Protein 5T8S (pdb70)

Secondary structure (DSSP, 8-state):
-EEEEEEEEE-TTSHHHHHHHHHHHHHHHHHHH-TT-EEEEEEEEETTEEEEEEEEE-S----HHHHHHHHHHHHT--SGGGS--GGG-EEEE-PBPPPHHHHHHHSTTSSSSSSPPBSS-EEEEEEEESSSTTS--HHHHHHHHHHHHHHHHHHTTSSTTEEEEEEEEEEEEEETTT--EEEEEEEEEEEEE-TTS-HHHHHHHIIIIIIHHHS-GGG--TT-EEEESTTS---S-HHHHS-EETTS-TTTTTTTTSS---S---TTB-TTSHHHHHHHHHHHHHHHHHHTTS-SEEEEEEEE-BT-SS-SEEEEE-TT--SS-HHHHHHHHHHH---SHHHHHHHHT-SSS--GGGGSS-SSS---TT-GGG--TTHHHHHHHTT-/-EEEEEEEEE-TTSHHHHHHHHHHHHHHHHHHH-TT-EEEEEEEEETTEEEEEEEEE-S----HHHHHHHHHHHHT---GGGT--TTTSEEEE--EEE---TTPPBSS-EEEEEEEESSSTTS--HHHHHHHHHHHHHHHHHHTTSSTTEEEEEEEEEEEEEETTT--EEEEEEEEEEEEE-TTS-HHHHHHHIIIIIIHHHS-GGG--TT-EEEESTTS---S-HHHHS-EETTS-TTTTTTTTSS---S---TTB-TT-HHHHHHHHHHHHHHHHHHTTS-SEEEEEEEE-BT-SS-SEEEEE-TT--SS-HHHHHHHHHHH---SHHHHHHHHT-SSS--GGGGSS-SSS---TT-GGG--TTHHHHHHHTT-

InterPro domains:
  IPR002133 S-adenosylmethionine synthetase [MF_00086] (2-387)
  IPR002133 S-adenosylmethionine synthetase [PIRSF000497] (2-386)
  IPR002133 S-adenosylmethionine synthetase [PTHR11964] (2-380)
  IPR002133 S-adenosylmethionine synthetase [TIGR01034] (5-386)
  IPR022628 S-adenosylmethionine synthetase, N-terminal [PF00438] (4-101)
  IPR022629 S-adenosylmethionine synthetase, central domain [PF02772] (117-235)
  IPR022630 S-adenosylmethionine synthetase, C-terminal [PF02773] (237-376)
  IPR022631 S-adenosylmethionine synthetase, conserved site [PS00376] (118-128)
  IPR022631 S-adenosylmethionine synthetase, conserved site [PS00377] (263-271)
  IPR022636 S-adenosylmethionine synthetase superfamily [SSF55973] (3-110)
  IPR022636 S-adenosylmethionine synthetase superfamily [SSF55973] (116-236)
  IPR022636 S-adenosylmethionine synthetase superfamily [SSF55973] (237-387)

Solvent-accessible surface area: 25267 Å² total; per-residue (Å²): 93,62,90,45,27,0,1,17,0,0,0,14,0,16,1,12,0,0,0,1,22,0,0,0,22,0,0,26,28,0,2,70,99,19,65,168,4,44,0,19,2,17,0,0,0,3,58,25,16,0,5,0,0,0,8,9,57,38,112,8,154,23,86,39,67,122,26,0,82,95,21,0,35,73,4,15,0,95,46,103,68,11,43,1,24,6,134,61,4,62,15,24,64,100,40,29,126,22,6,79,5,45,18,52,0,1,41,93,55,91,11,85,56,111,60,30,0,0,12,44,4,3,4,6,15,0,9,0,1,73,54,9,107,17,30,0,4,9,1,0,18,28,0,7,106,0,0,60,42,0,6,82,0,33,112,86,39,121,20,97,37,8,20,3,9,0,30,0,1,0,1,0,0,13,32,60,98,82,35,126,35,86,47,1,19,2,0,0,0,13,0,0,0,49,74,102,21,48,46,136,104,0,34,64,20,0,50,108,50,0,0,128,72,22,3,30,110,162,28,35,57,157,114,12,98,81,45,26,9,39,79,26,162,45,22,86,4,0,0,66,31,68,11,0,0,0,3,19,28,8,4,4,2,8,4,1,2,33,4,17,17,4,14,15,2,5,2,0,25,4,1,10,28,0,25,1,0,1,7,0,0,0,0,0,0,0,0,0,0,12,44,4,28,0,4,65,61,0,28,1,5,1,0,0,0,23,0,25,3,105,35,19,5,31,16,12,58,4,87,82,44,27,134,40,55,56,108,42,0,46,63,17,0,78,138,44,9,53,14,87,0,82,6,0,13,124,33,0,77,1,68,76,64,12,1,27,118,0,0,5,18,0,0,2,6,37,106,69,121,40,1,14,0,6,91,58,84,50,10,80,58,1,96,70,56,23,67,98,100,63,98,45,29,0,0,18,0,0,0,5,0,7,1,9,0,0,0,1,3,0,0,0,21,0,0,25,27,0,2,71,101,16,66,86,5,40,0,19,1,16,0,0,0,1,52,28,15,0,6,0,0,0,48,2,49,6,95,6,161,23,97,21,65,47,32,0,69,61,9,0,134,116,0,20,0,86,51,86,85,17,13,1,14,6,141,54,6,60,16,24,65,101,25,54,89,58,87,117,157,64,108,119,22,4,60,57,7,3,2,5,13,0,8,0,1,86,62,10,108,18,30,1,3,12,0,0,26,32,0,9,112,0,0,57,49,0,8,84,1,30,106,79,41,122,8,104,34,8,48,4,9,0,26,0,1,0,1,0,1,12,32,56,98,105,33,54,32,81,67,1,23,3,0,0,0,8,0,0,3,53,78,94,16,61,58,82,105,1,33,146,9,0,29,84,74,0,0,89,72,25,3,20,109,128,19,30,59,160,61,12,94,56,52,22,7,17,16,36,91,36,16,52,3,0,0,60,6,55,4,0,0,0,3,20,28,7,4,4,2,6,3,1,2,32,4,16,14,5,12,15,1,4,3,0,23,4,2,54,53,4,37,1,0,0,5,0,1,0,0,5,0,0,1,0,0,12,44,5,36,0,2,64,58,0,30,1,5,1,0,0,0,46,38,49,12,101,23,21,3,27,16,11,59,4,85,81,43,27,136,34,64,56,103,40,0,48,65,19,0,82,82,44,11,43,11,44,6,27,2,0,22,136,44,3,77,1,81,77,65,11,1,20,92,0,0,6,20,0,0,4,6,42,107,56,103,43,2,10,0,4,132,61,97,55,12,79,56,0,96,70,56,20,67,102

B-factor: mean 24.68, std 11.85, range [7.35, 71.04]

Nearest PDB structures (foldseek):
  5t8s-assembly1_A  TM=1.003E+00  e=1.506E-90  Neisseria gonorrhoeae FA 1090
  5t8t-assembly1_A  TM=9.957E-01  e=4.752E-85  Neisseria gonorrhoeae FA 1090
  5t8t-assembly1_B  TM=9.690E-01  e=1.568E-78  Neisseria gonorrhoeae FA 1090
  3iml-assembly1_A  TM=9.845E-01  e=1.356E-66  Burkholderia pseudomallei
  3iml-assembly1_B  TM=9.882E-01  e=4.663E-66  Burkholderia pseudomallei

Sequence (764 aa):
SEYLFTSESVSEGHPDKVADQVSDAILDAILAQDPKARVAAETLVNTGLCVLAGEITTTAQQVDYIKVARREETIKRIGYNSSELGFDANNGCCAVGVYYDQQSPDIAQGVNEGEGIDLNQGAGDQGLMFGYACDETPTLMPFAIYYSHRLMQRQSSELRKDGRLPWLRPDAKAQLTVVVYDSETGKVKRIDTVVLSTQHDPAISQEELSKAVIEQIIKPVLPPELLTDDETKYLINPTGRFVIGGPQQGGDDCCGLTGRKIIVDTYGGAAPHGGGAFSGKDPSKVDRSAAYACRYVAKNIVAAGLATQCQIQVSYAIGVAEPTSISIDTFGTGKISEEKLIALVCEHFDLRPKGIVQMMLDLLRPIYGKSAAYGHFGREEPEFTWERTDKAASSSLKAAAGLSEYLFTSESVSEGHPDKVADQVSDAILDAILAQDPKARVAAETLVNTGLCVLAGEITTTAQQVDYIKVARETIKRIGYNSSELGFDANGCAVGVYYDDQQSPDLNQGAGDQGLMFGYACDETPTLMPFAIYYSHRLMQRQSSELRKDGRLPWLRPDAKAQLTVVVYDSETGKVKRIDTVVLSTQHDDPAISQEELSSKAVIEQIIKPVLPPELLTDETKYLINPTGRRFVIGGPQQGDCGLLTGRKIIVDTYGGAAPHGGGAFSGKDPSKKVDRSAAYACRYVAKNIVAAGLATQCQIQVSYAIGVAEPTSIISIIDTFGTGKISEEKLIALVCEHFDLRPKGIVQMLDLLRPIYGKSAAYGHFGREEPPEFTWERTDKAASSSLKAAAGL

Radius of gyration: 24.37 Å; Cα contacts (8 Å, |Δi|>4): 2056; chains: 2; bounding box: 57×63×61 Å

Structure (mmCIF, N/CA/C/O backbone):
data_5T8S
#
_entry.id   5T8S
#
_cell.length_a   115.710
_cell.length_b   115.710
_cell.length_c   146.240
_cell.angle_alpha   90.000
_cell.angle_beta   90.000
_cell.angle_gamma   90.000
#
_symmetry.space_group_name_H-M   'P 41 2 2'
#
loop_
_entity.id
_entity.type
_entity.pdbx_description
1 polymer 'S-adenosylmethionine synthase'
2 non-polymer 'MAGNESIUM ION'
3 non-polymer 'ADENOSINE MONOPHOSPHATE'
4 non-polymer 'PYROPHOSPHATE 2-'
5 non-polymer 'PHOSPHATE ION'
6 non-polymer S-ADENOSYLMETHIONINE
7 non-polymer TRIPHOSPHATE
8 water water
#
loop_
_atom_site.group_PDB
_atom_site.id
_atom_site.type_symbol
_atom_site.label_atom_id
_atom_site.label_alt_id
_atom_site.label_comp_id
_atom_site.label_asym_id
_atom_site.label_entity_id
_atom_site.label_seq_id
_atom_site.pdbx_PDB_ins_code
_atom_site.Cartn_x
_atom_site.Cartn_y
_atom_site.Cartn_z
_atom_site.occupancy
_atom_site.B_iso_or_equiv
_atom_site.auth_seq_id
_atom_site.auth_comp_id
_atom_site.auth_asym_id
_atom_site.auth_atom_id
_atom_site.pdbx_PDB_model_num
ATOM 1 N N . SER A 1 10 ? 18.505 54.763 46.059 1.00 55.49 2 SER A N 1
ATOM 2 C CA . SER A 1 10 ? 17.152 55.284 45.905 1.00 52.11 2 SER A CA 1
ATOM 3 C C . SER A 1 10 ? 16.686 55.989 47.178 1.00 46.87 2 SER A C 1
ATOM 4 O O . SER A 1 10 ? 15.642 56.646 47.190 1.00 45.09 2 SER A O 1
ATOM 7 N N . GLU A 1 11 ? 17.463 55.859 48.251 1.00 42.22 3 GLU A N 1
ATOM 8 C CA . GLU A 1 11 ? 17.078 56.461 49.520 1.00 36.97 3 GLU A CA 1
ATOM 9 C C . GLU A 1 11 ? 18.324 56.789 50.327 1.00 34.82 3 GLU A C 1
ATOM 10 O O . GLU A 1 11 ? 19.392 56.204 50.129 1.00 34.81 3 GLU A O 1
ATOM 16 N N . TYR A 1 12 ? 18.175 57.738 51.249 1.00 29.07 4 TYR A N 1
ATOM 17 C CA . TYR A 1 12 ? 19.291 58.147 52.082 1.00 25.75 4 TYR A CA 1
ATOM 18 C C . TYR A 1 12 ? 18.786 58.434 53.487 1.00 23.92 4 TYR A C 1
ATOM 19 O O . TYR A 1 12 ? 17.586 58.596 53.722 1.00 27.13 4 TYR A O 1
ATOM 28 N N . LEU A 1 13 ? 19.725 58.478 54.422 1.00 20.49 5 LEU A N 1
ATOM 29 C CA . LEU A 1 13 ? 19.418 58.682 55.830 1.00 21.55 5 LEU A CA 1
ATOM 30 C C . LEU A 1 13 ? 19.714 60.114 56.238 1.00 21.25 5 LEU A C 1
ATOM 31 O O . LEU A 1 13 ? 20.592 60.769 55.671 1.00 21.97 5 LEU A O 1
ATOM 36 N N . PHE A 1 14 ? 18.981 60.593 57.242 1.00 18.02 6 PHE A N 1
ATOM 37 C CA . PHE A 1 14 ? 19.259 61.901 57.819 1.00 17.57 6 PHE A CA 1
ATOM 38 C C . PHE A 1 14 ? 18.826 61.917 59.277 1.00 17.62 6 PHE A C 1
ATOM 39 O O . PHE A 1 14 ? 17.750 61.422 59.615 1.00 17.21 6 PHE A O 1
ATOM 47 N N . THR A 1 15 ? 19.656 62.526 60.130 1.00 17.86 7 THR A N 1
ATOM 48 C CA . THR A 1 15 ? 19.472 62.475 61.574 1.00 17.25 7 THR A CA 1
ATOM 49 C C . THR A 1 15 ? 19.478 63.871 62.186 1.00 15.80 7 THR A C 1
ATOM 50 O O . THR A 1 15 ? 20.279 64.726 61.789 1.00 16.38 7 THR A O 1
ATOM 54 N N . SER A 1 16 ? 18.577 64.099 63.157 1.00 13.90 8 SER A N 1
ATOM 55 C CA . SER A 1 16 ? 18.596 65.293 64.007 1.00 13.82 8 SER A CA 1
ATOM 56 C C . SER A 1 16 ? 18.332 64.873 65.451 1.00 13.02 8 SER A C 1
ATOM 57 O O . SER A 1 16 ? 17.890 63.755 65.721 1.00 14.00 8 SER A O 1
ATOM 60 N N . GLU A 1 17 ? 18.596 65.785 66.387 1.00 12.06 9 GLU A N 1
ATOM 61 C CA . GLU A 1 17 ? 18.376 65.494 67.803 1.00 12.22 9 GLU A CA 1
ATOM 62 C C . GLU A 1 17 ? 17.725 66.688 68.492 1.00 13.05 9 GLU A C 1
ATOM 63 O O . GLU A 1 17 ? 17.733 67.812 67.984 1.00 12.50 9 GLU A O 1
ATOM 69 N N . SER A 1 18 ? 17.159 66.439 69.675 1.00 12.29 10 SER A N 1
ATOM 70 C CA . SER A 1 18 ? 16.768 67.522 70.567 1.00 11.62 10 SER A CA 1
ATOM 71 C C . SER A 1 18 ? 17.060 67.098 71.997 1.00 9.89 10 SER A C 1
ATOM 72 O O . SER A 1 18 ? 17.410 65.945 72.264 1.00 11.95 10 SER A O 1
ATOM 75 N N . VAL A 1 19 ? 16.929 68.055 72.920 1.00 10.62 11 VAL A N 1
ATOM 76 C CA . VAL A 1 19 ? 17.130 67.801 74.343 1.00 10.16 11 VAL A CA 1
ATOM 77 C C . VAL A 1 19 ? 16.009 68.475 75.125 1.00 10.04 11 VAL A C 1
ATOM 78 O O . VAL A 1 19 ? 15.341 69.393 74.644 1.00 12.45 11 VAL A O 1
ATOM 82 N N . SER A 1 20 ? 15.805 68.001 76.353 1.00 10.82 12 SER A N 1
ATOM 83 C CA . SER A 1 20 ? 14.750 68.564 77.181 1.00 10.01 12 SER A CA 1
ATOM 84 C C . SER A 1 20 ? 15.198 69.857 77.867 1.00 9.29 12 SER A C 1
ATOM 85 O O . SER A 1 20 ? 16.367 70.245 77.858 1.00 10.61 12 SER A O 1
ATOM 88 N N . GLU A 1 21 ? 14.233 70.494 78.530 1.00 11.25 13 GLU A N 1
ATOM 89 C CA . GLU A 1 21 ? 14.515 71.694 79.313 1.00 11.85 13 GLU A CA 1
ATOM 90 C C . GLU A 1 21 ? 15.435 71.427 80.498 1.00 12.09 13 GLU A C 1
ATOM 91 O O . GLU A 1 21 ? 15.998 72.382 81.057 1.00 12.37 13 GLU A O 1
ATOM 97 N N . GLY A 1 22 ? 15.610 70.161 80.891 1.00 11.49 14 GLY A N 1
ATOM 98 C CA . GLY A 1 22 ? 16.516 69.810 81.979 1.00 11.05 14 GLY A CA 1
ATOM 99 C C . GLY A 1 22 ? 17.937 69.488 81.570 1.00 9.76 14 GLY A C 1
ATOM 100 O O . GLY A 1 22 ? 18.788 69.258 82.430 1.00 11.13 14 GLY A O 1
ATOM 101 N N . HIS A 1 23 ? 18.220 69.456 80.276 1.00 9.82 15 HIS A N 1
ATOM 102 C CA . HIS A 1 23 ? 19.589 69.282 79.822 1.00 9.59 15 HIS A CA 1
ATOM 103 C C . HIS A 1 23 ? 20.428 70.480 80.271 1.00 9.47 15 HIS A C 1
ATOM 104 O O . HIS A 1 23 ? 19.970 71.622 80.178 1.00 12.07 15 HIS A O 1
ATOM 111 N N . PRO A 1 24 ? 21.654 70.261 80.753 1.00 9.46 16 PRO A N 1
ATOM 112 C CA . PRO A 1 24 ? 22.394 71.386 81.360 1.00 11.47 16 PRO A CA 1
ATOM 113 C C . PRO A 1 24 ? 22.641 72.560 80.425 1.00 9.96 16 PRO A C 1
ATOM 114 O O . PRO A 1 24 ? 22.593 73.709 80.879 1.00 10.21 16 PRO A O 1
ATOM 118 N N . ASP A 1 25 ? 22.940 72.316 79.143 1.00 10.93 17 ASP A N 1
ATOM 119 C CA . ASP A 1 25 ? 23.077 73.446 78.220 1.00 10.13 17 ASP A CA 1
ATOM 120 C C . ASP A 1 25 ? 21.762 74.208 78.103 1.00 9.68 17 ASP A C 1
ATOM 121 O O . ASP A 1 25 ? 21.742 75.448 78.069 1.00 9.33 17 ASP A O 1
ATOM 126 N N . LYS A 1 26 ? 20.638 73.484 78.050 1.00 10.41 18 LYS A N 1
ATOM 127 C CA . LYS A 1 26 ? 19.355 74.170 77.952 1.00 10.13 18 LYS A CA 1
ATOM 128 C C . LYS A 1 26 ? 18.997 74.893 79.248 1.00 9.41 18 LYS A C 1
ATOM 129 O O . LYS A 1 26 ? 18.314 75.926 79.202 1.00 11.35 18 LYS A O 1
ATOM 135 N N . VAL A 1 27 ? 19.425 74.374 80.409 1.00 9.95 19 VAL A N 1
ATOM 136 C CA . VAL A 1 27 ? 19.243 75.136 81.648 1.00 9.95 19 VAL A CA 1
ATOM 137 C C . VAL A 1 27 ? 19.902 76.502 81.511 1.00 10.23 19 VAL A C 1
ATOM 138 O O . VAL A 1 27 ? 19.302 77.534 81.830 1.00 10.56 19 VAL A O 1
ATOM 142 N N . ALA A 1 28 ? 21.131 76.526 80.984 1.00 9.77 20 ALA A N 1
ATOM 143 C CA . ALA A 1 28 ? 21.843 77.790 80.813 1.00 9.86 20 ALA A CA 1
ATOM 144 C C . ALA A 1 28 ? 21.129 78.709 79.831 1.00 10.27 20 ALA A C 1
ATOM 145 O O . ALA A 1 28 ? 20.992 79.911 80.085 1.00 9.81 20 ALA A O 1
ATOM 147 N N . ASP A 1 29 ? 20.664 78.168 78.700 1.00 8.64 21 ASP A N 1
ATOM 148 C CA . ASP A 1 29 ? 19.899 78.997 77.766 1.00 9.47 21 ASP A CA 1
ATOM 149 C C . ASP A 1 29 ? 18.668 79.591 78.438 1.00 10.04 21 ASP A C 1
ATOM 150 O O . ASP A 1 29 ? 18.340 80.765 78.231 1.00 9.64 21 ASP A O 1
ATOM 155 N N . GLN A 1 30 ? 17.955 78.784 79.230 1.00 9.53 22 GLN A N 1
ATOM 156 C CA . GLN A 1 30 ? 16.707 79.257 79.821 1.00 10.49 22 GLN A CA 1
ATOM 157 C C . GLN A 1 30 ? 16.960 80.300 80.900 1.00 11.25 22 GLN A C 1
ATOM 158 O O . GLN A 1 30 ? 16.179 81.252 81.031 1.00 11.07 22 GLN A O 1
ATOM 164 N N . VAL A 1 31 ? 18.032 80.134 81.682 1.00 10.99 23 VAL A N 1
ATOM 165 C CA . VAL A 1 31 ? 18.412 81.173 82.650 1.00 10.19 23 VAL A CA 1
ATOM 166 C C . VAL A 1 31 ? 18.729 82.479 81.926 1.00 11.02 23 VAL A C 1
ATOM 167 O O . VAL A 1 31 ? 18.230 83.548 82.299 1.00 12.07 23 VAL A O 1
ATOM 171 N N . SER A 1 32 ? 19.513 82.405 80.841 1.00 10.49 24 SER A N 1
ATOM 172 C CA . SER A 1 32 ? 19.845 83.606 80.066 1.00 10.57 24 SER A CA 1
ATOM 173 C C . SER A 1 32 ? 18.590 84.314 79.553 1.00 10.60 24 SER A C 1
ATOM 174 O O . SER A 1 32 ? 18.469 85.541 79.659 1.00 11.56 24 SER A O 1
ATOM 177 N N . ASP A 1 33 ? 17.630 83.558 79.000 1.00 11.52 25 ASP A N 1
ATOM 178 C CA . ASP A 1 33 ? 16.440 84.201 78.446 1.00 11.89 25 ASP A CA 1
ATOM 179 C C . ASP A 1 33 ? 15.430 84.606 79.522 1.00 12.75 25 ASP A C 1
ATOM 180 O O . ASP A 1 33 ? 14.653 85.541 79.302 1.00 13.67 25 ASP A O 1
ATOM 185 N N . ALA A 1 34 ? 15.422 83.935 80.682 1.00 12.70 26 ALA A N 1
ATOM 186 C CA . ALA A 1 34 ? 14.582 84.405 81.784 1.00 13.48 26 ALA A CA 1
ATOM 187 C C . ALA A 1 34 ? 15.064 85.756 82.280 1.00 12.67 26 ALA A C 1
ATOM 188 O O . ALA A 1 34 ? 14.258 86.643 82.584 1.00 14.72 26 ALA A O 1
ATOM 190 N N . ILE A 1 35 ? 16.379 85.929 82.346 1.00 12.51 27 ILE A N 1
ATOM 191 C CA . ILE A 1 35 ? 16.936 87.217 82.740 1.00 12.10 27 ILE A CA 1
ATOM 192 C C . ILE A 1 35 ? 16.632 88.269 81.683 1.00 12.77 27 ILE A C 1
ATOM 193 O O . ILE A 1 35 ? 16.215 89.388 82.008 1.00 13.05 27 ILE A O 1
ATOM 198 N N . LEU A 1 36 ? 16.794 87.920 80.401 1.00 12.70 28 LEU A N 1
ATOM 199 C CA . LEU A 1 36 ? 16.404 88.843 79.336 1.00 11.63 28 LEU A CA 1
ATOM 200 C C . LEU A 1 36 ? 14.941 89.278 79.474 1.00 12.53 28 LEU A C 1
ATOM 201 O O . LEU A 1 36 ? 14.631 90.476 79.423 1.00 14.03 28 LEU A O 1
ATOM 206 N N . ASP A 1 37 ? 14.022 88.315 79.631 1.00 14.52 29 ASP A N 1
ATOM 207 C CA . ASP A 1 37 ? 12.601 88.655 79.752 1.00 15.79 29 ASP A CA 1
ATOM 208 C C . ASP A 1 37 ? 12.347 89.564 80.949 1.00 14.39 29 ASP A C 1
ATOM 209 O O . ASP A 1 37 ? 11.577 90.529 80.851 1.00 15.91 29 ASP A O 1
ATOM 214 N N . ALA A 1 38 ? 12.961 89.254 82.099 1.00 12.94 30 ALA A N 1
ATOM 215 C CA . ALA A 1 38 ? 12.732 90.073 83.290 1.00 14.27 30 ALA A CA 1
ATOM 216 C C . ALA A 1 38 ? 13.164 91.513 83.051 1.00 14.73 30 ALA A C 1
ATOM 217 O O . ALA A 1 38 ? 12.494 92.459 83.489 1.00 16.02 30 ALA A O 1
ATOM 219 N N . ILE A 1 39 ? 14.281 91.694 82.344 1.00 12.70 31 ILE A N 1
ATOM 220 C CA . ILE A 1 39 ? 14.757 93.034 82.001 1.00 12.78 31 ILE A CA 1
ATOM 221 C C . ILE A 1 39 ? 13.802 93.722 81.023 1.00 14.84 31 ILE A C 1
ATOM 222 O O . ILE A 1 39 ? 13.412 94.878 81.225 1.00 16.31 31 ILE A O 1
ATOM 227 N N . LEU A 1 40 ? 13.435 93.038 79.933 1.00 15.80 32 LEU A N 1
ATOM 228 C CA . LEU A 1 40 ? 12.608 93.677 78.903 1.00 15.62 32 LEU A CA 1
ATOM 229 C C . LEU A 1 40 ? 11.219 94.040 79.417 1.00 17.01 32 LEU A C 1
ATOM 230 O O . LEU A 1 40 ? 10.585 94.969 78.895 1.00 18.89 32 LEU A O 1
ATOM 235 N N . ALA A 1 41 ? 10.716 93.312 80.414 1.00 17.95 33 ALA A N 1
ATOM 236 C CA . ALA A 1 41 ? 9.419 93.653 80.993 1.00 17.56 33 ALA A CA 1
ATOM 237 C C . ALA A 1 41 ? 9.442 95.041 81.623 1.00 20.12 33 ALA A C 1
ATOM 238 O O . ALA A 1 41 ? 8.408 95.724 81.673 1.00 24.22 33 ALA A O 1
ATOM 240 N N . GLN A 1 42 ? 10.608 95.480 82.097 1.00 18.63 34 GLN A N 1
ATOM 241 C CA . GLN A 1 42 ? 10.766 96.816 82.665 1.00 20.08 34 GLN A CA 1
ATOM 242 C C . GLN A 1 42 ? 11.357 97.828 81.696 1.00 21.62 34 GLN A C 1
ATOM 243 O O . GLN A 1 42 ? 11.017 99.014 81.776 1.00 22.46 34 GLN A O 1
ATOM 249 N N . ASP A 1 43 ? 12.251 97.395 80.807 1.00 18.66 35 ASP A N 1
ATOM 250 C CA . ASP A 1 43 ? 13.016 98.294 79.943 1.00 19.62 35 ASP A CA 1
ATOM 251 C C . ASP A 1 43 ? 13.063 97.677 78.552 1.00 19.33 35 ASP A C 1
ATOM 252 O O . ASP A 1 43 ? 13.986 96.921 78.224 1.00 17.60 35 ASP A O 1
ATOM 257 N N . PRO A 1 44 ? 12.088 97.995 77.695 1.00 21.38 36 PRO A N 1
ATOM 258 C CA . PRO A 1 44 ? 12.047 97.371 76.360 1.00 20.54 36 PRO A CA 1
ATOM 259 C C . PRO A 1 44 ? 13.287 97.628 75.520 1.00 21.20 36 PRO A C 1
ATOM 260 O O . PRO A 1 44 ? 13.585 96.824 74.630 1.00 22.62 36 PRO A O 1
ATOM 264 N N . LYS A 1 45 ? 14.027 98.704 75.777 1.00 20.94 37 LYS A N 1
ATOM 265 C CA . LYS A 1 45 ? 15.196 99.060 74.987 1.00 21.83 37 LYS A CA 1
ATOM 266 C C . LYS A 1 45 ? 16.503 98.579 75.595 1.00 18.21 37 LYS A C 1
ATOM 267 O O . LYS A 1 45 ? 17.573 98.999 75.145 1.00 17.94 37 LYS A O 1
ATOM 273 N N . ALA A 1 46 ? 16.449 97.705 76.597 1.00 17.30 38 ALA A N 1
ATOM 274 C CA . ALA A 1 46 ? 17.660 97.279 77.281 1.00 16.08 38 ALA A CA 1
ATOM 275 C C . ALA A 1 46 ? 18.650 96.609 76.337 1.00 17.49 38 ALA A C 1
ATOM 276 O O . ALA A 1 46 ? 18.275 95.921 75.383 1.00 18.10 38 ALA A O 1
ATOM 278 N N . ARG A 1 47 ? 19.932 96.798 76.636 1.00 14.69 39 ARG A N 1
ATOM 279 C CA . ARG A 1 47 ? 21.014 96.096 75.961 1.00 13.93 39 ARG A CA 1
ATOM 280 C C . ARG A 1 47 ? 21.421 94.932 76.849 1.00 14.38 39 ARG A C 1
ATOM 281 O O . ARG A 1 47 ? 21.864 95.139 77.984 1.00 14.53 39 ARG A O 1
ATOM 289 N N . VAL A 1 48 ? 21.242 93.713 76.350 1.00 12.57 40 VAL A N 1
ATOM 290 C CA . VAL A 1 48 ? 21.439 92.511 77.155 1.00 12.37 40 VAL A CA 1
ATOM 291 C C . VAL A 1 48 ? 22.269 91.519 76.357 1.00 12.70 40 VAL A C 1
ATOM 292 O O . VAL A 1 48 ? 21.942 91.209 75.205 1.00 12.93 40 VAL A O 1
ATOM 296 N N . ALA A 1 49 ? 23.347 91.009 76.983 1.00 10.05 41 ALA A N 1
ATOM 297 C CA . ALA A 1 49 ? 24.212 89.985 76.423 1.00 10.43 41 ALA A CA 1
ATOM 298 C C . ALA A 1 49 ? 24.563 89.041 77.574 1.00 12.03 41 ALA A C 1
ATOM 299 O O . ALA A 1 49 ? 25.694 89.023 78.060 1.00 12.26 41 ALA A O 1
ATOM 301 N N . ALA A 1 50 ? 23.579 88.242 78.003 1.00 11.03 42 ALA A N 1
ATOM 302 C CA . ALA A 1 50 ? 23.640 87.511 79.271 1.00 11.65 42 ALA A CA 1
ATOM 303 C C . ALA A 1 50 ? 24.048 86.060 79.024 1.00 11.83 42 ALA A C 1
ATOM 304 O O . ALA A 1 50 ? 23.252 85.266 78.503 1.00 12.58 42 ALA A O 1
ATOM 306 N N . GLU A 1 51 ? 25.286 85.721 79.396 1.00 10.12 43 GLU A N 1
ATOM 307 C CA . GLU A 1 51 ? 25.838 84.380 79.249 1.00 10.02 43 GLU A CA 1
ATOM 308 C C . GLU A 1 51 ? 25.777 83.663 80.588 1.00 11.12 43 GLU A C 1
ATOM 309 O O . GLU A 1 51 ? 25.996 84.275 81.636 1.00 10.88 43 GLU A O 1
ATOM 315 N N . THR A 1 52 ? 25.492 82.363 80.549 1.00 9.87 44 THR A N 1
ATOM 316 C CA . THR A 1 52 ? 25.314 81.571 81.766 1.00 9.41 44 THR A CA 1
ATOM 317 C C . THR A 1 52 ? 26.146 80.301 81.679 1.00 10.57 44 THR A C 1
ATOM 318 O O . THR A 1 52 ? 26.206 79.663 80.629 1.00 10.13 44 THR A O 1
ATOM 322 N N . LEU A 1 53 ? 26.776 79.926 82.793 1.00 9.45 45 LEU A N 1
ATOM 323 C CA . LEU A 1 53 ? 27.450 78.640 82.910 1.00 9.58 45 LEU A CA 1
ATOM 324 C C . LEU A 1 53 ? 26.888 77.954 84.140 1.00 10.78 45 LEU A C 1
ATOM 325 O O . LEU A 1 53 ? 26.822 78.575 85.207 1.00 10.15 45 LEU A O 1
ATOM 330 N N . VAL A 1 54 ? 26.484 76.683 83.997 1.00 9.89 46 VAL A N 1
ATOM 331 C CA . VAL A 1 54 ? 26.007 75.921 85.146 1.00 9.45 46 VAL A CA 1
ATOM 332 C C . VAL A 1 54 ? 26.867 74.677 85.317 1.00 10.52 46 VAL A C 1
ATOM 333 O O . VAL A 1 54 ? 27.350 74.077 84.352 1.00 10.56 46 VAL A O 1
ATOM 337 N N . ASN A 1 55 ? 27.057 74.291 86.573 1.00 9.94 47 ASN A N 1
ATOM 338 C CA . ASN A 1 55 ? 27.877 73.141 86.926 1.00 10.16 47 ASN A CA 1
ATOM 339 C C . ASN A 1 55 ? 27.412 72.714 88.318 1.00 10.77 47 ASN A C 1
ATOM 340 O O . ASN A 1 55 ? 26.428 73.250 88.838 1.00 11.15 47 ASN A O 1
ATOM 345 N N . THR A 1 56 ? 28.110 71.755 88.918 1.00 10.12 48 THR A N 1
ATOM 346 C CA . THR A 1 56 ? 27.785 71.318 90.278 1.00 9.64 48 THR A CA 1
ATOM 347 C C . THR A 1 56 ? 27.630 72.511 91.216 1.00 9.90 48 THR A C 1
ATOM 348 O O . THR A 1 56 ? 28.579 73.258 91.437 1.00 11.28 48 THR A O 1
ATOM 352 N N . GLY A 1 57 ? 26.411 72.703 91.735 1.00 10.43 49 GLY A N 1
ATOM 353 C CA . GLY A 1 57 ? 26.156 73.787 92.674 1.00 11.96 49 GLY A CA 1
ATOM 354 C C . GLY A 1 57 ? 26.412 75.190 92.163 1.00 10.43 49 GLY A C 1
ATOM 355 O O . GLY A 1 57 ? 26.534 76.109 92.975 1.00 10.90 49 GLY A O 1
ATOM 356 N N . LEU A 1 58 ? 26.468 75.396 90.843 1.00 9.78 50 LEU A N 1
ATOM 357 C CA . LEU A 1 58 ? 27.054 76.621 90.302 1.00 10.06 50 LEU A CA 1
ATOM 358 C C . LEU A 1 58 ? 26.205 77.203 89.180 1.00 10.06 50 LEU A C 1
ATOM 359 O O . LEU A 1 58 ? 25.791 76.483 88.267 1.00 10.56 50 LEU A O 1
ATOM 364 N N . CYS A 1 59 ? 25.956 78.516 89.250 1.00 10.39 51 CYS A N 1
ATOM 365 C CA . CYS A 1 59 ? 25.328 79.253 88.153 1.00 10.61 51 CYS A CA 1
ATOM 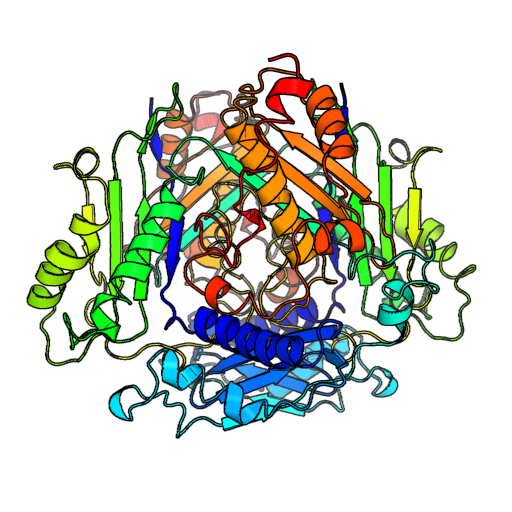366 C C . CYS A 1 59 ? 26.067 80.582 88.038 1.00 10.76 51 CYS A C 1
ATOM 367 O O . CYS A 1 59 ? 25.838 81.487 88.843 1.00 11.96 51 CYS A O 1
ATOM 370 N N . VAL A 1 60 ? 26.964 80.687 87.055 1.00 9.21 52 VAL A N 1
ATOM 371 C CA . VAL A 1 60 ? 27.717 81.914 86.810 1.00 9.37 52 VAL A CA 1
ATOM 372 C C . VAL A 1 60 ? 26.966 82.734 85.776 1.00 10.60 52 VAL A C 1
ATOM 373 O O . VAL A 1 60 ? 26.607 82.222 84.708 1.00 10.26 52 VAL A O 1
ATOM 377 N N . LEU A 1 61 ? 26.709 83.999 86.099 1.00 8.93 53 LEU A N 1
ATOM 378 C CA . LEU A 1 61 ? 26.037 84.937 85.208 1.00 10.06 53 LEU A CA 1
ATOM 379 C C . LEU A 1 61 ? 27.055 85.992 84.805 1.00 11.07 53 LEU A C 1
ATOM 380 O O . LEU A 1 61 ? 27.546 86.728 85.667 1.00 11.93 53 LEU A O 1
ATOM 385 N N . ALA A 1 62 ? 27.391 86.052 83.512 1.00 9.12 54 ALA A N 1
ATOM 386 C CA . ALA A 1 62 ? 28.412 86.985 83.028 1.00 10.26 54 ALA A CA 1
ATOM 387 C C . ALA A 1 62 ? 27.960 87.565 81.692 1.00 12.79 54 ALA A C 1
ATOM 388 O O . ALA A 1 62 ? 26.920 87.191 81.151 1.00 11.90 54 ALA A O 1
ATOM 390 N N . GLY A 1 63 ? 28.741 88.494 81.157 1.00 11.20 55 GLY A N 1
ATOM 391 C CA . GLY A 1 63 ? 28.325 89.201 79.957 1.00 11.18 55 GLY A CA 1
ATOM 392 C C . GLY A 1 63 ? 28.112 90.673 80.248 1.00 11.75 55 GLY A C 1
ATOM 393 O O . GLY A 1 63 ? 28.627 91.224 81.222 1.00 13.03 55 GLY A O 1
ATOM 394 N N . GLU A 1 64 ? 27.331 91.322 79.377 1.00 12.04 56 GLU A N 1
ATOM 395 C CA . GLU A 1 64 ? 27.215 92.778 79.384 1.00 13.30 56 GLU A CA 1
ATOM 396 C C . GLU A 1 64 ? 25.754 93.196 79.333 1.00 14.89 56 GLU A C 1
ATOM 397 O O . GLU A 1 64 ? 25.024 92.795 78.420 1.00 14.10 56 GLU A O 1
ATOM 403 N N . ILE A 1 65 ? 25.333 94.022 80.298 1.00 13.00 57 ILE A N 1
ATOM 404 C CA . ILE A 1 65 ? 23.949 94.492 80.390 1.00 12.34 57 ILE A CA 1
ATOM 405 C C . ILE A 1 65 ? 23.960 95.980 80.707 1.00 15.90 57 ILE A C 1
ATOM 406 O O . ILE A 1 65 ? 24.621 96.410 81.657 1.00 16.94 57 ILE A O 1
ATOM 411 N N . THR A 1 66 ? 23.238 96.766 79.910 1.00 14.91 58 THR A N 1
ATOM 412 C CA . THR A 1 66 ? 23.003 98.178 80.196 1.00 16.26 58 THR A CA 1
ATOM 413 C C . THR A 1 66 ? 21.498 98.402 80.140 1.00 15.59 58 THR A C 1
ATOM 414 O O . THR A 1 66 ? 20.886 98.251 79.078 1.00 17.09 58 THR A O 1
ATOM 418 N N . THR A 1 67 ? 20.898 98.739 81.284 1.00 16.68 59 THR A N 1
ATOM 419 C CA . THR A 1 67 ? 19.443 98.840 81.369 1.00 16.84 59 THR A CA 1
ATOM 420 C C . THR A 1 67 ? 19.061 99.731 82.539 1.00 18.49 59 THR A C 1
ATOM 421 O O . THR A 1 67 ? 19.824 99.894 83.491 1.00 19.48 59 THR A O 1
ATOM 425 N N . THR A 1 68 ? 17.858 100.296 82.457 1.00 16.95 60 THR A N 1
ATOM 426 C CA . THR A 1 68 ? 17.234 100.945 83.606 1.00 19.74 60 THR A CA 1
ATOM 427 C C . THR A 1 68 ? 16.447 99.965 84.472 1.00 19.67 60 THR A C 1
ATOM 428 O O . THR A 1 68 ? 15.969 100.351 85.546 1.00 20.13 60 THR A O 1
ATOM 432 N N . ALA A 1 69 ? 16.275 98.727 84.017 1.00 16.66 61 ALA A N 1
ATOM 433 C CA . ALA A 1 69 ? 15.513 97.749 84.777 1.00 16.92 61 ALA A CA 1
ATOM 434 C C . ALA A 1 69 ? 16.214 97.441 86.093 1.00 18.04 61 ALA A C 1
ATOM 435 O O . ALA A 1 69 ? 17.444 97.496 86.197 1.00 18.29 61 ALA A O 1
ATOM 437 N N . GLN A 1 70 ? 15.418 97.121 87.110 1.00 17.89 62 GLN A N 1
ATOM 438 C CA A GLN A 1 70 ? 15.936 96.703 88.411 0.54 19.67 62 GLN A CA 1
ATOM 439 C CA B GLN A 1 70 ? 15.925 96.707 88.414 0.46 19.71 62 GLN A CA 1
ATOM 440 C C . GLN A 1 70 ? 15.477 95.265 88.627 1.00 19.20 62 GLN A C 1
ATOM 441 O O . GLN A 1 70 ? 14.355 95.018 89.075 1.00 20.25 62 GLN A O 1
ATOM 452 N N . VAL A 1 71 ? 16.346 94.318 88.280 1.00 16.81 63 VAL A N 1
ATOM 453 C CA . VAL A 1 71 ? 16.023 92.895 88.303 1.00 14.69 63 VAL A CA 1
ATOM 454 C C . VAL A 1 71 ? 16.927 92.210 89.313 1.00 16.00 63 VAL A C 1
ATOM 455 O O . VAL A 1 71 ? 18.137 92.462 89.339 1.00 16.47 63 VAL A O 1
ATOM 459 N N . ASP A 1 72 ? 16.340 91.352 90.150 1.00 15.81 64 ASP A N 1
ATOM 460 C CA . ASP A 1 72 ? 17.120 90.518 91.067 1.00 14.79 64 ASP A CA 1
ATOM 461 C C . ASP A 1 72 ? 17.565 89.296 90.277 1.00 14.87 64 ASP A C 1
ATOM 462 O O . ASP A 1 72 ? 16.836 88.302 90.163 1.00 14.96 64 ASP A O 1
ATOM 467 N N . TYR A 1 73 ? 18.768 89.385 89.689 1.00 12.80 65 TYR A N 1
ATOM 468 C CA . TYR A 1 73 ? 19.237 88.332 88.790 1.00 12.10 65 TYR A CA 1
ATOM 469 C C . TYR A 1 73 ? 19.367 87.003 89.512 1.00 12.73 65 TYR A C 1
ATOM 470 O O . TYR A 1 73 ? 19.078 85.946 88.938 1.00 13.82 65 TYR A O 1
ATOM 479 N N . ILE A 1 74 ? 19.830 87.034 90.764 1.00 11.91 66 ILE A N 1
ATOM 480 C CA . ILE A 1 74 ? 20.002 85.791 91.518 1.00 11.92 66 ILE A CA 1
ATOM 481 C C . ILE A 1 74 ? 18.654 85.108 91.722 1.00 13.75 66 ILE A C 1
ATOM 482 O O . ILE A 1 74 ? 18.510 83.902 91.486 1.00 14.97 66 ILE A O 1
ATOM 487 N N . LYS A 1 75 ? 17.641 85.875 92.146 1.00 14.33 67 LYS A N 1
ATOM 488 C CA . LYS A 1 75 ? 16.313 85.296 92.343 1.00 14.27 67 LYS A CA 1
ATOM 489 C C . LYS A 1 75 ? 15.742 84.754 91.034 1.00 15.32 67 LYS A C 1
ATOM 490 O O . LYS A 1 75 ? 15.181 83.649 91.005 1.00 15.96 67 LYS A O 1
ATOM 496 N N . VAL A 1 76 ? 15.880 85.506 89.938 1.00 13.37 68 VAL A N 1
ATOM 497 C CA . VAL A 1 76 ? 15.358 85.042 88.650 1.00 10.63 68 VAL A CA 1
ATOM 498 C C . VAL A 1 76 ? 16.030 83.741 88.221 1.00 13.50 68 VAL A C 1
ATOM 499 O O . VAL A 1 76 ? 15.366 82.820 87.728 1.00 14.09 68 VAL A O 1
ATOM 503 N N . ALA A 1 77 ? 17.353 83.643 88.382 1.00 12.80 69 ALA A N 1
ATOM 504 C CA . ALA A 1 77 ? 18.044 82.403 88.032 1.00 12.17 69 ALA A CA 1
ATOM 505 C C . ALA A 1 77 ? 17.534 81.232 88.868 1.00 12.79 69 ALA A C 1
ATOM 506 O O . ALA A 1 77 ? 17.261 80.149 88.335 1.00 13.11 69 ALA A O 1
ATOM 508 N N . ARG A 1 78 ? 17.411 81.417 90.182 1.00 13.71 70 ARG A N 1
ATOM 509 C CA A ARG A 1 78 ? 16.968 80.298 91.009 0.61 12.43 70 ARG A CA 1
ATOM 510 C CA B ARG A 1 78 ? 16.950 80.321 91.034 0.39 12.66 70 ARG A CA 1
ATOM 511 C C . ARG A 1 78 ? 15.537 79.901 90.675 1.00 13.19 70 ARG A C 1
ATOM 512 O O . ARG A 1 78 ? 15.227 78.704 90.609 1.00 14.56 70 ARG A O 1
ATOM 527 N N . GLU A 1 79 ? 14.657 80.876 90.443 1.00 13.37 71 GLU A N 1
ATOM 528 C CA A GLU A 1 79 ? 13.273 80.552 90.108 0.48 17.00 71 GLU A CA 1
ATOM 529 C CA B GLU A 1 79 ? 13.282 80.513 90.130 0.52 17.04 71 GLU A CA 1
ATOM 530 C C . GLU A 1 79 ? 13.197 79.774 88.802 1.00 15.98 71 GLU A C 1
ATOM 531 O O . GLU A 1 79 ? 12.365 78.870 88.656 1.00 15.87 71 GLU A O 1
ATOM 542 N N . THR A 1 80 ? 14.065 80.118 87.844 1.00 12.87 72 THR A N 1
ATOM 543 C CA . THR A 1 80 ? 14.084 79.426 86.561 1.00 11.54 72 THR A CA 1
ATOM 544 C C . THR A 1 80 ? 14.538 77.983 86.732 1.00 12.81 72 THR A C 1
ATOM 545 O O . THR A 1 80 ? 13.925 77.063 86.182 1.00 13.95 72 THR A O 1
ATOM 549 N N . ILE A 1 81 ? 15.612 77.774 87.500 1.00 12.74 73 ILE A N 1
ATOM 550 C CA . ILE A 1 81 ? 16.099 76.425 87.789 1.00 11.61 73 ILE A CA 1
ATOM 551 C C . ILE A 1 81 ? 15.032 75.607 88.509 1.00 14.18 73 ILE A C 1
ATOM 552 O O . ILE A 1 81 ? 14.837 74.421 88.211 1.00 12.01 73 ILE A O 1
ATOM 557 N N . LYS A 1 82 ? 14.307 76.227 89.451 1.00 13.89 74 LYS A N 1
ATOM 558 C CA . LYS A 1 82 ? 13.235 75.503 90.140 1.00 13.87 74 LYS A CA 1
ATOM 559 C C . LYS A 1 82 ? 12.108 75.119 89.182 1.00 15.51 74 LYS A C 1
ATOM 560 O O . LYS A 1 82 ? 11.580 73.996 89.246 1.00 15.89 74 LYS A O 1
ATOM 562 N N . ARG A 1 83 ? 11.706 76.040 88.303 1.00 13.03 75 ARG A N 1
ATOM 563 C CA . ARG A 1 83 ? 10.591 75.759 87.402 1.00 15.37 75 ARG A CA 1
ATOM 564 C C . ARG A 1 83 ? 10.927 74.633 86.431 1.00 14.77 75 ARG A C 1
ATOM 565 O O . ARG A 1 83 ? 10.030 73.892 85.998 1.00 14.92 75 ARG A O 1
ATOM 567 N N . ILE A 1 84 ? 12.207 74.502 86.073 1.00 12.66 76 ILE A N 1
ATOM 568 C CA . ILE A 1 84 ? 12.657 73.420 85.203 1.00 12.23 76 ILE A CA 1
ATOM 569 C C . ILE A 1 84 ? 12.491 72.066 85.887 1.00 13.20 76 ILE A C 1
ATOM 570 O O . ILE A 1 84 ? 12.298 71.046 85.214 1.00 14.70 76 ILE A O 1
ATOM 575 N N . GLY A 1 85 ? 12.561 72.030 87.218 1.00 11.88 77 GLY A N 1
ATOM 576 C CA . GLY A 1 85 ? 12.389 70.791 87.961 1.00 11.87 77 GLY A CA 1
ATOM 577 C C . GLY A 1 85 ? 13.492 70.485 88.956 1.00 13.27 77 GLY A C 1
ATOM 578 O O . GLY A 1 85 ? 13.426 69.478 89.670 1.00 14.97 77 GLY A O 1
ATOM 579 N N . TYR A 1 86 ? 14.517 71.339 89.007 1.00 12.44 78 TYR A N 1
ATOM 580 C CA . TYR A 1 86 ? 15.663 71.123 89.892 1.00 11.99 78 TYR A CA 1
ATOM 581 C C . TYR A 1 86 ? 15.391 71.827 91.223 1.00 14.01 78 TYR A C 1
ATOM 582 O O . TYR A 1 86 ? 15.950 72.876 91.546 1.00 14.12 78 TYR A O 1
ATOM 591 N N . ASN A 1 87 ? 14.494 71.216 91.996 1.00 18.20 79 ASN A N 1
ATOM 592 C CA . ASN A 1 87 ? 14.034 71.820 93.242 1.00 20.93 79 ASN A CA 1
ATOM 593 C C . ASN A 1 87 ? 13.967 70.818 94.385 1.00 24.82 79 ASN A C 1
ATOM 594 O O . ASN A 1 87 ? 13.255 71.067 95.367 1.00 27.23 79 ASN A O 1
ATOM 599 N N . SER A 1 88 ? 14.665 69.690 94.288 1.00 23.92 80 SER A N 1
ATOM 600 C CA . SER A 1 88 ? 14.585 68.676 95.332 1.00 27.84 80 SER A CA 1
ATOM 601 C C . SER A 1 88 ? 15.964 68.091 95.584 1.00 25.45 80 SER A C 1
ATOM 602 O O . SER A 1 88 ? 16.790 67.974 94.678 1.00 23.63 80 SER A O 1
ATOM 605 N N . SER A 1 89 ? 16.209 67.730 96.842 1.00 27.99 81 SER A N 1
ATOM 606 C CA . SER A 1 89 ? 17.542 67.293 97.230 1.00 31.05 81 SER A CA 1
ATOM 607 C C . SER A 1 89 ? 17.971 66.011 96.523 1.00 33.00 81 SER A C 1
ATOM 608 O O . SER A 1 89 ? 19.177 65.777 96.365 1.00 32.91 81 SER A O 1
ATOM 611 N N . GLU A 1 90 ? 17.016 65.195 96.064 1.00 32.10 82 GLU A N 1
ATOM 612 C CA . GLU A 1 90 ? 17.348 63.909 95.461 1.00 31.61 82 GLU A CA 1
ATOM 613 C C . GLU A 1 90 ? 18.096 64.049 94.139 1.00 30.81 82 GLU A C 1
ATOM 614 O O . GLU A 1 90 ? 18.807 63.116 93.744 1.00 30.86 82 GLU A O 1
ATOM 616 N N . LEU A 1 91 ? 17.970 65.186 93.454 1.00 25.39 83 LEU A N 1
ATOM 617 C CA . LEU A 1 91 ? 18.575 65.367 92.137 1.00 23.83 83 LEU A CA 1
ATOM 618 C C . LEU A 1 91 ? 20.013 65.866 92.194 1.00 25.02 83 LEU A C 1
ATOM 619 O O . LEU A 1 91 ? 20.649 66.008 91.142 1.00 26.55 83 LEU A O 1
ATOM 624 N N . GLY A 1 92 ? 20.543 66.149 93.377 1.00 26.30 84 GLY A N 1
ATOM 625 C CA . GLY A 1 92 ? 21.892 66.679 93.447 1.00 26.22 84 GLY A CA 1
ATOM 626 C C . GLY A 1 92 ? 21.943 68.174 93.195 1.00 27.64 84 GLY A C 1
ATOM 627 O O . GLY A 1 92 ? 22.260 68.956 94.106 1.00 27.56 84 GLY A O 1
ATOM 628 N N . PHE A 1 93 ? 21.649 68.574 91.953 1.00 26.22 85 PHE A N 1
ATOM 629 C CA . PHE A 1 93 ? 21.566 69.980 91.565 1.00 24.53 85 PHE A CA 1
ATOM 630 C C . PHE A 1 93 ? 20.192 70.521 91.946 1.00 23.24 85 PHE A C 1
ATOM 631 O O . PHE A 1 93 ? 19.165 70.046 91.447 1.00 20.70 85 PHE A O 1
ATOM 639 N N . ASP A 1 94 ? 20.178 71.495 92.850 1.00 21.32 86 ASP A N 1
ATOM 640 C CA . ASP A 1 94 ? 18.971 71.996 93.493 1.00 21.66 86 ASP A CA 1
ATOM 641 C C . ASP A 1 94 ? 19.110 73.505 93.548 1.00 19.55 86 ASP A C 1
ATOM 642 O O . ASP A 1 94 ? 20.136 74.003 94.022 1.00 23.09 86 ASP A O 1
ATOM 647 N N . ALA A 1 95 ? 18.113 74.232 93.038 1.00 14.79 87 ALA A N 1
ATOM 648 C CA . ALA A 1 95 ? 18.182 75.689 93.071 1.00 19.00 87 ALA A CA 1
ATOM 649 C C . ALA A 1 95 ? 18.481 76.185 94.481 1.00 22.16 87 ALA A C 1
ATOM 650 O O . ALA A 1 95 ? 19.329 77.066 94.677 1.00 22.96 87 ALA A O 1
ATOM 652 N N . ASN A 1 96 ? 17.829 75.592 95.481 1.00 18.69 88 ASN A N 1
ATOM 653 C CA A ASN A 1 96 ? 18.034 76.019 96.865 0.57 20.91 88 ASN A CA 1
ATOM 654 C CA B ASN A 1 96 ? 18.033 76.020 96.861 0.43 21.06 88 ASN A CA 1
ATOM 655 C C . ASN A 1 96 ? 19.470 75.820 97.331 1.00 22.57 88 ASN A C 1
ATOM 656 O O . ASN A 1 96 ? 19.886 76.459 98.308 1.00 23.35 88 ASN A O 1
ATOM 665 N N . GLY A 1 97 ? 20.230 74.941 96.680 1.00 18.27 89 GLY A N 1
ATOM 666 C CA . GLY A 1 97 ? 21.589 74.670 97.120 1.00 18.20 89 GLY A CA 1
ATOM 667 C C . GLY A 1 97 ? 22.628 75.008 96.073 1.00 17.97 89 GLY A C 1
ATOM 668 O O . GLY A 1 97 ? 23.711 74.408 96.022 1.00 19.07 89 GLY A O 1
ATOM 669 N N . CYS A 1 98 ? 22.315 75.966 95.213 1.00 14.69 90 CYS A N 1
ATOM 670 C CA A CYS A 1 98 ? 23.172 76.380 94.110 0.60 13.14 90 CYS A CA 1
ATOM 671 C CA B CYS A 1 98 ? 23.273 76.342 94.192 0.40 13.25 90 CYS A CA 1
ATOM 672 C C . CYS A 1 98 ? 23.702 77.787 94.375 1.00 13.95 90 CYS A C 1
ATOM 673 O O . CYS A 1 98 ? 22.913 78.672 94.733 1.00 16.73 90 CYS A O 1
ATOM 678 N N . ALA A 1 99 ? 25.002 77.997 94.182 1.00 10.20 91 ALA A N 1
ATOM 679 C CA . ALA A 1 99 ? 25.583 79.333 94.246 1.00 10.50 91 ALA A CA 1
ATOM 680 C C . ALA A 1 99 ? 25.316 80.058 92.937 1.00 11.57 91 ALA A C 1
ATOM 681 O O . ALA A 1 99 ? 25.716 79.573 91.878 1.00 14.81 91 ALA A O 1
ATOM 683 N N . VAL A 1 100 ? 24.673 81.225 92.994 1.00 10.71 92 VAL A N 1
ATOM 684 C CA . VAL A 1 100 ? 24.499 82.075 91.811 1.00 9.14 92 VAL A CA 1
ATOM 685 C C . VAL A 1 100 ? 25.417 83.279 91.978 1.00 10.12 92 VAL A C 1
ATOM 686 O O . VAL A 1 100 ? 25.297 84.023 92.961 1.00 11.08 92 VAL A O 1
ATOM 690 N N . GLY A 1 101 ? 26.333 83.465 91.030 1.00 10.72 93 GLY A N 1
ATOM 691 C CA . GLY A 1 101 ? 27.242 84.599 91.101 1.00 11.57 93 GLY A CA 1
ATOM 692 C C . GLY A 1 101 ? 27.057 85.523 89.919 1.00 11.69 93 GLY A C 1
ATOM 693 O O . GLY A 1 101 ? 27.066 85.071 88.770 1.00 11.04 93 GLY A O 1
ATOM 694 N N . VAL A 1 102 ? 26.896 86.816 90.190 1.00 11.72 94 VAL A N 1
ATOM 695 C CA . VAL A 1 102 ? 26.633 87.830 89.166 1.00 9.96 94 VAL A CA 1
ATOM 696 C C . VAL A 1 102 ? 27.926 88.580 88.864 1.00 10.56 94 VAL A C 1
ATOM 697 O O . VAL A 1 102 ? 28.501 89.210 89.760 1.00 9.80 94 VAL A O 1
ATOM 701 N N . TYR A 1 103 ? 28.336 88.580 87.582 1.00 10.66 95 TYR A N 1
ATOM 702 C CA . TYR A 1 103 ? 29.589 89.192 87.151 1.00 11.56 95 TYR A CA 1
ATOM 703 C C . TYR A 1 103 ? 29.411 90.201 86.015 1.00 11.96 95 TYR A C 1
ATOM 704 O O . TYR A 1 103 ? 30.412 90.609 85.403 1.00 13.55 95 TYR A O 1
ATOM 713 N N . TYR A 1 104 ? 28.183 90.624 85.726 1.00 12.33 96 TYR A N 1
ATOM 714 C CA . TYR A 1 104 ? 27.922 91.406 84.517 1.00 11.26 96 TYR A CA 1
ATOM 715 C C . TYR A 1 104 ? 28.737 92.695 84.463 1.00 12.02 96 TYR A C 1
ATOM 716 O O . TYR A 1 104 ? 28.969 93.353 85.484 1.00 13.89 96 TYR A O 1
ATOM 725 N N . ASP A 1 105 ? 29.167 93.048 83.248 1.00 11.58 97 ASP A N 1
ATOM 726 C CA . ASP A 1 105 ? 29.667 94.372 82.899 1.00 12.18 97 ASP A CA 1
ATOM 727 C C . ASP A 1 105 ? 28.535 95.213 82.316 1.00 13.33 97 ASP A C 1
ATOM 728 O O . ASP A 1 105 ? 27.447 94.713 82.032 1.00 15.09 97 ASP A O 1
ATOM 733 N N . GLN A 1 106 ? 28.819 96.500 82.105 1.00 15.49 98 GLN A N 1
ATOM 734 C CA . GLN A 1 106 ? 28.004 97.303 81.201 1.00 14.15 98 GLN A CA 1
ATOM 735 C C . GLN A 1 106 ? 28.366 96.993 79.747 1.00 16.23 98 GLN A C 1
ATOM 736 O O . GLN A 1 106 ? 29.444 96.477 79.454 1.00 16.22 98 GLN A O 1
ATOM 742 N N . GLN A 1 107 ? 27.466 97.347 78.827 1.00 14.88 99 GLN A N 1
ATOM 743 C CA . GLN A 1 107 ? 27.818 97.249 77.412 1.00 14.89 99 GLN A CA 1
ATOM 744 C C . GLN A 1 107 ? 28.957 98.211 77.097 1.00 16.62 99 GLN A C 1
ATOM 745 O O . GLN A 1 107 ? 28.969 99.361 77.555 1.00 18.03 99 GLN A O 1
ATOM 751 N N . SER A 1 108 ? 29.915 97.737 76.306 1.00 16.62 100 SER A N 1
ATOM 752 C CA . SER A 1 108 ? 31.015 98.596 75.872 1.00 16.64 100 SER A CA 1
ATOM 753 C C . SER A 1 108 ? 30.490 99.826 75.135 1.00 19.00 100 SER A C 1
ATOM 754 O O . SER A 1 108 ? 29.674 99.688 74.214 1.00 18.20 100 SER A O 1
ATOM 757 N N . PRO A 1 109 ? 30.941 101.035 75.491 1.00 19.37 101 PRO A N 1
ATOM 758 C CA . PRO A 1 109 ? 30.521 102.224 74.735 1.00 20.28 101 PRO A CA 1
ATOM 759 C C . PRO A 1 109 ? 31.024 102.228 73.310 1.00 21.32 101 PRO A C 1
ATOM 760 O O . PRO A 1 109 ? 30.410 102.887 72.456 1.00 21.89 101 PRO A O 1
ATOM 764 N N . ASP A 1 110 ? 32.126 101.523 73.025 1.00 19.81 102 ASP A N 1
ATOM 765 C CA . ASP A 1 110 ? 32.632 101.474 71.657 1.00 19.78 102 ASP A CA 1
ATOM 766 C C . ASP A 1 110 ? 31.688 100.687 70.760 1.00 18.64 102 ASP A C 1
ATOM 767 O O . ASP A 1 110 ? 31.600 100.960 69.558 1.00 19.83 102 ASP A O 1
ATOM 772 N N . ILE A 1 111 ? 30.990 99.698 71.329 1.00 20.25 103 ILE A N 1
ATOM 773 C CA . ILE A 1 111 ? 29.943 98.985 70.602 1.00 20.11 103 ILE A CA 1
ATOM 774 C C . ILE A 1 111 ? 28.678 99.830 70.522 1.00 23.92 103 ILE A C 1
ATOM 775 O O . ILE A 1 111 ? 28.072 99.972 69.452 1.00 24.15 103 ILE A O 1
ATOM 780 N N . ALA A 1 112 ? 28.270 100.403 71.661 1.00 21.86 104 ALA A N 1
ATOM 781 C CA . ALA A 1 112 ? 27.012 101.141 71.734 1.00 23.00 104 ALA A CA 1
ATOM 782 C C . ALA A 1 112 ? 26.961 102.282 70.723 1.00 25.02 104 ALA A C 1
ATOM 783 O O . ALA A 1 112 ? 25.907 102.545 70.135 1.00 28.28 104 ALA A O 1
ATOM 785 N N . GLN A 1 113 ? 28.086 102.974 70.500 1.00 22.92 105 GLN A N 1
ATOM 786 C CA . GLN A 1 113 ? 28.063 104.098 69.571 1.00 25.18 105 GLN A CA 1
ATOM 787 C C . GLN A 1 113 ? 27.820 103.655 68.129 1.00 28.26 105 GLN A C 1
ATOM 788 O O . GLN A 1 113 ? 27.442 104.486 67.294 1.00 31.75 105 GLN A O 1
ATOM 794 N N . GLY A 1 114 ? 28.021 102.377 67.820 1.00 27.47 106 GLY A N 1
ATOM 795 C CA . GLY A 1 114 ? 27.684 101.857 66.508 1.00 28.64 106 GLY A CA 1
ATOM 796 C C . GLY A 1 114 ? 26.227 101.447 66.409 1.00 27.57 106 GLY A C 1
ATOM 797 O O . GLY A 1 114 ? 25.590 101.604 65.360 1.00 27.47 106 GLY A O 1
ATOM 798 N N . VAL A 1 115 ? 25.679 100.954 67.519 1.00 24.92 107 VAL A N 1
ATOM 799 C CA . VAL A 1 115 ? 24.304 100.462 67.535 1.00 24.40 107 VAL A CA 1
ATOM 800 C C . VAL A 1 115 ? 23.308 101.602 67.716 1.00 27.21 107 VAL A C 1
ATOM 801 O O . VAL A 1 115 ? 22.250 101.615 67.074 1.00 30.89 107 VAL A O 1
ATOM 805 N N . ASN A 1 116 ? 23.612 102.557 68.600 1.00 25.64 108 ASN A N 1
ATOM 806 C CA . ASN A 1 116 ? 22.693 103.654 68.885 1.00 28.70 108 ASN A CA 1
ATOM 807 C C . ASN A 1 116 ? 22.337 104.423 67.617 1.00 33.32 108 ASN A C 1
ATOM 808 O O . ASN A 1 116 ? 23.196 104.683 66.769 1.00 33.34 108 ASN A O 1
ATOM 813 N N . GLU A 1 117 ? 21.068 104.813 67.501 1.00 39.30 109 GLU A N 1
ATOM 814 C CA . GLU A 1 117 ? 20.686 105.766 66.463 1.00 44.97 109 GLU A CA 1
ATOM 815 C C . GLU A 1 117 ? 21.348 107.117 66.713 1.00 47.12 109 GLU A C 1
ATOM 816 O O . GLU A 1 117 ? 21.675 107.479 67.847 1.00 46.14 109 GLU A O 1
ATOM 822 N N . GLY A 1 118 ? 21.533 107.879 65.637 1.00 48.14 110 GLY A N 1
ATOM 823 C CA . GLY A 1 118 ? 22.167 109.175 65.744 1.00 49.73 110 GLY A CA 1
ATOM 824 C C . GLY A 1 118 ? 23.651 109.145 66.023 1.00 52.29 110 GLY A C 1
ATOM 825 O O . GLY A 1 118 ? 24.247 110.211 66.219 1.00 53.47 110 GLY A O 1
ATOM 826 N N . GLU A 1 119 ? 24.268 107.961 66.064 1.00 53.87 111 GLU A N 1
ATOM 827 C CA . GLU A 1 119 ? 25.703 107.836 66.269 1.00 55.79 111 GLU A CA 1
ATOM 828 C C . GLU A 1 119 ? 26.360 106.878 65.287 1.00 58.93 111 GLU A C 1
ATOM 829 O O . GLU A 1 119 ? 27.563 106.621 65.411 1.00 60.08 111 GLU A O 1
ATOM 835 N N . GLY A 1 120 ? 25.621 106.339 64.327 1.00 62.07 112 GLY A N 1
ATOM 836 C CA . GLY A 1 120 ? 26.192 105.355 63.435 1.00 63.94 112 GLY A CA 1
ATOM 837 C C . GLY A 1 120 ? 26.948 105.955 62.270 1.00 64.41 112 GLY A C 1
ATOM 838 O O . GLY A 1 120 ? 26.905 107.156 62.002 1.00 65.94 112 GLY A O 1
ATOM 839 N N . ILE A 1 121 ? 27.674 105.076 61.576 1.00 62.16 113 ILE A N 1
ATOM 840 C CA . ILE A 1 121 ? 28.235 105.435 60.281 1.00 61.50 113 ILE A CA 1
ATOM 841 C C . ILE A 1 121 ? 27.123 105.876 59.343 1.00 61.89 113 ILE A C 1
ATOM 842 O O . ILE A 1 121 ? 27.337 106.713 58.457 1.00 64.11 113 ILE A O 1
ATOM 844 N N . ASP A 1 122 ? 25.920 105.328 59.524 1.00 57.99 114 ASP A N 1
ATOM 845 C CA . ASP A 1 122 ? 24.731 105.760 58.803 1.00 54.52 114 ASP A CA 1
ATOM 846 C C . ASP A 1 122 ? 23.709 106.435 59.707 1.00 53.69 114 ASP A C 1
ATOM 847 O O . ASP A 1 122 ? 22.607 106.753 59.242 1.00 54.72 114 ASP A O 1
ATOM 852 N N . LEU A 1 123 ? 24.030 106.619 60.992 1.00 49.51 115 LEU A N 1
ATOM 853 C CA . LEU A 1 123 ? 23.152 107.262 61.966 1.00 47.73 115 LEU A CA 1
ATOM 854 C C . LEU A 1 123 ? 21.854 106.490 62.193 1.00 44.67 115 LEU A C 1
ATOM 855 O O . LEU A 1 123 ? 21.031 106.895 63.020 1.00 44.34 115 LEU A O 1
ATOM 860 N N . ASN A 1 124 ? 21.651 105.394 61.461 1.00 41.32 116 ASN A N 1
ATOM 861 C CA . ASN A 1 124 ? 20.591 104.449 61.773 1.00 38.19 116 ASN A CA 1
ATOM 862 C C . ASN A 1 124 ? 21.036 103.540 62.912 1.00 35.49 116 ASN A C 1
ATOM 863 O O . ASN A 1 124 ? 22.191 103.559 63.340 1.00 40.33 116 ASN A O 1
ATOM 868 N N . GLN A 1 125 ? 20.111 102.723 63.397 1.00 29.85 117 GLN A N 1
ATOM 869 C CA . GLN A 1 125 ? 20.507 101.660 64.307 1.00 26.91 117 GLN A CA 1
ATOM 870 C C . GLN A 1 125 ? 21.393 100.681 63.546 1.00 27.58 117 GLN A C 1
ATOM 871 O O . GLN A 1 125 ? 20.956 100.076 62.557 1.00 26.03 117 GLN A O 1
ATOM 877 N N . GLY A 1 126 ? 22.647 100.549 63.987 1.00 26.96 118 GLY A N 1
ATOM 878 C CA . GLY A 1 126 ? 23.564 99.616 63.374 1.00 24.20 118 GLY A CA 1
ATOM 879 C C . GLY A 1 126 ? 23.445 98.223 63.968 1.00 22.42 118 GLY A C 1
ATOM 880 O O . GLY A 1 126 ? 23.037 98.046 65.112 1.00 20.85 118 GLY A O 1
ATOM 881 N N . ALA A 1 127 ? 23.818 97.221 63.169 1.00 20.26 119 ALA A N 1
ATOM 882 C CA . ALA A 1 127 ? 23.823 95.846 63.660 1.00 18.88 119 ALA A CA 1
ATOM 883 C C . ALA A 1 127 ? 24.679 95.729 64.918 1.00 19.10 119 ALA A C 1
ATOM 884 O O . ALA A 1 127 ? 25.704 96.399 65.049 1.00 22.47 119 ALA A O 1
ATOM 886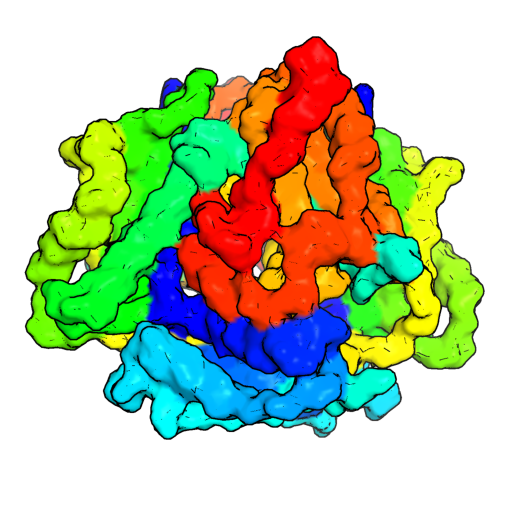 N N . GLY A 1 128 ? 24.259 94.863 65.848 1.00 17.37 120 GLY A N 1
ATOM 887 C CA . GLY A 1 128 ? 25.019 94.687 67.084 1.00 18.05 120 GLY A CA 1
ATOM 888 C C . GLY A 1 128 ? 26.374 94.011 66.923 1.00 18.65 120 GLY A C 1
ATOM 889 O O . GLY A 1 128 ? 27.173 94.025 67.868 1.00 17.93 120 GLY A O 1
ATOM 890 N N . ASP A 1 129 ? 26.655 93.439 65.757 1.00 20.01 121 ASP A N 1
ATOM 891 C CA . ASP A 1 129 ? 27.880 92.682 65.527 1.00 18.69 121 ASP A CA 1
ATOM 892 C C . ASP A 1 129 ? 27.940 92.413 64.031 1.00 18.77 121 ASP A C 1
ATOM 893 O O . ASP A 1 129 ? 26.950 92.614 63.320 1.00 19.68 121 ASP A O 1
ATOM 898 N N . GLN A 1 130 ? 29.116 92.015 63.548 1.00 15.79 122 GLN A N 1
ATOM 899 C CA . GLN A 1 130 ? 29.144 91.354 62.248 1.00 17.21 122 GLN A CA 1
ATOM 900 C C . GLN A 1 130 ? 28.622 89.929 62.405 1.00 18.27 122 GLN A C 1
ATOM 901 O O . GLN A 1 130 ? 28.437 89.436 63.514 1.00 18.04 122 GLN A O 1
ATOM 907 N N . GLY A 1 131 ? 28.417 89.246 61.292 1.00 16.23 123 GLY A N 1
ATOM 908 C CA . GLY A 1 131 ? 28.019 87.854 61.381 1.00 16.99 123 GLY A CA 1
ATOM 909 C C . GLY A 1 131 ? 27.115 87.470 60.232 1.00 16.23 123 GLY A C 1
ATOM 910 O O . GLY A 1 131 ? 26.634 88.308 59.476 1.00 17.99 123 GLY A O 1
ATOM 911 N N . LEU A 1 132 ? 26.899 86.161 60.111 1.00 16.30 124 LEU A N 1
ATOM 912 C CA . LEU A 1 132 ? 26.061 85.592 59.065 1.00 16.42 124 LEU A CA 1
ATOM 913 C C . LEU A 1 132 ? 24.961 84.766 59.716 1.00 15.24 124 LEU A C 1
ATOM 914 O O . LEU A 1 132 ? 25.143 84.221 60.809 1.00 15.32 124 LEU A O 1
ATOM 919 N N . MET A 1 133 ? 23.810 84.690 59.041 1.00 13.90 125 MET A N 1
ATOM 920 C CA . MET A 1 133 ? 22.632 84.014 59.577 1.00 14.76 125 MET A CA 1
ATOM 921 C C . MET A 1 133 ? 21.887 83.315 58.449 1.00 14.00 125 MET A C 1
ATOM 922 O O . MET A 1 133 ? 21.801 83.844 57.339 1.00 16.47 125 MET A O 1
ATOM 927 N N . PHE A 1 134 ? 21.336 82.133 58.737 1.00 14.57 126 PHE A N 1
ATOM 928 C CA . PHE A 1 134 ? 20.537 81.398 57.765 1.00 15.06 126 PHE A CA 1
ATOM 929 C C . PHE A 1 134 ? 19.112 81.236 58.263 1.00 16.22 126 PHE A C 1
ATOM 930 O O . PHE A 1 134 ? 18.877 81.037 59.457 1.00 16.75 126 PHE A O 1
ATOM 938 N N . GLY A 1 135 ? 18.179 81.261 57.311 1.00 16.29 127 GLY A N 1
ATOM 939 C CA . GLY A 1 135 ? 16.806 80.853 57.550 1.00 16.17 127 GLY A CA 1
ATOM 940 C C . GLY A 1 135 ? 16.384 79.751 56.607 1.00 15.37 127 GLY A C 1
ATOM 941 O O . GLY A 1 135 ? 16.958 79.607 55.524 1.00 16.52 127 GLY A O 1
ATOM 942 N N . TYR A 1 136 ? 15.375 78.966 56.993 1.00 14.18 128 TYR A N 1
ATOM 943 C CA . TYR A 1 136 ? 14.985 77.809 56.194 1.00 15.69 128 TYR A CA 1
ATOM 944 C C . TYR A 1 136 ? 13.515 77.492 56.438 1.00 15.71 128 TYR A C 1
ATOM 945 O O . TYR A 1 136 ? 13.003 77.689 57.544 1.00 14.56 128 TYR A O 1
ATOM 954 N N . ALA A 1 137 ? 12.850 76.985 55.398 1.00 16.09 129 ALA A N 1
ATOM 955 C CA . ALA A 1 137 ? 11.507 76.424 55.515 1.00 17.27 129 ALA A CA 1
ATOM 956 C C . ALA A 1 137 ? 11.321 75.400 54.410 1.00 17.13 129 ALA A C 1
ATOM 957 O O . ALA A 1 137 ? 11.940 75.501 53.352 1.00 17.23 129 ALA A O 1
ATOM 959 N N . CYS A 1 138 ? 10.450 74.421 54.656 1.00 17.36 130 CYS A N 1
ATOM 960 C CA . CYS A 1 138 ? 10.149 73.416 53.640 1.00 18.08 130 CYS A CA 1
ATOM 961 C C . CYS A 1 138 ? 8.761 72.861 53.915 1.00 18.19 130 CYS A C 1
ATOM 962 O O . CYS A 1 138 ? 8.144 73.175 54.927 1.00 19.12 130 CYS A O 1
ATOM 965 N N . ASP A 1 139 ? 8.281 71.994 53.022 1.00 19.15 131 ASP A N 1
ATOM 966 C CA . ASP A 1 139 ? 6.910 71.511 53.124 1.00 19.69 131 ASP A CA 1
ATOM 967 C C . ASP A 1 139 ? 6.782 70.159 53.830 1.00 19.85 131 ASP A C 1
ATOM 968 O O . ASP A 1 139 ? 5.766 69.475 53.651 1.00 22.44 131 ASP A O 1
ATOM 973 N N . GLU A 1 140 ? 7.762 69.773 54.652 1.00 18.13 132 GLU A N 1
ATOM 974 C CA . GLU A 1 140 ? 7.781 68.428 55.227 1.00 18.86 132 GLU A CA 1
ATOM 975 C C . GLU A 1 140 ? 6.837 68.253 56.415 1.00 19.71 132 GLU A C 1
ATOM 976 O O . GLU A 1 140 ? 6.461 67.111 56.714 1.00 21.53 132 GLU A O 1
ATOM 982 N N . THR A 1 141 ? 6.444 69.329 57.089 1.00 17.46 133 THR A N 1
ATOM 983 C CA . THR A 1 141 ? 5.662 69.258 58.317 1.00 16.09 133 THR A CA 1
ATOM 984 C C . THR A 1 141 ? 4.649 70.391 58.337 1.00 18.02 133 THR A C 1
ATOM 985 O O . THR A 1 141 ? 4.779 71.356 57.576 1.00 18.59 133 THR A O 1
ATOM 989 N N . PRO A 1 142 ? 3.630 70.311 59.208 1.00 18.72 134 PRO A N 1
ATOM 990 C CA . PRO A 1 142 ? 2.563 71.330 59.181 1.00 21.04 134 PRO A CA 1
ATOM 991 C C . PRO A 1 142 ? 3.046 72.749 59.428 1.00 20.26 134 PRO A C 1
ATOM 992 O O . PRO A 1 142 ? 2.445 73.697 58.901 1.00 21.13 134 PRO A O 1
ATOM 996 N N . THR A 1 143 ? 4.096 72.929 60.228 1.00 18.20 135 THR A N 1
ATOM 997 C CA . THR A 1 143 ? 4.642 74.252 60.496 1.00 17.25 135 THR A CA 1
ATOM 998 C C . THR A 1 143 ? 5.830 74.573 59.598 1.00 19.41 135 THR A C 1
ATOM 999 O O . THR A 1 143 ? 6.582 75.507 59.888 1.00 18.05 135 THR A O 1
ATOM 1003 N N . LEU A 1 144 ? 6.004 73.809 58.514 1.00 19.00 136 LEU A N 1
ATOM 1004 C CA . LEU A 1 144 ? 6.975 74.102 57.451 1.00 18.10 136 LEU A CA 1
ATOM 1005 C C . LEU A 1 144 ? 8.419 73.980 57.941 1.00 18.37 136 LEU A C 1
ATOM 1006 O O . LEU A 1 144 ? 9.296 74.772 57.562 1.00 15.68 136 LEU A O 1
ATOM 1011 N N . MET A 1 145 ? 8.660 72.978 58.785 1.00 15.71 137 MET A N 1
ATOM 1012 C CA . MET A 1 145 ? 9.964 72.619 59.317 1.00 15.94 137 MET A CA 1
ATOM 1013 C C . MET A 1 145 ? 10.477 71.324 58.709 1.00 15.65 137 MET A C 1
ATOM 1014 O O . MET A 1 145 ? 9.693 70.459 58.306 1.00 16.33 137 MET A O 1
ATOM 1019 N N . PRO A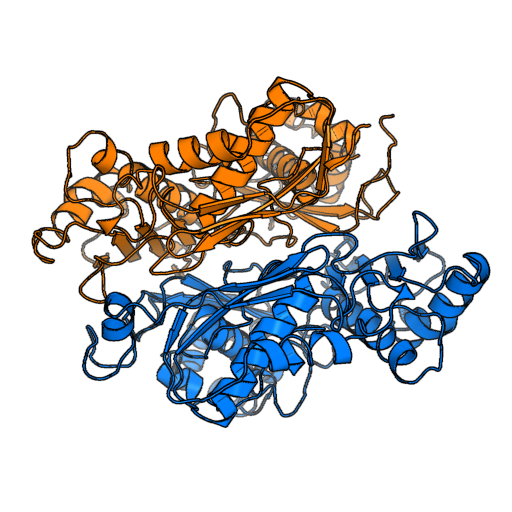 1 146 ? 11.794 71.131 58.694 1.00 15.29 138 PRO A N 1
ATOM 1020 C CA . PRO A 1 146 ? 12.345 69.801 58.401 1.00 17.55 138 PRO A CA 1
ATOM 1021 C C . PRO A 1 146 ? 11.834 68.766 59.396 1.00 16.18 138 PRO A C 1
ATOM 1022 O O . PRO A 1 146 ? 11.696 69.041 60.587 1.00 14.26 138 PRO A O 1
ATOM 1026 N N . PHE A 1 147 ? 11.604 67.552 58.888 1.00 17.96 139 PHE A N 1
ATOM 1027 C CA . PHE A 1 147 ? 10.929 66.500 59.647 1.00 16.41 139 PHE A CA 1
ATOM 1028 C C . PHE A 1 147 ? 11.674 66.137 60.930 1.00 15.17 139 PHE A C 1
ATOM 1029 O O . PHE A 1 147 ? 11.078 66.091 62.012 1.00 15.41 139 PHE A O 1
ATOM 1037 N N . ALA A 1 148 ? 12.971 65.831 60.830 1.00 15.91 140 ALA A N 1
ATOM 1038 C CA . ALA A 1 148 ? 13.632 65.186 61.964 1.00 15.75 140 ALA A CA 1
ATOM 1039 C C . ALA A 1 148 ? 13.733 66.118 63.173 1.00 15.14 140 ALA A C 1
ATOM 1040 O O . ALA A 1 148 ? 13.550 65.677 64.316 1.00 13.70 140 ALA A O 1
ATOM 1042 N N . ILE A 1 149 ? 14.001 67.409 62.959 1.00 12.77 141 ILE A N 1
ATOM 1043 C CA . ILE A 1 149 ? 14.096 68.303 64.116 1.00 13.22 141 ILE A CA 1
ATOM 1044 C C . ILE A 1 149 ? 12.709 68.578 64.691 1.00 14.70 141 ILE A C 1
ATOM 1045 O O . ILE A 1 149 ? 12.536 68.666 65.914 1.00 13.21 141 ILE A O 1
ATOM 1050 N N . TYR A 1 150 ? 11.703 68.715 63.824 1.00 12.38 142 TYR A N 1
ATOM 1051 C CA . TYR A 1 150 ? 10.341 68.975 64.287 1.00 12.48 142 TYR A CA 1
ATOM 1052 C C . TYR A 1 150 ? 9.873 67.884 65.243 1.00 13.42 142 TYR A C 1
ATOM 1053 O O . TYR A 1 150 ? 9.376 68.177 66.337 1.00 13.70 142 TYR A O 1
ATOM 1062 N N . TYR A 1 151 ? 10.050 66.614 64.865 1.00 12.63 143 TYR A N 1
ATOM 1063 C CA . TYR A 1 151 ? 9.562 65.550 65.740 1.00 11.82 143 TYR A CA 1
ATOM 1064 C C . TYR A 1 151 ? 10.523 65.255 66.893 1.00 11.08 143 TYR A C 1
ATOM 1065 O O . TYR A 1 151 ? 10.069 64.832 67.962 1.00 11.54 143 TYR A O 1
ATOM 1074 N N . SER A 1 152 ? 11.830 65.500 66.736 1.00 10.85 144 SER A N 1
ATOM 1075 C CA . SER A 1 152 ? 12.728 65.372 67.889 1.00 11.74 144 SER A CA 1
ATOM 1076 C C . SER A 1 152 ? 12.336 66.341 69.002 1.00 11.90 144 SER A C 1
ATOM 1077 O O . SER A 1 152 ? 12.295 65.963 70.184 1.00 11.41 144 SER A O 1
ATOM 1080 N N . HIS A 1 153 ? 12.060 67.605 68.651 1.00 11.04 145 HIS A N 1
ATOM 1081 C CA . HIS A 1 153 ? 11.582 68.556 69.656 1.00 12.27 145 HIS A CA 1
ATOM 1082 C C . HIS A 1 153 ? 10.317 68.047 70.327 1.00 12.01 145 HIS A C 1
ATOM 1083 O O . HIS A 1 153 ? 10.164 68.161 71.548 1.00 10.91 145 HIS A O 1
ATOM 1090 N N . ARG A 1 154 ? 9.378 67.519 69.537 1.00 10.99 146 ARG A N 1
ATOM 1091 C CA . ARG A 1 154 ? 8.098 67.121 70.115 1.00 11.62 146 ARG A CA 1
ATOM 1092 C C . ARG A 1 154 ? 8.250 65.918 71.044 1.00 12.09 146 ARG A C 1
ATOM 1093 O O . ARG A 1 154 ? 7.495 65.798 72.017 1.00 11.92 146 ARG A O 1
ATOM 1101 N N . LEU A 1 155 ? 9.225 65.036 70.785 1.00 10.51 147 LEU A N 1
ATOM 1102 C CA . LEU A 1 155 ? 9.490 63.946 71.730 1.00 9.93 147 LEU A CA 1
ATOM 1103 C C . LEU A 1 155 ? 9.928 64.498 73.078 1.00 9.80 147 LEU A C 1
ATOM 1104 O O . LEU A 1 155 ? 9.498 64.012 74.132 1.00 11.38 147 LEU A O 1
ATOM 1109 N N . MET A 1 156 ? 10.780 65.528 73.059 1.00 11.16 148 MET A N 1
ATOM 1110 C CA . MET A 1 156 ? 11.271 66.115 74.300 1.00 10.29 148 MET A CA 1
ATOM 1111 C C . MET A 1 156 ? 10.190 66.935 75.002 1.00 11.41 148 MET A C 1
ATOM 1112 O O . MET A 1 156 ? 10.089 66.898 76.233 1.00 10.52 148 MET A O 1
ATOM 1117 N N . GLN A 1 157 ? 9.356 67.661 74.239 1.00 10.46 149 GLN A N 1
ATOM 1118 C CA . GLN A 1 157 ? 8.231 68.358 74.856 1.00 10.42 149 GLN A CA 1
ATOM 1119 C C . GLN A 1 157 ? 7.280 67.383 75.528 1.00 11.25 149 GLN A C 1
ATOM 1120 O O . GLN A 1 157 ? 6.725 67.672 76.597 1.00 13.67 149 GLN A O 1
ATOM 1126 N N . ARG A 1 158 ? 7.058 66.230 74.895 1.00 9.62 150 ARG A N 1
ATOM 1127 C CA . ARG A 1 158 ? 6.157 65.230 75.453 1.00 10.01 150 ARG A CA 1
ATOM 1128 C C . ARG A 1 158 ? 6.720 64.644 76.747 1.00 10.85 150 ARG A C 1
ATOM 1129 O O . ARG A 1 158 ? 5.977 64.444 77.717 1.00 11.29 150 ARG A O 1
ATOM 1137 N N . GLN A 1 159 ? 8.032 64.378 76.779 1.00 10.48 151 GLN A N 1
ATOM 1138 C CA . GLN A 1 159 ? 8.668 63.911 78.006 1.00 9.77 151 GLN A CA 1
ATOM 1139 C C . GLN A 1 159 ? 8.432 64.905 79.133 1.00 11.04 151 GLN A C 1
ATOM 1140 O O . GLN A 1 159 ? 8.071 64.525 80.256 1.00 11.21 151 GLN A O 1
ATOM 1146 N N . SER A 1 160 ? 8.584 66.196 78.837 1.00 10.71 152 SER A N 1
ATOM 1147 C CA A SER A 1 160 ? 8.436 67.205 79.879 0.56 11.10 152 SER A CA 1
ATOM 1148 C CA B SER A 1 160 ? 8.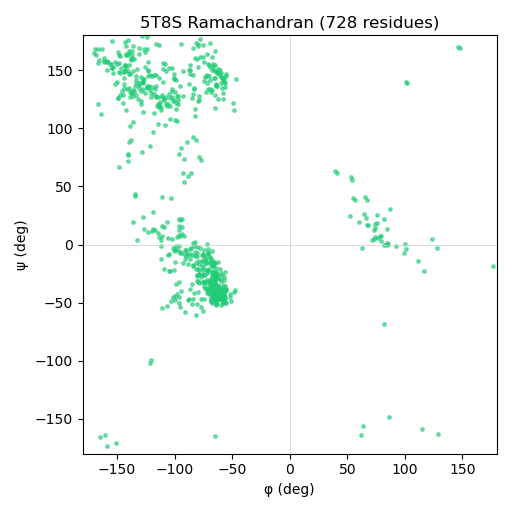439 67.199 79.887 0.44 11.13 152 SER A CA 1
ATOM 1149 C C . SER A 1 160 ? 6.980 67.356 80.304 1.00 11.81 152 SER A C 1
ATOM 1150 O O . SER A 1 160 ? 6.686 67.562 81.491 1.00 11.95 152 SER A O 1
ATOM 1155 N N . GLU A 1 161 ? 6.053 67.241 79.351 1.00 10.14 153 GLU A N 1
ATOM 1156 C CA . GLU A 1 161 ? 4.629 67.347 79.651 1.00 10.71 153 GLU A CA 1
ATOM 1157 C C . GLU A 1 161 ? 4.211 66.309 80.677 1.00 12.53 153 GLU A C 1
ATOM 1158 O O . GLU A 1 161 ? 3.544 66.623 81.673 1.00 11.91 153 GLU A O 1
ATOM 1164 N N . LEU A 1 162 ? 4.583 65.050 80.430 1.00 10.68 154 LEU A N 1
ATOM 1165 C CA . LEU A 1 162 ? 4.197 63.951 81.306 1.00 11.14 154 LEU A CA 1
ATOM 1166 C C . LEU A 1 162 ? 4.881 64.046 82.661 1.00 11.11 154 LEU A C 1
ATOM 1167 O O . LEU A 1 162 ? 4.319 63.603 83.673 1.00 11.93 154 LEU A O 1
ATOM 1172 N N . ARG A 1 163 ? 6.097 64.581 82.687 1.00 10.70 155 ARG A N 1
ATOM 1173 C CA . ARG A 1 163 ? 6.786 64.769 83.961 1.00 10.63 155 ARG A CA 1
ATOM 1174 C C . ARG A 1 163 ? 6.098 65.840 84.797 1.00 11.14 155 ARG A C 1
ATOM 1175 O O . ARG A 1 163 ? 5.803 65.631 85.981 1.00 13.11 155 ARG A O 1
ATOM 1183 N N . LYS A 1 164 ? 5.816 66.993 84.184 1.00 12.54 156 LYS A N 1
ATOM 1184 C CA . LYS A 1 164 ? 5.400 68.155 84.961 1.00 14.53 156 LYS A CA 1
ATOM 1185 C C . LYS A 1 164 ? 3.973 68.028 85.491 1.00 16.00 156 LYS A C 1
ATOM 1186 O O . LYS A 1 164 ? 3.662 68.615 86.532 1.00 17.48 156 LYS A O 1
ATOM 1192 N N . ASP A 1 165 ? 3.094 67.263 84.837 1.00 12.86 157 ASP A N 1
ATOM 1193 C CA . ASP A 1 165 ? 1.764 67.067 85.400 1.00 13.61 157 ASP A CA 1
ATOM 1194 C C . ASP A 1 165 ? 1.644 65.751 86.166 1.00 15.26 157 ASP A C 1
ATOM 1195 O O . ASP A 1 165 ? 0.555 65.415 86.652 1.00 16.74 157 ASP A O 1
ATOM 1200 N N . GLY A 1 166 ? 2.752 65.029 86.337 1.00 14.93 158 GLY A N 1
ATOM 1201 C CA . GLY A 1 166 ? 2.772 63.861 87.195 1.00 15.36 158 GLY A CA 1
ATOM 1202 C C . GLY A 1 166 ? 2.201 62.588 86.613 1.00 15.34 158 GLY A C 1
ATOM 1203 O O . GLY A 1 166 ? 2.076 61.597 87.346 1.00 17.03 158 GLY A O 1
ATOM 1204 N N . ARG A 1 167 ? 1.852 62.561 85.319 1.00 12.63 159 ARG A N 1
ATOM 1205 C CA . ARG A 1 167 ? 1.310 61.323 84.766 1.00 12.88 159 ARG A CA 1
ATOM 1206 C C . ARG A 1 167 ? 2.355 60.217 84.727 1.00 17.55 159 ARG A C 1
ATOM 1207 O O . ARG A 1 167 ? 2.008 59.038 84.857 1.00 18.64 159 ARG A O 1
ATOM 1215 N N . LEU A 1 168 ? 3.631 60.573 84.563 1.00 14.89 160 LEU A N 1
ATOM 1216 C CA . LEU A 1 168 ? 4.748 59.646 84.752 1.00 15.53 160 LEU A CA 1
ATOM 1217 C C . LEU A 1 168 ? 5.628 60.267 85.829 1.00 14.86 160 LEU A C 1
ATOM 1218 O O . LEU A 1 168 ? 6.598 60.976 85.518 1.00 14.10 160 LEU A O 1
ATOM 1223 N N . PRO A 1 169 ? 5.309 60.033 87.104 1.00 17.34 161 PRO A N 1
ATOM 1224 C CA . PRO A 1 169 ? 5.944 60.811 88.175 1.00 18.35 161 PRO A CA 1
ATOM 1225 C C . PRO A 1 169 ? 7.397 60.452 88.403 1.00 16.34 161 PRO A C 1
ATOM 1226 O O . PRO A 1 169 ? 8.106 61.224 89.062 1.00 18.69 161 PRO A O 1
ATOM 1230 N N . TRP A 1 170 ? 7.862 59.322 87.874 1.00 14.48 162 TRP A N 1
ATOM 1231 C CA . TRP A 1 170 ? 9.261 58.928 88.015 1.00 14.62 162 TRP A CA 1
ATOM 1232 C C . TRP A 1 170 ? 10.179 59.593 86.994 1.00 15.84 162 TRP A C 1
ATOM 1233 O O . TRP A 1 170 ? 11.400 59.422 87.082 1.00 15.74 162 TRP A O 1
ATOM 1244 N N . LEU A 1 171 ? 9.643 60.337 86.027 1.00 13.06 163 LEU A N 1
ATOM 1245 C CA . LEU A 1 171 ? 10.512 61.065 85.109 1.00 11.16 163 LEU A CA 1
ATOM 1246 C C . LEU A 1 171 ? 11.273 62.151 85.850 1.00 12.13 163 LEU A C 1
ATOM 1247 O O . LEU A 1 171 ? 10.742 62.792 86.762 1.00 13.81 163 LEU A O 1
ATOM 1252 N N . ARG A 1 172 ? 12.532 62.365 85.440 1.00 11.23 164 ARG A N 1
ATOM 1253 C CA . ARG A 1 172 ? 13.342 63.458 85.975 1.00 11.24 164 ARG A CA 1
ATOM 1254 C C . ARG A 1 172 ? 13.671 64.434 84.837 1.00 10.17 164 ARG A C 1
ATOM 1255 O O . ARG A 1 172 ? 13.361 64.145 83.669 1.00 10.86 164 ARG A O 1
ATOM 1263 N N . PRO A 1 173 ? 14.278 65.601 85.119 1.00 10.11 165 PRO A N 1
ATOM 1264 C CA . PRO A 1 173 ? 14.268 66.680 84.102 1.00 9.62 165 PRO A CA 1
ATOM 1265 C C . PRO A 1 173 ? 15.105 66.431 82.847 1.00 12.06 165 PRO A C 1
ATOM 1266 O O . PRO A 1 173 ? 14.704 66.890 81.769 1.00 11.55 165 PRO A O 1
ATOM 1270 N N . ASP A 1 174 ? 16.242 65.740 82.947 1.00 11.06 166 ASP A N 1
ATOM 1271 C CA . ASP A 1 174 ? 17.208 65.662 81.850 1.00 9.95 166 ASP A CA 1
ATOM 1272 C C . ASP A 1 174 ? 16.796 64.566 80.865 1.00 11.89 166 ASP A C 1
ATOM 1273 O O . ASP A 1 174 ? 16.426 63.472 81.284 1.00 12.26 166 ASP A O 1
ATOM 1278 N N . ALA A 1 175 ? 16.823 64.869 79.563 1.00 10.01 167 ALA A N 1
ATOM 1279 C CA . ALA A 1 175 ? 16.504 63.864 78.549 1.00 11.28 167 ALA A CA 1
ATOM 1280 C C . ALA A 1 175 ? 17.039 64.317 77.193 1.00 11.64 167 ALA A C 1
ATOM 1281 O O . ALA A 1 175 ? 17.315 65.503 76.979 1.00 11.19 167 ALA A O 1
ATOM 1283 N N . LYS A 1 176 ? 17.175 63.351 76.279 1.00 11.17 168 LYS A N 1
ATOM 1284 C CA . LYS A 1 176 ? 17.607 63.613 74.905 1.00 10.14 168 LYS A CA 1
ATOM 1285 C C . LYS A 1 176 ? 16.855 62.697 73.954 1.00 11.33 168 LYS A C 1
ATOM 1286 O O . LYS A 1 176 ? 16.410 61.612 74.333 1.00 13.18 168 LYS A O 1
ATOM 1292 N N . ALA A 1 177 ? 16.724 63.135 72.700 1.00 11.75 169 ALA A N 1
ATOM 1293 C CA . ALA A 1 177 ? 16.071 62.319 71.684 1.00 12.17 169 ALA A CA 1
ATOM 1294 C C . ALA A 1 177 ? 16.821 62.472 70.373 1.00 12.84 169 ALA A C 1
ATOM 1295 O O . ALA A 1 177 ? 17.405 63.521 70.098 1.00 13.78 169 ALA A O 1
ATOM 1297 N N . GLN A 1 178 ? 16.811 61.419 69.560 1.00 13.06 170 GLN A N 1
ATOM 1298 C CA . GLN A 1 178 ? 17.444 61.504 68.247 1.00 12.81 170 GLN A CA 1
ATOM 1299 C C . GLN A 1 178 ? 16.636 60.691 67.250 1.00 15.13 170 GLN A C 1
ATOM 1300 O O . GLN A 1 178 ? 16.219 59.573 67.560 1.00 18.49 170 GLN A O 1
ATOM 1306 N N . LEU A 1 179 ? 16.389 61.260 66.073 1.00 14.16 171 LEU A N 1
ATOM 1307 C CA . LEU A 1 179 ? 15.634 60.586 65.020 1.00 14.75 171 LEU A CA 1
ATOM 1308 C C . LEU A 1 179 ? 16.476 60.450 63.764 1.00 15.45 171 LEU A C 1
ATOM 1309 O O . LEU A 1 179 ? 16.985 61.447 63.249 1.00 16.98 171 LEU A O 1
ATOM 1314 N N . THR A 1 180 ? 16.591 59.225 63.252 1.00 16.25 172 THR A N 1
ATOM 1315 C CA . THR A 1 180 ? 17.160 58.963 61.938 1.00 17.58 172 THR A CA 1
ATOM 1316 C C . THR A 1 180 ? 16.006 58.614 61.012 1.00 20.07 172 THR A C 1
ATOM 1317 O O . THR A 1 180 ? 15.268 57.658 61.275 1.00 21.74 172 THR A O 1
ATOM 1321 N N . VAL A 1 181 ? 15.847 59.396 59.952 1.00 19.92 173 VAL A N 1
ATOM 1322 C CA A VAL A 1 181 ? 14.738 59.280 59.013 0.47 20.85 173 VAL A CA 1
ATOM 1323 C CA B VAL A 1 181 ? 14.736 59.203 59.031 0.53 20.86 173 VAL A CA 1
ATOM 1324 C C . VAL A 1 181 ? 15.276 58.837 57.657 1.00 21.80 173 VAL A C 1
ATOM 1325 O O . VAL A 1 181 ? 16.422 59.138 57.303 1.00 23.00 173 VAL A O 1
ATOM 1332 N N . VAL A 1 182 ? 14.436 58.138 56.888 1.00 22.72 174 VAL A N 1
ATOM 1333 C CA . VAL A 1 182 ? 14.763 57.696 55.534 1.00 25.25 174 VAL A CA 1
ATOM 1334 C C . VAL A 1 182 ? 14.043 58.596 54.539 1.00 27.24 174 VAL A C 1
ATOM 1335 O O . VAL A 1 182 ? 12.821 58.770 54.625 1.00 27.48 174 VAL A O 1
ATOM 1339 N N . TYR A 1 183 ? 14.795 59.172 53.602 1.00 28.74 175 TYR A N 1
ATOM 1340 C CA . TYR A 1 183 ? 14.254 60.013 52.543 1.00 32.46 175 TYR A CA 1
ATOM 1341 C C . TYR A 1 183 ? 14.354 59.309 51.196 1.00 35.48 175 TYR A C 1
ATOM 1342 O O . TYR A 1 183 ? 15.261 58.506 50.964 1.00 35.34 175 TYR A O 1
ATOM 1351 N N . ASP A 1 184 ? 13.425 59.639 50.300 1.00 35.81 176 ASP A N 1
ATOM 1352 C CA . ASP A 1 184 ? 13.492 59.169 48.920 1.00 40.07 176 ASP A CA 1
ATOM 1353 C C . ASP A 1 184 ? 14.495 60.024 48.153 1.00 45.34 176 ASP A C 1
ATOM 1354 O O . ASP A 1 184 ? 14.376 61.254 48.127 1.00 45.20 176 ASP A O 1
ATOM 1359 N N . SER A 1 185 ? 15.486 59.375 47.535 1.00 50.61 177 SER A N 1
ATOM 1360 C CA . SER A 1 185 ? 16.540 60.117 46.845 1.00 55.80 177 SER A CA 1
ATOM 1361 C C . SER A 1 185 ? 15.981 60.948 45.698 1.00 59.46 177 SER A C 1
ATOM 1362 O O . SER A 1 185 ? 16.464 62.055 45.431 1.00 60.92 177 SER A O 1
ATOM 1365 N N . GLU A 1 186 ? 14.962 60.433 45.008 1.00 59.96 178 GLU A N 1
ATOM 1366 C CA . GLU A 1 186 ? 14.406 61.147 43.864 1.00 62.68 178 GLU A CA 1
ATOM 1367 C C . GLU A 1 186 ? 13.444 62.247 44.303 1.00 63.05 178 GLU A C 1
ATOM 1368 O O . GLU A 1 186 ? 13.571 63.399 43.874 1.00 65.01 178 GLU A O 1
ATOM 1370 N N . THR A 1 187 ? 12.480 61.912 45.161 1.00 60.31 179 THR A N 1
ATOM 1371 C CA . THR A 1 187 ? 11.413 62.839 45.512 1.00 59.24 179 THR A CA 1
ATOM 1372 C C . THR A 1 187 ? 11.727 63.692 46.734 1.00 58.42 179 THR A C 1
ATOM 1373 O O . THR A 1 187 ? 11.006 64.663 46.990 1.00 58.63 179 THR A O 1
ATOM 1377 N N . GLY A 1 188 ? 12.774 63.362 47.488 1.00 56.51 180 GLY A N 1
ATOM 1378 C CA . GLY A 1 188 ? 13.081 64.104 48.695 1.00 52.99 180 GLY A CA 1
ATOM 1379 C C . GLY A 1 188 ? 12.057 63.963 49.796 1.00 50.35 180 GLY A C 1
ATOM 1380 O O . GLY A 1 188 ? 12.055 64.764 50.737 1.00 49.00 180 GLY A O 1
ATOM 1381 N N . LYS A 1 189 ? 11.189 62.961 49.714 1.00 47.59 181 LYS A N 1
ATOM 1382 C CA . LYS A 1 189 ? 10.097 62.804 50.659 1.00 43.44 181 LYS A CA 1
ATOM 1383 C C . LYS A 1 189 ? 10.431 61.759 51.717 1.00 36.75 181 LYS A C 1
ATOM 1384 O O . LYS A 1 189 ? 11.139 60.783 51.456 1.00 33.63 181 LYS A O 1
ATOM 1390 N N . VAL A 1 190 ? 9.922 61.994 52.929 1.00 33.92 182 VAL A N 1
ATOM 1391 C CA . VAL A 1 190 ? 10.137 61.071 54.038 1.00 33.26 182 VAL A CA 1
ATOM 1392 C C . VAL A 1 190 ? 9.459 59.741 53.738 1.00 35.16 182 VAL A C 1
ATOM 1393 O O . VAL A 1 190 ? 8.270 59.694 53.393 1.00 37.95 182 VAL A O 1
ATOM 1397 N N . LYS A 1 191 ? 10.212 58.650 53.871 1.00 29.75 183 LYS A N 1
ATOM 1398 C CA . LYS A 1 191 ? 9.672 57.318 53.627 1.00 29.73 183 LYS A CA 1
ATOM 1399 C C . LYS A 1 191 ? 9.285 56.587 54.908 1.00 26.82 183 LYS A C 1
ATOM 1400 O O . LYS A 1 191 ? 8.208 55.977 54.971 1.00 26.54 183 LYS A O 1
ATOM 1406 N N . ARG A 1 192 ? 10.135 56.639 55.929 1.00 23.85 184 ARG A N 1
ATOM 1407 C CA . ARG A 1 192 ? 9.912 55.931 57.181 1.00 23.31 184 ARG A CA 1
ATOM 1408 C C . ARG A 1 192 ? 10.933 56.440 58.187 1.00 22.77 184 ARG A C 1
ATOM 1409 O O . ARG A 1 192 ? 11.886 57.136 57.829 1.00 25.04 184 ARG A O 1
ATOM 1417 N N . ILE A 1 193 ? 10.719 56.087 59.451 1.00 18.80 185 ILE A N 1
ATOM 1418 C CA . ILE A 1 193 ? 11.644 56.402 60.534 1.00 17.95 185 ILE A CA 1
ATOM 1419 C C . ILE A 1 193 ? 12.521 55.178 60.772 1.00 20.97 185 ILE A C 1
ATOM 1420 O O . ILE A 1 193 ? 12.014 54.069 60.989 1.00 21.06 185 ILE A O 1
ATOM 1425 N N . ASP A 1 194 ? 13.838 55.368 60.702 1.00 19.94 186 ASP A N 1
ATOM 1426 C CA . ASP A 1 194 ? 14.752 54.239 60.800 1.00 21.04 186 ASP A CA 1
ATOM 1427 C C . ASP A 1 194 ? 15.114 53.915 62.245 1.00 21.60 186 ASP A C 1
ATOM 1428 O O . ASP A 1 194 ? 15.086 52.749 62.651 1.00 21.47 186 ASP A O 1
ATOM 1433 N N . THR A 1 195 ? 15.454 54.937 63.026 1.00 18.43 187 THR A N 1
ATOM 1434 C CA . THR A 1 195 ? 15.914 54.757 64.397 1.00 19.23 187 THR A CA 1
ATOM 1435 C C . THR A 1 195 ? 15.346 55.864 65.267 1.00 19.51 187 THR A C 1
ATOM 1436 O O . THR A 1 195 ? 15.383 57.035 64.877 1.00 18.17 187 THR A O 1
ATOM 1440 N N . VAL A 1 196 ? 14.820 55.489 66.435 1.00 15.27 188 VAL A N 1
ATOM 1441 C CA . VAL A 1 196 ? 14.433 56.431 67.485 1.00 14.43 188 VAL A CA 1
ATOM 1442 C C . VAL A 1 196 ? 15.334 56.174 68.689 1.00 16.57 188 VAL A C 1
ATOM 1443 O O . VAL A 1 196 ? 15.330 55.064 69.233 1.00 17.21 188 VAL A O 1
ATOM 1447 N N . VAL A 1 197 ? 16.105 57.187 69.099 1.00 14.32 189 VAL A N 1
ATOM 1448 C CA . VAL A 1 197 ? 16.854 57.157 70.355 1.00 14.63 189 VAL A CA 1
ATOM 1449 C C . VAL A 1 197 ? 16.125 58.048 71.345 1.00 15.34 189 VAL A C 1
ATOM 1450 O O . VAL A 1 197 ? 15.791 59.192 71.022 1.00 14.49 189 VAL A O 1
ATOM 1454 N N . LEU A 1 198 ? 15.867 57.531 72.544 1.00 16.11 190 LEU A N 1
ATOM 1455 C CA . LEU A 1 198 ? 15.242 58.336 73.594 1.00 13.55 190 LEU A CA 1
ATOM 1456 C C . LEU A 1 198 ? 15.884 57.958 74.916 1.00 15.01 190 LEU A C 1
ATOM 1457 O O . LEU A 1 198 ? 15.761 56.814 75.360 1.00 15.74 190 LEU A O 1
ATOM 1462 N N . SER A 1 199 ? 16.569 58.908 75.537 1.00 13.67 191 SER A N 1
ATOM 1463 C CA . SER A 1 199 ? 17.183 58.711 76.845 1.00 13.59 191 SER A CA 1
ATOM 1464 C C . SER A 1 199 ? 16.519 59.658 77.830 1.00 15.01 191 SER A C 1
ATOM 1465 O O . SER A 1 199 ? 16.426 60.857 77.557 1.00 15.11 191 SER A O 1
ATOM 1468 N N . THR A 1 200 ? 16.042 59.136 78.962 1.00 14.35 192 THR A N 1
ATOM 1469 C CA . THR A 1 200 ? 15.445 60.014 79.958 1.00 11.32 192 THR A CA 1
ATOM 1470 C C . THR A 1 200 ? 15.954 59.693 81.353 1.00 11.75 192 THR A C 1
ATOM 1471 O O . THR A 1 200 ? 16.111 58.524 81.723 1.00 12.40 192 THR A O 1
ATOM 1475 N N . GLN A 1 201 ? 16.215 60.757 82.111 1.00 10.88 193 GLN A N 1
ATOM 1476 C CA . GLN A 1 201 ? 16.517 60.650 83.531 1.00 11.37 193 GLN A CA 1
ATOM 1477 C C . GLN A 1 201 ? 15.284 60.146 84.280 1.00 13.21 193 GLN A C 1
ATOM 1478 O O . GLN A 1 201 ? 14.147 60.403 83.874 1.00 11.59 193 GLN A O 1
ATOM 1484 N N . HIS A 1 202 ? 15.508 59.422 85.383 1.00 12.60 194 HIS A N 1
ATOM 1485 C CA . HIS A 1 202 ? 14.392 58.773 86.068 1.00 13.18 194 HIS A CA 1
ATOM 1486 C C . HIS A 1 202 ? 14.749 58.464 87.516 1.00 14.34 194 HIS A C 1
ATOM 1487 O O . HIS A 1 202 ? 15.923 58.328 87.878 1.00 14.42 194 HIS A O 1
ATOM 1494 N N . ASP A 1 203 ? 13.703 58.336 88.336 1.00 14.75 195 ASP A N 1
ATOM 1495 C CA . ASP A 1 203 ? 13.868 57.869 89.709 1.00 15.73 195 ASP A CA 1
ATOM 1496 C C . ASP A 1 203 ? 14.498 56.477 89.706 1.00 16.99 195 ASP A C 1
ATOM 1497 O O . ASP A 1 203 ? 14.162 55.646 88.855 1.00 17.36 195 ASP A O 1
ATOM 1502 N N . PRO A 1 204 ? 15.378 56.170 90.661 1.00 17.50 196 PRO A N 1
ATOM 1503 C CA . PRO A 1 204 ? 16.047 54.859 90.648 1.00 19.73 196 PRO A CA 1
ATOM 1504 C C . PRO A 1 204 ? 15.120 53.674 90.885 1.00 22.58 196 PRO A C 1
ATOM 1505 O O . PRO A 1 204 ? 15.527 52.540 90.602 1.00 23.22 196 PRO A O 1
ATOM 1509 N N . ALA A 1 205 ? 13.899 53.885 91.384 1.00 21.47 197 ALA A N 1
ATOM 1510 C CA . ALA A 1 205 ? 13.038 52.758 91.730 1.00 24.66 197 ALA A CA 1
ATOM 1511 C C . ALA A 1 205 ? 12.406 52.079 90.519 1.00 25.60 197 ALA A C 1
ATOM 1512 O O . ALA A 1 205 ? 11.962 50.932 90.643 1.00 28.69 197 ALA A O 1
ATOM 1514 N N . ILE A 1 206 ? 12.358 52.730 89.353 1.00 22.46 198 ILE A N 1
ATOM 1515 C CA . ILE A 1 206 ? 11.718 52.108 88.194 1.00 21.61 198 ILE A CA 1
ATOM 1516 C C . ILE A 1 206 ? 12.743 51.255 87.455 1.00 22.11 198 ILE A C 1
ATOM 1517 O O . ILE A 1 206 ? 13.909 51.647 87.299 1.00 22.92 198 ILE A O 1
ATOM 1522 N N . SER A 1 207 ? 12.318 50.067 87.026 1.00 21.30 199 SER A N 1
ATOM 1523 C CA . SER A 1 207 ? 13.172 49.190 86.240 1.00 19.91 199 SER A CA 1
ATOM 1524 C C . SER A 1 207 ? 13.304 49.705 84.807 1.00 20.11 199 SER A C 1
ATOM 1525 O O . SER A 1 207 ? 12.459 50.451 84.302 1.00 17.64 199 SER A O 1
ATOM 1528 N N . GLN A 1 208 ? 14.388 49.295 84.140 1.00 20.75 200 GLN A N 1
ATOM 1529 C CA . GLN A 1 208 ? 14.560 49.697 82.744 1.00 21.46 200 GLN A CA 1
ATOM 1530 C C . GLN A 1 208 ? 13.473 49.103 81.852 1.00 19.86 200 GLN A C 1
ATOM 1531 O O . GLN A 1 208 ? 13.062 49.728 80.865 1.00 18.80 200 GLN A O 1
ATOM 1537 N N . GLU A 1 209 ? 12.973 47.914 82.192 1.00 21.39 201 GLU A N 1
ATOM 1538 C CA . GLU A 1 209 ? 11.912 47.312 81.391 1.00 21.67 201 GLU A CA 1
ATOM 1539 C C . GLU A 1 209 ? 10.616 48.106 81.519 1.00 20.08 201 GLU A C 1
ATOM 1540 O O . GLU A 1 209 ? 9.926 48.357 80.519 1.00 22.60 201 GLU A O 1
ATOM 1546 N N . GLU A 1 210 ? 10.255 48.489 82.748 1.00 20.07 202 GLU A N 1
ATOM 1547 C CA . GLU A 1 210 ? 9.091 49.352 82.961 1.00 20.30 202 GLU A CA 1
ATOM 1548 C C . GLU A 1 210 ? 9.261 50.681 82.249 1.00 19.89 202 GLU A C 1
ATOM 1549 O O . GLU A 1 210 ? 8.315 51.203 81.638 1.00 18.07 202 GLU A O 1
ATOM 1555 N N . LEU A 1 211 ? 10.459 51.265 82.350 1.00 15.93 203 LEU A N 1
ATOM 1556 C CA . LEU A 1 211 ? 10.725 52.545 81.707 1.00 15.15 203 LEU A CA 1
ATOM 1557 C C . LEU A 1 211 ? 10.539 52.438 80.200 1.00 15.12 203 LEU A C 1
ATOM 1558 O O . LEU A 1 211 ? 9.894 53.285 79.581 1.00 14.72 203 LEU A O 1
ATOM 1563 N N . SER A 1 212 ? 11.086 51.383 79.590 1.00 18.28 204 SER A N 1
ATOM 1564 C CA . SER A 1 212 ? 11.021 51.279 78.138 1.00 17.39 204 SER A CA 1
ATOM 1565 C C . SER A 1 212 ? 9.582 51.129 77.665 1.00 18.73 204 SER A C 1
ATOM 1566 O O . SER A 1 212 ? 9.176 51.757 76.677 1.00 19.26 204 SER A O 1
ATOM 1569 N N . LYS A 1 213 ? 8.794 50.314 78.370 1.00 16.69 205 LYS A N 1
ATOM 1570 C CA . LYS A 1 213 ? 7.383 50.138 78.021 1.00 16.60 205 LYS A CA 1
ATOM 1571 C C . LYS A 1 213 ? 6.628 51.460 78.075 1.00 16.94 205 LYS A C 1
ATOM 1572 O O . LYS A 1 213 ? 5.847 51.779 77.167 1.00 16.59 205 LYS A O 1
ATOM 1574 N N . ALA A 1 214 ? 6.863 52.253 79.126 1.00 15.83 206 ALA A N 1
ATOM 1575 C CA . ALA A 1 214 ? 6.151 53.517 79.270 1.00 15.05 206 ALA A CA 1
ATOM 1576 C C . ALA A 1 214 ? 6.628 54.542 78.252 1.00 14.73 206 ALA A C 1
ATOM 1577 O O . ALA A 1 214 ? 5.823 55.318 77.726 1.00 15.16 206 ALA A O 1
ATOM 1579 N N . VAL A 1 215 ? 7.936 54.577 77.977 1.00 13.68 207 VAL A N 1
ATOM 1580 C CA . VAL A 1 215 ? 8.458 55.523 76.991 1.00 13.32 207 VAL A CA 1
ATOM 1581 C C . VAL A 1 215 ? 7.853 55.242 75.619 1.00 13.04 207 VAL A C 1
ATOM 1582 O O . VAL A 1 215 ? 7.460 56.171 74.896 1.00 12.95 207 VAL A O 1
ATOM 1586 N N . ILE A 1 216 ? 7.747 53.959 75.249 1.00 14.36 208 ILE A N 1
ATOM 1587 C CA . ILE A 1 216 ? 7.136 53.598 73.964 1.00 13.87 208 ILE A CA 1
ATOM 1588 C C . ILE A 1 216 ? 5.663 53.992 73.936 1.00 15.69 208 ILE A C 1
ATOM 1589 O O . ILE A 1 216 ? 5.203 54.669 73.008 1.00 16.92 208 ILE A O 1
ATOM 1594 N N . GLU A 1 217 ? 4.900 53.571 74.955 1.00 14.23 209 GLU A N 1
ATOM 1595 C CA . GLU A 1 217 ? 3.456 53.812 74.981 1.00 15.29 209 GLU A CA 1
ATOM 1596 C C . GLU A 1 217 ? 3.118 55.295 75.101 1.00 14.70 209 GLU A C 1
ATOM 1597 O O . GLU A 1 217 ? 2.156 55.766 74.473 1.00 14.65 209 GLU A O 1
ATOM 1603 N N . GLN A 1 218 ? 3.850 56.038 75.948 1.00 11.96 210 GLN A N 1
ATOM 1604 C CA . GLN A 1 218 ? 3.420 57.378 76.314 1.00 11.70 210 GLN A CA 1
ATOM 1605 C C . GLN A 1 218 ? 4.213 58.490 75.649 1.00 12.24 210 GLN A C 1
ATOM 1606 O O . GLN A 1 218 ? 3.698 59.609 75.555 1.00 12.61 210 GLN A O 1
ATOM 1612 N N . ILE A 1 219 ? 5.444 58.242 75.195 1.00 12.34 211 ILE A N 1
ATOM 1613 C CA . ILE A 1 219 ? 6.266 59.288 74.588 1.00 11.17 211 ILE A CA 1
ATOM 1614 C C . ILE A 1 219 ? 6.460 59.068 73.088 1.00 13.86 211 ILE A C 1
ATOM 1615 O O . ILE A 1 219 ? 6.180 59.957 72.287 1.00 15.27 211 ILE A O 1
ATOM 1620 N N . ILE A 1 220 ? 6.947 57.894 72.688 1.00 12.12 212 ILE A N 1
ATOM 1621 C CA . ILE A 1 220 ? 7.313 57.682 71.284 1.00 12.49 212 ILE A CA 1
ATOM 1622 C C . ILE A 1 220 ? 6.076 57.498 70.410 1.00 12.74 212 ILE A C 1
ATOM 1623 O O . ILE A 1 220 ? 5.883 58.224 69.426 1.00 13.23 212 ILE A O 1
ATOM 1628 N N . LYS A 1 221 ? 5.235 56.508 70.719 1.00 12.98 213 LYS A N 1
ATOM 1629 C CA . LYS A 1 221 ? 4.064 56.271 69.870 1.00 12.58 213 LYS A CA 1
ATOM 1630 C C . LYS A 1 221 ? 3.121 57.467 69.770 1.00 12.90 213 LYS A C 1
ATOM 1631 O O . LYS A 1 221 ? 2.613 57.722 68.664 1.00 13.60 213 LYS A O 1
ATOM 1637 N N . PRO A 1 222 ? 2.832 58.224 70.830 1.00 12.45 214 PRO A N 1
ATOM 1638 C CA . PRO A 1 222 ? 1.890 59.343 70.660 1.00 12.20 214 PRO A CA 1
ATOM 1639 C C . PRO A 1 222 ? 2.461 60.523 69.890 1.00 12.45 214 PRO A C 1
ATOM 1640 O O . PRO A 1 222 ? 1.676 61.380 69.472 1.00 12.45 214 PRO A O 1
ATOM 1644 N N . VAL A 1 223 ? 3.777 60.611 69.701 1.00 11.68 215 VAL A N 1
ATOM 1645 C CA . VAL A 1 223 ? 4.382 61.767 69.037 1.00 11.93 215 VAL A CA 1
ATOM 1646 C C . VAL A 1 223 ? 4.649 61.498 67.562 1.00 12.98 215 VAL A C 1
ATOM 1647 O O . VAL A 1 223 ? 4.407 62.361 66.715 1.00 13.25 215 VAL A O 1
ATOM 1651 N N . LEU A 1 224 ? 5.167 60.280 67.227 1.00 12.07 216 LEU A N 1
ATOM 1652 C CA . LEU A 1 224 ? 5.589 60.064 65.845 1.00 12.76 216 LEU A CA 1
ATOM 1653 C C . LEU A 1 224 ? 4.439 59.568 64.968 1.00 13.74 216 LEU A C 1
ATOM 1654 O O . LEU A 1 224 ? 3.519 58.895 65.447 1.00 14.32 216 LEU A O 1
ATOM 1659 N N . PRO A 1 225 ? 4.445 59.890 63.681 1.00 14.18 217 PRO A N 1
ATOM 1660 C CA . PRO A 1 225 ? 3.364 59.424 62.797 1.00 15.01 217 PRO A CA 1
ATOM 1661 C C . PRO A 1 225 ? 3.333 57.907 62.715 1.00 18.42 217 PRO A C 1
ATOM 1662 O O . PRO A 1 225 ? 4.341 57.274 62.363 1.00 16.93 217 PRO A O 1
ATOM 1666 N N . PRO A 1 226 ? 2.183 57.287 63.010 1.00 17.23 218 PRO A N 1
ATOM 1667 C CA . PRO A 1 226 ? 2.113 55.815 62.977 1.00 16.23 218 PRO A CA 1
ATOM 1668 C C . PRO A 1 226 ? 2.515 55.212 61.642 1.00 18.13 218 PRO A C 1
ATOM 1669 O O . PRO A 1 226 ? 3.114 54.129 61.621 1.00 19.79 218 PRO A O 1
ATOM 1673 N N . GLU A 1 227 ? 2.195 55.865 60.520 1.00 17.89 219 GLU A N 1
ATOM 1674 C CA . GLU A 1 227 ? 2.501 55.261 59.229 1.00 23.40 219 GLU A CA 1
ATOM 1675 C C . GLU A 1 227 ? 3.997 55.185 58.957 1.00 21.74 219 GLU A C 1
ATOM 1676 O O . GLU A 1 227 ? 4.410 54.453 58.047 1.00 23.29 219 GLU A O 1
ATOM 1682 N N . LEU A 1 228 ? 4.815 55.915 59.712 1.00 18.51 220 LEU A N 1
ATOM 1683 C CA . LEU A 1 228 ? 6.258 55.928 59.505 1.00 20.68 220 LEU A CA 1
ATOM 1684 C C . LEU A 1 228 ? 7.011 55.016 60.467 1.00 23.07 220 LEU A C 1
ATOM 1685 O O . LEU A 1 228 ? 8.234 54.887 60.350 1.00 23.22 220 LEU A O 1
ATOM 1690 N N . LEU A 1 229 ? 6.322 54.390 61.415 1.00 20.91 221 LEU A N 1
ATOM 1691 C CA . LEU A 1 229 ? 6.921 53.391 62.290 1.00 20.20 221 LEU A CA 1
ATOM 1692 C C . LEU A 1 229 ? 6.601 52.024 61.715 1.00 23.05 221 LEU A C 1
ATOM 1693 O O . LEU A 1 229 ? 5.426 51.688 61.534 1.00 27.13 221 LEU A O 1
ATOM 1698 N N . THR A 1 230 ? 7.634 51.249 61.395 1.00 22.40 222 THR A N 1
ATOM 1699 C CA . THR A 1 230 ? 7.442 49.976 60.708 1.00 24.14 222 THR A CA 1
ATOM 1700 C C . THR A 1 230 ? 8.165 48.877 61.472 1.00 24.37 222 THR A C 1
ATOM 1701 O O . THR A 1 230 ? 8.784 49.115 62.510 1.00 24.94 222 THR A O 1
ATOM 1705 N N . ASP A 1 231 ? 8.066 47.647 60.958 1.00 28.78 223 ASP A N 1
ATOM 1706 C CA A ASP A 1 231 ? 8.793 46.541 61.569 0.54 31.03 223 ASP A CA 1
ATOM 1707 C CA B ASP A 1 231 ? 8.792 46.546 61.577 0.46 31.03 223 ASP A CA 1
ATOM 1708 C C . ASP A 1 231 ? 10.299 46.745 61.501 1.00 31.37 223 ASP A C 1
ATOM 1709 O O . ASP A 1 231 ? 11.034 46.125 62.277 1.00 33.69 223 ASP A O 1
ATOM 1718 N N . GLU A 1 232 ? 10.774 47.602 60.590 1.00 28.19 224 GLU A N 1
ATOM 1719 C CA . GLU A 1 232 ? 12.195 47.904 60.466 1.00 28.72 224 GLU A CA 1
ATOM 1720 C C . GLU A 1 232 ? 12.670 48.997 61.421 1.00 25.95 224 GLU A C 1
ATOM 1721 O O . GLU A 1 232 ? 13.883 49.228 61.497 1.00 26.32 224 GLU A O 1
ATOM 1727 N N . THR A 1 233 ? 11.769 49.685 62.130 1.00 23.44 225 THR A N 1
ATOM 1728 C CA . THR A 1 233 ? 12.195 50.784 62.996 1.00 20.98 225 THR A CA 1
ATOM 1729 C C . THR A 1 233 ? 12.904 50.253 64.237 1.00 23.58 225 THR A C 1
ATOM 1730 O O . THR A 1 233 ? 12.401 49.356 64.916 1.00 25.57 225 THR A O 1
ATOM 1734 N N . LYS A 1 234 ? 14.069 50.823 64.538 1.00 21.56 226 LYS A N 1
ATOM 1735 C CA . LYS A 1 234 ? 14.866 50.447 65.699 1.00 22.47 226 LYS A CA 1
ATOM 1736 C C . LYS A 1 234 ? 14.616 51.454 66.812 1.00 24.20 226 LYS A C 1
ATOM 1737 O O . LYS A 1 234 ? 14.645 52.664 66.567 1.00 23.41 226 LYS A O 1
ATOM 1743 N N . TYR A 1 235 ? 14.343 50.957 68.020 1.00 21.15 227 TYR A N 1
ATOM 1744 C CA . TYR A 1 235 ? 14.086 51.797 69.184 1.00 20.41 227 TYR A CA 1
ATOM 1745 C C . TYR A 1 235 ? 15.211 51.594 70.188 1.00 23.06 227 TYR A C 1
ATOM 1746 O O . TYR A 1 235 ? 15.458 50.468 70.633 1.00 25.97 227 TYR A O 1
ATOM 1755 N N . LEU A 1 236 ? 15.902 52.671 70.523 1.00 18.49 228 LEU A N 1
ATOM 1756 C CA . LEU A 1 236 ? 17.033 52.622 71.448 1.00 17.83 228 LEU A CA 1
ATOM 1757 C C . LEU A 1 236 ? 16.659 53.513 72.630 1.00 19.29 228 LEU A C 1
ATOM 1758 O O . LEU A 1 236 ? 16.821 54.736 72.572 1.00 20.72 228 LEU A O 1
ATOM 1763 N N . ILE A 1 237 ? 16.147 52.903 73.694 1.00 19.50 229 ILE A N 1
ATOM 1764 C CA . ILE A 1 237 ? 15.639 53.629 74.860 1.00 17.70 229 ILE A CA 1
ATOM 1765 C C . ILE A 1 237 ? 16.598 53.400 76.021 1.00 16.10 229 ILE A C 1
ATOM 1766 O O . ILE A 1 237 ? 16.879 52.249 76.384 1.00 16.60 229 ILE A O 1
ATOM 1771 N N . ASN A 1 238 ? 17.109 54.490 76.597 1.00 15.44 230 ASN A N 1
ATOM 1772 C CA . ASN A 1 238 ? 18.176 54.466 77.596 1.00 16.19 230 ASN A CA 1
ATOM 1773 C C . ASN A 1 238 ? 19.228 53.409 77.230 1.00 17.62 230 ASN A C 1
ATOM 1774 O O . ASN A 1 238 ? 19.425 52.442 77.969 1.00 17.79 230 ASN A O 1
ATOM 1779 N N . PRO A 1 239 ? 19.910 53.571 76.092 1.00 20.48 231 PRO A N 1
ATOM 1780 C CA . PRO A 1 239 ? 20.735 52.468 75.575 1.00 21.55 231 PRO A CA 1
ATOM 1781 C C . PRO A 1 239 ? 21.978 52.163 76.397 1.00 23.08 231 PRO A C 1
ATOM 1782 O O . PRO A 1 239 ? 22.592 51.116 76.163 1.00 25.22 231 PRO A O 1
ATOM 1786 N N . THR A 1 240 ? 22.366 53.000 77.359 1.00 20.94 232 THR A N 1
ATOM 1787 C CA . THR A 1 240 ? 23.420 52.603 78.288 1.00 24.01 232 THR A CA 1
ATOM 1788 C C . THR A 1 240 ? 22.878 52.272 79.671 1.00 24.66 232 THR A C 1
ATOM 1789 O O . THR A 1 240 ? 23.640 52.259 80.645 1.00 27.50 232 THR A O 1
ATOM 1793 N N . GLY A 1 241 ? 21.584 51.990 79.777 1.00 23.81 233 GLY A N 1
ATOM 1794 C CA . GLY A 1 241 ? 21.002 51.616 81.049 1.00 26.34 233 GLY A CA 1
ATOM 1795 C C . GLY A 1 241 ? 20.569 52.804 81.883 1.00 22.27 233 GLY A C 1
ATOM 1796 O O . GLY A 1 241 ? 20.179 53.843 81.346 1.00 18.42 233 GLY A O 1
ATOM 1797 N N . ARG A 1 242 ? 20.651 52.632 83.203 1.00 19.50 234 ARG A N 1
ATOM 1798 C CA . ARG A 1 242 ? 20.200 53.615 84.184 1.00 21.04 234 ARG A CA 1
ATOM 1799 C C . ARG A 1 242 ? 20.668 55.025 83.859 1.00 20.40 234 ARG A C 1
ATOM 1800 O O . ARG A 1 242 ? 21.805 55.243 83.431 1.00 20.40 234 ARG A O 1
ATOM 1808 N N . PHE A 1 243 ? 19.788 55.990 84.127 1.00 17.15 235 PHE A N 1
ATOM 1809 C CA . PHE A 1 243 ? 20.042 57.413 83.907 1.00 16.68 235 PHE A CA 1
ATOM 1810 C C . PHE A 1 243 ? 19.399 58.097 85.118 1.00 16.39 235 PHE A C 1
ATOM 1811 O O . PHE A 1 243 ? 18.282 58.617 85.039 1.00 15.44 235 PHE A O 1
ATOM 1819 N N . VAL A 1 244 ? 20.089 58.055 86.257 1.00 16.58 236 VAL A N 1
ATOM 1820 C CA . VAL A 1 244 ? 19.525 58.534 87.523 1.00 16.49 236 VAL A CA 1
ATOM 1821 C C . VAL A 1 244 ? 19.953 59.965 87.830 1.00 18.24 236 VAL A C 1
ATOM 1822 O O . VAL A 1 244 ? 19.132 60.791 88.234 1.00 18.99 236 VAL A O 1
ATOM 1826 N N . ILE A 1 245 ? 21.236 60.271 87.662 1.00 19.37 237 ILE A N 1
ATOM 1827 C CA . ILE A 1 245 ? 21.745 61.623 87.872 1.00 22.11 237 ILE A CA 1
ATOM 1828 C C . ILE A 1 245 ? 21.859 62.319 86.526 1.00 20.42 237 ILE A C 1
ATOM 1829 O O . ILE A 1 245 ? 22.204 61.693 85.517 1.00 21.37 237 ILE A O 1
ATOM 1834 N N . GLY A 1 246 ? 21.531 63.598 86.499 1.00 17.45 238 GLY A N 1
ATOM 1835 C CA . GLY A 1 246 ? 21.600 64.348 85.270 1.00 15.43 238 GLY A CA 1
ATOM 1836 C C . GLY A 1 246 ? 21.645 65.826 85.560 1.00 15.07 238 GLY A C 1
ATOM 1837 O O . GLY A 1 246 ? 21.902 66.246 86.689 1.00 15.88 238 GLY A O 1
ATOM 1838 N N . GLY A 1 247 ? 21.382 66.620 84.525 1.00 15.30 239 GLY A N 1
ATOM 1839 C CA . GLY A 1 247 ? 21.461 68.055 84.650 1.00 15.38 239 GLY A CA 1
ATOM 1840 C C . GLY A 1 247 ? 22.867 68.514 84.968 1.00 16.92 239 GLY A C 1
ATOM 1841 O O . GLY A 1 247 ? 23.854 67.834 84.669 1.00 16.19 239 GLY A O 1
ATOM 1842 N N . PRO A 1 248 ? 22.989 69.696 85.578 1.00 13.47 240 PRO A N 1
ATOM 1843 C CA . PRO A 1 248 ? 24.317 70.223 85.891 1.00 14.73 240 PRO A CA 1
ATOM 1844 C C . PRO A 1 248 ? 25.027 69.511 87.035 1.00 17.35 240 PRO A C 1
ATOM 1845 O O . PRO A 1 248 ? 26.163 69.872 87.333 1.00 21.29 240 PRO A O 1
ATOM 1849 N N A GLN A 1 249 ? 24.368 68.582 87.730 0.53 19.89 241 GLN A N 1
ATOM 1850 N N B GLN A 1 249 ? 24.446 68.487 87.658 0.47 19.83 241 GLN A N 1
ATOM 1851 C CA A GLN A 1 249 ? 25.116 67.685 88.602 0.53 21.31 241 GLN A CA 1
ATOM 1852 C CA B GLN A 1 249 ? 25.162 67.742 88.697 0.47 21.18 241 GLN A CA 1
ATOM 1853 C C A GLN A 1 249 ? 25.978 66.755 87.762 0.53 22.55 241 GLN A C 1
ATOM 1854 C C B GLN A 1 249 ? 26.294 66.940 88.055 0.47 22.32 241 GLN A C 1
ATOM 1855 O O A GLN A 1 249 ? 27.134 66.487 88.106 0.53 23.48 241 GLN A O 1
ATOM 1856 O O B GLN A 1 249 ? 26.050 65.938 87.372 0.47 21.68 241 GLN A O 1
ATOM 1867 N N A GLY A 1 250 ? 25.443 66.309 86.625 0.53 21.18 242 GLY A N 1
ATOM 1868 N N B GLY A 1 250 ? 27.534 67.386 88.252 0.47 20.60 242 GLY A N 1
ATOM 1869 C CA A GLY A 1 250 ? 26.102 65.383 85.725 0.53 22.55 242 GLY A CA 1
ATOM 1870 C CA B GLY A 1 250 ? 28.666 66.670 87.692 0.47 19.55 242 GLY A CA 1
ATOM 1871 C C A GLY A 1 250 ? 27.125 65.992 84.787 0.53 19.85 242 GLY A C 1
ATOM 1872 C C B GLY A 1 250 ? 28.811 66.807 86.199 0.47 18.49 242 GLY A C 1
ATOM 1873 O O A GLY A 1 250 ? 28.229 65.457 84.671 0.53 20.80 242 GLY A O 1
ATOM 1874 O O B GLY A 1 250 ? 29.522 66.016 85.574 0.47 19.01 242 GLY A O 1
ATOM 1875 N N A ASP A 1 251 ? 26.788 67.079 84.090 0.53 16.77 243 ASP A N 1
ATOM 1876 N N B ASP A 1 251 ? 28.148 67.797 85.610 0.47 16.39 243 ASP A N 1
ATOM 1877 C CA A ASP A 1 251 ? 27.801 67.762 83.296 0.53 18.65 243 ASP A CA 1
ATOM 1878 C CA B ASP A 1 251 ? 28.237 68.103 84.193 0.47 17.00 243 ASP A CA 1
ATOM 1879 C C A ASP A 1 251 ? 27.472 69.240 83.128 0.53 16.87 243 ASP A C 1
ATOM 1880 C C B ASP A 1 251 ? 28.189 69.615 84.036 0.47 15.86 243 ASP A C 1
ATOM 1881 O O A ASP A 1 251 ? 26.339 69.686 83.329 0.53 17.35 243 ASP A O 1
ATOM 1882 O O B ASP A 1 251 ? 27.795 70.336 84.952 0.47 16.84 243 ASP A O 1
ATOM 1891 N N A CYS A 1 252 ? 28.504 69.982 82.735 0.53 13.35 244 CYS A N 1
ATOM 1892 N N B CYS A 1 252 ? 28.582 70.095 82.864 0.47 13.36 244 CYS A N 1
ATOM 1893 C CA A CYS A 1 252 ? 28.475 71.436 82.689 0.53 12.33 244 CYS A CA 1
ATOM 1894 C CA B CYS A 1 252 ? 28.570 71.519 82.577 0.47 12.51 244 CYS A CA 1
ATOM 1895 C C A CYS A 1 252 ? 27.652 71.930 81.498 0.53 12.61 244 CYS A C 1
ATOM 1896 C C B CYS A 1 252 ? 27.517 71.846 81.532 0.47 12.42 244 CYS A C 1
ATOM 1897 O O A CYS A 1 252 ? 27.728 71.374 80.399 0.53 13.20 244 CYS A O 1
ATOM 1898 O O B CYS A 1 252 ? 27.320 71.094 80.572 0.47 13.42 244 CYS A O 1
ATOM 1903 N N . GLY A 1 253 ? 26.861 72.981 81.717 1.00 10.00 245 GLY A N 1
ATOM 1904 C CA . GLY A 1 253 ? 26.043 73.564 80.670 1.00 9.79 245 GLY A CA 1
ATOM 1905 C C . GLY A 1 253 ? 26.431 75.014 80.455 1.00 9.69 245 GLY A C 1
ATOM 1906 O O . GLY A 1 253 ? 26.806 75.712 81.394 1.00 11.03 245 GLY A O 1
ATOM 1907 N N . LEU A 1 254 ? 26.350 75.461 79.194 1.00 9.77 246 LEU A N 1
ATOM 1908 C CA . LEU A 1 254 ? 26.701 76.836 78.845 1.00 10.65 246 LEU A CA 1
ATOM 1909 C C . LEU A 1 254 ? 25.693 77.377 77.843 1.00 10.55 246 LEU A C 1
ATOM 1910 O O . LEU A 1 254 ? 25.172 76.631 77.014 1.00 12.86 246 LEU A O 1
ATOM 1915 N N . THR A 1 255 ? 25.416 78.678 77.927 1.00 10.48 247 THR A N 1
ATOM 1916 C CA . THR A 1 255 ? 24.561 79.316 76.926 1.00 10.20 247 THR A CA 1
ATOM 1917 C C . THR A 1 255 ? 25.117 79.097 75.518 1.00 10.07 247 THR A C 1
ATOM 1918 O O . THR A 1 255 ? 26.327 79.166 75.298 1.00 11.52 247 THR A O 1
ATOM 1922 N N . GLY A 1 256 ? 24.224 78.828 74.563 1.00 10.17 248 GLY A N 1
ATOM 1923 C CA . GLY A 1 256 ? 24.628 78.807 73.166 1.00 11.23 248 GLY A CA 1
ATOM 1924 C C . GLY A 1 256 ? 25.403 77.588 72.725 1.00 12.41 248 GLY A C 1
ATOM 1925 O O . GLY A 1 256 ? 26.188 77.671 71.773 1.00 12.00 248 GLY A O 1
ATOM 1926 N N . ARG A 1 257 ? 25.220 76.456 73.403 1.00 10.94 249 ARG A N 1
ATOM 1927 C CA . ARG A 1 257 ? 25.868 75.200 73.049 1.00 10.74 249 ARG A CA 1
ATOM 1928 C C . ARG A 1 257 ? 24.863 74.205 72.473 1.00 10.61 249 ARG A C 1
ATOM 1929 O O . ARG A 1 257 ? 25.153 73.010 72.365 1.00 10.95 249 ARG A O 1
ATOM 1937 N N . LYS A 1 258 ? 23.684 74.686 72.090 1.00 10.42 250 LYS A N 1
ATOM 1938 C CA . LYS A 1 258 ? 22.667 73.875 71.424 1.00 11.27 250 LYS A CA 1
ATOM 1939 C C . LYS A 1 258 ? 22.098 74.625 70.227 1.00 11.52 250 LYS A C 1
ATOM 1940 O O . LYS A 1 258 ? 20.886 74.616 69.979 1.00 10.73 250 LYS A O 1
ATOM 1946 N N . ILE A 1 259 ? 22.967 75.299 69.464 1.00 11.93 251 ILE A N 1
ATOM 1947 C CA . ILE A 1 259 ? 22.464 76.182 68.411 1.00 11.00 251 ILE A CA 1
ATOM 1948 C C . ILE A 1 259 ? 21.877 75.403 67.244 1.00 12.72 251 ILE A C 1
ATOM 1949 O O . ILE A 1 259 ? 21.034 75.940 66.520 1.00 13.48 251 ILE A O 1
ATOM 1954 N N . ILE A 1 260 ? 22.288 74.152 67.037 1.00 11.23 252 ILE A N 1
ATOM 1955 C CA . ILE A 1 260 ? 21.690 73.363 65.958 1.00 11.76 252 ILE A CA 1
ATOM 1956 C C . ILE A 1 260 ? 20.332 72.802 66.384 1.00 13.36 252 ILE A C 1
ATOM 1957 O O . ILE A 1 260 ? 19.372 72.807 65.605 1.00 13.81 252 ILE A O 1
ATOM 1962 N N . VAL A 1 261 ? 20.227 72.340 67.635 1.00 12.92 253 VAL A N 1
ATOM 1963 C CA . VAL A 1 261 ? 18.935 71.997 68.231 1.00 12.63 253 VAL A CA 1
ATOM 1964 C C . VAL A 1 261 ? 17.977 73.183 68.178 1.00 13.20 253 VAL A C 1
ATOM 1965 O O . VAL A 1 261 ? 16.774 73.027 67.921 1.00 13.01 253 VAL A O 1
ATOM 1969 N N . ASP A 1 262 ? 18.493 74.390 68.439 1.00 11.33 254 ASP A N 1
ATOM 1970 C CA . ASP A 1 262 ? 17.660 75.586 68.503 1.00 11.09 254 ASP A CA 1
ATOM 1971 C C . ASP A 1 262 ? 17.068 75.976 67.159 1.00 12.25 254 ASP A C 1
ATOM 1972 O O . ASP A 1 262 ? 16.116 76.763 67.130 1.00 12.86 254 ASP A O 1
ATOM 1977 N N . THR A 1 263 ? 17.623 75.466 66.051 1.00 12.02 255 THR A N 1
ATOM 1978 C CA . THR A 1 263 ? 17.272 75.952 64.723 1.00 11.35 255 THR A CA 1
ATOM 1979 C C . THR A 1 263 ? 16.701 74.813 63.899 1.00 11.58 255 THR A C 1
ATOM 1980 O O . THR A 1 263 ? 15.507 74.498 64.025 1.00 13.41 255 THR A O 1
ATOM 1984 N N . TYR A 1 264 ? 17.487 74.174 63.026 1.00 12.42 256 TYR A N 1
ATOM 1985 C CA . TYR A 1 264 ? 16.936 73.269 62.022 1.00 11.80 256 TYR A CA 1
ATOM 1986 C C . TYR A 1 264 ? 17.521 71.867 62.105 1.00 14.19 256 TYR A C 1
ATOM 1987 O O . TYR A 1 264 ? 17.288 71.053 61.198 1.00 14.62 256 TYR A O 1
ATOM 1996 N N . GLY A 1 265 ? 18.264 71.558 63.168 1.00 14.70 257 GLY A N 1
ATOM 1997 C CA . GLY A 1 265 ? 18.758 70.204 63.344 1.00 15.09 257 GLY A CA 1
ATOM 1998 C C . GLY A 1 265 ? 19.729 69.750 62.281 1.00 16.45 257 GLY A C 1
ATOM 1999 O O . GLY A 1 265 ? 19.831 68.544 62.023 1.00 18.22 257 GLY A O 1
ATOM 2000 N N . GLY A 1 266 ? 20.446 70.682 61.650 1.00 16.12 258 GLY A N 1
ATOM 2001 C CA . GLY A 1 266 ? 21.389 70.334 60.605 1.00 17.47 258 GLY A CA 1
ATOM 2002 C C . GLY A 1 266 ? 20.798 70.193 59.221 1.00 17.70 258 GLY A C 1
ATOM 2003 O O . GLY A 1 266 ? 21.528 69.866 58.281 1.00 18.31 258 GLY A O 1
ATOM 2004 N N . ALA A 1 267 ? 19.495 70.401 59.061 1.00 15.53 259 ALA A N 1
ATOM 2005 C CA . ALA A 1 267 ? 18.887 70.345 57.738 1.00 15.36 259 ALA A CA 1
ATOM 2006 C C . ALA A 1 267 ? 19.187 71.584 56.913 1.00 18.05 259 ALA A C 1
ATOM 2007 O O . ALA A 1 267 ? 18.862 71.616 55.715 1.00 19.22 259 ALA A O 1
ATOM 2009 N N . ALA A 1 268 ? 19.791 72.592 57.527 1.00 16.41 260 ALA A N 1
ATOM 2010 C CA . ALA A 1 268 ? 20.272 73.790 56.867 1.00 17.31 260 ALA A CA 1
ATOM 2011 C C . ALA A 1 268 ? 21.568 74.184 57.552 1.00 19.92 260 ALA A C 1
ATOM 2012 O O . ALA A 1 268 ? 21.775 73.848 58.726 1.00 19.39 260 ALA A O 1
ATOM 2014 N N . PRO A 1 269 ? 22.461 74.879 56.852 1.00 21.00 261 PRO A N 1
ATOM 2015 C CA . PRO A 1 269 ? 23.668 75.387 57.516 1.00 20.12 261 PRO A CA 1
ATOM 2016 C C . PRO A 1 269 ? 23.307 76.412 58.571 1.00 20.19 261 PRO A C 1
ATOM 2017 O O . PRO A 1 269 ? 22.184 76.917 58.637 1.00 19.66 261 PRO A O 1
ATOM 2021 N N . HIS A 1 270 ? 24.296 76.719 59.420 1.00 19.00 262 HIS A N 1
ATOM 2022 C CA . HIS A 1 270 ? 24.156 77.664 60.516 1.00 16.61 262 HIS A CA 1
ATOM 2023 C C . HIS A 1 270 ? 25.301 78.662 60.422 1.00 14.24 262 HIS A C 1
ATOM 2024 O O . HIS A 1 270 ? 26.403 78.303 60.005 1.00 16.69 262 HIS A O 1
ATOM 2031 N N . GLY A 1 271 ? 25.023 79.911 60.766 1.00 15.50 263 GLY A N 1
ATOM 2032 C CA . GLY A 1 271 ? 26.023 80.959 60.714 1.00 16.35 263 GLY A CA 1
ATOM 2033 C C . GLY A 1 271 ? 26.872 81.081 61.956 1.00 16.09 263 GLY A C 1
ATOM 2034 O O . GLY A 1 271 ? 27.888 81.784 61.933 1.00 16.31 263 GLY A O 1
ATOM 2035 N N . GLY A 1 272 ? 26.474 80.430 63.048 1.00 16.26 264 GLY A N 1
ATOM 2036 C CA . GLY A 1 272 ? 27.283 80.349 64.253 1.00 14.57 264 GLY A CA 1
ATOM 2037 C C . GLY A 1 272 ? 26.745 81.103 65.453 1.00 16.63 264 GLY A C 1
ATOM 2038 O O . GLY A 1 272 ? 27.228 80.879 66.570 1.00 17.33 264 GLY A O 1
ATOM 2039 N N . GLY A 1 273 ? 25.775 81.994 65.265 1.00 16.88 265 GLY A N 1
ATOM 2040 C CA . GLY A 1 273 ? 25.340 82.861 66.354 1.00 14.25 265 GLY A CA 1
ATOM 2041 C C . GLY A 1 273 ? 24.325 82.187 67.270 1.00 16.06 265 GLY A C 1
ATOM 2042 O O . GLY A 1 273 ? 23.360 81.571 66.805 1.00 19.88 265 GLY A O 1
ATOM 2043 N N . ALA A 1 274 ? 24.533 82.331 68.574 1.00 14.71 266 ALA A N 1
ATOM 2044 C CA . ALA A 1 274 ? 23.590 81.862 69.572 1.00 14.32 266 ALA A CA 1
ATOM 2045 C C . ALA A 1 274 ? 22.473 82.881 69.755 1.00 13.15 266 ALA A C 1
ATOM 2046 O O . ALA A 1 274 ? 22.618 84.064 69.436 1.00 14.22 266 ALA A O 1
ATOM 2048 N N . PHE A 1 275 ? 21.359 82.417 70.320 1.00 12.06 267 PHE A N 1
ATOM 2049 C CA . PHE A 1 275 ? 20.187 83.264 70.521 1.00 12.06 267 PHE A CA 1
ATOM 2050 C C . PHE A 1 275 ? 20.008 83.733 71.962 1.00 11.67 267 PHE A C 1
ATOM 2051 O O . PHE A 1 275 ? 19.730 84.914 72.200 1.00 12.35 267 PHE A O 1
ATOM 2059 N N . SER A 1 276 ? 20.096 82.823 72.931 1.00 10.43 268 SER A N 1
ATOM 2060 C CA . SER A 1 276 ? 19.564 83.129 74.255 1.00 10.36 268 SER A CA 1
ATOM 2061 C C . SER A 1 276 ? 20.447 84.128 74.998 1.00 11.05 268 SER A C 1
ATOM 2062 O O . SER A 1 276 ? 21.680 84.120 74.880 1.00 13.42 268 SER A O 1
ATOM 2065 N N . GLY A 1 277 ? 19.786 84.983 75.783 1.00 11.36 269 GLY A N 1
ATOM 2066 C CA . GLY A 1 277 ? 20.432 86.042 76.546 1.00 11.18 269 GLY A CA 1
ATOM 2067 C C . GLY A 1 277 ? 20.683 87.323 75.777 1.00 12.61 269 GLY A C 1
ATOM 2068 O O . GLY A 1 277 ? 21.242 88.269 76.352 1.00 11.55 269 GLY A O 1
ATOM 2069 N N . LYS A 1 278 ? 20.289 87.392 74.507 1.00 12.09 270 LYS A N 1
ATOM 2070 C CA . LYS A 1 278 ? 20.604 88.529 73.650 1.00 13.48 270 LYS A CA 1
ATOM 2071 C C . LYS A 1 278 ? 19.341 89.323 73.340 1.00 12.71 270 LYS A C 1
ATOM 2072 O O . LYS A 1 278 ? 18.338 88.756 72.893 1.00 12.46 270 LYS A O 1
ATOM 2078 N N . ASP A 1 279 ? 19.398 90.638 73.555 1.00 13.43 271 ASP A N 1
ATOM 2079 C CA . ASP A 1 279 ? 18.292 91.489 73.161 1.00 13.38 271 ASP A CA 1
ATOM 2080 C C . ASP A 1 279 ? 18.263 91.604 71.632 1.00 14.05 271 ASP A C 1
ATOM 2081 O O . ASP A 1 279 ? 19.246 91.284 70.961 1.00 14.06 271 ASP A O 1
ATOM 2086 N N . PRO A 1 280 ? 17.140 92.061 71.060 1.00 15.39 272 PRO A N 1
ATOM 2087 C CA . PRO A 1 280 ? 16.977 92.022 69.589 1.00 18.26 272 PRO A CA 1
ATOM 2088 C C . PRO A 1 280 ? 17.896 92.952 68.798 1.00 19.37 272 PRO A C 1
ATOM 2089 O O . PRO A 1 280 ? 17.864 92.895 67.559 1.00 20.51 272 PRO A O 1
ATOM 2093 N N . SER A 1 281 ? 18.697 93.813 69.437 1.00 18.03 273 SER A N 1
ATOM 2094 C CA . SER A 1 281 ? 19.677 94.553 68.648 1.00 18.08 273 SER A CA 1
ATOM 2095 C C . SER A 1 281 ? 20.850 93.674 68.233 1.00 17.96 273 SER A C 1
ATOM 2096 O O . SER A 1 281 ? 21.671 94.103 67.414 1.00 17.49 273 SER A O 1
ATOM 2099 N N . LYS A 1 282 ? 20.945 92.466 68.781 1.00 15.70 274 LYS A N 1
ATOM 2100 C CA . LYS A 1 282 ? 21.909 91.473 68.326 1.00 15.24 274 LYS A CA 1
ATOM 2101 C C . LYS A 1 282 ? 21.319 90.776 67.106 1.00 14.00 274 LYS A C 1
ATOM 2102 O O . LYS A 1 282 ? 20.328 90.045 67.222 1.00 14.45 274 LYS A O 1
ATOM 2108 N N . VAL A 1 283 ? 21.897 91.028 65.924 1.00 14.23 275 VAL A N 1
ATOM 2109 C CA . VAL A 1 283 ? 21.346 90.419 64.722 1.00 14.84 275 VAL A CA 1
ATOM 2110 C C . VAL A 1 283 ? 21.500 88.896 64.712 1.00 16.69 275 VAL A C 1
ATOM 2111 O O . VAL A 1 283 ? 20.781 88.219 63.963 1.00 16.00 275 VAL A O 1
ATOM 2115 N N . ASP A 1 284 ? 22.391 88.322 65.533 1.00 14.66 276 ASP A N 1
ATOM 2116 C CA . ASP A 1 284 ? 22.395 86.867 65.691 1.00 14.84 276 ASP A CA 1
ATOM 2117 C C . ASP A 1 284 ? 20.992 86.347 65.943 1.00 15.13 276 ASP A C 1
ATOM 2118 O O . ASP A 1 284 ? 20.593 85.313 65.396 1.00 16.83 276 ASP A O 1
ATOM 2123 N N . ARG A 1 285 ? 20.227 87.062 66.766 1.00 13.62 277 ARG A N 1
ATOM 2124 C CA . ARG A 1 285 ? 18.865 86.660 67.090 1.00 13.64 277 ARG A CA 1
ATOM 2125 C C . ARG A 1 285 ? 17.855 87.269 66.120 1.00 15.58 277 ARG A C 1
ATOM 2126 O O . ARG A 1 285 ? 17.113 86.544 65.452 1.00 14.94 277 ARG A O 1
ATOM 2134 N N . SER A 1 286 ? 17.823 88.600 66.018 1.00 14.68 278 SER A N 1
ATOM 2135 C CA . SER A 1 286 ? 16.767 89.229 65.232 1.00 16.09 278 SER A CA 1
ATOM 2136 C C . SER A 1 286 ? 16.835 88.821 63.761 1.00 16.06 278 SER A C 1
ATOM 2137 O O . SER A 1 286 ? 15.800 88.552 63.146 1.00 15.60 278 SER A O 1
ATOM 2140 N N . ALA A 1 287 ? 18.039 88.756 63.179 1.00 14.59 279 ALA A N 1
ATOM 2141 C CA . ALA A 1 287 ? 18.107 88.440 61.751 1.00 15.21 279 ALA A CA 1
ATOM 2142 C C . ALA A 1 287 ? 17.877 86.962 61.479 1.00 14.69 279 ALA A C 1
ATOM 2143 O O . ALA A 1 287 ? 17.304 86.614 60.443 1.00 17.26 279 ALA A O 1
ATOM 2145 N N . ALA A 1 288 ? 18.287 86.069 62.384 1.00 14.29 280 ALA A N 1
ATOM 2146 C CA . ALA A 1 288 ? 17.927 84.665 62.185 1.00 13.77 280 ALA A CA 1
ATOM 2147 C C . ALA A 1 288 ? 16.418 84.479 62.234 1.00 14.07 280 ALA A C 1
ATOM 2148 O O . ALA A 1 288 ? 15.854 83.708 61.449 1.00 16.22 280 ALA A O 1
ATOM 2150 N N . TYR A 1 289 ? 15.748 85.179 63.156 1.00 13.28 281 TYR A N 1
ATOM 2151 C CA . TYR A 1 289 ? 14.292 85.122 63.219 1.00 12.92 281 TYR A CA 1
ATOM 2152 C C . TYR A 1 289 ? 13.673 85.693 61.946 1.00 14.94 281 TYR A C 1
ATOM 2153 O O . TYR A 1 289 ? 12.712 85.133 61.407 1.00 16.63 281 TYR A O 1
ATOM 2162 N N . ALA A 1 290 ? 14.202 86.819 61.456 1.00 14.52 282 ALA A N 1
ATOM 2163 C CA . ALA A 1 290 ? 13.674 87.395 60.222 1.00 16.07 282 ALA A CA 1
ATOM 2164 C C . ALA A 1 290 ? 13.872 86.449 59.046 1.00 16.98 282 ALA A C 1
ATOM 2165 O O . ALA A 1 290 ? 12.986 86.314 58.190 1.00 16.98 282 ALA A O 1
ATOM 2167 N N . CYS A 1 291 ? 15.026 85.778 58.986 1.00 16.79 283 CYS A N 1
ATOM 2168 C CA . CYS A 1 291 ? 15.277 84.839 57.892 1.00 15.97 283 CYS A CA 1
ATOM 2169 C C . CYS A 1 291 ? 14.316 83.656 57.938 1.00 15.80 283 CYS A C 1
ATOM 2170 O O . CYS A 1 291 ? 13.876 83.169 56.889 1.00 15.94 283 CYS A O 1
ATOM 2173 N N . ARG A 1 292 ? 13.997 83.162 59.137 1.00 15.39 284 ARG A N 1
ATOM 2174 C CA . ARG A 1 292 ? 12.962 82.136 59.253 1.00 13.72 284 ARG A CA 1
ATOM 2175 C C . ARG A 1 292 ? 11.621 82.663 58.755 1.00 16.08 284 ARG A C 1
ATOM 2176 O O . ARG A 1 292 ? 10.906 81.981 58.011 1.00 16.99 284 ARG A O 1
ATOM 2184 N N . TYR A 1 293 ? 11.268 83.882 59.166 1.00 14.78 285 TYR A N 1
ATOM 2185 C CA . TYR A 1 293 ? 10.015 84.510 58.744 1.00 16.26 285 TYR A CA 1
ATOM 2186 C C . TYR A 1 293 ? 9.934 84.619 57.226 1.00 17.15 285 TYR A C 1
ATOM 2187 O O . TYR A 1 293 ? 8.907 84.291 56.624 1.00 18.37 285 TYR A O 1
ATOM 2196 N N . VAL A 1 294 ? 11.013 85.081 56.591 1.00 16.85 286 VAL A N 1
ATOM 2197 C CA . VAL A 1 294 ? 11.017 85.239 55.134 1.00 16.79 286 VAL A CA 1
ATOM 2198 C C . VAL A 1 294 ? 10.864 83.887 54.447 1.00 18.83 286 VAL A C 1
ATOM 2199 O O . VAL A 1 294 ? 10.007 83.705 53.574 1.00 19.06 286 VAL A O 1
ATOM 2203 N N . ALA A 1 295 ? 11.701 82.918 54.829 1.00 18.48 287 ALA A N 1
ATOM 2204 C CA . ALA A 1 295 ? 11.672 81.610 54.180 1.00 19.24 287 ALA A CA 1
ATOM 2205 C C . ALA A 1 295 ? 10.314 80.937 54.358 1.00 18.19 287 ALA A C 1
ATOM 2206 O O . ALA A 1 295 ? 9.767 80.364 53.407 1.00 17.82 287 ALA A O 1
ATOM 2208 N N . LYS A 1 296 ? 9.750 81.015 55.569 1.00 17.88 288 LYS A N 1
ATOM 2209 C CA . LYS A 1 296 ? 8.456 80.393 55.836 1.00 17.11 288 LYS A CA 1
ATOM 2210 C C . LYS A 1 296 ? 7.352 81.037 55.013 1.00 17.49 288 LYS A C 1
ATOM 2211 O O . LYS A 1 296 ? 6.450 80.347 54.526 1.00 17.80 288 LYS A O 1
ATOM 2217 N N . ASN A 1 297 ? 7.396 82.360 54.845 1.00 17.91 289 ASN A N 1
ATOM 2218 C CA . ASN A 1 297 ? 6.343 83.006 54.067 1.00 19.58 289 ASN A CA 1
ATOM 2219 C C . ASN A 1 297 ? 6.490 82.726 52.573 1.00 22.14 289 ASN A C 1
ATOM 2220 O O . ASN A 1 297 ? 5.483 82.642 51.858 1.00 23.33 289 ASN A O 1
ATOM 2225 N N . ILE A 1 298 ? 7.721 82.553 52.087 1.00 22.15 290 ILE A N 1
ATOM 2226 C CA . ILE A 1 298 ? 7.907 82.153 50.694 1.00 21.55 290 ILE A CA 1
ATOM 2227 C C . ILE A 1 298 ? 7.326 80.763 50.452 1.00 21.17 290 ILE A C 1
ATOM 2228 O O . ILE A 1 298 ? 6.646 80.527 49.447 1.00 23.00 290 ILE A O 1
ATOM 2233 N N . VAL A 1 299 ? 7.575 79.823 51.364 1.00 19.41 291 VAL A N 1
ATOM 2234 C CA . VAL A 1 299 ? 7.028 78.480 51.184 1.00 19.22 291 VAL A CA 1
ATOM 2235 C C . VAL A 1 299 ? 5.513 78.497 51.345 1.00 21.68 291 VAL A C 1
ATOM 2236 O O . VAL A 1 299 ? 4.787 77.865 50.565 1.00 25.59 291 VAL A O 1
ATOM 2240 N N . ALA A 1 300 ? 5.006 79.243 52.332 1.00 21.83 292 ALA A N 1
ATOM 2241 C CA . ALA A 1 300 ? 3.560 79.315 52.539 1.00 22.70 292 ALA A CA 1
ATOM 2242 C C . ALA A 1 300 ? 2.847 79.978 51.370 1.00 24.98 292 ALA A C 1
ATOM 2243 O O . ALA A 1 300 ? 1.672 79.684 51.119 1.00 25.15 292 ALA A O 1
ATOM 2245 N N . ALA A 1 301 ? 3.526 80.883 50.659 1.00 23.04 293 ALA A N 1
ATOM 2246 C CA . ALA A 1 301 ? 2.972 81.499 49.458 1.00 24.18 293 ALA A CA 1
ATOM 2247 C C . ALA A 1 301 ? 2.960 80.554 48.268 1.00 26.77 293 ALA A C 1
ATOM 2248 O O . ALA A 1 301 ? 2.428 80.917 47.210 1.00 29.03 293 ALA A O 1
ATOM 2250 N N . GLY A 1 302 ? 3.518 79.353 48.415 1.00 24.99 294 GLY A N 1
ATOM 2251 C CA . GLY A 1 302 ? 3.620 78.433 47.304 1.00 25.64 294 GLY A CA 1
ATOM 2252 C C . GLY A 1 302 ? 4.673 78.793 46.286 1.00 26.30 294 GLY A C 1
ATOM 2253 O O . GLY A 1 302 ? 4.663 78.237 45.187 1.00 30.80 294 GLY A O 1
ATOM 2254 N N . LEU A 1 303 ? 5.583 79.708 46.610 1.00 25.53 295 LEU A N 1
ATOM 2255 C CA . LEU A 1 303 ? 6.611 80.109 45.659 1.00 25.81 295 LEU A CA 1
ATOM 2256 C C . LEU A 1 303 ? 7.800 79.156 45.620 1.00 27.88 295 LEU A C 1
ATOM 2257 O O . LEU A 1 303 ? 8.642 79.283 44.726 1.00 29.48 295 LEU A O 1
ATOM 2262 N N . ALA A 1 304 ? 7.887 78.217 46.560 1.00 25.84 296 ALA A N 1
ATOM 2263 C CA . ALA A 1 304 ? 8.922 77.195 46.608 1.00 25.34 296 ALA A CA 1
ATOM 2264 C C . ALA A 1 304 ? 8.468 76.151 47.613 1.00 25.52 296 ALA A C 1
ATOM 2265 O O . ALA A 1 304 ? 7.661 76.445 48.498 1.00 25.99 296 ALA A O 1
ATOM 2267 N N . THR A 1 305 ? 8.977 74.925 47.467 1.00 23.38 297 THR A N 1
ATOM 2268 C CA . THR A 1 305 ? 8.722 73.915 48.486 1.00 22.13 297 THR A CA 1
ATOM 2269 C C . THR A 1 305 ? 9.882 73.748 49.459 1.00 21.52 297 THR A C 1
ATOM 2270 O O . THR A 1 305 ? 9.695 73.134 50.510 1.00 22.29 297 THR A O 1
ATOM 2274 N N . GLN A 1 306 ? 11.061 74.268 49.121 1.00 21.54 298 GLN A N 1
ATOM 2275 C CA . GLN A 1 306 ? 12.191 74.461 50.027 1.00 22.89 298 GLN A CA 1
ATOM 2276 C C . GLN A 1 306 ? 12.735 75.860 49.804 1.00 21.54 298 GLN A C 1
ATOM 2277 O O . GLN A 1 306 ? 12.846 76.301 48.656 1.00 22.49 298 GLN A O 1
ATOM 2283 N N . CYS A 1 307 ? 13.134 76.533 50.876 1.00 19.43 299 CYS A N 1
ATOM 2284 C CA . CYS A 1 307 ? 13.703 77.864 50.720 1.00 20.58 299 CYS A CA 1
ATOM 2285 C C . CYS A 1 307 ? 14.719 78.120 51.824 1.00 20.30 299 CYS A C 1
ATOM 2286 O O . CYS A 1 307 ? 14.409 77.977 53.009 1.00 19.17 299 CYS A O 1
ATOM 2289 N N . GLN A 1 308 ? 15.929 78.494 51.422 1.00 18.31 300 GLN A N 1
ATOM 2290 C CA . GLN A 1 308 ? 17.007 78.825 52.338 1.00 16.89 300 GLN A CA 1
ATOM 2291 C C . GLN A 1 308 ? 17.478 80.241 52.046 1.00 18.88 300 GLN A C 1
ATOM 2292 O O . GLN A 1 308 ? 17.631 80.622 50.881 1.00 21.85 300 GLN A O 1
ATOM 2298 N N . ILE A 1 309 ? 17.704 81.027 53.091 1.00 17.40 301 ILE A N 1
ATOM 2299 C CA . ILE A 1 309 ? 18.196 82.389 52.922 1.00 18.30 301 ILE A CA 1
ATOM 2300 C C . ILE A 1 309 ? 19.416 82.587 53.811 1.00 16.88 301 ILE A C 1
ATOM 2301 O O . ILE A 1 309 ? 19.455 82.091 54.939 1.00 17.06 301 ILE A O 1
ATOM 2306 N N . GLN A 1 310 ? 20.422 83.295 53.294 1.00 16.41 302 GLN A N 1
ATOM 2307 C CA . GLN A 1 310 ? 21.546 83.748 54.105 1.00 17.15 302 GLN A CA 1
ATOM 2308 C C . GLN A 1 310 ? 21.591 85.267 54.067 1.00 18.36 302 GLN A C 1
ATOM 2309 O O . GLN A 1 310 ? 21.443 85.864 53.006 1.00 18.39 302 GLN A O 1
ATOM 2315 N N . VAL A 1 311 ? 21.801 85.894 55.225 1.00 17.42 303 VAL A N 1
ATOM 2316 C CA . VAL A 1 311 ? 22.127 87.316 55.290 1.00 19.14 303 VAL A CA 1
ATOM 2317 C C . VAL A 1 311 ? 23.411 87.472 56.092 1.00 17.03 303 VAL A C 1
ATOM 2318 O O . VAL A 1 311 ? 23.858 86.548 56.772 1.00 15.11 303 VAL A O 1
ATOM 2322 N N . SER A 1 312 ? 24.010 88.660 56.004 1.00 16.15 304 SER A N 1
ATOM 2323 C CA . SER A 1 312 ? 25.128 88.990 56.881 1.00 17.89 304 SER A CA 1
ATOM 2324 C C . SER A 1 312 ? 25.108 90.483 57.176 1.00 19.02 304 SER A C 1
ATOM 2325 O O . SER A 1 312 ? 24.478 91.267 56.460 1.00 18.96 304 SER A O 1
ATOM 2328 N N . TYR A 1 313 ? 25.831 90.869 58.230 1.00 18.29 305 TYR A N 1
ATOM 2329 C CA . TYR A 1 313 ? 25.893 92.254 58.688 1.00 18.20 305 TYR A CA 1
ATOM 2330 C C . TYR A 1 313 ? 27.326 92.631 59.043 1.00 17.48 305 TYR A C 1
ATOM 2331 O O . TYR A 1 313 ? 28.174 91.769 59.279 1.00 18.49 305 TYR A O 1
ATOM 2340 N N . ALA A 1 314 ? 27.581 93.937 59.086 1.00 18.48 306 ALA A N 1
ATOM 2341 C CA . ALA A 1 314 ? 28.772 94.507 59.712 1.00 18.02 306 ALA A CA 1
ATOM 2342 C C . ALA A 1 314 ? 28.363 95.249 60.983 1.00 19.85 306 ALA A C 1
ATOM 2343 O O . ALA A 1 314 ? 27.330 95.930 61.004 1.00 20.36 306 ALA A O 1
ATOM 2345 N N . ILE A 1 315 ? 29.169 95.126 62.043 1.00 19.98 307 ILE A N 1
ATOM 2346 C CA . ILE A 1 315 ? 28.858 95.831 63.285 1.00 19.74 307 ILE A CA 1
ATOM 2347 C C . ILE A 1 315 ? 28.725 97.325 63.006 1.00 20.60 307 ILE A C 1
ATOM 2348 O O . ILE A 1 315 ? 29.519 97.914 62.266 1.00 21.38 307 ILE A O 1
ATOM 2353 N N . GLY A 1 316 ? 27.689 97.940 63.576 1.00 21.31 308 GLY A N 1
ATOM 2354 C CA . GLY A 1 316 ? 27.479 99.367 63.422 1.00 20.85 308 GLY A CA 1
ATOM 2355 C C . GLY A 1 316 ? 26.982 99.823 62.067 1.00 23.84 308 GLY A C 1
ATOM 2356 O O . GLY A 1 316 ? 27.001 101.026 61.796 1.00 27.34 308 GLY A O 1
ATOM 2357 N N . VAL A 1 317 ? 26.536 98.904 61.212 1.00 22.25 309 VAL A N 1
ATOM 2358 C CA . VAL A 1 317 ? 26.005 99.216 59.888 1.00 22.74 309 VAL A CA 1
ATOM 2359 C C . VAL A 1 317 ? 24.602 98.625 59.781 1.00 23.38 309 VAL A C 1
ATOM 2360 O O . VAL A 1 317 ? 24.368 97.487 60.198 1.00 22.21 309 VAL A O 1
ATOM 2364 N N . ALA A 1 318 ? 23.670 99.399 59.221 1.00 25.18 310 ALA A N 1
ATOM 2365 C CA . ALA A 1 318 ? 22.267 98.987 59.202 1.00 24.29 310 ALA A CA 1
ATOM 2366 C C . ALA A 1 318 ? 21.958 98.053 58.033 1.00 25.25 310 ALA A C 1
ATOM 2367 O O . ALA A 1 318 ? 21.312 97.016 58.216 1.00 24.39 310 ALA A O 1
ATOM 2369 N N . GLU A 1 319 ? 22.400 98.397 56.830 1.00 27.49 311 GLU A N 1
ATOM 2370 C CA . GLU A 1 319 ? 22.090 97.567 55.668 1.00 28.89 311 GLU A CA 1
ATOM 2371 C C . GLU A 1 319 ? 22.863 96.253 55.731 1.00 25.18 311 GLU A C 1
ATOM 2372 O O . GLU A 1 319 ? 24.068 96.263 56.013 1.00 25.17 311 GLU A O 1
ATOM 2378 N N . PRO A 1 320 ? 22.217 95.113 55.474 1.00 23.80 312 PRO A N 1
ATOM 2379 C CA . PRO A 1 320 ? 22.955 93.844 55.426 1.00 21.75 312 PRO A CA 1
ATOM 2380 C C . PRO A 1 320 ? 24.072 93.908 54.397 1.00 21.99 312 PRO A C 1
ATOM 2381 O O . PRO A 1 320 ? 23.921 94.501 53.327 1.00 23.84 312 PRO A O 1
ATOM 2385 N N . THR A 1 321 ? 25.207 93.287 54.734 1.00 20.90 313 THR A N 1
ATOM 2386 C CA . THR A 1 321 ? 26.310 93.207 53.784 1.00 21.79 313 THR A CA 1
ATOM 2387 C C . THR A 1 321 ? 26.051 92.183 52.683 1.00 20.80 313 THR A C 1
ATOM 2388 O O . THR A 1 321 ? 26.655 92.282 51.607 1.00 22.49 313 THR A O 1
ATOM 2392 N N . SER A 1 322 ? 25.162 91.216 52.908 1.00 21.87 314 SER A N 1
ATOM 2393 C CA . SER A 1 322 ? 24.806 90.296 51.836 1.00 21.25 314 SER A CA 1
ATOM 2394 C C . SER A 1 322 ? 23.423 89.718 52.092 1.00 19.86 314 SER A C 1
ATOM 2395 O O . SER A 1 322 ? 22.945 89.671 53.226 1.00 19.81 314 SER A O 1
ATOM 2398 N N . ILE A 1 323 ? 22.783 89.303 51.000 1.00 22.25 315 ILE A N 1
ATOM 2399 C CA . ILE A 1 323 ? 21.565 88.504 51.040 1.00 23.78 315 ILE A CA 1
ATOM 2400 C C . ILE A 1 323 ? 21.614 87.515 49.885 1.00 21.23 315 ILE A C 1
ATOM 2401 O O . ILE A 1 323 ? 22.024 87.861 48.772 1.00 22.44 315 ILE A O 1
ATOM 2406 N N . SER A 1 324 ? 21.202 86.277 50.150 1.00 21.95 316 SER A N 1
ATOM 2407 C CA . SER A 1 324 ? 21.170 85.257 49.113 1.00 22.94 316 SER A CA 1
ATOM 2408 C C . SER A 1 324 ? 20.016 84.313 49.408 1.00 21.91 316 SER A C 1
ATOM 2409 O O . SER A 1 324 ? 19.664 84.087 50.566 1.00 21.39 316 SER A O 1
ATOM 2412 N N . ILE A 1 325 ? 19.428 83.769 48.349 1.00 22.22 317 ILE A N 1
ATOM 2413 C CA . ILE A 1 325 ? 18.269 82.893 48.470 1.00 22.19 317 ILE A CA 1
ATOM 2414 C C . ILE A 1 325 ? 18.484 81.680 47.580 1.00 24.21 317 ILE A C 1
ATOM 2415 O O . ILE A 1 325 ? 18.932 81.811 46.432 1.00 23.96 317 ILE A O 1
ATOM 2420 N N . ASP A 1 326 ? 18.166 80.498 48.110 1.00 23.53 318 ASP A N 1
ATOM 2421 C CA . ASP A 1 326 ? 18.254 79.246 47.368 1.00 24.80 318 ASP A CA 1
ATOM 2422 C C . ASP A 1 326 ? 16.934 78.504 47.519 1.00 22.71 318 ASP A C 1
ATOM 2423 O O . ASP A 1 326 ? 16.499 78.240 48.646 1.00 22.49 318 ASP A O 1
ATOM 2428 N N . THR A 1 327 ? 16.297 78.171 46.396 1.00 23.11 319 THR A N 1
ATOM 2429 C CA . THR A 1 327 ? 15.089 77.351 46.412 1.00 24.56 319 THR A CA 1
ATOM 2430 C C . THR A 1 327 ? 15.343 75.928 45.936 1.00 24.92 319 THR A C 1
ATOM 2431 O O . THR A 1 327 ? 14.388 75.153 45.803 1.00 24.41 319 THR A O 1
ATOM 2435 N N . PHE A 1 328 ? 16.605 75.564 45.682 1.00 26.32 320 PHE A N 1
ATOM 2436 C CA . PHE A 1 328 ? 16.987 74.180 45.389 1.00 27.46 320 PHE A CA 1
ATOM 2437 C C . PHE A 1 328 ? 16.206 73.620 44.201 1.00 29.12 320 PHE A C 1
ATOM 2438 O O . PHE A 1 328 ? 15.808 72.453 44.183 1.00 30.67 320 PHE A O 1
ATOM 2446 N N . GLY A 1 329 ? 15.985 74.463 43.197 1.00 27.27 321 GLY A N 1
ATOM 2447 C CA . GLY A 1 329 ? 15.262 74.061 42.008 1.00 29.52 321 GLY A CA 1
ATOM 2448 C C . GLY A 1 329 ? 13.761 73.970 42.160 1.00 30.89 321 GLY A C 1
ATOM 2449 O O . GLY A 1 329 ? 13.086 73.534 41.215 1.00 32.71 321 GLY A O 1
ATOM 2450 N N . THR A 1 330 ? 13.209 74.357 43.308 1.00 29.59 322 THR A N 1
ATOM 2451 C CA . THR A 1 330 ? 11.774 74.262 43.538 1.00 28.26 322 THR A CA 1
ATOM 2452 C C . THR A 1 330 ? 11.060 75.595 43.385 1.00 29.24 322 THR A C 1
ATOM 2453 O O . THR A 1 330 ? 9.832 75.640 43.505 1.00 31.17 322 THR A O 1
ATOM 2457 N N . GLY A 1 331 ? 11.791 76.676 43.130 1.00 26.85 323 GLY A N 1
ATOM 2458 C CA . GLY A 1 331 ? 11.164 77.981 43.059 1.00 27.89 323 GLY A CA 1
ATOM 2459 C C . GLY A 1 331 ? 10.323 78.138 41.804 1.00 31.69 323 GLY A C 1
ATOM 2460 O O . GLY A 1 331 ? 10.704 77.711 40.713 1.00 33.72 323 GLY A O 1
ATOM 2461 N N . LYS A 1 332 ? 9.158 78.767 41.968 1.00 30.39 324 LYS A N 1
ATOM 2462 C CA . LYS A 1 332 ? 8.297 79.049 40.824 1.00 32.74 324 LYS A CA 1
ATOM 2463 C C . LYS A 1 332 ? 8.727 80.292 40.060 1.00 35.14 324 LYS A C 1
ATOM 2464 O O . LYS A 1 332 ? 8.276 80.493 38.925 1.00 37.66 324 LYS A O 1
ATOM 2470 N N . ILE A 1 333 ? 9.576 81.132 40.657 1.00 35.62 325 ILE A N 1
ATOM 2471 C CA . ILE A 1 333 ? 10.210 82.261 39.991 1.00 38.01 325 ILE A CA 1
ATOM 2472 C C . ILE A 1 333 ? 11.700 82.202 40.305 1.00 39.70 325 ILE A C 1
ATOM 2473 O O . ILE A 1 333 ? 12.144 81.437 41.160 1.00 38.37 325 ILE A O 1
ATOM 2478 N N . SER A 1 334 ? 12.472 83.025 39.599 1.00 42.71 326 SER A N 1
ATOM 2479 C CA . SER A 1 334 ? 13.919 83.024 39.770 1.00 42.35 326 SER A CA 1
ATOM 2480 C C . SER A 1 334 ? 14.302 83.515 41.160 1.00 41.35 326 SER A C 1
ATOM 2481 O O . SER A 1 334 ? 13.573 84.275 41.803 1.00 43.23 326 SER A O 1
ATOM 2484 N N . GLU A 1 335 ? 15.468 83.073 41.627 1.00 41.09 327 GLU A N 1
ATOM 2485 C CA . GLU A 1 335 ? 15.930 83.527 42.931 1.00 39.89 327 GLU A CA 1
ATOM 2486 C C . GLU A 1 335 ? 16.279 85.010 42.916 1.00 41.25 327 GLU A C 1
ATOM 2487 O O . GLU A 1 335 ? 16.176 85.678 43.953 1.00 40.10 327 GLU A O 1
ATOM 2493 N N . GLU A 1 336 ? 16.667 85.546 41.754 1.00 43.92 328 GLU A N 1
ATOM 2494 C CA . GLU A 1 336 ? 16.866 86.987 41.633 1.00 46.40 328 GLU A CA 1
ATOM 2495 C C . GLU A 1 336 ? 15.556 87.733 41.844 1.00 43.66 328 GLU A C 1
ATOM 2496 O O . GLU A 1 336 ? 15.505 88.724 42.582 1.00 44.02 328 GLU A O 1
ATOM 2502 N N . LYS A 1 337 ? 14.480 87.266 41.201 1.00 39.63 329 LYS A N 1
ATOM 2503 C CA . LYS A 1 337 ? 13.172 87.880 41.403 1.00 36.95 329 LYS A CA 1
ATOM 2504 C C . LYS A 1 337 ? 12.681 87.701 42.835 1.00 35.84 329 LYS A C 1
ATOM 2505 O O . LYS A 1 337 ? 11.981 88.575 43.361 1.00 35.67 329 LYS A O 1
ATOM 2507 N N . LEU A 1 338 ? 13.029 86.583 43.482 1.00 35.78 330 LEU A N 1
ATOM 2508 C CA . LEU A 1 338 ? 12.649 86.405 44.881 1.00 35.34 330 LEU A CA 1
ATOM 2509 C C . LEU A 1 338 ? 13.363 87.405 45.776 1.00 32.61 330 LEU A C 1
ATOM 2510 O O . LEU A 1 338 ? 12.756 87.966 46.694 1.00 32.23 330 LEU A O 1
ATOM 2515 N N . ILE A 1 339 ? 14.657 87.629 45.540 1.00 32.39 331 ILE A N 1
ATOM 2516 C CA . ILE A 1 339 ? 15.382 88.603 46.352 1.00 32.30 331 ILE A CA 1
ATOM 2517 C C . ILE A 1 339 ? 14.746 89.977 46.200 1.00 31.43 331 ILE A C 1
ATOM 2518 O O . ILE A 1 339 ? 14.577 90.711 47.179 1.00 30.73 331 ILE A O 1
ATOM 2523 N N . ALA A 1 340 ? 14.340 90.328 44.976 1.00 32.16 332 ALA A N 1
ATOM 2524 C CA . ALA A 1 340 ? 13.674 91.610 44.769 1.00 32.67 332 ALA A CA 1
ATOM 2525 C C . ALA A 1 340 ? 12.361 91.675 45.539 1.00 32.94 332 ALA A C 1
ATOM 2526 O O . ALA A 1 340 ? 12.054 92.696 46.166 1.00 34.81 332 ALA A O 1
ATOM 2528 N N . LEU A 1 341 ? 11.581 90.587 45.518 1.00 31.55 333 LEU A N 1
ATOM 2529 C CA . LEU A 1 341 ? 10.332 90.549 46.275 1.00 32.31 333 LEU A CA 1
ATOM 2530 C C . LEU A 1 341 ? 10.590 90.673 47.769 1.00 29.69 333 LEU A C 1
ATOM 2531 O O . LEU A 1 341 ? 9.862 91.381 48.477 1.00 29.93 333 LEU A O 1
ATOM 2536 N N . VAL A 1 342 ? 11.606 89.970 48.272 1.00 28.27 334 VAL A N 1
ATOM 2537 C CA . VAL A 1 342 ? 11.906 90.018 49.700 1.00 26.74 334 VAL A CA 1
ATOM 2538 C C . VAL A 1 342 ? 12.292 91.432 50.110 1.00 29.77 334 VAL A C 1
ATOM 2539 O O . VAL A 1 342 ? 11.824 91.953 51.130 1.00 30.32 334 VAL A O 1
ATOM 2543 N N . CYS A 1 343 ? 13.156 92.076 49.324 1.00 32.77 335 CYS A N 1
ATOM 2544 C CA . CYS A 1 343 ? 13.586 93.422 49.679 1.00 37.24 335 CYS A CA 1
ATOM 2545 C C . CYS A 1 343 ? 12.436 94.414 49.622 1.00 37.89 335 CYS A C 1
ATOM 2546 O O . CYS A 1 343 ? 12.463 95.427 50.327 1.00 39.00 335 CYS A O 1
ATOM 2549 N N . GLU A 1 344 ? 11.411 94.125 48.827 1.00 38.36 336 GLU A N 1
ATOM 2550 C CA . GLU A 1 344 ? 10.244 94.990 48.770 1.00 40.17 336 GLU A CA 1
ATOM 2551 C C . GLU A 1 344 ? 9.307 94.782 49.958 1.00 37.73 336 GLU A C 1
ATOM 2552 O O . GLU A 1 344 ? 8.671 95.739 50.412 1.00 40.45 336 GLU A O 1
ATOM 2558 N N . HIS A 1 345 ? 9.205 93.559 50.479 1.00 31.46 337 HIS A N 1
ATOM 2559 C CA . HIS A 1 345 ? 8.209 93.257 51.495 1.00 29.37 337 HIS A CA 1
ATOM 2560 C C . HIS A 1 345 ? 8.767 93.112 52.902 1.00 28.84 337 HIS A C 1
ATOM 2561 O O . HIS A 1 345 ? 7.976 93.021 53.848 1.00 28.63 337 HIS A O 1
ATOM 2568 N N . PHE A 1 346 ? 10.088 93.089 53.070 1.00 26.46 338 PHE A N 1
ATOM 2569 C CA . PHE A 1 346 ? 10.698 92.902 54.380 1.00 26.28 338 PHE A CA 1
ATOM 2570 C C . PHE A 1 346 ? 11.827 93.908 54.550 1.00 28.20 338 PHE A C 1
ATOM 2571 O O . PHE A 1 346 ? 12.675 94.038 53.663 1.00 30.13 338 PHE A O 1
ATOM 2579 N N . ASP A 1 347 ? 11.863 94.593 55.696 1.00 28.05 339 ASP A N 1
ATOM 2580 C CA . ASP A 1 347 ? 12.954 95.509 56.022 1.00 27.17 339 ASP A CA 1
ATOM 2581 C C . ASP A 1 347 ? 13.925 94.755 56.925 1.00 24.47 339 ASP A C 1
ATOM 2582 O O . ASP A 1 347 ? 13.629 94.511 58.099 1.00 24.46 339 ASP A O 1
ATOM 2587 N N . LEU A 1 348 ? 15.071 94.368 56.370 1.00 22.16 340 LEU A N 1
ATOM 2588 C CA . LEU A 1 348 ? 16.040 93.559 57.095 1.00 20.68 340 LEU A CA 1
ATOM 2589 C C . LEU A 1 348 ? 17.110 94.397 57.786 1.00 21.37 340 LEU A C 1
ATOM 2590 O O . LEU A 1 348 ? 18.095 93.839 58.280 1.00 21.26 340 LEU A O 1
ATOM 2595 N N . ARG A 1 349 ? 16.953 95.716 57.821 1.00 20.59 341 ARG A N 1
ATOM 2596 C CA . ARG A 1 349 ? 17.774 96.506 58.724 1.00 19.10 341 ARG A CA 1
ATOM 2597 C C . ARG A 1 349 ? 17.391 96.179 60.166 1.00 21.91 341 ARG A C 1
ATOM 2598 O O . ARG A 1 349 ? 16.248 95.808 60.434 1.00 21.89 341 ARG A O 1
ATOM 2606 N N . PRO A 1 350 ? 18.342 96.274 61.108 1.00 20.50 342 PRO A N 1
ATOM 2607 C CA . PRO A 1 350 ? 18.041 95.875 62.496 1.00 20.20 342 PRO A CA 1
ATOM 2608 C C . PRO A 1 350 ? 16.778 96.505 63.064 1.00 21.71 342 PRO A C 1
ATOM 2609 O O . PRO A 1 350 ? 15.941 95.794 63.637 1.00 23.14 342 PRO A O 1
ATOM 2613 N N . LYS A 1 351 ? 16.611 97.821 62.926 1.00 22.03 343 LYS A N 1
ATOM 2614 C CA . LYS A 1 351 ? 15.417 98.449 63.475 1.00 23.74 343 LYS A CA 1
ATOM 2615 C C . LYS A 1 351 ? 14.176 98.006 62.717 1.00 22.75 343 LYS A C 1
ATOM 2616 O O . LYS A 1 351 ? 13.103 97.847 63.311 1.00 23.97 343 LYS A O 1
ATOM 2622 N N . GLY A 1 352 ? 14.307 97.801 61.406 1.00 21.76 344 GLY A N 1
ATOM 2623 C CA . GLY A 1 352 ? 13.178 97.329 60.622 1.00 21.02 344 GLY A CA 1
ATOM 2624 C C . GLY A 1 352 ? 12.714 95.946 61.036 1.00 19.97 344 GLY A C 1
ATOM 2625 O O . GLY A 1 352 ? 11.514 95.664 61.040 1.00 22.47 344 GLY A O 1
ATOM 2626 N N . ILE A 1 353 ? 13.659 95.063 61.382 1.00 18.26 345 ILE A N 1
ATOM 2627 C CA . ILE A 1 353 ? 13.300 93.725 61.858 1.00 18.27 345 ILE A CA 1
ATOM 2628 C C . ILE A 1 353 ? 12.559 93.813 63.186 1.00 18.73 345 ILE A C 1
ATOM 2629 O O . ILE A 1 353 ? 11.534 93.156 63.391 1.00 18.95 345 ILE A O 1
ATOM 2634 N N . VAL A 1 354 ? 13.086 94.610 64.116 1.00 19.90 346 VAL A N 1
ATOM 2635 C CA . VAL A 1 354 ? 12.450 94.771 65.421 1.00 19.94 346 VAL A CA 1
ATOM 2636 C C . VAL A 1 354 ? 11.012 95.258 65.265 1.00 20.43 346 VAL A C 1
ATOM 2637 O O . VAL A 1 354 ? 10.098 94.775 65.944 1.00 21.59 346 VAL A O 1
ATOM 2641 N N . GLN A 1 355 ? 10.782 96.204 64.352 1.00 22.51 347 GLN A N 1
ATOM 2642 C CA . GLN A 1 355 ? 9.423 96.679 64.113 1.00 24.60 347 GLN A CA 1
ATOM 2643 C C . GLN A 1 355 ? 8.586 95.621 63.406 1.00 25.05 347 GLN A C 1
ATOM 2644 O O . GLN A 1 355 ? 7.400 95.449 63.712 1.00 26.97 347 GLN A O 1
ATOM 2650 N N . MET A 1 356 ? 9.200 94.898 62.465 1.00 24.01 348 MET A N 1
ATOM 2651 C CA A MET A 1 356 ? 8.469 93.898 61.696 0.57 24.21 348 MET A CA 1
ATOM 2652 C CA B MET A 1 356 ? 8.493 93.879 61.690 0.43 24.20 348 MET A CA 1
ATOM 2653 C C . MET A 1 356 ? 7.947 92.776 62.586 1.00 22.83 348 MET A C 1
ATOM 2654 O O . MET A 1 356 ? 6.841 92.263 62.363 1.00 24.55 348 MET A O 1
ATOM 2663 N N . LEU A 1 357 ? 8.710 92.396 63.604 1.00 20.36 349 LEU A N 1
ATOM 2664 C CA . LEU A 1 357 ? 8.385 91.247 64.432 1.00 18.42 349 LEU A CA 1
ATOM 2665 C C . LEU A 1 357 ? 8.029 91.616 65.872 1.00 19.33 349 LEU A C 1
ATOM 2666 O O . LEU A 1 357 ? 7.835 90.715 66.692 1.00 19.38 349 LEU A O 1
ATOM 2671 N N . ASP A 1 358 ? 7.924 92.906 66.196 1.00 20.22 350 ASP A N 1
ATOM 2672 C CA . ASP A 1 358 ? 7.507 93.356 67.527 1.00 20.87 350 ASP A CA 1
ATOM 2673 C C . ASP A 1 358 ? 8.367 92.706 68.614 1.00 20.44 350 ASP A C 1
ATOM 2674 O O . ASP A 1 358 ? 7.875 92.013 69.508 1.00 22.16 350 ASP A O 1
ATOM 2679 N N . LEU A 1 359 ? 9.679 92.930 68.516 1.00 18.78 351 LEU A N 1
ATOM 2680 C CA . LEU A 1 359 ? 10.639 92.177 69.311 1.00 19.13 351 LEU A CA 1
ATOM 2681 C C . LEU A 1 359 ? 10.986 92.802 70.662 1.00 18.70 351 LEU A C 1
ATOM 2682 O O . LEU A 1 359 ? 11.648 92.138 71.464 1.00 19.52 351 LEU A O 1
ATOM 2687 N N . LEU A 1 360 ? 10.556 94.033 70.955 1.00 21.69 352 LEU A N 1
ATOM 2688 C CA . LEU A 1 360 ? 10.928 94.675 72.225 1.00 21.31 352 LEU A CA 1
ATOM 2689 C C . LEU A 1 360 ? 9.921 94.330 73.328 1.00 22.55 352 LEU A C 1
ATOM 2690 O O . LEU A 1 360 ? 9.274 95.194 73.927 1.00 25.20 352 LEU A O 1
ATOM 2695 N N . ARG A 1 361 ? 9.799 93.027 73.579 1.00 20.35 353 ARG A N 1
ATOM 2696 C CA . ARG A 1 361 ? 8.811 92.465 74.489 1.00 20.65 353 ARG A CA 1
ATOM 2697 C C . ARG A 1 361 ? 9.411 91.248 75.169 1.00 17.89 353 ARG A C 1
ATOM 2698 O O . ARG A 1 361 ? 10.277 90.581 74.589 1.00 18.23 353 ARG A O 1
ATOM 2706 N N . PRO A 1 362 ? 8.969 90.924 76.396 1.00 19.46 354 PRO A N 1
ATOM 2707 C CA . PRO A 1 362 ? 9.467 89.712 77.087 1.00 18.97 354 PRO A CA 1
ATOM 2708 C C . PRO A 1 362 ? 8.826 88.438 76.549 1.00 21.12 354 PRO A C 1
ATOM 2709 O O . PRO A 1 362 ? 7.981 87.797 77.198 1.00 23.74 354 PRO A O 1
ATOM 2713 N N . ILE A 1 363 ? 9.240 88.052 75.341 1.00 18.69 355 ILE A N 1
ATOM 2714 C CA . ILE A 1 363 ? 8.644 86.944 74.599 1.00 21.38 355 ILE A CA 1
ATOM 2715 C C . ILE A 1 363 ? 9.620 85.788 74.419 1.00 21.95 355 ILE A C 1
ATOM 2716 O O . ILE A 1 363 ? 9.327 84.856 73.660 1.00 22.71 355 ILE A O 1
ATOM 2721 N N . TYR A 1 364 ? 10.779 85.815 75.092 1.00 16.11 356 TYR A N 1
ATOM 2722 C CA . TYR A 1 364 ? 11.874 84.913 74.729 1.00 13.90 356 TYR A CA 1
ATOM 2723 C C . TYR A 1 364 ? 12.031 83.681 75.613 1.00 16.07 356 TYR A C 1
ATOM 2724 O O . TYR A 1 364 ? 12.631 82.697 75.162 1.00 17.32 356 TYR A O 1
ATOM 2733 N N . GLY A 1 365 ? 11.527 83.691 76.847 1.00 17.94 357 GLY A N 1
ATOM 2734 C CA . GLY A 1 365 ? 11.753 82.550 77.721 1.00 17.87 357 GLY A CA 1
ATOM 2735 C C . GLY A 1 365 ? 11.275 81.235 77.128 1.00 16.64 357 GLY A C 1
ATOM 2736 O O . GLY A 1 365 ? 11.926 80.195 77.285 1.00 17.39 357 GLY A O 1
ATOM 2737 N N . LYS A 1 366 ? 10.129 81.255 76.443 1.00 17.01 358 LYS A N 1
ATOM 2738 C CA . LYS A 1 366 ? 9.605 80.008 75.893 1.00 16.68 358 LYS A CA 1
ATOM 2739 C C . LYS A 1 366 ? 10.436 79.492 74.730 1.00 15.70 358 LYS A C 1
ATOM 2740 O O . LYS A 1 366 ? 10.370 78.297 74.423 1.00 17.80 358 LYS A O 1
ATOM 2746 N N . SER A 1 367 ? 11.222 80.350 74.081 1.00 14.02 359 SER A N 1
ATOM 2747 C CA . SER A 1 367 ? 12.030 79.893 72.956 1.00 13.01 359 SER A CA 1
ATOM 2748 C C . SER A 1 367 ? 13.260 79.107 73.389 1.00 13.19 359 SER A C 1
ATOM 2749 O O . SER A 1 367 ? 13.863 78.433 72.546 1.00 13.80 359 SER A O 1
ATOM 2752 N N . ALA A 1 368 ? 13.630 79.158 74.673 1.00 12.17 360 ALA A N 1
ATOM 2753 C CA . ALA A 1 368 ? 14.945 78.683 75.094 1.00 10.68 360 ALA A CA 1
ATOM 2754 C C . ALA A 1 368 ? 15.003 77.176 75.311 1.00 13.32 360 ALA A C 1
ATOM 2755 O O . ALA A 1 368 ? 16.075 76.647 75.648 1.00 13.18 360 ALA A O 1
ATOM 2757 N N . ALA A 1 369 ? 13.889 76.475 75.137 1.00 11.27 361 ALA A N 1
ATOM 2758 C CA . ALA A 1 369 ? 13.891 75.025 75.040 1.00 11.46 361 ALA A CA 1
ATOM 2759 C C . ALA A 1 369 ? 12.843 74.613 74.016 1.00 12.31 361 ALA A C 1
ATOM 2760 O O . ALA A 1 369 ? 11.831 75.299 73.844 1.00 13.70 361 ALA A O 1
ATOM 2762 N N . TYR A 1 370 ? 13.101 73.487 73.334 1.00 11.00 362 TYR A N 1
ATOM 2763 C CA . TYR A 1 370 ? 12.202 72.831 72.372 1.00 10.95 362 TYR A CA 1
ATOM 2764 C C . TYR A 1 370 ? 12.152 73.557 71.033 1.00 11.74 362 TYR A C 1
ATOM 2765 O O . TYR A 1 370 ? 11.232 73.323 70.232 1.00 14.19 362 TYR A O 1
ATOM 2774 N N . GLY A 1 371 ? 13.152 74.395 70.759 1.00 11.59 363 GLY A N 1
ATOM 2775 C CA . GLY A 1 371 ? 13.328 74.966 69.428 1.00 11.97 363 GLY A CA 1
ATOM 2776 C C . GLY A 1 371 ? 12.829 76.384 69.277 1.00 14.25 363 GLY A C 1
ATOM 2777 O O . GLY A 1 371 ? 11.774 76.739 69.819 1.00 15.40 363 GLY A O 1
ATOM 2778 N N . HIS A 1 372 ? 13.583 77.216 68.550 1.00 11.57 364 HIS A N 1
ATOM 2779 C CA . HIS A 1 372 ? 13.114 78.573 68.291 1.00 10.70 364 HIS A CA 1
ATOM 2780 C C . HIS A 1 372 ? 12.174 78.631 67.103 1.00 13.03 364 HIS A C 1
ATOM 2781 O O . HIS A 1 372 ? 11.404 79.594 66.976 1.00 12.76 364 HIS A O 1
ATOM 2788 N N . PHE A 1 373 ? 12.199 77.606 66.256 1.00 12.68 365 PHE A N 1
ATOM 2789 C CA . PHE A 1 373 ? 11.461 77.593 65.006 1.00 12.22 365 PHE A CA 1
ATOM 2790 C C . PHE A 1 373 ? 10.530 76.392 64.947 1.00 15.53 365 PHE A C 1
ATOM 2791 O O . PHE A 1 373 ? 10.864 75.307 65.437 1.00 14.85 365 PHE A O 1
ATOM 2799 N N . GLY A 1 374 ? 9.367 76.590 64.322 1.00 14.62 366 GLY A N 1
ATOM 2800 C CA . GLY A 1 374 ? 8.425 75.517 64.083 1.00 15.18 366 GLY A CA 1
ATOM 2801 C C . GLY A 1 374 ? 7.259 75.437 65.036 1.00 15.18 366 GLY A C 1
ATOM 2802 O O . GLY A 1 374 ? 6.434 74.525 64.899 1.00 17.67 366 GLY A O 1
ATOM 2803 N N . ARG A 1 375 ? 7.165 76.345 66.003 1.00 15.66 367 ARG A N 1
ATOM 2804 C CA . ARG A 1 375 ? 6.077 76.357 66.973 1.00 17.28 367 ARG A CA 1
ATOM 2805 C C . ARG A 1 375 ? 5.257 77.615 66.733 1.00 18.33 367 ARG A C 1
ATOM 2806 O O . ARG A 1 375 ? 5.785 78.729 66.824 1.00 17.93 367 ARG A O 1
ATOM 2814 N N . GLU A 1 376 ? 3.981 77.438 66.400 1.00 20.24 368 GLU A N 1
ATOM 2815 C CA . GLU A 1 376 ? 3.133 78.570 66.043 1.00 21.42 368 GLU A CA 1
ATOM 2816 C C . GLU A 1 376 ? 2.398 79.087 67.284 1.00 23.95 368 GLU A C 1
ATOM 2817 O O . GLU A 1 376 ? 1.174 79.084 67.390 1.00 27.95 368 GLU A O 1
ATOM 2823 N N . GLU A 1 377 ? 3.204 79.529 68.254 1.00 24.75 369 GLU A N 1
ATOM 2824 C CA . GLU A 1 377 ? 2.815 80.188 69.493 1.00 27.16 369 GLU A CA 1
ATOM 2825 C C . GLU A 1 377 ? 2.683 81.685 69.252 1.00 22.93 369 GLU A C 1
ATOM 2826 O O . GLU A 1 377 ? 3.426 82.251 68.446 1.00 20.94 369 GLU A O 1
ATOM 2832 N N . PRO A 1 378 ? 1.757 82.359 69.937 1.00 22.96 370 PRO A N 1
ATOM 2833 C CA . PRO A 1 378 ? 1.574 83.799 69.679 1.00 25.83 370 PRO A CA 1
ATOM 2834 C C . PRO A 1 378 ? 2.813 84.635 69.950 1.00 25.73 370 PRO A C 1
ATOM 2835 O O . PRO A 1 378 ? 3.015 85.652 69.275 1.00 28.91 370 PRO A O 1
ATOM 2839 N N . GLU A 1 379 ? 3.666 84.227 70.893 1.00 25.52 371 GLU A N 1
ATOM 2840 C CA . GLU A 1 379 ? 4.907 84.956 71.136 1.00 25.28 371 GLU A CA 1
ATOM 2841 C C . GLU A 1 379 ? 5.824 84.945 69.920 1.00 25.12 371 GLU A C 1
ATOM 2842 O O . GLU A 1 379 ? 6.647 85.855 69.760 1.00 24.05 371 GLU A O 1
ATOM 2848 N N . PHE A 1 380 ? 5.728 83.916 69.075 1.00 21.80 372 PHE A N 1
ATOM 2849 C CA . PHE A 1 380 ? 6.747 83.664 68.054 1.00 18.89 372 PHE A CA 1
ATOM 2850 C C . PHE A 1 380 ? 6.280 84.295 66.746 1.00 19.72 372 PHE A C 1
ATOM 2851 O O . PHE A 1 380 ? 5.801 83.625 65.828 1.00 19.48 372 PHE A O 1
ATOM 2859 N N . THR A 1 381 ? 6.435 85.620 66.669 1.00 20.02 373 THR A N 1
ATOM 2860 C CA . THR A 1 381 ? 5.902 86.365 65.532 1.00 21.15 373 THR A CA 1
ATOM 2861 C C . THR A 1 381 ? 6.568 85.956 64.221 1.00 20.23 373 THR A C 1
ATOM 2862 O O . THR A 1 381 ? 5.966 86.099 63.147 1.00 21.36 373 THR A O 1
ATOM 2866 N N . TRP A 1 382 ? 7.803 85.446 64.288 1.00 18.50 374 TRP A N 1
ATOM 2867 C CA . TRP A 1 382 ? 8.514 84.995 63.096 1.00 17.29 374 TRP A CA 1
ATOM 2868 C C . TRP A 1 382 ? 7.941 83.707 62.514 1.00 17.17 374 TRP A C 1
ATOM 2869 O O . TRP A 1 382 ? 8.406 83.274 61.455 1.00 17.34 374 TRP A O 1
ATOM 2880 N N . GLU A 1 383 ? 6.951 83.093 63.165 1.00 17.27 375 GLU A N 1
ATOM 2881 C CA . GLU A 1 383 ? 6.261 81.928 62.629 1.00 16.05 375 GLU A CA 1
ATOM 2882 C C . GLU A 1 383 ? 4.934 82.276 61.969 1.00 18.96 375 GLU A C 1
ATOM 2883 O O . GLU A 1 383 ? 4.254 81.381 61.448 1.00 20.00 375 GLU A O 1
ATOM 2889 N N . ARG A 1 384 ? 4.546 83.547 61.972 1.00 19.91 376 ARG A N 1
ATOM 2890 C CA . ARG A 1 384 ? 3.333 83.935 61.265 1.00 20.57 376 ARG A CA 1
ATOM 2891 C C . ARG A 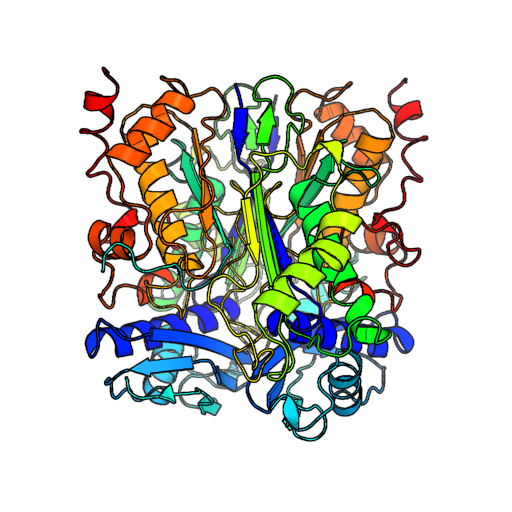1 384 ? 3.564 83.881 59.763 1.00 20.19 376 ARG A C 1
ATOM 2892 O O . ARG A 1 384 ? 4.659 84.170 59.273 1.00 21.13 376 ARG A O 1
ATOM 2900 N N . THR A 1 385 ? 2.513 83.517 59.031 1.00 21.30 377 THR A N 1
ATOM 2901 C CA . THR A 1 385 ? 2.538 83.493 57.574 1.00 22.48 377 THR A CA 1
ATOM 2902 C C . THR A 1 385 ? 1.642 84.594 57.018 1.00 25.55 377 THR A C 1
ATOM 2903 O O . THR A 1 385 ? 0.912 84.402 56.040 1.00 27.40 377 THR A O 1
ATOM 2907 N N . ASP A 1 386 ? 1.701 85.768 57.648 1.00 26.92 378 ASP A N 1
ATOM 2908 C CA . ASP A 1 386 ? 0.804 86.857 57.284 1.00 29.46 378 ASP A CA 1
ATOM 2909 C C . ASP A 1 386 ? 1.263 87.622 56.052 1.00 31.14 378 ASP A C 1
ATOM 2910 O O . ASP A 1 386 ? 0.504 88.458 55.548 1.00 33.16 378 ASP A O 1
ATOM 2915 N N . LYS A 1 387 ? 2.459 87.352 55.535 1.00 27.77 379 LYS A N 1
ATOM 2916 C CA . LYS A 1 387 ? 2.891 87.977 54.291 1.00 29.66 379 LYS A CA 1
ATOM 2917 C C . LYS A 1 387 ? 2.755 87.062 53.079 1.00 28.82 379 LYS A C 1
ATOM 2918 O O . LYS A 1 387 ? 2.973 87.518 51.951 1.00 29.67 379 LYS A O 1
ATOM 2924 N N . ALA A 1 388 ? 2.365 85.799 53.280 1.00 25.95 380 ALA A N 1
ATOM 2925 C CA . ALA A 1 388 ? 2.348 84.837 52.180 1.00 25.79 380 ALA A CA 1
ATOM 2926 C C . ALA A 1 388 ? 1.401 85.272 51.067 1.00 26.21 380 ALA A C 1
ATOM 2927 O O . ALA A 1 388 ? 1.728 85.148 49.881 1.00 28.48 380 ALA A O 1
ATOM 2929 N N . ALA A 1 389 ? 0.220 85.779 51.426 1.00 28.40 381 ALA A N 1
ATOM 2930 C CA . ALA A 1 389 ? -0.745 86.157 50.395 1.00 30.97 381 ALA A CA 1
ATOM 2931 C C . ALA A 1 389 ? -0.221 87.305 49.544 1.00 33.98 381 ALA A C 1
ATOM 2932 O O . ALA A 1 389 ? -0.391 87.306 48.317 1.00 36.05 381 ALA A O 1
ATOM 2934 N N . SER A 1 390 ? 0.417 88.293 50.175 1.00 34.77 382 SER A N 1
ATOM 2935 C CA A SER A 1 390 ? 0.955 89.423 49.424 0.33 35.65 382 SER A CA 1
ATOM 2936 C CA B SER A 1 390 ? 0.954 89.423 49.424 0.20 35.63 382 SER A CA 1
ATOM 2937 C CA C SER A 1 390 ? 0.944 89.419 49.412 0.47 35.68 382 SER A CA 1
ATOM 2938 C C . SER A 1 390 ? 2.099 88.987 48.518 1.00 34.76 382 SER A C 1
ATOM 2939 O O . SER A 1 390 ? 2.227 89.475 47.391 1.00 36.11 382 SER A O 1
ATOM 2946 N N . LEU A 1 391 ? 2.947 88.071 48.998 1.00 30.18 383 LEU A N 1
ATOM 2947 C CA . LEU A 1 391 ? 4.039 87.579 48.164 1.00 29.25 383 LEU A CA 1
ATOM 2948 C C . LEU A 1 391 ? 3.506 86.830 46.954 1.00 30.74 383 LEU A C 1
ATOM 2949 O O . LEU A 1 391 ? 3.994 87.016 45.833 1.00 33.87 383 LEU A O 1
ATOM 2954 N N . LYS A 1 392 ? 2.514 85.964 47.166 1.00 29.87 384 LYS A N 1
ATOM 2955 C CA . LYS A 1 392 ? 1.944 85.202 46.063 1.00 31.48 384 LYS A CA 1
ATOM 2956 C C . LYS A 1 392 ? 1.340 86.136 45.024 1.00 33.18 384 LYS A C 1
ATOM 2957 O O . LYS A 1 392 ? 1.560 85.973 43.818 1.00 36.12 384 LYS A O 1
ATOM 2963 N N . ALA A 1 393 ? 0.592 87.140 45.484 1.00 34.21 385 ALA A N 1
ATOM 2964 C CA . ALA A 1 393 ? -0.037 88.080 44.564 1.00 35.95 385 ALA A CA 1
ATOM 2965 C C . ALA A 1 393 ? 1.011 88.868 43.790 1.00 38.51 385 ALA A C 1
ATOM 2966 O O . ALA A 1 393 ? 0.934 88.989 42.560 1.00 41.79 385 ALA A O 1
ATOM 2968 N N . ALA A 1 394 ? 2.003 89.409 44.499 1.00 36.88 386 ALA A N 1
ATOM 2969 C CA . ALA A 1 394 ? 3.019 90.243 43.869 1.00 39.08 386 ALA A CA 1
ATOM 2970 C C . ALA A 1 394 ? 3.919 89.455 42.927 1.00 40.33 386 ALA A C 1
ATOM 2971 O O . ALA A 1 394 ? 4.505 90.044 42.012 1.00 42.59 386 ALA A O 1
ATOM 2973 N N . ALA A 1 395 ? 4.037 88.142 43.117 1.00 38.35 387 ALA A N 1
ATOM 2974 C CA . ALA A 1 395 ? 4.774 87.311 42.176 1.00 38.76 387 ALA A CA 1
ATOM 2975 C C . ALA A 1 395 ? 4.005 87.062 40.887 1.00 42.88 387 ALA A C 1
ATOM 2976 O O . ALA A 1 395 ? 4.583 86.527 39.934 1.00 43.22 387 ALA A O 1
ATOM 2978 N N . GLY A 1 396 ? 2.731 87.439 40.830 1.00 45.13 388 GLY A N 1
ATOM 2979 C CA . GLY A 1 396 ? 1.915 87.143 39.672 1.00 51.80 388 GLY A CA 1
ATOM 2980 C C . GLY A 1 396 ? 1.253 85.789 39.721 1.00 56.50 388 GLY A C 1
ATOM 2981 O O . GLY A 1 396 ? 1.037 85.175 38.669 1.00 57.58 388 GLY A O 1
ATOM 2982 N N . LEU A 1 397 ? 0.934 85.296 40.914 1.00 59.34 389 LEU A N 1
ATOM 2983 C CA . LEU A 1 397 ? 0.318 83.985 41.079 1.00 62.09 389 LEU A CA 1
ATOM 2984 C C . LEU A 1 397 ? -0.986 84.091 41.867 1.00 61.88 389 LEU A C 1
ATOM 2985 O O . LEU A 1 397 ? -1.429 85.185 42.226 1.00 61.67 389 LEU A O 1
ATOM 2991 N N . SER B 1 10 ? 22.728 85.089 37.419 1.00 55.62 2 SER B N 1
ATOM 2992 C CA . SER B 1 10 ? 24.053 84.690 36.953 1.00 53.59 2 SER B CA 1
ATOM 2993 C C . SER B 1 10 ? 25.095 84.769 38.073 1.00 46.35 2 SER B C 1
ATOM 2994 O O . SER B 1 10 ? 26.189 84.223 37.946 1.00 44.88 2 SER B O 1
ATOM 2997 N N . GLU B 1 11 ? 24.753 85.450 39.167 1.00 41.46 3 GLU B N 1
ATOM 2998 C CA . GLU B 1 11 ? 25.662 85.610 40.298 1.00 36.23 3 GLU B CA 1
ATOM 2999 C C . GLU B 1 11 ? 24.897 85.464 41.601 1.00 34.38 3 GLU B C 1
ATOM 3000 O O . GLU B 1 11 ? 23.699 85.743 41.664 1.00 36.14 3 GLU B O 1
ATOM 3006 N N . TYR B 1 12 ? 25.614 85.066 42.653 1.00 30.11 4 TYR B N 1
ATOM 3007 C CA . TYR B 1 12 ? 25.048 85.084 43.995 1.00 29.69 4 TYR B CA 1
ATOM 3008 C C . TYR B 1 12 ? 26.150 85.359 45.007 1.00 27.26 4 TYR B C 1
ATOM 3009 O O . TYR B 1 12 ? 27.344 85.245 44.712 1.00 28.85 4 TYR B O 1
ATOM 3018 N N . LEU B 1 13 ? 25.730 85.745 46.204 1.00 26.26 5 LEU B N 1
ATOM 3019 C CA . LEU B 1 13 ? 26.640 86.124 47.270 1.00 25.34 5 LEU B CA 1
ATOM 3020 C C . LEU B 1 13 ? 26.717 85.016 48.308 1.00 24.29 5 LEU B C 1
ATOM 3021 O O . LEU B 1 13 ? 25.767 84.253 48.501 1.00 25.17 5 LEU B O 1
ATOM 3026 N N . PHE B 1 14 ? 27.863 84.934 48.973 1.00 22.78 6 PHE B N 1
ATOM 3027 C CA . PHE B 1 14 ? 28.016 84.037 50.109 1.00 21.15 6 PHE B CA 1
ATOM 3028 C C . PHE B 1 14 ? 29.022 84.651 51.067 1.00 20.62 6 PHE B C 1
ATOM 3029 O O . PHE B 1 14 ? 30.025 85.218 50.633 1.00 22.13 6 PHE B O 1
ATOM 3037 N N . THR B 1 15 ? 28.748 84.539 52.366 1.00 19.59 7 THR B N 1
ATOM 3038 C CA . THR B 1 15 ? 29.552 85.198 53.389 1.00 18.90 7 THR B CA 1
ATOM 3039 C C . THR B 1 15 ? 30.010 84.204 54.451 1.00 19.11 7 THR B C 1
ATOM 3040 O O . THR B 1 15 ? 29.239 83.333 54.869 1.00 16.74 7 THR B O 1
ATOM 3044 N N . SER B 1 16 ? 31.266 84.346 54.896 1.00 17.26 8 SER B N 1
ATOM 3045 C CA . SER B 1 16 ? 31.783 83.648 56.075 1.00 16.53 8 SER B CA 1
ATOM 3046 C C . SER B 1 16 ? 32.598 84.631 56.906 1.00 17.53 8 SER B C 1
ATOM 3047 O O . SER B 1 16 ? 32.899 85.743 56.461 1.00 17.34 8 SER B O 1
ATOM 3050 N N . GLU B 1 17 ? 32.982 84.201 58.115 1.00 16.74 9 GLU B N 1
ATOM 3051 C CA . GLU B 1 17 ? 33.762 85.033 59.029 1.00 16.25 9 GLU B CA 1
ATOM 3052 C C . GLU B 1 17 ? 34.813 84.194 59.749 1.00 16.71 9 GLU B C 1
ATOM 3053 O O . GLU B 1 17 ? 34.725 82.968 59.812 1.00 16.35 9 GLU B O 1
ATOM 3059 N N . SER B 1 18 ? 35.805 84.874 60.327 1.00 16.86 10 SER B N 1
ATOM 3060 C CA . SER B 1 18 ? 36.696 84.251 61.305 1.00 15.09 10 SER B CA 1
ATOM 3061 C C . SER B 1 18 ? 37.020 85.285 62.376 1.00 14.44 10 SER B C 1
ATOM 3062 O O . SER B 1 18 ? 36.621 86.450 62.278 1.00 14.93 10 SER B O 1
ATOM 3065 N N . VAL B 1 19 ? 37.731 84.847 63.423 1.00 13.64 11 VAL B N 1
ATOM 3066 C CA . VAL B 1 19 ? 38.095 85.723 64.533 1.00 14.27 11 VAL B CA 1
ATOM 3067 C C . VAL B 1 19 ? 39.537 85.416 64.914 1.00 16.15 11 VAL B C 1
ATOM 3068 O O . VAL B 1 19 ? 40.065 84.345 64.614 1.00 16.54 11 VAL B O 1
ATOM 3072 N N . SER B 1 20 ? 40.179 86.376 65.585 1.00 15.66 12 SER B N 1
ATOM 3073 C CA . SER B 1 20 ? 41.573 86.220 65.964 1.00 14.13 12 SER B CA 1
ATOM 3074 C C . SER B 1 20 ? 41.705 85.351 67.220 1.00 13.85 12 SER B C 1
ATOM 3075 O O . SER B 1 20 ? 40.727 85.043 67.906 1.00 14.98 12 SER B O 1
ATOM 3078 N N . GLU B 1 21 ? 42.948 84.979 67.541 1.00 13.82 13 GLU B N 1
ATOM 3079 C CA . GLU B 1 21 ? 43.204 84.239 68.777 1.00 12.80 13 GLU B CA 1
ATOM 3080 C C . GLU B 1 21 ? 42.912 85.057 70.026 1.00 16.18 13 GLU B C 1
ATOM 3081 O O . GLU B 1 21 ? 42.844 84.480 71.121 1.00 16.02 13 GLU B O 1
ATOM 3087 N N . GLY B 1 22 ? 42.764 86.373 69.897 1.00 14.10 14 GLY B N 1
ATOM 3088 C CA . GLY B 1 22 ? 42.370 87.209 71.014 1.00 14.60 14 GLY B CA 1
ATOM 3089 C C . GLY B 1 22 ? 40.882 87.403 71.179 1.00 14.44 14 GLY B C 1
ATOM 3090 O O . GLY B 1 22 ? 40.457 88.039 72.146 1.00 14.95 14 GLY B O 1
ATOM 3091 N N . HIS B 1 23 ? 40.063 86.887 70.263 1.00 12.27 15 HIS B N 1
ATOM 3092 C CA . HIS B 1 23 ? 38.623 86.970 70.453 1.00 11.38 15 HIS B CA 1
ATOM 3093 C C . HIS B 1 23 ? 38.244 86.187 71.707 1.00 11.97 15 HIS B C 1
ATOM 3094 O O . HIS B 1 23 ? 38.738 85.072 71.908 1.00 13.27 15 HIS B O 1
ATOM 3101 N N . PRO B 1 24 ? 37.365 86.729 72.558 1.00 12.05 16 PRO B N 1
ATOM 3102 C CA . PRO B 1 24 ? 37.124 86.094 73.869 1.00 12.60 16 PRO B CA 1
ATOM 3103 C C . PRO B 1 24 ? 36.614 84.662 73.794 1.00 12.02 16 PRO B C 1
ATOM 3104 O O . PRO B 1 24 ? 36.998 83.846 74.643 1.00 11.40 16 PRO B O 1
ATOM 3108 N N . ASP B 1 25 ? 35.747 84.327 72.825 1.00 11.63 17 ASP B N 1
ATOM 3109 C CA . ASP B 1 25 ? 35.349 82.930 72.675 1.00 10.78 17 ASP B CA 1
ATOM 3110 C C . ASP B 1 25 ? 36.548 82.070 72.306 1.00 10.79 17 ASP B C 1
ATOM 3111 O O . ASP B 1 25 ? 36.681 80.932 72.775 1.00 11.83 17 ASP B O 1
ATOM 3116 N N . LYS B 1 26 ? 37.423 82.589 71.445 1.00 11.57 18 LYS B N 1
ATOM 3117 C CA . LYS B 1 26 ? 38.594 81.813 71.065 1.00 11.00 18 LYS B CA 1
ATOM 3118 C C . LYS B 1 26 ? 39.593 81.722 72.210 1.00 10.93 18 LYS B C 1
ATOM 3119 O O . LYS B 1 26 ? 40.306 80.718 72.315 1.00 11.90 18 LYS B O 1
ATOM 3125 N N . VAL B 1 27 ? 39.666 82.745 73.074 1.00 11.23 19 VAL B N 1
ATOM 3126 C CA . VAL B 1 27 ? 40.478 82.613 74.289 1.00 10.04 19 VAL B CA 1
ATOM 3127 C C . VAL B 1 27 ? 40.013 81.405 75.091 1.00 11.77 19 VAL B C 1
ATOM 3128 O O . VAL B 1 27 ? 40.821 80.583 75.541 1.00 12.60 19 VAL B O 1
ATOM 3132 N N . ALA B 1 28 ? 38.696 81.278 75.267 1.00 9.94 20 ALA B N 1
ATOM 3133 C CA . ALA B 1 28 ? 38.149 80.158 76.024 1.00 11.23 20 ALA B CA 1
ATOM 3134 C C . ALA B 1 28 ? 38.465 78.828 75.344 1.00 12.11 20 ALA B C 1
ATOM 3135 O O . ALA B 1 28 ? 38.886 77.873 76.005 1.00 11.62 20 ALA B O 1
ATOM 3137 N N . ASP B 1 29 ? 38.273 78.743 74.022 1.00 11.56 21 ASP B N 1
ATOM 3138 C CA . ASP B 1 29 ? 38.627 77.517 73.306 1.00 11.29 21 ASP B CA 1
ATOM 3139 C C . ASP B 1 29 ? 40.095 77.169 73.507 1.00 12.90 21 ASP B C 1
ATOM 3140 O O . ASP B 1 29 ? 40.446 76.006 73.734 1.00 12.44 21 ASP B O 1
ATOM 3145 N N . GLN B 1 30 ? 40.972 78.166 73.404 1.00 11.84 22 GLN B N 1
ATOM 3146 C CA . GLN B 1 30 ? 42.403 77.884 73.489 1.00 13.22 22 GLN B CA 1
ATOM 3147 C C . GLN B 1 30 ? 42.818 77.465 74.896 1.00 11.95 22 GLN B C 1
ATOM 3148 O O . GLN B 1 30 ? 43.720 76.632 75.051 1.00 13.88 22 GLN B O 1
ATOM 3154 N N . VAL B 1 31 ? 42.211 78.057 75.926 1.00 11.74 23 VAL B N 1
ATOM 3155 C CA . VAL B 1 31 ? 42.498 77.615 77.291 1.00 11.80 23 VAL B CA 1
ATOM 3156 C C . VAL B 1 31 ? 42.032 76.173 77.472 1.00 13.78 23 VAL B C 1
ATOM 3157 O O . VAL B 1 31 ? 42.755 75.335 78.023 1.00 13.47 23 VAL B O 1
ATOM 3161 N N . SER B 1 32 ? 40.827 75.859 76.985 1.00 11.54 24 SER B N 1
ATOM 3162 C CA . SER B 1 32 ? 40.316 74.493 77.088 1.00 12.38 24 SER B CA 1
ATOM 3163 C C . SER B 1 32 ? 41.254 73.494 76.414 1.00 13.69 24 SER B C 1
ATOM 3164 O O . SER B 1 32 ? 41.553 72.432 76.976 1.00 12.03 24 SER B O 1
ATOM 3167 N N . ASP B 1 33 ? 41.719 73.802 75.196 1.00 12.93 25 ASP B N 1
ATOM 3168 C CA . ASP B 1 33 ? 42.580 72.843 74.508 1.00 12.45 25 ASP B CA 1
ATOM 3169 C C . ASP B 1 33 ? 44.022 72.860 75.008 1.00 13.90 25 ASP B C 1
ATOM 3170 O O . ASP B 1 33 ? 44.724 71.847 74.873 1.00 13.87 25 ASP B O 1
ATOM 3175 N N . ALA B 1 34 ? 44.494 73.972 75.575 1.00 13.69 26 ALA B N 1
ATOM 3176 C CA . ALA B 1 34 ? 45.811 73.947 76.198 1.00 14.04 26 ALA B CA 1
ATOM 3177 C C . ALA B 1 34 ? 45.812 73.036 77.416 1.00 14.45 26 ALA B C 1
ATOM 3178 O O . ALA B 1 34 ? 46.786 72.308 77.663 1.00 15.52 26 ALA B O 1
ATOM 3180 N N . ILE B 1 35 ? 44.722 73.070 78.186 1.00 14.12 27 ILE B N 1
ATOM 3181 C CA . ILE B 1 35 ? 44.584 72.177 79.329 1.00 14.44 27 ILE B CA 1
ATOM 3182 C C . ILE B 1 35 ? 44.451 70.735 78.858 1.00 14.26 27 ILE B C 1
ATOM 3183 O O . ILE B 1 35 ? 45.075 69.828 79.418 1.00 15.63 27 ILE B O 1
ATOM 3188 N N . LEU B 1 36 ? 43.677 70.505 77.789 1.00 12.96 28 LEU B N 1
ATOM 3189 C CA . LEU B 1 36 ? 43.589 69.165 77.218 1.00 13.95 28 LEU B CA 1
ATOM 3190 C C . LEU B 1 36 ? 44.970 68.637 76.836 1.00 14.94 28 LEU B C 1
ATOM 3191 O O . LEU B 1 36 ? 45.337 67.513 77.189 1.00 16.84 28 LEU B O 1
ATOM 3196 N N . ASP B 1 37 ? 45.755 69.441 76.112 1.00 15.78 29 ASP B N 1
ATOM 3197 C CA . ASP B 1 37 ? 47.088 68.995 75.701 1.00 17.76 29 ASP B CA 1
ATOM 3198 C C . ASP B 1 37 ? 47.975 68.689 76.905 1.00 18.72 29 ASP B C 1
ATOM 3199 O O . ASP B 1 37 ? 48.708 67.690 76.911 1.00 20.71 29 ASP B O 1
ATOM 3204 N N . ALA B 1 38 ? 47.960 69.564 77.915 1.00 16.85 30 ALA B N 1
ATOM 3205 C CA . ALA B 1 38 ? 48.793 69.340 79.095 1.00 17.86 30 ALA B CA 1
ATOM 3206 C C . ALA B 1 38 ? 48.448 68.014 79.761 1.00 19.10 30 ALA B C 1
ATOM 3207 O O . ALA B 1 38 ? 49.337 67.289 80.226 1.00 20.50 30 ALA B O 1
ATOM 3209 N N . ILE B 1 39 ? 47.160 67.675 79.803 1.00 17.67 31 ILE B N 1
ATOM 3210 C CA . ILE B 1 39 ? 46.736 66.394 80.357 1.00 18.66 31 ILE B CA 1
ATOM 3211 C C . ILE B 1 39 ? 47.198 65.245 79.464 1.00 21.12 31 ILE B C 1
ATOM 3212 O O . ILE B 1 39 ? 47.759 64.253 79.944 1.00 23.95 31 ILE B O 1
ATOM 3217 N N . LEU B 1 40 ? 46.958 65.354 78.152 1.00 20.17 32 LEU B N 1
ATOM 3218 C CA . LEU B 1 40 ? 47.275 64.242 77.253 1.00 21.60 32 LEU B CA 1
ATOM 3219 C C . LEU B 1 40 ? 48.772 63.972 77.194 1.00 23.70 32 LEU B C 1
ATOM 3220 O O . LEU B 1 40 ? 49.184 62.837 76.930 1.00 24.67 32 LEU B O 1
ATOM 3225 N N . ALA B 1 41 ? 49.595 64.996 77.431 1.00 24.36 33 ALA B N 1
ATOM 3226 C CA . ALA B 1 41 ? 51.039 64.801 77.394 1.00 25.28 33 ALA B CA 1
ATOM 3227 C C . ALA B 1 41 ? 51.496 63.852 78.491 1.00 28.49 33 ALA B C 1
ATOM 3228 O O . ALA B 1 41 ? 52.498 63.145 78.321 1.00 32.21 33 ALA B O 1
ATOM 3230 N N . GLN B 1 42 ? 50.780 63.821 79.615 1.00 26.43 34 GLN B N 1
ATOM 3231 C CA . GLN B 1 42 ? 51.077 62.909 80.716 1.00 27.80 34 GLN B CA 1
ATOM 3232 C C . GLN B 1 42 ? 50.237 61.641 80.694 1.00 28.95 34 GLN B C 1
ATOM 3233 O O . GLN B 1 42 ? 50.720 60.579 81.105 1.00 29.16 34 GLN B O 1
ATOM 3239 N N . ASP B 1 43 ? 48.996 61.729 80.220 1.00 27.33 35 ASP B N 1
ATOM 3240 C CA . ASP B 1 43 ? 48.032 60.635 80.313 1.00 27.14 35 ASP B CA 1
ATOM 3241 C C . ASP B 1 43 ? 47.255 60.575 79.005 1.00 27.71 35 ASP B C 1
ATOM 3242 O O . ASP B 1 43 ? 46.185 61.181 78.876 1.00 26.71 35 ASP B O 1
ATOM 3247 N N . PRO B 1 44 ? 47.763 59.839 78.011 1.00 30.15 36 PRO B N 1
ATOM 3248 C CA . PRO B 1 44 ? 47.103 59.823 76.693 1.00 28.85 36 PRO B CA 1
ATOM 3249 C C . PRO B 1 44 ? 45.681 59.303 76.726 1.00 27.98 36 PRO B C 1
ATOM 3250 O O . PRO B 1 44 ? 44.912 59.602 75.804 1.00 27.65 36 PRO B O 1
ATOM 3254 N N . LYS B 1 45 ? 45.301 58.541 77.749 1.00 27.50 37 LYS B N 1
ATOM 3255 C CA . LYS B 1 45 ? 43.980 57.925 77.813 1.00 30.31 37 LYS B CA 1
ATOM 3256 C C . LYS B 1 45 ? 42.986 58.738 78.636 1.00 29.22 37 LYS B C 1
ATOM 3257 O O . LYS B 1 45 ? 41.876 58.263 78.895 1.00 29.22 37 LYS B O 1
ATOM 3259 N N . ALA B 1 46 ? 43.352 59.949 79.048 1.00 26.28 38 ALA B N 1
ATOM 3260 C CA . ALA B 1 46 ? 42.491 60.731 79.921 1.00 23.81 38 ALA B CA 1
ATOM 3261 C C . ALA B 1 46 ? 41.148 61.034 79.264 1.00 23.22 38 ALA B C 1
ATOM 3262 O O . ALA B 1 46 ? 41.049 61.203 78.046 1.00 24.38 38 ALA B O 1
ATOM 3264 N N . ARG B 1 47 ? 40.109 61.120 80.092 1.00 21.63 39 ARG B N 1
ATOM 3265 C CA . ARG B 1 47 ? 38.824 61.668 79.679 1.00 22.13 39 ARG B CA 1
ATOM 3266 C C . ARG B 1 47 ? 38.764 63.124 80.125 1.00 20.24 39 ARG B C 1
ATOM 3267 O O . ARG B 1 47 ? 39.026 63.432 81.291 1.00 20.46 39 ARG B O 1
ATOM 3269 N N . VAL B 1 48 ? 38.442 64.019 79.196 1.00 17.20 40 VAL B N 1
ATOM 3270 C CA . VAL B 1 48 ? 38.507 65.452 79.465 1.00 16.16 40 VAL B CA 1
ATOM 3271 C C . VAL B 1 48 ? 37.289 66.112 78.844 1.00 14.67 40 VAL B C 1
ATOM 3272 O O . VAL B 1 48 ? 36.991 65.887 77.669 1.00 15.19 40 VAL B O 1
ATOM 3276 N N . ALA B 1 49 ? 36.599 66.949 79.630 1.00 14.33 41 ALA B N 1
ATOM 3277 C CA . ALA B 1 49 ? 35.471 67.751 79.157 1.00 12.67 41 ALA B CA 1
ATOM 3278 C C . ALA B 1 49 ? 35.634 69.105 79.838 1.00 12.94 41 ALA B C 1
ATOM 3279 O O . ALA B 1 49 ? 34.947 69.416 80.818 1.00 14.92 41 ALA B O 1
ATOM 3281 N N . ALA B 1 50 ? 36.564 69.909 79.316 1.00 12.28 42 ALA B N 1
ATOM 3282 C CA . ALA B 1 50 ? 37.043 71.111 80.005 1.00 11.98 42 ALA B CA 1
ATOM 3283 C C . ALA B 1 50 ? 36.425 72.347 79.357 1.00 10.99 42 ALA B C 1
ATOM 3284 O O . ALA B 1 50 ? 36.793 72.719 78.235 1.00 10.83 42 ALA B O 1
ATOM 3286 N N . GLU B 1 51 ? 35.490 72.975 80.070 1.00 11.23 43 GLU B N 1
ATOM 3287 C CA . GLU B 1 51 ? 34.785 74.170 79.623 1.00 9.52 43 GLU B CA 1
ATOM 3288 C C . GLU B 1 51 ? 35.389 75.399 80.282 1.00 11.44 43 GLU B C 1
ATOM 3289 O O . GLU B 1 51 ? 35.760 75.357 81.456 1.00 11.92 43 GLU B O 1
ATOM 3295 N N . THR B 1 52 ? 35.455 76.499 79.536 1.00 9.75 44 THR B N 1
ATOM 3296 C CA . THR B 1 52 ? 36.074 77.734 80.017 1.00 9.75 44 THR B CA 1
ATOM 3297 C C . THR B 1 52 ? 35.133 78.902 79.767 1.00 12.14 44 THR B C 1
ATOM 3298 O O . THR B 1 52 ? 34.509 78.988 78.701 1.00 10.63 44 THR B O 1
ATOM 3302 N N . LEU B 1 53 ? 35.024 79.791 80.754 1.00 11.11 45 LEU B N 1
ATOM 3303 C CA . LEU B 1 53 ? 34.314 81.058 80.601 1.00 10.26 45 LEU B CA 1
ATOM 3304 C C . LEU B 1 53 ? 35.273 82.178 80.963 1.00 10.79 45 LEU B C 1
ATOM 3305 O O . LEU B 1 53 ? 35.944 82.104 82.000 1.00 11.73 45 LEU B O 1
ATOM 3310 N N . VAL B 1 54 ? 35.313 83.235 80.151 1.00 9.21 46 VAL B N 1
ATOM 3311 C CA . VAL B 1 54 ? 36.155 84.392 80.473 1.00 8.67 46 VAL B CA 1
ATOM 3312 C C . VAL B 1 54 ? 35.316 85.666 80.458 1.00 11.64 46 VAL B C 1
ATOM 3313 O O . VAL B 1 54 ? 34.418 85.824 79.628 1.00 11.31 46 VAL B O 1
ATOM 3317 N N . ASN B 1 55 ? 35.613 86.575 81.387 1.00 9.73 47 ASN B N 1
ATOM 3318 C CA . ASN B 1 55 ? 34.957 87.878 81.476 1.00 9.36 47 ASN B CA 1
ATOM 3319 C C . ASN B 1 55 ? 35.981 88.832 82.085 1.00 9.81 47 ASN B C 1
ATOM 3320 O O . ASN B 1 55 ? 37.152 88.475 82.233 1.00 10.98 47 ASN B O 1
ATOM 3325 N N . THR B 1 56 ? 35.556 90.044 82.438 1.00 10.22 48 THR B N 1
ATOM 3326 C CA . THR B 1 56 ? 36.465 91.002 83.065 1.00 10.62 48 THR B CA 1
ATOM 3327 C C . THR B 1 56 ? 37.213 90.353 84.219 1.00 13.10 48 THR B C 1
ATOM 3328 O O . THR B 1 56 ? 36.593 89.848 85.155 1.00 11.40 48 THR B O 1
ATOM 3332 N N . GLY B 1 57 ? 38.546 90.358 84.140 1.00 10.69 49 GLY B N 1
ATOM 3333 C CA . GLY B 1 57 ? 39.374 89.750 85.174 1.00 11.35 49 GLY B CA 1
ATOM 3334 C C . GLY B 1 57 ? 39.065 88.314 85.564 1.00 11.44 49 GLY B C 1
ATOM 3335 O O . GLY B 1 57 ? 39.406 87.915 86.682 1.00 11.87 49 GLY B O 1
ATOM 3336 N N . LEU B 1 58 ? 38.453 87.515 84.682 1.00 11.04 50 LEU B N 1
ATOM 3337 C CA . LEU B 1 58 ? 37.855 86.256 85.122 1.00 11.01 50 LEU B CA 1
ATOM 3338 C C . LEU B 1 58 ? 38.128 85.125 84.144 1.00 10.10 50 LEU B C 1
ATOM 3339 O O . LEU B 1 58 ? 37.901 85.271 82.939 1.00 10.80 50 LEU B O 1
ATOM 3344 N N . CYS B 1 59 ? 38.597 83.991 84.674 1.00 10.66 51 CYS B N 1
ATOM 3345 C CA . CYS B 1 59 ? 38.719 82.767 83.881 1.00 10.09 51 CYS B CA 1
ATOM 3346 C C . CYS B 1 59 ? 38.202 81.618 84.733 1.00 11.07 51 CYS B C 1
ATOM 3347 O O . CYS B 1 59 ? 38.867 81.213 85.693 1.00 12.68 51 CYS B O 1
ATOM 3350 N N . VAL B 1 60 ? 37.004 81.120 84.412 1.00 9.87 52 VAL B N 1
ATOM 3351 C CA . VAL B 1 60 ? 36.383 80.011 85.133 1.00 9.88 52 VAL B CA 1
ATOM 3352 C C . VAL B 1 60 ? 36.661 78.731 84.360 1.00 11.06 52 VAL B C 1
ATOM 3353 O O . VAL B 1 60 ? 36.371 78.652 83.160 1.00 11.95 52 VAL B O 1
ATOM 3357 N N . LEU B 1 61 ? 37.191 77.721 85.054 1.00 11.61 53 LEU B N 1
ATOM 3358 C CA . LEU B 1 61 ? 37.449 76.404 84.479 1.00 11.72 53 LEU B CA 1
ATOM 3359 C C . LEU B 1 61 ? 36.490 75.403 85.122 1.00 13.88 53 LEU B C 1
ATOM 3360 O O . LEU B 1 61 ? 36.525 75.204 86.339 1.00 15.95 53 LEU B O 1
ATOM 3365 N N . ALA B 1 62 ? 35.631 74.773 84.320 1.00 12.66 54 ALA B N 1
ATOM 3366 C CA . ALA B 1 62 ? 34.664 73.824 84.866 1.00 12.53 54 ALA B CA 1
ATOM 3367 C C . ALA B 1 62 ? 34.557 72.618 83.941 1.00 15.30 54 ALA B C 1
ATOM 3368 O O . ALA B 1 62 ? 35.050 72.632 82.821 1.00 13.60 54 ALA B O 1
ATOM 3370 N N . GLY B 1 63 ? 33.928 71.552 84.428 1.00 18.27 55 GLY B N 1
ATOM 3371 C CA . GLY B 1 63 ? 33.813 70.358 83.616 1.00 18.80 55 GLY B CA 1
ATOM 3372 C C . GLY B 1 63 ? 34.278 69.144 84.379 1.00 20.69 55 GLY B C 1
ATOM 3373 O O . GLY B 1 63 ? 34.398 69.165 85.611 1.00 22.13 55 GLY B O 1
ATOM 3374 N N . GLU B 1 64 ? 34.546 68.071 83.631 1.00 18.74 56 GLU B N 1
ATOM 3375 C CA . GLU B 1 64 ? 34.810 66.755 84.190 1.00 21.28 56 GLU B CA 1
ATOM 3376 C C . GLU B 1 64 ? 36.098 66.210 83.602 1.00 19.44 56 GLU B C 1
ATOM 3377 O O . GLU B 1 64 ? 36.281 66.228 82.380 1.00 19.08 56 GLU B O 1
ATOM 3383 N N . ILE B 1 65 ? 36.971 65.696 84.462 1.00 19.18 57 ILE B N 1
ATOM 3384 C CA . ILE B 1 65 ? 38.263 65.167 84.044 1.00 19.66 57 ILE B CA 1
ATOM 3385 C C . ILE B 1 65 ? 38.521 63.855 84.775 1.00 23.75 57 ILE B C 1
ATOM 3386 O O . ILE B 1 65 ? 38.376 63.783 86.000 1.00 27.44 57 ILE B O 1
ATOM 3391 N N . THR B 1 66 ? 38.894 62.817 84.029 1.00 23.79 58 THR B N 1
ATOM 3392 C CA . THR B 1 66 ? 39.383 61.568 84.611 1.00 26.13 58 THR B CA 1
ATOM 3393 C C . THR B 1 66 ? 40.812 61.373 84.130 1.00 26.44 58 THR B C 1
ATOM 3394 O O . THR B 1 66 ? 41.037 61.151 82.935 1.00 26.40 58 THR B O 1
ATOM 3398 N N . THR B 1 67 ? 41.782 61.445 85.046 1.00 25.52 59 THR B N 1
ATOM 3399 C CA . THR B 1 67 ? 43.166 61.361 84.604 1.00 26.28 59 THR B CA 1
ATOM 3400 C C . THR B 1 67 ? 44.087 61.008 85.761 1.00 28.84 59 THR B C 1
ATOM 3401 O O . THR B 1 67 ? 43.774 61.242 86.931 1.00 30.30 59 THR B O 1
ATOM 3405 N N . THR B 1 68 ? 45.239 60.447 85.401 1.00 29.52 60 THR B N 1
ATOM 3406 C CA . THR B 1 68 ? 46.371 60.338 86.311 1.00 29.71 60 THR B CA 1
ATOM 3407 C C . THR B 1 68 ? 47.335 61.506 86.176 1.00 28.86 60 THR B C 1
ATOM 3408 O O . THR B 1 68 ? 48.273 61.616 86.973 1.00 30.38 60 THR B O 1
ATOM 3412 N N . ALA B 1 69 ? 47.128 62.374 85.187 1.00 28.51 61 ALA B N 1
ATOM 3413 C CA . ALA B 1 69 ? 47.987 63.534 85.006 1.00 25.60 61 ALA B CA 1
ATOM 3414 C C . ALA B 1 69 ? 47.895 64.463 86.206 1.00 26.69 61 ALA B C 1
ATOM 3415 O O . ALA B 1 69 ? 46.852 64.578 86.855 1.00 27.27 61 ALA B O 1
ATOM 3417 N N . GLN B 1 70 ? 49.001 65.140 86.485 1.00 27.06 62 GLN B N 1
ATOM 3418 C CA A GLN B 1 70 ? 49.055 66.184 87.502 0.50 28.37 62 GLN B CA 1
ATOM 3419 C CA B GLN B 1 70 ? 49.075 66.182 87.509 0.50 28.38 62 GLN B CA 1
ATOM 3420 C C . GLN B 1 70 ? 49.444 67.476 86.790 1.00 25.61 62 GLN B C 1
ATOM 3421 O O . GLN B 1 70 ? 50.613 67.690 86.452 1.00 25.97 62 GLN B O 1
ATOM 3432 N N . VAL B 1 71 ? 48.446 68.323 86.545 1.00 22.33 63 VAL B N 1
ATOM 3433 C CA . VAL B 1 71 ? 48.595 69.539 85.752 1.00 20.04 63 VAL B CA 1
ATOM 3434 C C . VAL B 1 71 ? 48.206 70.737 86.608 1.00 19.87 63 VAL B C 1
ATOM 3435 O O . VAL B 1 71 ? 47.159 70.724 87.270 1.00 20.32 63 VAL B O 1
ATOM 3439 N N . ASP B 1 72 ? 49.039 71.776 86.581 1.00 19.45 64 ASP B N 1
ATOM 3440 C CA . ASP B 1 72 ? 48.733 73.045 87.242 1.00 19.48 64 ASP B CA 1
ATOM 3441 C C . ASP B 1 72 ? 47.822 73.821 86.300 1.00 18.35 64 ASP B C 1
ATOM 3442 O O . ASP B 1 72 ? 48.284 74.569 85.443 1.00 17.53 64 ASP B O 1
ATOM 3447 N N . TYR B 1 73 ? 46.506 73.621 86.451 1.00 17.49 65 TYR B N 1
ATOM 3448 C CA . TYR B 1 73 ? 45.556 74.183 85.487 1.00 16.24 65 TYR B CA 1
ATOM 3449 C C . TYR B 1 73 ? 45.620 75.702 85.459 1.00 15.44 65 TYR B C 1
ATOM 3450 O O . TYR B 1 73 ? 45.474 76.318 84.399 1.00 14.80 65 TYR B O 1
ATOM 3459 N N . ILE B 1 74 ? 45.799 76.329 86.620 1.00 15.75 66 ILE B N 1
ATOM 3460 C CA . ILE B 1 74 ? 45.852 77.787 86.650 1.00 12.43 66 ILE B CA 1
ATOM 3461 C C . ILE B 1 74 ? 47.050 78.288 85.862 1.00 14.26 66 ILE B C 1
ATOM 3462 O O . ILE B 1 74 ? 46.941 79.245 85.089 1.00 15.11 66 ILE B O 1
ATOM 3467 N N . LYS B 1 75 ? 48.217 77.655 86.046 1.00 14.33 67 LYS B N 1
ATOM 3468 C CA . LYS B 1 75 ? 49.407 78.097 85.326 1.00 13.81 67 LYS B CA 1
ATOM 3469 C C . LYS B 1 75 ? 49.234 77.921 83.821 1.00 15.98 67 LYS B C 1
ATOM 3470 O O . LYS B 1 75 ? 49.626 78.795 83.035 1.00 16.57 67 LYS B O 1
ATOM 3472 N N . VAL B 1 76 ? 48.644 76.799 83.397 1.00 15.27 68 VAL B N 1
ATOM 3473 C CA . VAL B 1 76 ? 48.408 76.580 81.968 1.00 14.53 68 VAL B CA 1
ATOM 3474 C C . VAL B 1 76 ? 47.480 77.653 81.410 1.00 15.53 68 VAL B C 1
ATOM 3475 O O . VAL B 1 76 ? 47.707 78.188 80.316 1.00 15.50 68 VAL B O 1
ATOM 3479 N N . ALA B 1 77 ? 46.427 77.998 82.154 1.00 13.10 69 ALA B N 1
ATOM 3480 C CA . ALA B 1 77 ? 45.512 79.033 81.679 1.00 14.65 69 ALA B CA 1
ATOM 3481 C C . ALA B 1 77 ? 46.223 80.373 81.557 1.00 13.79 69 ALA B C 1
ATOM 3482 O O . ALA B 1 77 ? 46.119 81.049 80.524 1.00 13.91 69 ALA B O 1
ATOM 3484 N N . ARG B 1 78 ? 46.971 80.764 82.596 1.00 12.41 70 ARG B N 1
ATOM 3485 C CA . ARG B 1 78 ? 47.667 82.048 82.558 1.00 12.24 70 ARG B CA 1
ATOM 3486 C C . ARG B 1 78 ? 48.673 82.093 81.412 1.00 14.61 70 ARG B C 1
ATOM 3487 O O . ARG B 1 78 ? 48.796 83.118 80.726 1.00 14.99 70 ARG B O 1
ATOM 3495 N N . GLU B 1 79 ? 49.391 80.986 81.178 1.00 13.01 71 GLU B N 1
ATOM 3496 C CA . GLU B 1 79 ? 50.385 80.968 80.101 1.00 15.88 71 GLU B CA 1
ATOM 3497 C C . GLU B 1 79 ? 49.716 81.123 78.743 1.00 14.91 71 GLU B C 1
ATOM 3498 O O . GLU B 1 79 ? 50.261 81.770 77.835 1.00 16.46 71 GLU B O 1
ATOM 3500 N N . THR B 1 80 ? 48.529 80.536 78.588 1.00 13.92 72 THR B N 1
ATOM 3501 C CA . THR B 1 80 ? 47.797 80.630 77.328 1.00 13.82 72 THR B CA 1
ATOM 3502 C C . THR B 1 80 ? 47.340 82.061 77.080 1.00 14.72 72 THR B C 1
ATOM 3503 O O . THR B 1 80 ? 47.492 82.594 75.975 1.00 15.31 72 THR B O 1
ATOM 3507 N N . ILE B 1 81 ? 46.784 82.695 78.112 1.00 13.92 73 ILE B N 1
ATOM 3508 C CA . ILE B 1 81 ? 46.351 84.089 78.020 1.00 13.41 73 ILE B CA 1
ATOM 3509 C C . ILE B 1 81 ? 47.532 85.007 77.707 1.00 15.21 73 ILE B C 1
ATOM 3510 O O . ILE B 1 81 ? 47.410 85.955 76.914 1.00 15.27 73 ILE B O 1
ATOM 3515 N N . LYS B 1 82 ? 48.686 84.753 78.337 1.00 15.78 74 LYS B N 1
ATOM 3516 C CA . LYS B 1 82 ? 49.886 85.551 78.080 1.00 15.91 74 LYS B CA 1
ATOM 3517 C C . LYS B 1 82 ? 50.315 85.447 76.616 1.00 16.94 74 LYS B C 1
ATOM 3518 O O . LYS B 1 82 ? 50.644 86.455 75.973 1.00 16.31 74 LYS B O 1
ATOM 3524 N N . ARG B 1 83 ? 50.323 84.225 76.075 1.00 15.80 75 ARG B N 1
ATOM 3525 C CA . ARG B 1 83 ? 50.783 84.014 74.707 1.00 16.18 75 ARG B CA 1
ATOM 3526 C C . ARG B 1 83 ? 49.870 84.720 73.715 1.00 16.61 75 ARG B C 1
ATOM 3527 O O . ARG B 1 83 ? 50.337 85.226 72.684 1.00 17.94 75 ARG B O 1
ATOM 3535 N N . ILE B 1 84 ? 48.572 84.769 74.024 1.00 15.89 76 ILE B N 1
ATOM 3536 C CA . ILE B 1 84 ? 47.592 85.418 73.160 1.00 14.66 76 ILE B CA 1
ATOM 3537 C C . ILE B 1 84 ? 47.812 86.928 73.116 1.00 15.73 76 ILE B C 1
ATOM 3538 O O . ILE B 1 84 ? 47.515 87.579 72.107 1.00 17.55 76 ILE B O 1
ATOM 3543 N N . GLY B 1 85 ? 48.335 87.514 74.192 1.00 15.99 77 GLY B N 1
ATOM 3544 C CA . GLY B 1 85 ? 48.691 88.923 74.178 1.00 15.62 77 GLY B CA 1
ATOM 3545 C C . GLY B 1 85 ? 48.034 89.765 75.257 1.00 16.20 77 GLY B C 1
ATOM 3546 O O . GLY B 1 85 ? 48.219 90.990 75.252 1.00 16.49 77 GLY B O 1
ATOM 3547 N N . TYR B 1 86 ? 47.274 89.172 76.180 1.00 15.31 78 TYR B N 1
ATOM 3548 C CA . TYR B 1 86 ? 46.584 89.922 77.233 1.00 13.00 78 TYR B CA 1
ATOM 3549 C C . TYR B 1 86 ? 47.533 90.025 78.412 1.00 15.23 78 TYR B C 1
ATOM 3550 O O . TYR B 1 86 ? 47.531 89.189 79.308 1.00 15.13 78 TYR B O 1
ATOM 3559 N N . ASN B 1 87 ? 48.367 91.067 78.397 1.00 16.38 79 ASN B N 1
ATOM 3560 C CA . ASN B 1 87 ? 49.414 91.211 79.394 1.00 18.45 79 ASN B CA 1
ATOM 3561 C C . ASN B 1 87 ? 49.368 92.575 80.059 1.00 20.37 79 ASN B C 1
ATOM 3562 O O . ASN B 1 87 ? 50.383 93.030 80.604 1.00 21.55 79 ASN B O 1
ATOM 3567 N N . SER B 1 88 ? 48.207 93.227 80.046 1.00 19.11 80 SER B N 1
ATOM 3568 C CA . SER B 1 88 ? 48.054 94.476 80.778 1.00 22.30 80 SER B CA 1
ATOM 3569 C C . SER B 1 88 ? 46.642 94.568 81.317 1.00 20.45 80 SER B C 1
ATOM 3570 O O . SER B 1 88 ? 45.675 94.354 80.579 1.00 18.79 80 SER B O 1
ATOM 3573 N N . SER B 1 89 ? 46.529 94.915 82.600 1.00 21.98 81 SER B N 1
ATOM 3574 C CA . SER B 1 89 ? 45.198 95.061 83.161 1.00 22.82 81 SER B CA 1
ATOM 3575 C C . SER B 1 89 ? 44.456 96.249 82.574 1.00 24.37 81 SER B C 1
ATOM 3576 O O . SER B 1 89 ? 43.238 96.345 82.767 1.00 25.44 81 SER B O 1
ATOM 3579 N N . GLU B 1 90 ? 45.155 97.149 81.863 1.00 22.44 82 GLU B N 1
ATOM 3580 C CA . GLU B 1 90 ? 44.468 98.200 81.120 1.00 23.94 82 GLU B CA 1
ATOM 3581 C C . GLU B 1 90 ? 43.458 97.621 80.143 1.00 24.12 82 GLU B C 1
ATOM 3582 O O . GLU B 1 90 ? 42.492 98.305 79.783 1.00 26.60 82 GLU B O 1
ATOM 3584 N N . LEU B 1 91 ? 43.643 96.367 79.729 1.00 24.34 83 LEU B N 1
ATOM 3585 C CA . LEU B 1 91 ? 42.747 95.717 78.782 1.00 23.91 83 LEU B CA 1
ATOM 3586 C C . LEU B 1 91 ? 41.538 95.080 79.448 1.00 20.74 83 LEU B C 1
ATOM 3587 O O . LEU B 1 91 ? 40.688 94.533 78.732 1.00 19.78 83 LEU B O 1
ATOM 3592 N N . GLY B 1 92 ? 41.454 95.126 80.791 1.00 18.99 84 GLY B N 1
ATOM 3593 C CA . GLY B 1 92 ? 40.367 94.494 81.544 1.00 17.61 84 GLY B CA 1
ATOM 3594 C C . GLY B 1 92 ? 40.509 92.998 81.742 1.00 19.10 84 GLY B C 1
ATOM 3595 O O . GLY B 1 92 ? 39.617 92.367 82.338 1.00 15.63 84 GLY B O 1
ATOM 3596 N N . PHE B 1 93 ? 41.610 92.415 81.279 1.00 16.77 85 PHE B N 1
ATOM 3597 C CA . PHE B 1 93 ? 41.822 90.977 81.281 1.00 16.07 85 PHE B CA 1
ATOM 3598 C C . PHE B 1 93 ? 43.302 90.772 81.000 1.00 16.74 85 PHE B C 1
ATOM 3599 O O . PHE B 1 93 ? 43.817 91.266 79.990 1.00 16.32 85 PHE B O 1
ATOM 3607 N N . ASP B 1 94 ? 44.017 90.123 81.914 1.00 15.71 86 ASP B N 1
ATOM 3608 C CA . ASP B 1 94 ? 45.442 89.956 81.696 1.00 16.30 86 ASP B CA 1
ATOM 3609 C C . ASP B 1 94 ? 45.939 88.724 82.436 1.00 15.42 86 ASP B C 1
ATOM 3610 O O . ASP B 1 94 ? 45.380 88.319 83.462 1.00 14.76 86 ASP B O 1
ATOM 3615 N N . ALA B 1 95 ? 46.997 88.131 81.884 1.00 15.13 87 ALA B N 1
ATOM 3616 C CA . ALA B 1 95 ? 47.436 86.814 82.335 1.00 15.47 87 ALA B CA 1
ATOM 3617 C C . ALA B 1 95 ? 47.894 86.833 83.785 1.00 16.19 87 ALA B C 1
ATOM 3618 O O . ALA B 1 95 ? 47.612 85.895 84.538 1.00 18.34 87 ALA B O 1
ATOM 3620 N N . ASN B 1 96 ? 48.630 87.873 84.186 1.00 15.11 88 ASN B N 1
ATOM 3621 C CA . ASN B 1 96 ? 49.217 87.927 85.522 1.00 17.90 88 ASN B CA 1
ATOM 3622 C C . ASN B 1 96 ? 48.187 88.281 86.590 1.00 17.15 88 ASN B C 1
ATOM 3623 O O . ASN B 1 96 ? 48.337 87.884 87.755 1.00 17.89 88 ASN B O 1
ATOM 3628 N N . GLY B 1 97 ? 47.145 89.012 86.214 1.00 14.95 89 GLY B N 1
ATOM 3629 C CA . GLY B 1 97 ? 46.287 89.638 87.194 1.00 13.60 89 GLY B CA 1
ATOM 3630 C C . GLY B 1 97 ? 44.877 89.096 87.288 1.00 14.65 89 GLY B C 1
ATOM 3631 O O . GLY B 1 97 ? 44.192 89.413 88.262 1.00 15.12 89 GLY B O 1
ATOM 3632 N N . CYS B 1 98 ? 44.425 88.289 86.331 1.00 12.63 90 CYS B N 1
ATOM 3633 C CA . CYS B 1 98 ? 43.037 87.831 86.391 1.00 11.60 90 CYS B CA 1
ATOM 3634 C C . CYS B 1 98 ? 42.851 86.751 87.454 1.00 13.15 90 CYS B C 1
ATOM 3635 O O . CYS B 1 98 ? 43.805 86.115 87.926 1.00 12.98 90 CYS B O 1
ATOM 3638 N N . ALA B 1 99 ? 41.591 86.556 87.841 1.00 9.68 91 ALA B N 1
ATOM 3639 C CA . ALA B 1 99 ? 41.226 85.462 88.726 1.00 10.37 91 ALA B CA 1
ATOM 3640 C C . ALA B 1 99 ?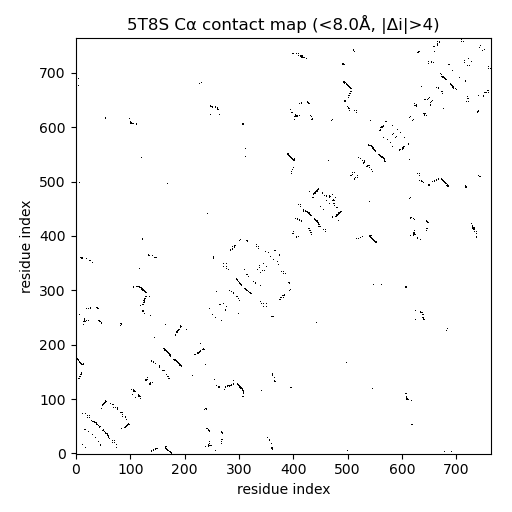 41.003 84.218 87.880 1.00 13.86 91 ALA B C 1
ATOM 3641 O O . ALA B 1 99 ? 40.219 84.252 86.928 1.00 15.97 91 ALA B O 1
ATOM 3643 N N . VAL B 1 100 ? 41.693 83.136 88.214 1.00 9.92 92 VAL B N 1
ATOM 3644 C CA . VAL B 1 100 ? 41.437 81.831 87.603 1.00 11.03 92 VAL B CA 1
ATOM 3645 C C . VAL B 1 100 ? 40.864 80.927 88.685 1.00 12.36 92 VAL B C 1
ATOM 3646 O O . VAL B 1 100 ? 41.499 80.714 89.723 1.00 12.18 92 VAL B O 1
ATOM 3650 N N . GLY B 1 101 ? 39.671 80.386 88.443 1.00 10.35 93 GLY B N 1
ATOM 3651 C CA . GLY B 1 101 ? 39.058 79.511 89.431 1.00 10.71 93 GLY B CA 1
ATOM 3652 C C . GLY B 1 101 ? 38.802 78.134 88.861 1.00 12.84 93 GLY B C 1
ATOM 3653 O O . GLY B 1 101 ? 38.243 78.028 87.769 1.00 12.44 93 GLY B O 1
ATOM 3654 N N . VAL B 1 102 ? 39.218 77.085 89.561 1.00 12.25 94 VAL B N 1
ATOM 3655 C CA . VAL B 1 102 ? 39.126 75.716 89.058 1.00 13.04 94 VAL B CA 1
ATOM 3656 C C . VAL B 1 102 ? 37.968 75.028 89.754 1.00 13.32 94 VAL B C 1
ATOM 3657 O O . VAL B 1 102 ? 37.979 74.874 90.977 1.00 13.63 94 VAL B O 1
ATOM 3661 N N . TYR B 1 103 ? 36.980 74.589 88.963 1.00 12.90 95 TYR B N 1
ATOM 3662 C CA . TYR B 1 103 ? 35.778 73.942 89.468 1.00 13.82 95 TYR B CA 1
ATOM 3663 C C . TYR B 1 103 ? 35.614 72.518 88.947 1.00 18.91 95 TYR B C 1
ATOM 3664 O O . TYR B 1 103 ? 34.523 71.951 89.078 1.00 22.54 95 TYR B O 1
ATOM 3673 N N . TYR B 1 104 ? 36.654 71.937 88.352 1.00 17.49 96 TYR B N 1
ATOM 3674 C CA . TYR B 1 104 ? 36.507 70.639 87.698 1.00 18.13 96 TYR B CA 1
ATOM 3675 C C . TYR B 1 104 ? 36.019 69.581 88.677 1.00 25.67 96 TYR B C 1
ATOM 3676 O O . TYR B 1 104 ? 36.490 69.508 89.818 1.00 25.98 96 TYR B O 1
ATOM 3685 N N A ASP B 1 105 ? 35.104 68.735 88.208 0.64 24.86 97 ASP B N 1
ATOM 3686 N N B ASP B 1 105 ? 35.043 68.775 88.254 0.36 25.32 97 ASP B N 1
ATOM 3687 C CA A ASP B 1 105 ? 34.808 67.470 88.876 0.64 26.84 97 ASP B CA 1
ATOM 3688 C CA B ASP B 1 105 ? 34.886 67.481 88.906 0.36 26.80 97 ASP B CA 1
ATOM 3689 C C A ASP B 1 105 ? 35.862 66.474 88.381 0.64 28.69 97 ASP B C 1
ATOM 3690 C C B ASP B 1 105 ? 35.964 66.590 88.330 0.36 28.55 97 ASP B C 1
ATOM 3691 O O A ASP B 1 105 ? 35.734 65.922 87.286 0.64 29.12 97 ASP B O 1
ATOM 3692 O O B ASP B 1 105 ? 35.912 66.205 87.157 0.36 28.39 97 ASP B O 1
ATOM 3701 N N . GLN B 1 106 ? 36.942 66.272 89.151 1.00 29.13 98 GLN B N 1
ATOM 3702 C CA . GLN B 1 106 ? 38.071 65.458 88.729 1.00 31.37 98 GLN B CA 1
ATOM 3703 C C . GLN B 1 106 ? 38.138 64.181 89.550 1.00 35.81 98 GLN B C 1
ATOM 3704 O O . GLN B 1 106 ? 38.028 64.216 90.781 1.00 36.85 98 GLN B O 1
ATOM 3710 N N . GLN B 1 107 ? 38.312 63.059 88.859 1.00 35.92 99 GLN B N 1
ATOM 3711 C CA . GLN B 1 107 ? 38.415 61.751 89.483 1.00 39.30 99 GLN B CA 1
ATOM 3712 C C . GLN B 1 107 ? 39.606 61.008 88.896 1.00 41.66 99 GLN B C 1
ATOM 3713 O O . GLN B 1 107 ? 39.995 61.234 87.747 1.00 39.20 99 GLN B O 1
ATOM 3715 N N . SER B 1 108 ? 40.198 60.128 89.705 1.00 45.68 100 SER B N 1
ATOM 3716 C CA . SER B 1 108 ? 41.183 59.203 89.174 1.00 49.15 100 SER B CA 1
ATOM 3717 C C . SER B 1 108 ? 40.473 58.045 88.474 1.00 52.55 100 SER B C 1
ATOM 3718 O O . SER B 1 108 ? 39.331 57.718 88.808 1.00 53.04 100 SER B O 1
ATOM 3720 N N . PRO B 1 109 ? 41.120 57.420 87.479 1.00 55.04 101 PRO B N 1
ATOM 3721 C CA . PRO B 1 109 ? 40.526 56.256 86.806 1.00 58.04 101 PRO B CA 1
ATOM 3722 C C . PRO B 1 109 ? 40.365 55.060 87.743 1.00 62.08 101 PRO B C 1
ATOM 3723 O O . PRO B 1 109 ? 39.651 54.120 87.392 1.00 64.95 101 PRO B O 1
ATOM 3727 N N . ASP B 1 122 ? 38.012 46.125 72.008 1.00 66.21 114 ASP B N 1
ATOM 3728 C CA . ASP B 1 122 ? 37.858 47.488 72.501 1.00 62.38 114 ASP B CA 1
ATOM 3729 C C . ASP B 1 122 ? 37.458 48.418 71.363 1.00 56.04 114 ASP B C 1
ATOM 3730 O O . ASP B 1 122 ? 36.955 49.514 71.600 1.00 55.04 114 ASP B O 1
ATOM 3735 N N . LEU B 1 123 ? 37.683 47.969 70.123 1.00 51.00 115 LEU B N 1
ATOM 3736 C CA . LEU B 1 123 ? 37.224 48.725 68.962 1.00 45.95 115 LEU B CA 1
ATOM 3737 C C . LEU B 1 123 ? 35.704 48.827 68.903 1.00 42.32 115 LEU B C 1
ATOM 3738 O O . LEU B 1 123 ? 35.179 49.714 68.221 1.00 40.93 115 LEU B O 1
ATOM 3743 N N . ASN B 1 124 ? 34.986 47.942 69.592 1.00 40.45 116 ASN B N 1
ATOM 3744 C CA . ASN B 1 124 ? 33.533 47.977 69.635 1.00 40.45 116 ASN B CA 1
ATOM 3745 C C . ASN B 1 124 ? 33.003 48.716 70.854 1.00 38.49 116 ASN B C 1
ATOM 3746 O O . ASN B 1 124 ? 31.854 48.495 71.250 1.00 39.78 116 ASN B O 1
ATOM 3751 N N . GLN B 1 125 ? 33.814 49.573 71.469 1.00 36.94 117 GLN B N 1
ATOM 3752 C CA . GLN B 1 125 ? 33.312 50.382 72.569 1.00 38.21 117 GLN B CA 1
ATOM 3753 C C . GLN B 1 125 ? 32.230 51.327 72.061 1.00 36.61 117 GLN B C 1
ATOM 3754 O O . GLN B 1 125 ? 32.362 51.932 70.991 1.00 34.42 117 GLN B O 1
ATOM 3760 N N . GLY B 1 126 ? 31.145 51.432 72.824 1.00 34.44 118 GLY B N 1
ATOM 3761 C CA . GLY B 1 126 ? 30.053 52.299 72.428 1.00 30.33 118 GLY B CA 1
ATOM 3762 C C . GLY B 1 126 ? 30.416 53.767 72.537 1.00 27.81 118 GLY B C 1
ATOM 3763 O O . GLY B 1 126 ? 31.281 54.170 73.315 1.00 27.07 118 GLY B O 1
ATOM 3764 N N . ALA B 1 127 ? 29.730 54.583 71.737 1.00 24.63 119 ALA B N 1
ATOM 3765 C CA . ALA B 1 127 ? 29.894 56.026 71.812 1.00 21.98 119 ALA B CA 1
ATOM 3766 C C . ALA B 1 127 ? 29.514 56.535 73.200 1.00 21.65 119 ALA B C 1
ATOM 3767 O O . ALA B 1 127 ? 28.674 55.953 73.892 1.00 24.51 119 ALA B O 1
ATOM 3769 N N . GLY B 1 128 ? 30.151 57.626 73.610 1.00 20.64 120 GLY B N 1
ATOM 3770 C CA . GLY B 1 128 ? 29.880 58.220 74.907 1.00 21.35 120 GLY B CA 1
ATOM 3771 C C . GLY B 1 128 ? 28.647 59.095 74.971 1.00 22.21 120 GLY B C 1
ATOM 3772 O O . GLY B 1 128 ? 28.298 59.591 76.050 1.00 22.16 120 GLY B O 1
ATOM 3773 N N . ASP B 1 129 ? 27.965 59.274 73.840 1.00 20.87 121 ASP B N 1
ATOM 3774 C CA . ASP B 1 129 ? 26.812 60.160 73.728 1.00 18.96 121 ASP B CA 1
ATOM 3775 C C . ASP B 1 129 ? 26.141 59.884 72.389 1.00 20.93 121 ASP B C 1
ATOM 3776 O O . ASP B 1 129 ? 26.727 59.258 71.505 1.00 21.16 121 ASP B O 1
ATOM 3781 N N . GLN B 1 130 ? 24.895 60.338 72.258 1.00 19.77 122 GLN B N 1
ATOM 3782 C CA . GLN B 1 130 ? 24.287 60.448 70.942 1.00 20.20 122 GLN B CA 1
ATOM 3783 C C . GLN B 1 130 ? 24.820 61.702 70.247 1.00 18.50 122 GLN B C 1
ATOM 3784 O O . GLN B 1 130 ? 25.582 62.487 70.819 1.00 17.88 122 GLN B O 1
ATOM 3790 N N . GLY B 1 131 ? 24.410 61.915 69.008 1.00 18.61 123 GLY B N 1
ATOM 3791 C CA . GLY B 1 131 ? 24.704 63.170 68.341 1.00 17.99 123 GLY B CA 1
ATOM 3792 C C . GLY B 1 131 ? 24.925 62.952 66.862 1.00 18.39 123 GLY B C 1
ATOM 3793 O O . GLY B 1 131 ? 25.038 61.823 66.386 1.00 19.41 123 GLY B O 1
ATOM 3794 N N . LEU B 1 132 ? 24.988 64.073 66.134 1.00 17.97 124 LEU B N 1
ATOM 3795 C CA . LEU B 1 132 ? 25.198 64.060 64.693 1.00 19.60 124 LEU B CA 1
ATOM 3796 C C . LEU B 1 132 ? 26.395 64.935 64.343 1.00 17.95 124 LEU B C 1
ATOM 3797 O O . LEU B 1 132 ? 26.732 65.870 65.074 1.00 17.76 124 LEU B O 1
ATOM 3802 N N . MET B 1 133 ? 27.052 64.613 63.221 1.00 18.90 125 MET B N 1
ATOM 3803 C CA . MET B 1 133 ? 28.273 65.308 62.821 1.00 18.61 125 MET B CA 1
ATOM 3804 C C . MET B 1 133 ? 28.353 65.376 61.300 1.00 18.84 125 MET B C 1
ATOM 3805 O O . MET B 1 133 ? 27.935 64.448 60.604 1.00 19.56 125 MET B O 1
ATOM 3810 N N . PHE B 1 134 ? 28.950 66.464 60.794 1.00 21.09 126 PHE B N 1
ATOM 3811 C CA . PHE B 1 134 ? 29.127 66.675 59.359 1.00 20.23 126 PHE B CA 1
ATOM 3812 C C . PHE B 1 134 ? 30.593 66.887 58.999 1.00 21.70 126 PHE B C 1
ATOM 3813 O O . PHE B 1 134 ? 31.356 67.482 59.768 1.00 23.66 126 PHE B O 1
ATOM 3821 N N . GLY B 1 135 ? 30.956 66.458 57.784 1.00 21.63 127 GLY B N 1
ATOM 3822 C CA . GLY B 1 135 ? 32.229 66.820 57.195 1.00 24.04 127 GLY B CA 1
ATOM 3823 C C . GLY B 1 135 ? 32.033 67.315 55.775 1.00 21.59 127 GLY B C 1
ATOM 3824 O O . GLY B 1 135 ? 30.988 67.097 55.162 1.00 23.85 127 GLY B O 1
ATOM 3825 N N . TYR B 1 136 ? 33.061 67.986 55.248 1.00 21.66 128 TYR B N 1
ATOM 3826 C CA . TYR B 1 136 ? 32.914 68.658 53.958 1.00 22.03 128 TYR B CA 1
ATOM 3827 C C . TYR B 1 136 ? 34.272 68.903 53.313 1.00 22.69 128 TYR B C 1
ATOM 3828 O O . TYR B 1 136 ? 35.281 69.089 54.003 1.00 24.57 128 TYR B O 1
ATOM 3837 N N . ALA B 1 137 ? 34.278 68.916 51.978 1.00 23.64 129 ALA B N 1
ATOM 3838 C CA . ALA B 1 137 ? 35.445 69.311 51.195 1.00 25.04 129 ALA B CA 1
ATOM 3839 C C . ALA B 1 137 ? 34.989 69.724 49.803 1.00 28.36 129 ALA B C 1
ATOM 3840 O O . ALA B 1 137 ? 33.922 69.319 49.333 1.00 30.36 129 ALA B O 1
ATOM 3842 N N . CYS B 1 138 ? 35.826 70.522 49.141 1.00 26.67 130 CYS B N 1
ATOM 3843 C CA . CYS B 1 138 ? 35.528 71.026 47.804 1.00 28.89 130 CYS B CA 1
ATOM 3844 C C . CYS B 1 138 ? 36.831 71.521 47.193 1.00 29.36 130 CYS B C 1
ATOM 3845 O O . CYS B 1 138 ? 37.837 71.667 47.883 1.00 29.84 130 CYS B O 1
ATOM 3848 N N . ASP B 1 139 ? 36.806 71.796 45.887 1.00 31.84 131 ASP B N 1
ATOM 3849 C CA . ASP B 1 139 ? 38.035 72.101 45.162 1.00 29.77 131 ASP B CA 1
ATOM 3850 C C . ASP B 1 139 ? 38.347 73.599 45.064 1.00 31.86 131 ASP B C 1
ATOM 3851 O O . ASP B 1 139 ? 39.129 73.994 44.191 1.00 34.52 131 ASP B O 1
ATOM 3856 N N . GLU B 1 140 ? 37.806 74.434 45.958 1.00 31.25 132 GLU B N 1
ATOM 3857 C CA . GLU B 1 140 ? 37.927 75.882 45.786 1.00 32.00 132 GLU B CA 1
ATOM 3858 C C . GLU B 1 140 ? 39.271 76.452 46.227 1.00 32.89 132 GLU B C 1
ATOM 3859 O O . GLU B 1 140 ? 39.616 77.566 45.815 1.00 32.45 132 GLU B O 1
ATOM 3865 N N . THR B 1 141 ? 40.016 75.753 47.074 1.00 32.44 133 THR B N 1
ATOM 3866 C CA . THR B 1 141 ? 41.256 76.266 47.639 1.00 31.66 133 THR B CA 1
ATOM 3867 C C . THR B 1 141 ? 42.278 75.142 47.669 1.00 33.38 133 THR B C 1
ATOM 3868 O O . THR B 1 141 ? 41.917 73.967 47.534 1.00 33.08 133 THR B O 1
ATOM 3872 N N . PRO B 1 142 ? 43.566 75.469 47.858 1.00 34.67 134 PRO B N 1
ATOM 3873 C CA . PRO B 1 142 ? 44.599 74.415 47.823 1.00 39.49 134 PRO B CA 1
ATOM 3874 C C . PRO B 1 142 ? 44.394 73.296 48.830 1.00 38.14 134 PRO B C 1
ATOM 3875 O O . PRO B 1 142 ? 44.720 72.140 48.529 1.00 37.51 134 PRO B O 1
ATOM 3879 N N . THR B 1 143 ? 43.872 73.599 50.019 1.00 35.54 135 THR B N 1
ATOM 3880 C CA . THR B 1 143 ? 43.669 72.589 51.045 1.00 32.04 135 THR B CA 1
ATOM 3881 C C . THR B 1 143 ? 42.264 72.005 51.011 1.00 31.58 135 THR B C 1
ATOM 3882 O O . THR B 1 143 ? 41.848 71.352 51.978 1.00 28.98 135 THR B O 1
ATOM 3886 N N . LEU B 1 144 ? 41.538 72.229 49.910 1.00 29.95 136 LEU B N 1
ATOM 3887 C CA . LEU B 1 144 ? 40.212 71.659 49.666 1.00 31.48 136 LEU B CA 1
ATOM 3888 C C . LEU B 1 144 ? 39.176 72.185 50.661 1.00 26.87 136 LEU B C 1
ATOM 3889 O O . LEU B 1 144 ? 38.301 71.447 51.126 1.00 26.60 136 LEU B O 1
ATOM 3894 N N . MET B 1 145 ? 39.245 73.489 50.954 1.00 25.18 137 MET B N 1
ATOM 3895 C CA . MET B 1 145 ? 38.297 74.208 51.799 1.00 23.74 137 MET B CA 1
ATOM 3896 C C . MET B 1 145 ? 37.447 75.167 50.980 1.00 23.91 137 MET B C 1
ATOM 3897 O O . MET B 1 145 ? 37.872 75.633 49.919 1.00 24.71 137 MET B O 1
ATOM 3902 N N . PRO B 1 146 ? 36.258 75.520 51.468 1.00 22.95 138 PRO B N 1
ATOM 3903 C CA . PRO B 1 146 ? 35.514 76.631 50.862 1.00 23.30 138 PRO B CA 1
ATOM 3904 C C . PRO B 1 146 ? 36.305 77.932 50.936 1.00 23.10 138 PRO B C 1
ATOM 3905 O O . PRO B 1 146 ? 36.993 78.212 51.922 1.00 22.46 138 PRO B O 1
ATOM 3909 N N . PHE B 1 147 ? 36.157 78.747 49.889 1.00 23.89 139 PHE B N 1
ATOM 3910 C CA . PHE B 1 147 ? 36.966 79.952 49.732 1.00 27.02 139 PHE B CA 1
ATOM 3911 C C . PHE B 1 147 ? 36.823 80.897 50.920 1.00 24.25 139 PHE B C 1
ATOM 3912 O O . PHE B 1 147 ? 37.824 81.362 51.480 1.00 23.25 139 PHE B O 1
ATOM 3920 N N . ALA B 1 148 ? 35.584 81.215 51.307 1.00 22.47 140 ALA B N 1
ATOM 3921 C CA . ALA B 1 148 ? 35.371 82.344 52.207 1.00 22.46 140 ALA B CA 1
ATOM 3922 C C . ALA B 1 148 ? 35.941 82.082 53.598 1.00 23.78 140 ALA B C 1
ATOM 3923 O O . ALA B 1 148 ? 36.569 82.973 54.188 1.00 21.32 140 ALA B O 1
ATOM 3925 N N . ILE B 1 149 ? 35.746 80.873 54.144 1.00 20.25 141 ILE B N 1
ATOM 3926 C CA . ILE B 1 149 ? 36.295 80.575 55.470 1.00 19.40 141 ILE B CA 1
ATOM 3927 C C . ILE B 1 149 ? 37.817 80.491 55.407 1.00 19.83 141 ILE B C 1
ATOM 3928 O O . ILE B 1 149 ? 38.516 80.977 56.304 1.00 19.40 141 ILE B O 1
ATOM 3933 N N . TYR B 1 150 ? 38.352 79.924 54.320 1.00 20.83 142 TYR B N 1
ATOM 3934 C CA . TYR B 1 150 ? 39.794 79.760 54.184 1.00 21.41 142 TYR B CA 1
ATOM 3935 C C . TYR B 1 150 ? 40.501 81.104 54.277 1.00 23.57 142 TYR B C 1
ATOM 3936 O O . TYR B 1 150 ? 41.451 81.266 55.051 1.00 21.58 142 TYR B O 1
ATOM 3945 N N . TYR B 1 151 ? 40.023 82.095 53.519 1.00 21.92 143 TYR B N 1
ATOM 3946 C CA . TYR B 1 151 ? 40.685 83.395 53.525 1.00 22.16 143 TYR B CA 1
ATOM 3947 C C . TYR B 1 151 ? 40.295 84.244 54.728 1.00 24.68 143 TYR B C 1
ATOM 3948 O O . TYR B 1 151 ? 41.089 85.095 55.145 1.00 21.06 143 TYR B O 1
ATOM 3957 N N . SER B 1 152 ? 39.108 84.030 55.314 1.00 20.24 144 SER B N 1
ATOM 3958 C CA . SER B 1 152 ? 38.787 84.733 56.555 1.00 19.25 144 SER B CA 1
ATOM 3959 C C . SER B 1 152 ? 39.769 84.354 57.654 1.00 20.51 144 SER B C 1
ATOM 3960 O O . SER B 1 152 ? 40.236 85.222 58.407 1.00 19.51 144 SER B O 1
ATOM 3963 N N . HIS B 1 153 ? 40.104 83.064 57.758 1.00 18.72 145 HIS B N 1
ATOM 3964 C CA . HIS B 1 153 ? 41.100 82.636 58.742 1.00 18.36 145 HIS B CA 1
ATOM 3965 C C . HIS B 1 153 ? 42.426 83.337 58.501 1.00 18.98 145 HIS B C 1
ATOM 3966 O O . HIS B 1 153 ? 43.071 83.814 59.439 1.00 18.81 145 HIS B O 1
ATOM 3973 N N . ARG B 1 154 ? 42.864 83.374 57.236 1.00 20.06 146 ARG B N 1
ATOM 3974 C CA . ARG B 1 154 ? 44.174 83.927 56.915 1.00 20.84 146 ARG B CA 1
ATOM 3975 C C . ARG B 1 154 ? 44.237 85.421 57.207 1.00 23.46 146 ARG B C 1
ATOM 3976 O O . ARG B 1 154 ? 45.301 85.929 57.577 1.00 23.47 146 ARG B O 1
ATOM 3984 N N . LEU B 1 155 ? 43.115 86.136 57.061 1.00 20.38 147 LEU B N 1
ATOM 3985 C CA . LEU B 1 155 ? 43.084 87.544 57.451 1.00 20.19 147 LEU B CA 1
ATOM 3986 C C . LEU B 1 155 ? 43.359 87.696 58.939 1.00 19.20 147 LEU B C 1
ATOM 3987 O O . LEU B 1 155 ? 44.118 88.577 59.356 1.00 19.66 147 LEU B O 1
ATOM 3992 N N . MET B 1 156 ? 42.764 86.830 59.754 1.00 18.33 148 MET B N 1
ATOM 3993 C CA . MET B 1 156 ? 42.974 86.940 61.193 1.00 17.44 148 MET B CA 1
ATOM 3994 C C . MET B 1 156 ? 44.354 86.453 61.599 1.00 20.19 148 MET B C 1
ATOM 3995 O O . MET B 1 156 ? 44.946 87.000 62.535 1.00 19.55 148 MET B O 1
ATOM 4000 N N . GLN B 1 157 ? 44.908 85.458 60.903 1.00 18.30 149 GLN B N 1
ATOM 4001 C CA . GLN B 1 157 ? 46.282 85.070 61.208 1.00 18.68 149 GLN B CA 1
ATOM 4002 C C . GLN B 1 157 ? 47.242 86.205 60.881 1.00 19.37 149 GLN B C 1
ATOM 4003 O O . GLN B 1 157 ? 48.236 86.416 61.588 1.00 21.64 149 GLN B O 1
ATOM 4009 N N . ARG B 1 158 ? 46.961 86.943 59.805 1.00 20.03 150 ARG B N 1
ATOM 4010 C CA . ARG B 1 158 ? 47.822 88.064 59.429 1.00 20.80 150 ARG B CA 1
ATOM 4011 C C . ARG B 1 158 ? 47.732 89.194 60.449 1.00 20.12 150 ARG B C 1
ATOM 4012 O O . ARG B 1 158 ? 48.747 89.812 60.790 1.00 20.44 150 ARG B O 1
ATOM 4020 N N . GLN B 1 159 ? 46.525 89.478 60.952 1.00 19.24 151 GLN B N 1
ATOM 4021 C CA . GLN B 1 159 ? 46.382 90.481 62.005 1.00 19.35 151 GLN B CA 1
ATOM 4022 C C . GLN B 1 159 ? 47.237 90.117 63.212 1.00 19.45 151 GLN B C 1
ATOM 4023 O O . GLN B 1 159 ? 47.947 90.965 63.773 1.00 19.79 151 GLN B O 1
ATOM 4029 N N . SER B 1 160 ? 47.189 88.850 63.626 1.00 18.00 152 SER B N 1
ATOM 4030 C CA A SER B 1 160 ? 47.945 88.459 64.811 0.59 18.89 152 SER B CA 1
ATOM 4031 C CA B SER B 1 160 ? 47.945 88.431 64.804 0.41 18.95 152 SER B CA 1
ATOM 4032 C C . SER B 1 160 ? 49.444 88.459 64.538 1.00 20.31 152 SER B C 1
ATOM 4033 O O . SER B 1 160 ? 50.237 88.790 65.431 1.00 20.38 152 SER B O 1
ATOM 4038 N N . GLU B 1 161 ? 49.851 88.117 63.313 1.00 19.57 153 GLU B N 1
ATOM 4039 C CA . GLU B 1 161 ? 51.266 88.065 62.968 1.00 22.09 153 GLU B CA 1
ATOM 4040 C C . GLU B 1 161 ? 51.902 89.448 63.050 1.00 22.48 153 GLU B C 1
ATOM 4041 O O . GLU B 1 161 ? 52.997 89.611 63.608 1.00 22.38 153 GLU B O 1
ATOM 4047 N N . LEU B 1 162 ? 51.235 90.462 62.489 1.00 20.62 154 LEU B N 1
ATOM 4048 C CA . LEU B 1 162 ? 51.814 91.806 62.481 1.00 21.86 154 LEU B CA 1
ATOM 4049 C C . LEU B 1 162 ? 51.728 92.465 63.851 1.00 21.50 154 LEU B C 1
ATOM 4050 O O . LEU B 1 162 ? 52.541 93.345 64.167 1.00 21.12 154 LEU B O 1
ATOM 4055 N N . ARG B 1 163 ? 50.759 92.061 64.672 1.00 19.10 155 ARG B N 1
ATOM 4056 C CA . ARG B 1 163 ? 50.742 92.511 66.060 1.00 18.28 155 ARG B CA 1
ATOM 4057 C C . ARG B 1 163 ? 51.927 91.934 66.831 1.00 21.24 155 ARG B C 1
ATOM 4058 O O . ARG B 1 163 ? 52.666 92.663 67.507 1.00 21.13 155 ARG B O 1
ATOM 4066 N N . LYS B 1 164 ? 52.149 90.625 66.706 1.00 21.06 156 LYS B N 1
ATOM 4067 C CA . LYS B 1 164 ? 53.142 89.963 67.547 1.00 21.92 156 LYS B CA 1
ATOM 4068 C C . LYS B 1 164 ? 54.575 90.315 67.167 1.00 23.52 156 LYS B C 1
ATOM 4069 O O . LYS B 1 164 ? 55.443 90.344 68.047 1.00 23.91 156 LYS B O 1
ATOM 4075 N N . ASP B 1 165 ? 54.866 90.545 65.886 1.00 21.95 157 ASP B N 1
ATOM 4076 C CA . ASP B 1 165 ? 56.232 90.881 65.504 1.00 24.69 157 ASP B CA 1
ATOM 4077 C C . ASP B 1 165 ? 56.480 92.384 65.494 1.00 26.68 157 ASP B C 1
ATOM 4078 O O . ASP B 1 165 ? 57.564 92.825 65.086 1.00 28.40 157 ASP B O 1
ATOM 4083 N N . GLY B 1 166 ? 55.517 93.177 65.965 1.00 23.73 158 GLY B N 1
ATOM 4084 C CA . GLY B 1 166 ? 55.731 94.600 66.132 1.00 24.80 158 GLY B CA 1
ATOM 4085 C C . GLY B 1 166 ? 55.660 95.434 64.872 1.00 25.48 158 GLY B C 1
ATOM 4086 O O . GLY B 1 166 ? 55.966 96.631 64.930 1.00 26.29 158 GLY B O 1
ATOM 4087 N N . ARG B 1 167 ? 55.263 94.856 63.733 1.00 22.25 159 ARG B N 1
ATOM 4088 C CA . ARG B 1 167 ? 55.113 95.677 62.535 1.00 22.97 159 ARG B CA 1
ATOM 4089 C C . ARG B 1 167 ? 53.971 96.676 62.679 1.00 24.27 159 ARG B C 1
ATOM 4090 O O . ARG B 1 167 ? 54.049 97.783 62.139 1.00 24.65 159 ARG B O 1
ATOM 4098 N N . LEU B 1 168 ? 52.910 96.312 63.404 1.00 22.78 160 LEU B N 1
ATOM 4099 C CA . LEU B 1 168 ? 51.809 97.221 63.719 1.00 21.19 160 LEU B CA 1
ATOM 4100 C C . LEU B 1 168 ? 51.599 97.156 65.222 1.00 22.67 160 LEU B C 1
ATOM 4101 O O . LEU B 1 168 ? 50.679 96.478 65.702 1.00 22.08 160 LEU B O 1
ATOM 4106 N N . PRO B 1 169 ? 52.433 97.856 65.996 1.00 24.37 161 PRO B N 1
ATOM 4107 C CA . PRO B 1 169 ? 52.452 97.642 67.451 1.00 24.62 161 PRO B CA 1
ATOM 4108 C C . PRO B 1 169 ? 51.234 98.197 68.174 1.00 24.10 161 PRO B C 1
ATOM 4109 O O . PRO B 1 169 ? 51.050 97.892 69.362 1.00 24.26 161 PRO B O 1
ATOM 4113 N N . TRP B 1 170 ? 50.413 99.003 67.505 1.00 21.72 162 TRP B N 1
ATOM 4114 C CA . TRP B 1 170 ? 49.178 99.524 68.068 1.00 21.05 162 TRP B CA 1
ATOM 4115 C C . TRP B 1 170 ? 48.027 98.523 68.001 1.00 21.44 162 TRP B C 1
ATOM 4116 O O . TRP B 1 170 ? 46.974 98.779 68.595 1.00 21.99 162 TRP B O 1
ATOM 4127 N N . LEU B 1 171 ? 48.190 97.405 67.293 1.00 20.62 163 LEU B N 1
ATOM 4128 C CA . LEU B 1 171 ? 47.173 96.354 67.314 1.00 18.92 163 LEU B CA 1
ATOM 4129 C C . LEU B 1 171 ? 47.054 95.754 68.711 1.00 19.67 163 LEU B C 1
ATOM 4130 O O . LEU B 1 171 ? 48.050 95.588 69.422 1.00 18.25 163 LEU B O 1
ATOM 4135 N N . ARG B 1 172 ? 45.833 95.423 69.099 1.00 18.06 164 ARG B N 1
ATOM 4136 C CA . ARG B 1 172 ? 45.536 94.687 70.319 1.00 17.18 164 ARG B CA 1
ATOM 4137 C C . ARG B 1 172 ? 44.972 93.310 69.948 1.00 16.47 164 ARG B C 1
ATOM 4138 O O . ARG B 1 172 ? 44.747 93.025 68.768 1.00 17.47 164 ARG B O 1
ATOM 4146 N N . PRO B 1 173 ? 44.792 92.401 70.922 1.00 14.49 165 PRO B N 1
ATOM 4147 C CA . PRO B 1 173 ? 44.568 90.985 70.548 1.00 13.32 165 PRO B CA 1
ATOM 4148 C C . PRO B 1 173 ? 43.245 90.695 69.856 1.00 15.68 165 PRO B C 1
ATOM 4149 O O . PRO B 1 173 ? 43.197 89.793 69.011 1.00 14.94 165 PRO B O 1
ATOM 4153 N N . ASP B 1 174 ? 42.178 91.414 70.189 1.00 13.75 166 ASP B N 1
ATOM 4154 C CA . ASP B 1 174 ? 40.824 91.046 69.779 1.00 13.50 166 ASP B CA 1
ATOM 4155 C C . ASP B 1 174 ? 40.537 91.560 68.363 1.00 15.56 166 ASP B C 1
ATOM 4156 O O . ASP B 1 174 ? 40.755 92.740 68.081 1.00 16.32 166 ASP B O 1
ATOM 4161 N N . ALA B 1 175 ? 40.052 90.680 67.476 1.00 14.72 167 ALA B N 1
ATOM 4162 C CA . ALA B 1 175 ? 39.759 91.068 66.098 1.00 13.99 167 ALA B CA 1
ATOM 4163 C C . ALA B 1 175 ? 38.817 90.054 65.447 1.00 15.24 167 ALA B C 1
ATOM 4164 O O . ALA B 1 175 ? 38.732 88.893 65.864 1.00 14.83 167 ALA B O 1
ATOM 4166 N N . LYS B 1 176 ? 38.124 90.517 64.396 1.00 15.95 168 LYS B N 1
ATOM 4167 C CA . LYS B 1 176 ? 37.201 89.707 63.602 1.00 14.46 168 LYS B CA 1
ATOM 4168 C C . LYS B 1 176 ? 37.309 90.114 62.137 1.00 15.65 168 LYS B C 1
ATOM 4169 O O . LYS B 1 176 ? 37.686 91.246 61.819 1.00 16.05 168 LYS B O 1
ATOM 4175 N N . ALA B 1 177 ? 36.970 89.181 61.243 1.00 14.86 169 ALA B N 1
ATOM 4176 C CA . ALA B 1 177 ? 36.941 89.459 59.809 1.00 17.10 169 ALA B CA 1
ATOM 4177 C C . ALA B 1 177 ? 35.761 88.743 59.174 1.00 17.77 169 ALA B C 1
ATOM 4178 O O . ALA B 1 177 ? 35.323 87.691 59.648 1.00 18.45 169 ALA B O 1
ATOM 4180 N N . GLN B 1 178 ? 35.258 89.311 58.079 1.00 17.93 170 GLN B N 1
ATOM 4181 C CA . GLN B 1 178 ? 34.107 88.748 57.385 1.00 16.71 170 GLN B CA 1
ATOM 4182 C C . GLN B 1 178 ? 34.248 89.017 55.897 1.00 18.29 170 GLN B C 1
ATOM 4183 O O . GLN B 1 178 ? 34.477 90.161 55.495 1.00 20.37 170 GLN B O 1
ATOM 4189 N N . LEU B 1 179 ? 34.108 87.972 55.087 1.00 17.43 171 LEU B N 1
ATOM 4190 C CA . LEU B 1 179 ? 34.255 88.075 53.640 1.00 20.30 171 LEU B CA 1
ATOM 4191 C C . LEU B 1 179 ? 32.937 87.741 52.965 1.00 22.02 171 LEU B C 1
ATOM 4192 O O . LEU B 1 179 ? 32.378 86.667 53.197 1.00 20.29 171 LEU B O 1
ATOM 4197 N N . THR B 1 180 ? 32.466 88.642 52.103 1.00 21.28 172 THR B N 1
ATOM 4198 C CA . THR B 1 180 ? 31.347 88.370 51.207 1.00 20.23 172 THR B CA 1
ATOM 4199 C C . THR B 1 180 ? 31.903 88.198 49.803 1.00 23.93 172 THR B C 1
ATOM 4200 O O . THR B 1 180 ? 32.503 89.125 49.251 1.00 24.54 172 THR B O 1
ATOM 4204 N N . VAL B 1 181 ? 31.697 87.023 49.230 1.00 23.09 173 VAL B N 1
ATOM 4205 C CA A VAL B 1 181 ? 32.254 86.718 47.919 0.38 23.71 173 VAL B CA 1
ATOM 4206 C CA B VAL B 1 181 ? 32.252 86.653 47.935 0.62 23.66 173 VAL B CA 1
ATOM 4207 C C . VAL B 1 181 ? 31.116 86.532 46.928 1.00 23.72 173 VAL B C 1
ATOM 4208 O O . VAL B 1 181 ? 29.985 86.190 47.290 1.00 23.85 173 VAL B O 1
ATOM 4215 N N . VAL B 1 182 ? 31.424 86.798 45.655 1.00 24.88 174 VAL B N 1
ATOM 4216 C CA . VAL B 1 182 ? 30.478 86.635 44.559 1.00 27.66 174 VAL B CA 1
ATOM 4217 C C . VAL B 1 182 ? 30.819 85.347 43.827 1.00 30.73 174 VAL B C 1
ATOM 4218 O O . VAL B 1 182 ? 31.970 85.145 43.418 1.00 30.71 174 VAL B O 1
ATOM 4222 N N . TYR B 1 183 ? 29.828 84.475 43.670 1.00 30.24 175 TYR B N 1
ATOM 4223 C CA . TYR B 1 183 ? 29.971 83.236 42.920 1.00 32.96 175 TYR B CA 1
ATOM 4224 C C . TYR B 1 183 ? 29.234 83.332 41.592 1.00 34.14 175 TYR B C 1
ATOM 4225 O O . TYR B 1 183 ? 28.218 84.021 41.474 1.00 33.30 175 TYR B O 1
ATOM 4234 N N . ASP B 1 184 ? 29.752 82.623 40.594 1.00 37.05 176 ASP B N 1
ATOM 4235 C CA . ASP B 1 184 ? 29.042 82.475 39.330 1.00 40.25 176 ASP B CA 1
ATOM 4236 C C . ASP B 1 184 ? 27.955 81.420 39.487 1.00 44.49 176 ASP B C 1
ATOM 4237 O O . ASP B 1 184 ? 28.224 80.308 39.954 1.00 44.41 176 ASP B O 1
ATOM 4242 N N . SER B 1 185 ? 26.723 81.772 39.107 1.00 50.69 177 SER B N 1
ATOM 4243 C CA . SER B 1 185 ? 25.585 80.905 39.403 1.00 56.42 177 SER B CA 1
ATOM 4244 C C . SER B 1 185 ? 25.653 79.587 38.641 1.00 60.69 177 SER B C 1
ATOM 4245 O O . SER B 1 185 ? 25.164 78.565 39.136 1.00 63.10 177 SER B O 1
ATOM 4248 N N . GLU B 1 186 ? 26.252 79.582 37.451 1.00 61.82 178 GLU B N 1
ATOM 4249 C CA . GLU B 1 186 ? 26.317 78.374 36.636 1.00 64.88 178 GLU B CA 1
ATOM 4250 C C . GLU B 1 186 ? 27.495 77.480 37.017 1.00 64.83 178 GLU B C 1
ATOM 4251 O O . GLU B 1 186 ? 27.315 76.282 37.255 1.00 66.00 178 GLU B O 1
ATOM 4253 N N . THR B 1 187 ? 28.703 78.046 37.080 1.00 62.31 179 THR B N 1
ATOM 4254 C CA . THR B 1 187 ? 29.914 77.259 37.283 1.00 60.30 179 THR B CA 1
ATOM 4255 C C . THR B 1 187 ? 30.263 77.049 38.750 1.00 59.90 179 THR B C 1
ATOM 4256 O O . THR B 1 187 ? 31.067 76.161 39.059 1.00 60.38 179 THR B O 1
ATOM 4260 N N . GLY B 1 188 ? 29.691 77.840 39.654 1.00 57.21 180 GLY B N 1
ATOM 4261 C CA . GLY B 1 188 ? 30.016 77.723 41.060 1.00 52.71 180 GLY B CA 1
ATOM 4262 C C . GLY B 1 188 ? 31.366 78.273 41.454 1.00 49.07 180 GLY B C 1
ATOM 4263 O O . GLY B 1 188 ? 31.770 78.109 42.610 1.00 46.85 180 GLY B O 1
ATOM 4264 N N . LYS B 1 189 ? 32.072 78.928 40.536 1.00 46.25 181 LYS B N 1
ATOM 4265 C CA . LYS B 1 189 ? 33.395 79.469 40.811 1.00 44.00 181 LYS B CA 1
ATOM 4266 C C . LYS B 1 189 ? 33.299 80.871 41.408 1.00 39.55 181 LYS B C 1
ATOM 4267 O O . LYS B 1 189 ? 32.362 81.625 41.134 1.00 38.04 181 LYS B O 1
ATOM 4269 N N . VAL B 1 190 ? 34.284 81.207 42.242 1.00 37.70 182 VAL B N 1
ATOM 4270 C CA . VAL B 1 190 ? 34.393 82.555 42.793 1.00 35.64 182 VAL B CA 1
ATOM 4271 C C . VAL B 1 190 ? 34.724 83.535 41.674 1.00 36.95 182 VAL B C 1
ATOM 4272 O O . VAL B 1 190 ? 35.628 83.291 40.865 1.00 40.45 182 VAL B O 1
ATOM 4276 N N . LYS B 1 191 ? 34.000 84.656 41.623 1.00 33.30 183 LYS B N 1
ATOM 4277 C CA . LYS B 1 191 ? 34.238 85.696 40.624 1.00 33.91 183 LYS B CA 1
ATOM 4278 C C . LYS B 1 191 ? 35.013 86.886 41.176 1.00 31.94 183 LYS B C 1
ATOM 4279 O O . LYS B 1 191 ? 35.940 87.374 40.529 1.00 32.00 183 LYS B O 1
ATOM 4285 N N . ARG B 1 192 ? 34.646 87.371 42.359 1.00 30.51 184 ARG B N 1
ATOM 4286 C CA . ARG B 1 192 ? 35.292 88.531 42.962 1.00 27.84 184 ARG B CA 1
ATOM 4287 C C . ARG B 1 192 ? 34.868 88.589 44.420 1.00 26.43 184 ARG B C 1
ATOM 4288 O O . ARG B 1 192 ? 33.929 87.909 44.840 1.00 25.88 184 ARG B O 1
ATOM 4296 N N . ILE B 1 193 ? 35.552 89.435 45.181 1.00 26.14 185 ILE B N 1
ATOM 4297 C CA . ILE B 1 193 ? 35.225 89.662 46.582 1.00 26.46 185 ILE B CA 1
ATOM 4298 C C . ILE B 1 193 ? 34.442 90.964 46.661 1.00 25.44 185 ILE B C 1
ATOM 4299 O O . ILE B 1 193 ? 34.895 92.002 46.162 1.00 26.69 185 ILE B O 1
ATOM 4304 N N . ASP B 1 194 ? 33.249 90.905 47.251 1.00 25.06 186 ASP B N 1
ATOM 4305 C CA . ASP B 1 194 ? 32.356 92.056 47.262 1.00 27.04 186 ASP B CA 1
ATOM 4306 C C . ASP B 1 194 ? 32.603 92.965 48.459 1.00 25.27 186 ASP B C 1
ATOM 4307 O O . ASP B 1 194 ? 32.709 94.186 48.306 1.00 26.06 186 ASP B O 1
ATOM 4312 N N . THR B 1 195 ? 32.697 92.390 49.656 1.00 23.73 187 THR B N 1
ATOM 4313 C CA . THR B 1 195 ? 32.861 93.172 50.874 1.00 23.50 187 THR B CA 1
ATOM 4314 C C . THR B 1 195 ? 33.862 92.476 51.780 1.00 24.73 187 THR B C 1
ATOM 4315 O O . THR B 1 195 ? 33.782 91.259 51.967 1.00 23.86 187 THR B O 1
ATOM 4319 N N . VAL B 1 196 ? 34.794 93.246 52.337 1.00 21.63 188 VAL B N 1
ATOM 4320 C CA . VAL B 1 196 ? 35.647 92.789 53.429 1.00 21.56 188 VAL B CA 1
ATOM 4321 C C . VAL B 1 196 ? 35.309 93.619 54.659 1.00 21.20 188 VAL B C 1
ATOM 4322 O O . VAL B 1 196 ? 35.437 94.849 54.635 1.00 22.70 188 VAL B O 1
ATOM 4326 N N . VAL B 1 197 ? 34.880 92.958 55.733 1.00 18.79 189 VAL B N 1
ATOM 4327 C CA . VAL B 1 197 ? 34.745 93.590 57.038 1.00 18.27 189 VAL B CA 1
ATOM 4328 C C . VAL B 1 197 ? 35.943 93.161 57.867 1.00 20.20 189 VAL B C 1
ATOM 4329 O O . VAL B 1 197 ? 36.284 91.975 57.898 1.00 19.22 189 VAL B O 1
ATOM 4333 N N . LEU B 1 198 ? 36.585 94.109 58.542 1.00 19.75 190 LEU B N 1
ATOM 4334 C CA . LEU B 1 198 ? 37.616 93.748 59.507 1.00 16.65 190 LEU B CA 1
ATOM 4335 C C . LEU B 1 198 ? 37.546 94.735 60.657 1.00 16.67 190 LEU B C 1
ATOM 4336 O O . LEU B 1 198 ? 37.653 95.946 60.446 1.00 19.35 190 LEU B O 1
ATOM 4341 N N . SER B 1 199 ? 37.337 94.217 61.864 1.00 15.58 191 SER B N 1
ATOM 4342 C CA . SER B 1 199 ? 37.381 95.011 63.078 1.00 16.29 191 SER B CA 1
ATOM 4343 C C . SER B 1 199 ? 38.557 94.534 63.915 1.00 16.76 191 SER B C 1
ATOM 4344 O O . SER B 1 199 ? 38.671 93.335 64.188 1.00 17.46 191 SER B O 1
ATOM 4347 N N . THR B 1 200 ? 39.433 95.455 64.310 1.00 17.26 192 THR B N 1
ATOM 4348 C CA . THR B 1 200 ? 40.545 95.099 65.186 1.00 16.87 192 THR B CA 1
ATOM 4349 C C . THR B 1 200 ? 40.649 96.055 66.366 1.00 17.56 192 THR B C 1
ATOM 4350 O O . THR B 1 200 ? 40.533 97.273 66.205 1.00 17.10 192 THR B O 1
ATOM 4354 N N . GLN B 1 201 ? 40.840 95.483 67.557 1.00 15.44 193 GLN B N 1
ATOM 4355 C CA . GLN B 1 201 ? 41.126 96.271 68.747 1.00 15.68 193 GLN B CA 1
ATOM 4356 C C . GLN B 1 201 ? 42.439 97.027 68.560 1.00 16.54 193 GLN B C 1
ATOM 4357 O O . GLN B 1 201 ? 43.328 96.591 67.825 1.00 16.74 193 GLN B O 1
ATOM 4363 N N . HIS B 1 202 ? 42.563 98.185 69.215 1.00 16.98 194 HIS B N 1
ATOM 4364 C CA . HIS B 1 202 ? 43.716 99.040 68.944 1.00 17.85 194 HIS B CA 1
ATOM 4365 C C . HIS B 1 202 ? 44.010 99.963 70.122 1.00 18.49 194 HIS B C 1
ATOM 4366 O O . HIS B 1 202 ? 43.135 100.274 70.933 1.00 17.80 194 HIS B O 1
ATOM 4373 N N . ASP B 1 203 ? 45.274 100.378 70.191 1.00 18.44 195 ASP B N 1
ATOM 4374 C CA A ASP B 1 203 ? 45.716 101.440 71.094 0.54 24.78 195 ASP B CA 1
ATOM 4375 C CA B ASP B 1 203 ? 45.665 101.417 71.127 0.46 24.83 195 ASP B CA 1
ATOM 4376 C C . ASP B 1 203 ? 44.911 102.708 70.810 1.00 24.44 195 ASP B C 1
ATOM 4377 O O . ASP B 1 203 ? 44.713 103.052 69.642 1.00 23.11 195 ASP B O 1
ATOM 4386 N N . PRO B 1 204 ? 44.441 103.433 71.834 1.00 24.29 196 PRO B N 1
ATOM 4387 C CA . PRO B 1 204 ? 43.640 104.643 71.563 1.00 25.01 196 PRO B CA 1
ATOM 4388 C C . PRO B 1 204 ? 44.381 105.736 70.808 1.00 27.99 196 PRO B C 1
ATOM 4389 O O . PRO B 1 204 ? 43.730 106.646 70.276 1.00 29.48 196 PRO B O 1
ATOM 4393 N N . ALA B 1 205 ? 45.711 105.675 70.723 1.00 26.06 197 ALA B N 1
ATOM 4394 C CA . ALA B 1 205 ? 46.490 106.765 70.149 1.00 28.31 197 ALA B CA 1
ATOM 4395 C C . ALA B 1 205 ? 46.446 106.831 68.628 1.00 31.57 197 ALA B C 1
ATOM 4396 O O . ALA B 1 205 ? 46.862 107.852 68.070 1.00 33.80 197 ALA B O 1
ATOM 4398 N N . ILE B 1 206 ? 45.977 105.792 67.932 1.00 29.39 198 ILE B N 1
ATOM 4399 C CA . ILE B 1 206 ? 45.986 105.802 66.472 1.00 27.36 198 ILE B CA 1
ATOM 4400 C C . ILE B 1 206 ? 44.633 106.276 65.962 1.00 28.98 198 ILE B C 1
ATOM 4401 O O . ILE B 1 206 ? 43.582 105.876 66.482 1.00 30.35 198 ILE B O 1
ATOM 4406 N N . SER B 1 207 ? 44.658 107.150 64.954 1.00 30.68 199 SER B N 1
ATOM 4407 C CA . SER B 1 207 ? 43.424 107.624 64.344 1.00 31.16 199 SER B CA 1
ATOM 4408 C C . SER B 1 207 ? 42.770 106.514 63.524 1.00 29.40 199 SER B C 1
ATOM 4409 O O . SER B 1 207 ? 43.426 105.576 63.064 1.00 27.85 199 SER B O 1
ATOM 4412 N N . GLN B 1 208 ? 41.451 106.629 63.346 1.00 30.11 200 GLN B N 1
ATOM 4413 C CA . GLN B 1 208 ? 40.753 105.678 62.487 1.00 29.12 200 GLN B CA 1
ATOM 4414 C C . GLN B 1 208 ? 41.240 105.759 61.047 1.00 28.51 200 GLN B C 1
ATOM 4415 O O . GLN B 1 208 ? 41.284 104.737 60.352 1.00 27.62 200 GLN B O 1
ATOM 4421 N N . GLU B 1 209 ? 41.600 106.957 60.576 1.00 30.99 201 GLU B N 1
ATOM 4422 C CA . GLU B 1 209 ? 42.081 107.091 59.203 1.00 29.00 201 GLU B CA 1
ATOM 4423 C C . GLU B 1 209 ? 43.377 106.312 59.003 1.00 31.51 201 GLU B C 1
ATOM 4424 O O . GLU B 1 209 ? 43.525 105.577 58.019 1.00 29.97 201 GLU B O 1
ATOM 4426 N N . GLU B 1 210 ? 44.318 106.440 59.946 1.00 29.98 202 GLU B N 1
ATOM 4427 C CA . GLU B 1 210 ? 45.586 105.724 59.829 1.00 29.61 202 GLU B CA 1
ATOM 4428 C C . GLU B 1 210 ? 45.395 104.230 60.042 1.00 26.62 202 GLU B C 1
ATOM 4429 O O . GLU B 1 210 ? 46.000 103.414 59.337 1.00 27.36 202 GLU B O 1
ATOM 4435 N N . LEU B 1 211 ? 44.557 103.851 61.008 1.00 25.07 203 LEU B N 1
ATOM 4436 C CA . LEU B 1 211 ? 44.274 102.439 61.231 1.00 23.51 203 LEU B CA 1
ATOM 4437 C C . LEU B 1 211 ? 43.650 101.800 59.994 1.00 23.95 203 LEU B C 1
ATOM 4438 O O . LEU B 1 211 ? 44.045 100.704 59.576 1.00 24.61 203 LEU B O 1
ATOM 4443 N N . SER B 1 212 ? 42.658 102.465 59.400 1.00 25.13 204 SER B N 1
ATOM 4444 C CA A SER B 1 212 ? 41.951 101.885 58.261 0.62 25.25 204 SER B CA 1
ATOM 4445 C CA B SER B 1 212 ? 41.957 101.866 58.272 0.38 25.26 204 SER B CA 1
ATOM 4446 C C . SER B 1 212 ? 42.904 101.633 57.101 1.00 25.21 204 SER B C 1
ATOM 4447 O O . SER B 1 212 ? 42.890 100.560 56.486 1.00 24.87 204 SER B O 1
ATOM 4452 N N . LYS B 1 213 ? 43.749 102.617 56.799 1.00 25.98 205 LYS B N 1
ATOM 4453 C CA . LYS B 1 213 ? 44.700 102.466 55.706 1.00 26.62 205 LYS B CA 1
ATOM 4454 C C . LYS B 1 213 ? 45.646 101.298 55.957 1.00 26.39 205 LYS B C 1
ATOM 4455 O O . LYS B 1 213 ? 45.916 100.502 55.047 1.00 25.81 205 LYS B O 1
ATOM 4461 N N . ALA B 1 214 ? 46.151 101.173 57.191 1.00 24.76 206 ALA B N 1
ATOM 4462 C CA . ALA B 1 214 ? 47.099 100.107 57.497 1.00 25.39 206 ALA B CA 1
ATOM 4463 C C . ALA B 1 214 ? 46.437 98.736 57.439 1.00 23.94 206 ALA B C 1
ATOM 4464 O O . ALA B 1 214 ? 47.045 97.773 56.959 1.00 24.02 206 ALA B O 1
ATOM 4466 N N . VAL B 1 215 ? 45.198 98.618 57.922 1.00 21.92 207 VAL B N 1
ATOM 4467 C CA . VAL B 1 215 ? 44.516 97.325 57.850 1.00 20.79 207 VAL B CA 1
ATOM 4468 C C . VAL B 1 215 ? 44.349 96.903 56.392 1.00 21.31 207 VAL B C 1
ATOM 4469 O O . VAL B 1 215 ? 44.665 95.772 56.012 1.00 22.40 207 VAL B O 1
ATOM 4473 N N . ILE B 1 216 ? 43.898 97.825 55.543 1.00 23.38 208 ILE B N 1
ATOM 4474 C CA . ILE B 1 216 ? 43.654 97.481 54.143 1.00 25.16 208 ILE B CA 1
ATOM 4475 C C . ILE B 1 216 ? 44.960 97.149 53.423 1.00 24.45 208 ILE B C 1
ATOM 4476 O O . ILE B 1 216 ? 45.058 96.134 52.720 1.00 23.23 208 ILE B O 1
ATOM 4481 N N . GLU B 1 217 ? 45.983 97.996 53.582 1.00 24.20 209 GLU B N 1
ATOM 4482 C CA . GLU B 1 217 ? 47.204 97.835 52.800 1.00 24.75 209 GLU B CA 1
ATOM 4483 C C . GLU B 1 217 ? 48.131 96.765 53.354 1.00 23.67 209 GLU B C 1
ATOM 4484 O O . GLU B 1 217 ? 48.871 96.139 52.587 1.00 24.19 209 GLU B O 1
ATOM 4490 N N . GLN B 1 218 ? 48.137 96.558 54.670 1.00 22.66 210 GLN B N 1
ATOM 4491 C CA . GLN B 1 218 ? 49.122 95.677 55.274 1.00 23.02 210 GLN B CA 1
ATOM 4492 C C . GLN B 1 218 ? 48.543 94.368 55.787 1.00 23.70 210 GLN B C 1
ATOM 4493 O O . GLN B 1 218 ? 49.298 93.402 55.935 1.00 24.65 210 GLN B O 1
ATOM 4499 N N . ILE B 1 219 ? 47.238 94.295 56.040 1.00 21.39 211 ILE B N 1
ATOM 4500 C CA . ILE B 1 219 ? 46.595 93.056 56.463 1.00 18.92 211 ILE B CA 1
ATOM 4501 C C . ILE B 1 219 ? 45.763 92.442 55.337 1.00 20.23 211 ILE B C 1
ATOM 4502 O O . ILE B 1 219 ? 45.964 91.283 54.972 1.00 22.87 211 ILE B O 1
ATOM 4507 N N . ILE B 1 220 ? 44.857 93.222 54.740 1.00 20.29 212 ILE B N 1
ATOM 4508 C CA . ILE B 1 220 ? 43.885 92.656 53.805 1.00 21.65 212 ILE B CA 1
ATOM 4509 C C . ILE B 1 220 ? 44.520 92.364 52.449 1.00 23.65 212 ILE B C 1
ATOM 4510 O O . ILE B 1 220 ? 44.425 91.248 51.928 1.00 23.69 212 ILE B O 1
ATOM 4515 N N . LYS B 1 221 ? 45.160 93.356 51.839 1.00 23.53 213 LYS B N 1
ATOM 4516 C CA . LYS B 1 221 ? 45.614 93.146 50.469 1.00 26.34 213 LYS B CA 1
ATOM 4517 C C . LYS B 1 221 ? 46.737 92.116 50.335 1.00 27.98 213 LYS B C 1
ATOM 4518 O O . LYS B 1 221 ? 46.773 91.402 49.325 1.00 29.32 213 LYS B O 1
ATOM 4524 N N . PRO B 1 222 ? 47.664 91.983 51.293 1.00 25.85 214 PRO B N 1
ATOM 4525 C CA . PRO B 1 222 ? 48.663 90.910 51.164 1.00 25.65 214 PRO B CA 1
ATOM 4526 C C . PRO B 1 222 ? 48.081 89.512 51.278 1.00 26.73 214 PRO B C 1
ATOM 4527 O O . PRO B 1 222 ? 48.726 88.562 50.820 1.00 30.93 214 PRO B O 1
ATOM 4531 N N . VAL B 1 223 ? 46.879 89.358 51.837 1.00 22.81 215 VAL B N 1
ATOM 4532 C CA . VAL B 1 223 ? 46.293 88.042 52.073 1.00 21.04 215 VAL B CA 1
ATOM 4533 C C . VAL B 1 223 ? 45.379 87.612 50.927 1.00 23.57 215 VAL B C 1
ATOM 4534 O O . VAL B 1 223 ? 45.377 86.443 50.536 1.00 26.37 215 VAL B O 1
ATOM 4538 N N . LEU B 1 224 ? 44.585 88.549 50.363 1.00 22.76 216 LEU B N 1
ATOM 4539 C CA . LEU B 1 224 ? 43.555 88.113 49.428 1.00 22.62 216 LEU B CA 1
ATOM 4540 C C . LEU B 1 224 ? 44.068 88.137 47.990 1.00 24.97 216 LEU B C 1
ATOM 4541 O O . LEU B 1 224 ? 44.907 88.968 47.637 1.00 26.50 216 LEU B O 1
ATOM 4546 N N . PRO B 1 225 ? 43.564 87.240 47.145 1.00 23.90 217 PRO B N 1
ATOM 4547 C CA . PRO B 1 225 ? 43.995 87.202 45.733 1.00 24.84 217 PRO B CA 1
ATOM 4548 C C . PRO B 1 225 ? 43.737 88.526 45.034 1.00 26.76 217 PRO B C 1
ATOM 4549 O O . PRO B 1 225 ? 42.596 89.011 45.005 1.00 25.64 217 PRO B O 1
ATOM 4553 N N . PRO B 1 226 ? 44.775 89.126 44.425 1.00 28.42 218 PRO B N 1
ATOM 4554 C CA . PRO B 1 226 ? 44.620 90.482 43.854 1.00 30.57 218 PRO B CA 1
ATOM 4555 C C . PRO B 1 226 ? 43.569 90.570 42.766 1.00 30.94 218 PRO B C 1
ATOM 4556 O O . PRO B 1 226 ? 42.858 91.578 42.662 1.00 31.17 218 PRO B O 1
ATOM 4560 N N . GLU B 1 227 ? 43.473 89.544 41.927 1.00 28.32 219 GLU B N 1
ATOM 4561 C CA . GLU B 1 227 ? 42.528 89.588 40.823 1.00 32.40 219 GLU B CA 1
ATOM 4562 C C . GLU B 1 227 ? 41.081 89.539 41.295 1.00 32.50 219 GLU B C 1
ATOM 4563 O O . GLU B 1 227 ? 40.180 89.842 40.507 1.00 33.91 219 GLU B O 1
ATOM 4569 N N . LEU B 1 228 ? 40.835 89.186 42.556 1.00 30.60 220 LEU B N 1
ATOM 4570 C CA . LEU B 1 228 ? 39.480 89.166 43.093 1.00 30.17 220 LEU B CA 1
ATOM 4571 C C . LEU B 1 228 ? 39.120 90.447 43.837 1.00 31.43 220 LEU B C 1
ATOM 4572 O O . LEU B 1 228 ? 37.968 90.606 44.248 1.00 30.40 220 LEU B O 1
ATOM 4577 N N . LEU B 1 229 ? 40.070 91.365 44.015 1.00 31.91 221 LEU B N 1
ATOM 4578 C CA . LEU B 1 229 ? 39.796 92.678 44.584 1.00 31.26 221 LEU B CA 1
ATOM 4579 C C . LEU B 1 229 ? 39.662 93.669 43.436 1.00 35.19 221 LEU B C 1
ATOM 4580 O O . LEU B 1 229 ? 40.592 93.827 42.635 1.00 37.06 221 LEU B O 1
ATOM 4585 N N . THR B 1 230 ? 38.513 94.324 43.347 1.00 34.80 222 THR B N 1
ATOM 4586 C CA . THR B 1 230 ? 38.238 95.264 42.267 1.00 35.63 222 THR B CA 1
ATOM 4587 C C . THR B 1 230 ? 37.870 96.628 42.840 1.00 36.36 222 THR B C 1
ATOM 4588 O O . THR B 1 230 ? 37.796 96.825 44.056 1.00 35.77 222 THR B O 1
ATOM 4592 N N . ASP B 1 231 ? 37.624 97.578 41.934 1.00 39.34 223 ASP B N 1
ATOM 4593 C CA . ASP B 1 231 ? 37.175 98.904 42.341 1.00 43.47 223 ASP B CA 1
ATOM 4594 C C . ASP B 1 231 ? 35.793 98.872 42.981 1.00 42.12 223 ASP B C 1
ATOM 4595 O O . ASP B 1 231 ? 35.404 99.849 43.630 1.00 43.09 223 ASP B O 1
ATOM 4600 N N . GLU B 1 232 ? 35.045 97.780 42.812 1.00 38.64 224 GLU B N 1
ATOM 4601 C CA . GLU B 1 232 ? 33.762 97.610 43.481 1.00 37.24 224 GLU B CA 1
ATOM 4602 C C . GLU B 1 232 ? 33.871 96.941 44.850 1.00 35.62 224 GLU B C 1
ATOM 4603 O O . GLU B 1 232 ? 32.859 96.865 45.556 1.00 34.90 224 GLU B O 1
ATOM 4605 N N . THR B 1 233 ? 35.051 96.453 45.246 1.00 30.98 225 THR B N 1
ATOM 4606 C CA . THR B 1 233 ? 35.187 95.837 46.564 1.00 28.38 225 THR B CA 1
ATOM 4607 C C . THR B 1 233 ? 35.043 96.893 47.648 1.00 32.13 225 THR B C 1
ATOM 4608 O O . THR B 1 233 ? 35.697 97.943 47.599 1.00 32.23 225 THR B O 1
ATOM 4612 N N . LYS B 1 234 ? 34.206 96.596 48.640 1.00 29.29 226 LYS B N 1
ATOM 4613 C CA . LYS B 1 234 ? 33.936 97.490 49.757 1.00 29.17 226 LYS B CA 1
ATOM 4614 C C . LYS B 1 234 ? 34.705 97.029 50.990 1.00 28.85 226 LYS B C 1
ATOM 4615 O O . LYS B 1 234 ? 34.694 95.840 51.323 1.00 27.56 226 LYS B O 1
ATOM 4621 N N . TYR B 1 235 ? 35.382 97.966 51.652 1.00 25.42 227 TYR B N 1
ATOM 4622 C CA . TYR B 1 235 ? 36.139 97.697 52.872 1.00 25.58 227 TYR B CA 1
ATOM 4623 C C . TYR B 1 235 ? 35.479 98.420 54.040 1.00 28.54 227 TYR B C 1
ATOM 4624 O O . TYR B 1 235 ? 35.409 99.652 54.050 1.00 32.50 227 TYR B O 1
ATOM 4633 N N . LEU B 1 236 ? 35.019 97.662 55.033 1.00 22.60 228 LEU B N 1
ATOM 4634 C CA . LEU B 1 236 ? 34.402 98.232 56.226 1.00 22.22 228 LEU B CA 1
ATOM 4635 C C . LEU B 1 236 ? 35.311 97.915 57.414 1.00 21.10 228 LEU B C 1
ATOM 4636 O O . LEU B 1 236 ? 35.338 96.781 57.895 1.00 21.24 228 LEU B O 1
ATOM 4641 N N . ILE B 1 237 ? 36.058 98.917 57.881 1.00 21.85 229 ILE B N 1
ATOM 4642 C CA . ILE B 1 237 ? 37.060 98.739 58.928 1.00 21.76 229 ILE B CA 1
ATOM 4643 C C . ILE B 1 237 ? 36.572 99.446 60.187 1.00 20.59 229 ILE B C 1
ATOM 4644 O O . ILE B 1 237 ? 36.243 100.636 60.141 1.00 23.16 229 ILE B O 1
ATOM 4649 N N . ASN B 1 238 ? 36.543 98.728 61.311 1.00 20.82 230 ASN B N 1
ATOM 4650 C CA . ASN B 1 238 ? 36.111 99.257 62.604 1.00 20.93 230 ASN B CA 1
ATOM 4651 C C . ASN B 1 238 ? 34.879 100.160 62.444 1.00 22.27 230 ASN B C 1
ATOM 4652 O O . ASN B 1 238 ? 34.938 101.354 62.755 1.00 22.78 230 ASN B O 1
ATOM 4657 N N . PRO B 1 239 ? 33.758 99.622 61.949 1.00 19.73 231 PRO B N 1
ATOM 4658 C CA . PRO B 1 239 ? 32.668 100.497 61.492 1.00 21.68 231 PRO B CA 1
ATOM 4659 C C . PRO B 1 239 ? 31.911 101.218 62.605 1.00 21.90 231 PRO B C 1
ATOM 4660 O O . PRO B 1 239 ? 31.095 102.091 62.281 1.00 25.47 231 PRO B O 1
ATOM 4664 N N . THR B 1 240 ? 32.134 100.909 63.888 1.00 21.60 232 THR B N 1
ATOM 4665 C CA . THR B 1 240 ? 31.546 101.755 64.924 1.00 22.15 232 THR B CA 1
ATOM 4666 C C . THR B 1 240 ? 32.339 103.034 65.130 1.00 23.22 232 THR B C 1
ATOM 4667 O O . THR B 1 240 ? 31.817 103.979 65.733 1.00 26.78 232 THR B O 1
ATOM 4671 N N . GLY B 1 241 ? 33.583 103.079 64.650 1.00 21.54 233 GLY B N 1
ATOM 4672 C CA . GLY B 1 241 ? 34.430 104.244 64.786 1.00 22.56 233 GLY B CA 1
ATOM 4673 C C . GLY B 1 241 ? 35.439 104.172 65.912 1.00 23.93 233 GLY B C 1
ATOM 4674 O O . GLY B 1 241 ? 36.287 105.071 66.024 1.00 26.17 233 GLY B O 1
ATOM 4675 N N . ARG B 1 242 ? 35.371 103.142 66.752 1.00 21.96 234 ARG B N 1
ATOM 4676 C CA A ARG B 1 242 ? 36.303 102.989 67.861 0.51 21.49 234 ARG B CA 1
ATOM 4677 C CA B ARG B 1 242 ? 36.297 102.991 67.863 0.49 21.50 234 ARG B CA 1
ATOM 4678 C C . ARG B 1 242 ? 36.249 101.543 68.320 1.00 19.59 234 ARG B C 1
ATOM 4679 O O . ARG B 1 242 ? 35.169 100.953 68.382 1.00 19.31 234 ARG B O 1
ATOM 4694 N N . PHE B 1 243 ? 37.422 100.972 68.626 1.00 19.25 235 PHE B N 1
ATOM 4695 C CA . PHE B 1 243 ? 37.527 99.585 69.113 1.00 18.83 235 PHE B CA 1
ATOM 4696 C C . PHE B 1 243 ? 38.736 99.554 70.056 1.00 19.14 235 PHE B C 1
ATOM 4697 O O . PHE B 1 243 ? 39.759 98.925 69.809 1.00 19.78 235 PHE B O 1
ATOM 4705 N N . VAL B 1 244 ? 38.613 100.258 71.178 1.00 16.63 236 VAL B N 1
ATOM 4706 C CA . VAL B 1 244 ? 39.648 100.283 72.216 1.00 16.54 236 VAL B CA 1
ATOM 4707 C C . VAL B 1 244 ? 39.335 99.281 73.323 1.00 18.83 236 VAL B C 1
ATOM 4708 O O . VAL B 1 244 ? 40.182 98.469 73.692 1.00 17.90 236 VAL B O 1
ATOM 4712 N N . ILE B 1 245 ? 38.113 99.326 73.851 1.00 17.18 237 ILE B N 1
ATOM 4713 C CA . ILE B 1 245 ? 37.654 98.291 74.776 1.00 17.44 237 ILE B CA 1
ATOM 4714 C C . ILE B 1 245 ? 37.480 96.993 74.001 1.00 18.49 237 ILE B C 1
ATOM 4715 O O . ILE B 1 245 ? 36.920 96.986 72.899 1.00 17.33 237 ILE B O 1
ATOM 4720 N N . GLY B 1 246 ? 37.978 95.890 74.554 1.00 15.74 238 GLY B N 1
ATOM 4721 C CA . GLY B 1 246 ? 37.877 94.631 73.845 1.00 14.00 238 GLY B CA 1
ATOM 4722 C C . GLY B 1 246 ? 38.151 93.468 74.770 1.00 15.83 238 GLY B C 1
ATOM 4723 O O . GLY B 1 246 ? 38.172 93.618 75.993 1.00 16.76 238 GLY B O 1
ATOM 4724 N N . GLY B 1 247 ? 38.370 92.301 74.172 1.00 15.31 239 GLY B N 1
ATOM 4725 C CA . GLY B 1 247 ? 38.596 91.113 74.963 1.00 14.39 239 GLY B CA 1
ATOM 4726 C C . GLY B 1 247 ? 37.401 90.764 75.835 1.00 15.52 239 GLY B C 1
ATOM 4727 O O . GLY B 1 247 ? 36.280 91.248 75.627 1.00 14.53 239 GLY B O 1
ATOM 4728 N N . PRO B 1 248 ? 37.630 89.905 76.833 1.00 13.38 240 PRO B N 1
ATOM 4729 C CA . PRO B 1 248 ? 36.522 89.445 77.697 1.00 12.76 240 PRO B CA 1
ATOM 4730 C C . PRO B 1 248 ? 35.786 90.562 78.436 1.00 12.96 240 PRO B C 1
ATOM 4731 O O . PRO B 1 248 ? 34.604 90.390 78.778 1.00 13.08 240 PRO B O 1
ATOM 4735 N N . GLN B 1 249 ? 36.429 91.700 78.698 1.00 13.33 241 GLN B N 1
ATOM 4736 C CA A GLN B 1 249 ? 35.708 92.814 79.304 0.53 15.57 241 GLN B CA 1
ATOM 4737 C CA B GLN B 1 249 ? 35.708 92.819 79.301 0.47 15.58 241 GLN B CA 1
ATOM 4738 C C . GLN B 1 249 ? 34.605 93.311 78.376 1.00 15.03 241 GLN B C 1
ATOM 4739 O O . GLN B 1 249 ? 33.451 93.479 78.792 1.00 14.83 241 GLN B O 1
ATOM 4750 N N . GLY B 1 250 ? 34.939 93.531 77.104 1.00 13.83 242 GLY B N 1
ATOM 4751 C CA . GLY B 1 250 ? 33.933 93.980 76.153 1.00 14.67 242 GLY B CA 1
ATOM 4752 C C . GLY B 1 250 ? 32.908 92.921 75.781 1.00 16.10 242 GLY B C 1
ATOM 4753 O O . GLY B 1 250 ? 31.801 93.272 75.361 1.00 16.86 242 GLY B O 1
ATOM 4754 N N . ASP B 1 251 ? 33.239 91.636 75.939 1.00 15.67 243 ASP B N 1
ATOM 4755 C CA . ASP B 1 251 ? 32.384 90.578 75.399 1.00 12.52 243 ASP B CA 1
ATOM 4756 C C . ASP B 1 251 ? 32.780 89.260 76.055 1.00 12.43 243 ASP B C 1
ATOM 4757 O O . ASP B 1 251 ? 33.878 88.755 75.801 1.00 14.65 243 ASP B O 1
ATOM 4762 N N . CYS B 1 252 ? 31.894 88.713 76.881 1.00 11.29 244 CYS B N 1
ATOM 4763 C CA . CYS B 1 252 ? 32.166 87.454 77.563 1.00 10.93 244 CYS B CA 1
ATOM 4764 C C . CYS B 1 252 ? 32.462 86.345 76.546 1.00 12.82 244 CYS B C 1
ATOM 4765 O O . CYS B 1 252 ? 31.844 86.277 75.474 1.00 12.82 244 CYS B O 1
ATOM 4768 N N . GLY B 1 253 ? 33.433 85.490 76.872 1.00 11.35 245 GLY B N 1
ATOM 4769 C CA . GLY B 1 253 ? 33.798 84.369 76.019 1.00 11.31 245 GLY B CA 1
ATOM 4770 C C . GLY B 1 253 ? 33.547 83.027 76.686 1.00 10.30 245 GLY B C 1
ATOM 4771 O O . GLY B 1 253 ? 33.699 82.880 77.906 1.00 10.75 245 GLY B O 1
ATOM 4772 N N . LEU B 1 254 ? 33.159 82.035 75.867 1.00 10.46 246 LEU B N 1
ATOM 4773 C CA A LEU B 1 254 ? 32.867 80.696 76.360 0.57 11.08 246 LEU B CA 1
ATOM 4774 C CA B LEU B 1 254 ? 32.807 80.693 76.325 0.43 11.07 246 LEU B CA 1
ATOM 4775 C C . LEU B 1 254 ? 33.382 79.668 75.361 1.00 10.91 246 LEU B C 1
ATOM 4776 O O . LEU B 1 254 ? 33.421 79.909 74.156 1.00 12.21 246 LEU B O 1
ATOM 4785 N N . THR B 1 255 ? 33.792 78.515 75.890 1.00 10.28 247 THR B N 1
ATOM 4786 C CA . THR B 1 255 ? 34.200 77.412 75.021 1.00 10.79 247 THR B CA 1
ATOM 4787 C C . THR B 1 255 ? 33.043 77.008 74.115 1.00 10.38 247 THR B C 1
ATOM 4788 O O . THR B 1 255 ? 31.885 76.958 74.547 1.00 11.71 247 THR B O 1
ATOM 4792 N N . GLY B 1 256 ? 33.349 76.722 72.846 1.00 11.29 248 GLY B N 1
ATOM 4793 C CA . GLY B 1 256 ? 32.329 76.104 72.011 1.00 11.53 248 GLY B CA 1
ATOM 4794 C C . GLY B 1 256 ? 31.320 77.047 71.403 1.00 12.09 248 GLY B C 1
ATOM 4795 O O . GLY B 1 256 ? 30.218 76.607 71.030 1.00 13.15 248 GLY B O 1
ATOM 4796 N N . ARG B 1 257 ? 31.664 78.333 71.284 1.00 10.67 249 ARG B N 1
ATOM 4797 C CA . ARG B 1 257 ? 30.780 79.351 70.729 1.00 11.65 249 ARG B CA 1
ATOM 4798 C C . ARG B 1 257 ? 31.274 79.871 69.382 1.00 13.62 249 ARG B C 1
ATOM 4799 O O . ARG B 1 257 ? 30.805 80.908 68.905 1.00 12.49 249 ARG B O 1
ATOM 4807 N N . LYS B 1 258 ? 32.195 79.154 68.744 1.00 11.40 250 LYS B N 1
ATOM 4808 C CA . LYS B 1 258 ? 32.685 79.488 67.409 1.00 11.69 250 LYS B CA 1
ATOM 4809 C C . LYS B 1 258 ? 32.727 78.237 66.548 1.00 13.82 250 LYS B C 1
ATOM 4810 O O . LYS B 1 258 ? 33.696 77.992 65.829 1.00 14.39 250 LYS B O 1
ATOM 4816 N N . ILE B 1 259 ? 31.671 77.417 66.620 1.00 13.54 251 ILE B N 1
ATOM 4817 C CA . ILE B 1 259 ? 31.734 76.102 65.989 1.00 12.83 251 ILE B CA 1
ATOM 4818 C C . ILE B 1 259 ? 31.688 76.200 64.472 1.00 14.42 251 ILE B C 1
ATOM 4819 O O . ILE B 1 259 ? 32.161 75.286 63.794 1.00 13.55 251 ILE B O 1
ATOM 4824 N N . ILE B 1 260 ? 31.162 77.291 63.921 1.00 12.96 252 ILE B N 1
ATOM 4825 C CA . ILE B 1 260 ? 31.119 77.453 62.467 1.00 13.66 252 ILE B CA 1
ATOM 4826 C C . ILE B 1 260 ? 32.416 78.068 61.945 1.00 14.10 252 ILE B C 1
ATOM 4827 O O . ILE B 1 260 ? 32.927 77.656 60.903 1.00 14.80 252 ILE B O 1
ATOM 4832 N N . VAL B 1 261 ? 32.990 79.027 62.682 1.00 14.00 253 VAL B N 1
ATOM 4833 C CA . VAL B 1 261 ? 34.376 79.443 62.441 1.00 14.25 253 VAL B CA 1
ATOM 4834 C C . VAL B 1 261 ? 35.324 78.245 62.508 1.00 14.48 253 VAL B C 1
ATOM 4835 O O . VAL B 1 261 ? 36.278 78.145 61.724 1.00 15.42 253 VAL B O 1
ATOM 4839 N N . ASP B 1 262 ? 35.086 77.322 63.453 1.00 13.96 254 ASP B N 1
ATOM 4840 C CA . ASP B 1 262 ? 35.986 76.180 63.628 1.00 14.24 254 ASP B CA 1
ATOM 4841 C C . ASP B 1 262 ? 35.932 75.194 62.470 1.00 15.30 254 ASP B C 1
ATOM 4842 O O . ASP B 1 262 ? 36.838 74.357 62.347 1.00 15.43 254 ASP B O 1
ATOM 4847 N N . THR B 1 263 ? 34.886 75.257 61.638 1.00 15.06 255 THR B N 1
ATOM 4848 C CA . THR B 1 263 ? 34.643 74.218 60.649 1.00 15.71 255 THR B CA 1
ATOM 4849 C C . THR B 1 263 ? 34.644 74.846 59.264 1.00 16.47 255 THR B C 1
ATOM 4850 O O . THR B 1 263 ? 35.721 75.104 58.706 1.00 17.97 255 THR B O 1
ATOM 4854 N N . TYR B 1 264 ? 33.479 75.091 58.653 1.00 16.68 256 TYR B N 1
ATOM 4855 C CA . TYR B 1 264 ? 33.428 75.442 57.231 1.00 17.63 256 TYR B CA 1
ATOM 4856 C C . TYR B 1 264 ? 32.813 76.809 56.953 1.00 17.40 256 TYR B C 1
ATOM 4857 O O . TYR B 1 264 ? 32.517 77.116 55.787 1.00 18.19 256 TYR B O 1
ATOM 4866 N N . GLY B 1 265 ? 32.608 77.638 57.978 1.00 16.60 257 GLY B N 1
ATOM 4867 C CA . GLY B 1 265 ? 32.136 78.988 57.726 1.00 17.43 257 GLY B CA 1
ATOM 4868 C C . GLY B 1 265 ? 30.739 79.083 57.155 1.00 18.76 257 GLY B C 1
ATOM 4869 O O . GLY B 1 265 ? 30.405 80.091 56.527 1.00 20.32 257 GLY B O 1
ATOM 4870 N N . GLY B 1 266 ? 29.910 78.064 57.358 1.00 18.41 258 GLY B N 1
ATOM 4871 C CA . GLY B 1 266 ? 28.559 78.067 56.837 1.00 18.55 258 GLY B CA 1
ATOM 4872 C C . GLY B 1 266 ? 28.397 77.437 55.475 1.00 19.99 258 GLY B C 1
ATOM 4873 O O . GLY B 1 266 ? 27.272 77.392 54.958 1.00 21.09 258 GLY B O 1
ATOM 4874 N N . ALA B 1 267 ? 29.480 76.959 54.865 1.00 19.15 259 ALA B N 1
ATOM 4875 C CA . ALA B 1 267 ? 29.391 76.309 53.565 1.00 19.87 259 ALA B CA 1
ATOM 4876 C C . ALA B 1 267 ? 28.844 74.895 53.649 1.00 19.63 259 ALA B C 1
ATOM 4877 O O . ALA B 1 267 ? 28.584 74.285 52.605 1.00 20.63 259 ALA B O 1
ATOM 4879 N N . ALA B 1 268 ? 28.701 74.365 54.857 1.00 20.85 260 ALA B N 1
ATOM 4880 C CA . ALA B 1 268 ? 28.150 73.044 55.113 1.00 21.88 260 ALA B CA 1
ATOM 4881 C C . ALA B 1 268 ? 27.431 73.097 56.451 1.00 20.40 260 ALA B C 1
ATOM 4882 O O . ALA B 1 268 ? 27.737 73.954 57.289 1.00 20.74 260 ALA B O 1
ATOM 4884 N N . PRO B 1 269 ? 26.465 72.211 56.680 1.00 21.28 261 PRO B N 1
ATOM 4885 C CA . PRO B 1 269 ? 25.787 72.181 57.981 1.00 20.77 261 PRO B CA 1
ATOM 4886 C C . PRO B 1 269 ? 26.716 71.683 59.076 1.00 21.13 261 PRO B C 1
ATOM 4887 O O . PRO B 1 269 ? 27.837 71.229 58.835 1.00 23.40 261 PRO B O 1
ATOM 4891 N N . HIS B 1 270 ? 26.213 71.760 60.307 1.00 19.17 262 HIS B N 1
ATOM 4892 C CA . HIS B 1 270 ? 26.968 71.375 61.488 1.00 18.23 262 HIS B CA 1
ATOM 4893 C C . HIS B 1 270 ? 26.048 70.568 62.393 1.00 19.12 262 HIS B C 1
ATOM 4894 O O . HIS B 1 270 ? 24.840 70.804 62.421 1.00 18.01 262 HIS B O 1
ATOM 4901 N N . GLY B 1 271 ? 26.636 69.623 63.140 1.00 19.95 263 GLY B N 1
ATOM 4902 C CA . GLY B 1 271 ? 25.868 68.762 64.031 1.00 17.55 263 GLY B CA 1
ATOM 4903 C C . GLY B 1 271 ? 25.577 69.351 65.398 1.00 18.93 263 GLY B C 1
ATOM 4904 O O . GLY B 1 271 ? 24.695 68.844 66.103 1.00 19.72 263 GLY B O 1
ATOM 4905 N N . GLY B 1 272 ? 26.304 70.390 65.799 1.00 17.62 264 GLY B N 1
ATOM 4906 C CA . GLY B 1 272 ? 26.016 71.130 67.017 1.00 17.04 264 GLY B CA 1
ATOM 4907 C C . GLY B 1 272 ? 27.098 71.074 68.075 1.00 18.52 264 GLY B C 1
ATOM 4908 O O . GLY B 1 272 ? 27.174 71.983 68.917 1.00 21.97 264 GLY B O 1
ATOM 4909 N N . GLY B 1 273 ? 27.949 70.056 68.057 1.00 15.63 265 GLY B N 1
ATOM 4910 C CA . GLY B 1 273 ? 28.879 69.861 69.153 1.00 15.82 265 GLY B CA 1
ATOM 4911 C C . GLY B 1 273 ? 30.149 70.684 69.021 1.00 16.33 265 GLY B C 1
ATOM 4912 O O . GLY B 1 273 ? 30.665 70.920 67.929 1.00 17.41 265 GLY B O 1
ATOM 4913 N N . ALA B 1 274 ? 30.664 71.115 70.171 1.00 14.65 266 ALA B N 1
ATOM 4914 C CA . ALA B 1 274 ? 31.925 71.845 70.239 1.00 14.87 266 ALA B CA 1
ATOM 4915 C C . ALA B 1 274 ? 33.101 70.875 70.173 1.00 13.68 266 ALA B C 1
ATOM 4916 O O . ALA B 1 274 ? 32.964 69.684 70.465 1.00 14.28 266 ALA B O 1
ATOM 4918 N N . PHE B 1 275 ? 34.275 71.402 69.803 1.00 12.73 267 PHE B N 1
ATOM 4919 C CA . PHE B 1 275 ? 35.500 70.604 69.767 1.00 13.08 267 PHE B CA 1
ATOM 4920 C C . PHE B 1 275 ? 36.395 70.803 70.984 1.00 13.45 267 PHE B C 1
ATOM 4921 O O . PHE B 1 275 ? 36.888 69.825 71.550 1.00 13.96 267 PHE B O 1
ATOM 4929 N N . SER B 1 276 ? 36.655 72.051 71.375 1.00 13.29 268 SER B N 1
ATOM 4930 C CA . SER B 1 276 ? 37.765 72.326 72.281 1.00 12.75 268 SER B CA 1
ATOM 4931 C C . SER B 1 276 ? 37.441 71.875 73.708 1.00 12.57 268 SER B C 1
ATOM 4932 O O . SER B 1 276 ? 36.294 71.949 74.163 1.00 12.96 268 SER B O 1
ATOM 4935 N N . GLY B 1 277 ? 38.466 71.382 74.396 1.00 13.02 269 GLY B N 1
ATOM 4936 C CA . GLY B 1 277 ? 38.323 70.851 75.740 1.00 13.06 269 GLY B CA 1
ATOM 4937 C C . GLY B 1 277 ? 37.879 69.406 75.807 1.00 14.62 269 GLY B C 1
ATOM 4938 O O . GLY B 1 277 ? 37.744 68.869 76.915 1.00 13.62 269 GLY B O 1
ATOM 4939 N N . LYS B 1 278 ? 37.646 68.762 74.665 1.00 13.68 270 LYS B N 1
ATOM 4940 C CA . LYS B 1 278 ? 37.133 67.399 74.607 1.00 14.13 270 LYS B CA 1
ATOM 4941 C C . LYS B 1 278 ? 38.231 66.444 74.167 1.00 15.34 270 LYS B C 1
ATOM 4942 O O . LYS B 1 278 ? 38.866 66.658 73.128 1.00 16.16 270 LYS B O 1
ATOM 4948 N N . ASP B 1 279 ? 38.444 65.388 74.946 1.00 15.60 271 ASP B N 1
ATOM 4949 C CA . ASP B 1 279 ? 39.363 64.339 74.532 1.00 16.58 271 ASP B CA 1
ATOM 4950 C C . ASP B 1 279 ? 38.791 63.587 73.323 1.00 18.39 271 ASP B C 1
ATOM 4951 O O . ASP B 1 279 ? 37.590 63.665 73.037 1.00 17.89 271 ASP B O 1
ATOM 4956 N N . PRO B 1 280 ? 39.638 62.865 72.582 1.00 18.82 272 PRO B N 1
ATOM 4957 C CA . PRO B 1 280 ? 39.184 62.257 71.315 1.00 20.81 272 PRO B CA 1
ATOM 4958 C C . PRO B 1 280 ? 38.240 61.068 71.458 1.00 20.86 272 PRO B C 1
ATOM 4959 O O . PRO B 1 280 ? 37.823 60.515 70.429 1.00 22.82 272 PRO B O 1
ATOM 4963 N N . SER B 1 281 ? 37.877 60.643 72.670 1.00 20.48 273 SER B N 1
ATOM 4964 C CA . SER B 1 281 ? 36.818 59.646 72.782 1.00 21.58 273 SER B CA 1
ATOM 4965 C C . SER B 1 281 ? 35.445 60.238 72.505 1.00 23.29 273 SER B C 1
ATOM 4966 O O . SER B 1 281 ? 34.479 59.482 72.352 1.00 25.04 273 SER B O 1
ATOM 4969 N N . LYS B 1 282 ? 35.338 61.562 72.450 1.00 18.74 274 LYS B N 1
ATOM 4970 C CA A LYS B 1 282 ? 34.056 62.227 72.296 0.58 18.97 274 LYS B CA 1
ATOM 4971 C CA B LYS B 1 282 ? 34.057 62.241 72.293 0.42 18.90 274 LYS B CA 1
ATOM 4972 C C . LYS B 1 282 ? 33.757 62.411 70.811 1.00 18.04 274 LYS B C 1
ATOM 4973 O O . LYS B 1 282 ? 34.465 63.144 70.113 1.00 17.79 274 LYS B O 1
ATOM 4984 N N . VAL B 1 283 ? 32.694 61.755 70.332 1.00 17.27 275 VAL B N 1
ATOM 4985 C CA . VAL B 1 283 ? 32.421 61.765 68.902 1.00 19.45 275 VAL B CA 1
ATOM 4986 C C . VAL B 1 283 ? 32.094 63.158 68.368 1.00 17.30 275 VAL B C 1
ATOM 4987 O O . VAL B 1 283 ? 32.279 63.398 67.174 1.00 19.76 275 VAL B O 1
ATOM 4991 N N . ASP B 1 284 ? 31.600 64.082 69.208 1.00 17.89 276 ASP B N 1
ATOM 4992 C CA . ASP B 1 284 ? 31.427 65.463 68.742 1.00 17.56 276 ASP B CA 1
ATOM 4993 C C . ASP B 1 284 ? 32.693 65.949 68.034 1.00 19.07 276 ASP B C 1
ATOM 4994 O O . ASP B 1 284 ? 32.627 66.636 67.004 1.00 21.03 276 ASP B O 1
ATOM 4999 N N . ARG B 1 285 ? 33.861 65.574 68.558 1.00 18.50 277 ARG B N 1
ATOM 5000 C CA . ARG B 1 285 ? 35.133 65.972 67.965 1.00 16.59 277 ARG B CA 1
ATOM 5001 C C . ARG B 1 285 ? 35.700 64.910 67.028 1.00 20.27 277 ARG B C 1
ATOM 5002 O O . ARG B 1 285 ? 35.981 65.202 65.861 1.00 20.59 277 ARG B O 1
ATOM 5010 N N . SER B 1 286 ? 35.846 63.668 67.501 1.00 20.90 278 SER B N 1
ATOM 5011 C CA . SER B 1 286 ? 36.507 62.647 66.696 1.00 20.43 278 SER B CA 1
ATOM 5012 C C . SER B 1 286 ? 35.740 62.350 65.410 1.00 21.28 278 SER B C 1
ATOM 5013 O O . SER B 1 286 ? 36.350 62.170 64.352 1.00 20.82 278 SER B O 1
ATOM 5016 N N . ALA B 1 287 ? 34.407 62.295 65.473 1.00 20.32 279 ALA B N 1
ATOM 5017 C CA . ALA B 1 287 ? 33.663 61.960 64.258 1.00 19.46 279 ALA B CA 1
ATOM 5018 C C . ALA B 1 287 ? 33.630 63.126 63.280 1.00 21.11 279 ALA B C 1
ATOM 5019 O O . ALA B 1 287 ? 33.597 62.905 62.067 1.00 24.62 279 ALA B O 1
ATOM 5021 N N . ALA B 1 288 ? 33.624 64.369 63.775 1.00 20.54 280 ALA B N 1
ATOM 5022 C CA . ALA B 1 288 ? 33.740 65.498 62.854 1.00 20.76 280 ALA B CA 1
ATOM 5023 C C . ALA B 1 288 ? 35.091 65.492 62.156 1.00 19.65 280 ALA B C 1
ATOM 5024 O O . ALA B 1 288 ? 35.179 65.766 60.953 1.00 21.68 280 ALA B O 1
ATOM 5026 N N . TYR B 1 289 ? 36.158 65.186 62.893 1.00 19.94 281 TYR B N 1
ATOM 5027 C CA . TYR B 1 289 ? 37.469 65.086 62.271 1.00 18.90 281 TYR B CA 1
ATOM 5028 C C . TYR B 1 289 ? 37.496 63.961 61.246 1.00 22.49 281 TYR B C 1
ATOM 5029 O O . TYR B 1 289 ? 38.079 64.107 60.168 1.00 22.39 281 TYR B O 1
ATOM 5038 N N . ALA B 1 290 ? 36.881 62.825 61.575 1.00 24.30 282 ALA B N 1
ATOM 5039 C CA . ALA B 1 290 ? 36.828 61.713 60.633 1.00 23.45 282 ALA B CA 1
ATOM 5040 C C . ALA B 1 290 ? 36.028 62.083 59.388 1.00 25.36 282 ALA B C 1
ATOM 5041 O O . ALA B 1 290 ? 36.417 61.734 58.267 1.00 26.48 282 ALA B O 1
ATOM 5043 N N . CYS B 1 291 ? 34.909 62.793 59.564 1.00 24.88 283 CYS B N 1
ATOM 5044 C CA . CYS B 1 291 ? 34.104 63.196 58.411 1.00 24.13 283 CYS B CA 1
ATOM 5045 C C . CYS B 1 291 ? 34.878 64.148 57.497 1.00 25.80 283 CYS B C 1
ATOM 5046 O O . CYS B 1 291 ? 34.805 64.034 56.269 1.00 25.72 283 CYS B O 1
ATOM 5049 N N . ARG B 1 292 ? 35.636 65.092 58.074 1.00 24.75 284 ARG B N 1
ATOM 5050 C CA . ARG B 1 292 ? 36.532 65.918 57.260 1.00 21.13 284 ARG B CA 1
ATOM 5051 C C . ARG B 1 292 ? 37.539 65.055 56.517 1.00 24.72 284 ARG B C 1
ATOM 5052 O O . ARG B 1 292 ? 37.791 65.260 55.321 1.00 25.37 284 ARG B O 1
ATOM 5060 N N . TYR B 1 293 ? 38.115 64.078 57.217 1.00 24.17 285 TYR B N 1
ATOM 5061 C CA . TYR B 1 293 ? 39.072 63.154 56.623 1.00 25.88 285 TYR B CA 1
ATOM 5062 C C . TYR B 1 293 ? 38.444 62.390 55.465 1.00 25.31 285 TYR B C 1
ATOM 5063 O O . TYR B 1 293 ? 39.033 62.283 54.386 1.00 29.66 285 TYR B O 1
ATOM 5072 N N . VAL B 1 294 ? 37.235 61.857 55.676 1.00 25.61 286 VAL B N 1
ATOM 5073 C CA . VAL B 1 294 ? 36.558 61.099 54.622 1.00 25.88 286 VAL B CA 1
ATOM 5074 C C . VAL B 1 294 ? 36.265 62.002 53.433 1.00 26.04 286 VAL B C 1
ATOM 5075 O O . VAL B 1 294 ? 36.577 61.670 52.283 1.00 29.21 286 VAL B O 1
ATOM 5079 N N . ALA B 1 295 ? 35.651 63.162 53.694 1.00 24.93 287 ALA B N 1
ATOM 5080 C CA . ALA B 1 295 ? 35.259 64.044 52.598 1.00 25.23 287 ALA B CA 1
ATOM 5081 C C . ALA B 1 295 ? 36.478 64.548 51.831 1.00 26.14 287 ALA B C 1
ATOM 5082 O O . ALA B 1 295 ? 36.469 64.584 50.597 1.00 27.39 287 ALA B O 1
ATOM 5084 N N . LYS B 1 296 ? 37.541 64.934 52.546 1.00 28.55 288 LYS B N 1
ATOM 5085 C CA . LYS B 1 296 ? 38.718 65.479 51.871 1.00 26.51 288 LYS B CA 1
ATOM 5086 C C . LYS B 1 296 ? 39.388 64.430 50.995 1.00 31.74 288 LYS B C 1
ATOM 5087 O O . LYS B 1 296 ? 39.906 64.751 49.918 1.00 33.61 288 LYS B O 1
ATOM 5093 N N . ASN B 1 297 ? 39.385 63.171 51.429 1.00 30.82 289 ASN B N 1
ATOM 5094 C CA . ASN B 1 297 ? 40.034 62.139 50.626 1.00 32.22 289 ASN B CA 1
ATOM 5095 C C . ASN B 1 297 ? 39.194 61.776 49.404 1.00 34.12 289 ASN B C 1
ATOM 5096 O O . ASN B 1 297 ? 39.742 61.493 48.334 1.00 36.12 289 ASN B O 1
ATOM 5101 N N . ILE B 1 298 ? 37.865 61.786 49.542 1.00 34.30 290 ILE B N 1
ATOM 5102 C CA . ILE B 1 298 ? 36.994 61.545 48.393 1.00 31.17 290 ILE B CA 1
ATOM 5103 C C . ILE B 1 298 ? 37.233 62.599 47.321 1.00 31.75 290 ILE B C 1
ATOM 5104 O O . ILE B 1 298 ? 37.329 62.285 46.131 1.00 33.23 290 ILE B O 1
ATOM 5109 N N . VAL B 1 299 ? 37.353 63.862 47.728 1.00 33.88 291 VAL B N 1
ATOM 5110 C CA . VAL B 1 299 ? 37.648 64.924 46.770 1.00 35.22 291 VAL B CA 1
ATOM 5111 C C . VAL B 1 299 ? 39.064 64.773 46.222 1.00 35.44 291 VAL B C 1
ATOM 5112 O O . VAL B 1 299 ? 39.283 64.823 45.006 1.00 37.36 291 VAL B O 1
ATOM 5116 N N . ALA B 1 300 ? 40.045 64.564 47.110 1.00 35.07 292 ALA B N 1
ATOM 5117 C CA . ALA B 1 300 ? 41.435 64.417 46.675 1.00 35.25 292 ALA B CA 1
ATOM 5118 C C . ALA B 1 300 ? 41.606 63.287 45.670 1.00 37.77 292 ALA B C 1
ATOM 5119 O O . ALA B 1 300 ? 42.523 63.328 44.839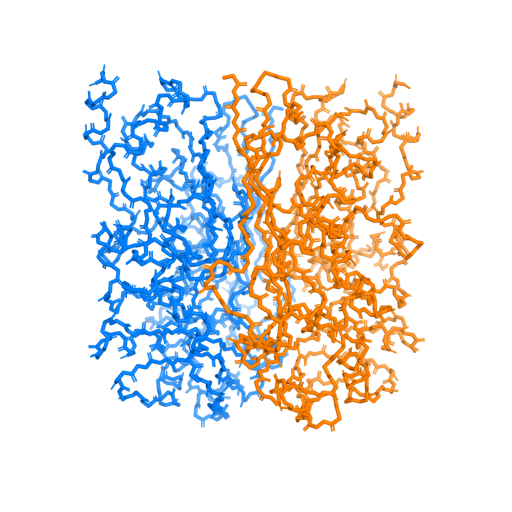 1.00 38.11 292 ALA B O 1
ATOM 5121 N N . ALA B 1 301 ? 40.747 62.267 45.736 1.00 37.70 293 ALA B N 1
ATOM 5122 C CA . ALA B 1 301 ? 40.795 61.138 44.814 1.00 39.43 293 ALA B CA 1
ATOM 5123 C C . ALA B 1 301 ? 40.095 61.423 43.493 1.00 39.73 293 ALA B C 1
ATOM 5124 O O . ALA B 1 301 ? 40.029 60.531 42.637 1.00 39.65 293 ALA B O 1
ATOM 5126 N N . GLY B 1 302 ? 39.582 62.636 43.309 1.00 38.55 294 GLY B N 1
ATOM 5127 C CA . GLY B 1 302 ? 38.838 62.977 42.119 1.00 38.24 294 GLY B CA 1
ATOM 5128 C C . GLY B 1 302 ? 37.500 62.290 41.984 1.00 40.86 294 GLY B C 1
ATOM 5129 O O . GLY B 1 302 ? 36.948 62.258 40.882 1.00 43.22 294 GLY B O 1
ATOM 5130 N N . LEU B 1 303 ? 36.962 61.724 43.069 1.00 39.45 295 LEU B N 1
ATOM 5131 C CA . LEU B 1 303 ? 35.652 61.081 43.016 1.00 39.40 295 LEU B CA 1
ATOM 5132 C C . LEU B 1 303 ? 34.502 62.078 43.078 1.00 38.29 295 LEU B C 1
ATOM 5133 O O . LEU B 1 303 ? 33.359 61.706 42.791 1.00 38.67 295 LEU B O 1
ATOM 5138 N N . ALA B 1 304 ? 34.778 63.320 43.461 1.00 36.61 296 ALA B N 1
ATOM 5139 C CA . ALA B 1 304 ? 33.811 64.408 43.448 1.00 35.54 296 ALA B CA 1
ATOM 5140 C C . ALA B 1 304 ? 34.592 65.700 43.611 1.00 35.04 296 ALA B C 1
ATOM 5141 O O . ALA B 1 304 ? 35.725 65.694 44.097 1.00 36.46 296 ALA B O 1
ATOM 5143 N N . THR B 1 305 ? 33.982 66.806 43.193 1.00 35.62 297 THR B N 1
ATOM 5144 C CA . THR B 1 305 ? 34.542 68.124 43.466 1.00 37.61 297 THR B CA 1
ATOM 5145 C C . THR B 1 305 ? 33.874 68.807 44.650 1.00 34.79 297 THR B C 1
ATOM 5146 O O . THR B 1 305 ? 34.315 69.885 45.057 1.00 35.57 297 THR B O 1
ATOM 5150 N N . GLN B 1 306 ? 32.829 68.199 45.205 1.00 31.33 298 GLN B N 1
ATOM 5151 C CA . GLN B 1 306 ? 32.108 68.720 46.360 1.00 35.29 298 GLN B CA 1
ATOM 5152 C C . GLN B 1 306 ? 31.596 67.510 47.120 1.00 30.09 298 GLN B C 1
ATOM 5153 O O . GLN B 1 306 ? 30.916 66.671 46.525 1.00 29.47 298 GLN B O 1
ATOM 5159 N N . CYS B 1 307 ? 31.898 67.396 48.410 1.00 29.47 299 CYS B N 1
ATOM 5160 C CA . CYS B 1 307 ? 31.450 66.211 49.126 1.00 27.38 299 CYS B CA 1
ATOM 5161 C C . CYS B 1 307 ? 31.085 66.560 50.556 1.00 26.72 299 CYS B C 1
ATOM 5162 O O . CYS B 1 307 ? 31.873 67.181 51.272 1.00 25.41 299 CYS B O 1
ATOM 5165 N N . GLN B 1 308 ? 29.893 66.144 50.967 1.00 24.53 300 GLN B N 1
ATOM 5166 C CA . GLN B 1 308 ? 29.406 66.388 52.319 1.00 23.99 300 GLN B CA 1
ATOM 5167 C C . GLN B 1 308 ? 28.964 65.065 52.928 1.00 25.43 300 GLN B C 1
ATOM 5168 O O . GLN B 1 308 ? 28.272 64.284 52.271 1.00 28.01 300 GLN B O 1
ATOM 5174 N N . ILE B 1 309 ? 29.357 64.799 54.172 1.00 23.83 301 ILE B N 1
ATOM 5175 C CA . ILE B 1 309 ? 28.970 63.555 54.826 1.00 25.81 301 ILE B CA 1
ATOM 5176 C C . ILE B 1 309 ? 28.340 63.889 56.172 1.00 21.65 301 ILE B C 1
ATOM 5177 O O . ILE B 1 309 ? 28.754 64.841 56.838 1.00 20.62 301 ILE B O 1
ATOM 5182 N N . GLN B 1 310 ? 27.305 63.136 56.546 1.00 22.59 302 GLN B N 1
ATOM 5183 C CA . GLN B 1 310 ? 26.740 63.202 57.892 1.00 21.53 302 GLN B CA 1
ATOM 5184 C C . GLN B 1 310 ? 26.782 61.817 58.515 1.00 21.27 302 GLN B C 1
ATOM 5185 O O . GLN B 1 310 ? 26.430 60.832 57.865 1.00 22.34 302 GLN B O 1
ATOM 5191 N N . VAL B 1 311 ? 27.198 61.743 59.780 1.00 20.57 303 VAL B N 1
ATOM 5192 C CA . VAL B 1 311 ? 27.044 60.535 60.575 1.00 21.11 303 VAL B CA 1
ATOM 5193 C C . VAL B 1 311 ? 26.269 60.894 61.842 1.00 20.90 303 VAL B C 1
ATOM 5194 O O . VAL B 1 311 ? 26.050 62.064 62.151 1.00 20.75 303 VAL B O 1
ATOM 5198 N N . SER B 1 312 ? 25.830 59.863 62.560 1.00 20.65 304 SER B N 1
ATOM 5199 C CA . SER B 1 312 ? 25.276 60.063 63.892 1.00 20.21 304 SER B CA 1
ATOM 5200 C C . SER B 1 312 ? 25.570 58.825 64.727 1.00 20.64 304 SER B C 1
ATOM 5201 O O . SER B 1 312 ? 25.929 57.770 64.198 1.00 21.62 304 SER B O 1
ATOM 5204 N N . TYR B 1 313 ? 25.393 58.959 66.044 1.00 20.14 305 TYR B N 1
ATOM 5205 C CA . TYR B 1 313 ? 25.670 57.886 66.995 1.00 21.84 305 TYR B CA 1
ATOM 5206 C C . TYR B 1 313 ? 24.565 57.823 68.040 1.00 20.95 305 TYR B C 1
ATOM 5207 O O . TYR B 1 313 ? 23.844 58.795 68.267 1.00 21.21 305 TYR B O 1
ATOM 5216 N N . ALA B 1 314 ? 24.456 56.671 68.685 1.00 21.58 306 ALA B N 1
ATOM 5217 C CA . ALA B 1 314 ? 23.673 56.512 69.903 1.00 23.40 306 ALA B CA 1
ATOM 5218 C C . ALA B 1 314 ? 24.618 56.207 71.055 1.00 26.09 306 ALA B C 1
ATOM 5219 O O . ALA B 1 314 ? 25.605 55.488 70.879 1.00 23.72 306 ALA B O 1
ATOM 5221 N N . ILE B 1 315 ? 24.315 56.745 72.238 1.00 23.79 307 ILE B N 1
ATOM 5222 C CA . ILE B 1 315 ? 25.138 56.449 73.401 1.00 23.86 307 ILE B CA 1
ATOM 5223 C C . ILE B 1 315 ? 25.135 54.943 73.640 1.00 25.20 307 ILE B C 1
ATOM 5224 O O . ILE B 1 315 ? 24.096 54.276 73.547 1.00 25.95 307 ILE B O 1
ATOM 5229 N N . GLY B 1 316 ? 26.321 54.384 73.888 1.00 25.75 308 GLY B N 1
ATOM 5230 C CA . GLY B 1 316 ? 26.453 52.960 74.119 1.00 25.85 308 GLY B CA 1
ATOM 5231 C C . GLY B 1 316 ? 26.516 52.093 72.881 1.00 27.47 308 GLY B C 1
ATOM 5232 O O . GLY B 1 316 ? 26.622 50.865 73.014 1.00 30.90 308 GLY B O 1
ATOM 5233 N N . VAL B 1 317 ? 26.444 52.675 71.685 1.00 26.13 309 VAL B N 1
ATOM 5234 C CA . VAL B 1 317 ? 26.497 51.916 70.440 1.00 28.78 309 VAL B CA 1
ATOM 5235 C C . VAL B 1 317 ? 27.749 52.321 69.672 1.00 25.10 309 VAL B C 1
ATOM 5236 O O . VAL B 1 317 ? 28.056 53.509 69.557 1.00 23.87 309 VAL B O 1
ATOM 5240 N N . ALA B 1 318 ? 28.459 51.325 69.126 1.00 27.51 310 ALA B N 1
ATOM 5241 C CA . ALA B 1 318 ? 29.735 51.582 68.456 1.00 26.17 310 ALA B CA 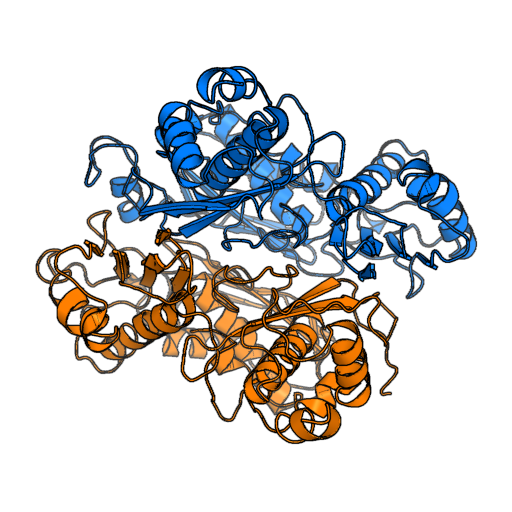1
ATOM 5242 C C . ALA B 1 318 ? 29.548 52.077 67.019 1.00 25.81 310 ALA B C 1
ATOM 5243 O O . ALA B 1 318 ? 29.998 53.174 66.671 1.00 29.13 310 ALA B O 1
ATOM 5245 N N . GLU B 1 319 ? 28.917 51.276 66.158 1.00 26.90 311 GLU B N 1
ATOM 5246 C CA . GLU B 1 319 ? 28.760 51.695 64.771 1.00 30.72 311 GLU B CA 1
ATOM 5247 C C . GLU B 1 319 ? 27.777 52.864 64.679 1.00 30.61 311 GLU B C 1
ATOM 5248 O O . GLU B 1 319 ? 26.779 52.901 65.415 1.00 27.83 311 GLU B O 1
ATOM 5254 N N . PRO B 1 320 ? 28.038 53.838 63.804 1.00 30.92 312 PRO B N 1
ATOM 5255 C CA . PRO B 1 320 ? 27.131 54.986 63.682 1.00 27.81 312 PRO B CA 1
ATOM 5256 C C . PRO B 1 320 ? 25.707 54.538 63.399 1.00 25.10 312 PRO B C 1
ATOM 5257 O O . PRO B 1 320 ? 25.467 53.528 62.730 1.00 27.38 312 PRO B O 1
ATOM 5261 N N . THR B 1 321 ? 24.752 55.302 63.930 1.00 24.06 313 THR B N 1
ATOM 5262 C CA . THR B 1 321 ? 23.353 55.006 63.657 1.00 24.75 313 THR B CA 1
ATOM 5263 C C . THR B 1 321 ? 22.949 55.424 62.251 1.00 25.02 313 THR B C 1
ATOM 5264 O O . THR B 1 321 ? 21.956 54.913 61.726 1.00 26.00 313 THR B O 1
ATOM 5268 N N . SER B 1 322 ? 23.700 56.330 61.628 1.00 25.03 314 SER B N 1
ATOM 5269 C CA . SER B 1 322 ? 23.419 56.714 60.252 1.00 25.93 314 SER B CA 1
ATOM 5270 C C . SER B 1 322 ? 24.687 57.229 59.588 1.00 24.32 314 SER B C 1
ATOM 5271 O O . SER B 1 322 ? 25.612 57.705 60.250 1.00 23.44 314 SER B O 1
ATOM 5274 N N . ILE B 1 323 ? 24.741 57.066 58.272 1.00 27.14 315 ILE B N 1
ATOM 5275 C CA A ILE B 1 323 ? 25.733 57.749 57.453 0.34 29.14 315 ILE B CA 1
ATOM 5276 C CA B ILE B 1 323 ? 25.753 57.698 57.431 0.66 29.33 315 ILE B CA 1
ATOM 5277 C C . ILE B 1 323 ? 25.093 58.059 56.109 1.00 27.86 315 ILE B C 1
ATOM 5278 O O . ILE B 1 323 ? 24.330 57.262 55.557 1.00 28.42 315 ILE B O 1
ATOM 5287 N N . SER B 1 324 ? 25.366 59.259 55.617 1.00 25.03 316 SER B N 1
ATOM 5288 C CA . SER B 1 324 ? 24.850 59.719 54.339 1.00 27.97 316 SER B CA 1
ATOM 5289 C C . SER B 1 324 ? 25.929 60.564 53.689 1.00 27.43 316 SER B C 1
ATOM 5290 O O . SER B 1 324 ? 26.751 61.172 54.380 1.00 26.22 316 SER B O 1
ATOM 5293 N N . ILE B 1 325 ? 25.968 60.562 52.356 1.00 29.54 317 ILE B N 1
ATOM 5294 C CA A ILE B 1 325 ? 26.959 61.312 51.588 0.59 29.44 317 ILE B CA 1
ATOM 5295 C CA B ILE B 1 325 ? 26.925 61.404 51.657 0.41 29.32 317 ILE B CA 1
ATOM 5296 C C . ILE B 1 325 ? 26.251 62.037 50.451 1.00 29.48 317 ILE B C 1
ATOM 5297 O O . ILE B 1 325 ? 25.393 61.441 49.785 1.00 31.16 317 ILE B O 1
ATOM 5306 N N . ASP B 1 326 ? 26.620 63.295 50.212 1.00 29.27 318 ASP B N 1
ATOM 5307 C CA . ASP B 1 326 ? 26.059 64.112 49.141 1.00 29.59 318 ASP B CA 1
ATOM 5308 C C . ASP B 1 326 ? 27.212 64.715 48.348 1.00 29.02 318 ASP B C 1
ATOM 5309 O O . ASP B 1 326 ? 28.053 65.423 48.915 1.00 28.96 318 ASP B O 1
ATOM 5314 N N . THR B 1 327 ? 27.263 64.420 47.051 1.00 29.38 319 THR B N 1
ATOM 5315 C CA . THR B 1 327 ? 28.253 65.000 46.153 1.00 32.18 319 THR B CA 1
ATOM 5316 C C . THR B 1 327 ? 27.678 66.117 45.293 1.00 34.25 319 THR B C 1
ATOM 5317 O O . THR B 1 327 ? 28.380 66.622 44.407 1.00 33.48 319 THR B O 1
ATOM 5321 N N . PHE B 1 328 ? 26.412 66.488 45.514 1.00 32.30 320 PHE B N 1
ATOM 5322 C CA . PHE B 1 328 ? 25.788 67.629 44.840 1.00 31.99 320 PHE B CA 1
ATOM 5323 C C . PHE B 1 328 ? 25.892 67.509 43.321 1.00 35.97 320 PHE B C 1
ATOM 5324 O O . PHE B 1 328 ? 26.140 68.488 42.615 1.00 38.79 320 PHE B O 1
ATOM 5332 N N . GLY B 1 329 ? 25.710 66.289 42.814 1.00 35.50 321 GLY B N 1
ATOM 5333 C CA . GLY B 1 329 ? 25.784 66.024 41.394 1.00 37.16 321 GLY B CA 1
ATOM 5334 C C . GLY B 1 329 ? 27.171 66.050 40.795 1.00 37.42 321 GLY B C 1
ATOM 5335 O O . GLY B 1 329 ? 27.297 65.929 39.571 1.00 39.25 321 GLY B O 1
ATOM 5336 N N . THR B 1 330 ? 28.215 66.207 41.606 1.00 37.23 322 THR B N 1
ATOM 5337 C CA . THR B 1 330 ? 29.587 66.209 41.119 1.00 38.53 322 THR B CA 1
ATOM 5338 C C . THR B 1 330 ? 30.261 64.844 41.212 1.00 39.01 322 THR B C 1
ATOM 5339 O O . THR B 1 330 ? 31.378 64.689 40.704 1.00 37.77 322 THR B O 1
ATOM 5343 N N . GLY B 1 331 ? 29.613 63.859 41.836 1.00 38.73 323 GLY B N 1
ATOM 5344 C CA . GLY B 1 331 ? 30.260 62.579 42.061 1.00 37.91 323 GLY B CA 1
ATOM 5345 C C . GLY B 1 331 ? 30.454 61.790 40.780 1.00 39.80 323 GLY B C 1
ATOM 5346 O O . GLY B 1 331 ? 29.627 61.818 39.866 1.00 41.35 323 GLY B O 1
ATOM 5347 N N . LYS B 1 332 ? 31.572 61.060 40.719 1.00 40.24 324 LYS B N 1
ATOM 5348 C CA . LYS B 1 332 ? 31.875 60.235 39.551 1.00 42.24 324 LYS B CA 1
ATOM 5349 C C . LYS B 1 332 ? 31.377 58.804 39.682 1.00 44.30 324 LYS B C 1
ATOM 5350 O O . LYS B 1 332 ? 31.308 58.091 38.675 1.00 43.05 324 LYS B O 1
ATOM 5356 N N . ILE B 1 333 ? 31.040 58.366 40.891 1.00 45.14 325 ILE B N 1
ATOM 5357 C CA . ILE B 1 333 ? 30.275 57.149 41.116 1.00 45.21 325 ILE B CA 1
ATOM 5358 C C . ILE B 1 333 ? 29.086 57.533 41.987 1.00 43.34 325 ILE B C 1
ATOM 5359 O O . ILE B 1 333 ? 29.011 58.641 42.514 1.00 40.19 325 ILE B O 1
ATOM 5364 N N . SER B 1 334 ? 28.135 56.612 42.111 1.00 46.93 326 SER B N 1
ATOM 5365 C CA . SER B 1 334 ? 26.937 56.907 42.880 1.00 46.27 326 SER B CA 1
ATOM 5366 C C . SER B 1 334 ? 27.279 57.080 44.356 1.00 45.58 326 SER B C 1
ATOM 5367 O O . SER B 1 334 ? 28.288 56.573 44.853 1.00 45.31 326 SER B O 1
ATOM 5370 N N . GLU B 1 335 ? 26.426 57.830 45.059 1.00 48.16 327 GLU B N 1
ATOM 5371 C CA . GLU B 1 335 ? 26.625 58.002 46.492 1.00 47.42 327 GLU B CA 1
ATOM 5372 C C . GLU B 1 335 ? 26.454 56.685 47.240 1.00 46.54 327 GLU B C 1
ATOM 5373 O O . GLU B 1 335 ? 27.087 56.481 48.282 1.00 45.56 327 GLU B O 1
ATOM 5379 N N . GLU B 1 336 ? 25.632 55.771 46.717 1.00 47.76 328 GLU B N 1
ATOM 5380 C CA . GLU B 1 336 ? 25.556 54.432 47.293 1.00 49.76 328 GLU B CA 1
ATOM 5381 C C . GLU B 1 336 ? 26.901 53.717 47.199 1.00 48.04 328 GLU B C 1
ATOM 5382 O O . GLU B 1 336 ? 27.364 53.113 48.175 1.00 46.90 328 GLU B O 1
ATOM 5388 N N . LYS B 1 337 ? 27.546 53.783 46.028 1.00 45.59 329 LYS B N 1
ATOM 5389 C CA . LYS B 1 337 ? 28.871 53.190 45.869 1.00 45.51 329 LYS B CA 1
ATOM 5390 C C . LYS B 1 337 ? 29.889 53.854 46.788 1.00 45.93 329 LYS B C 1
ATOM 5391 O O . LYS B 1 337 ? 30.775 53.183 47.332 1.00 45.61 329 LYS B O 1
ATOM 5393 N N . LEU B 1 338 ? 29.777 55.172 46.980 1.00 46.18 330 LEU B N 1
ATOM 5394 C CA . LEU B 1 338 ? 30.712 55.865 47.861 1.00 46.93 330 LEU B CA 1
ATOM 5395 C C . LEU B 1 338 ? 30.536 55.434 49.310 1.00 43.73 330 LEU B C 1
ATOM 5396 O O . LEU B 1 338 ? 31.523 55.275 50.036 1.00 41.57 330 LEU B O 1
ATOM 5401 N N . ILE B 1 339 ? 29.291 55.249 49.756 1.00 42.63 331 ILE B N 1
ATOM 5402 C CA . ILE B 1 339 ? 29.069 54.817 51.134 1.00 42.54 331 ILE B CA 1
ATOM 5403 C C . ILE B 1 339 ? 29.685 53.442 51.362 1.00 41.71 331 ILE B C 1
ATOM 5404 O O . ILE B 1 339 ? 30.309 53.186 52.400 1.00 40.47 331 ILE B O 1
ATOM 5409 N N . ALA B 1 340 ? 29.543 52.547 50.383 1.00 40.74 332 ALA B N 1
ATOM 5410 C CA . ALA B 1 340 ? 30.172 51.235 50.483 1.00 44.22 332 ALA B CA 1
ATOM 5411 C C . ALA B 1 340 ? 31.687 51.356 50.569 1.00 45.32 332 ALA B C 1
ATOM 5412 O O . ALA B 1 340 ? 32.331 50.641 51.344 1.00 45.38 332 ALA B O 1
ATOM 5414 N N . LEU B 1 341 ? 32.273 52.256 49.775 1.00 46.50 333 LEU B N 1
ATOM 5415 C CA . LEU B 1 341 ? 33.714 52.479 49.828 1.00 48.41 333 LEU B CA 1
ATOM 5416 C C . LEU B 1 341 ? 34.142 53.004 51.190 1.00 44.07 333 LEU B C 1
ATOM 5417 O O . LEU B 1 341 ? 35.146 52.554 51.758 1.00 43.00 333 LEU B O 1
ATOM 5422 N N . VAL B 1 342 ? 33.387 53.960 51.731 1.00 42.34 334 VAL B N 1
ATOM 5423 C CA . VAL B 1 342 ? 33.753 54.560 53.009 1.00 38.78 334 VAL B CA 1
ATOM 5424 C C . VAL B 1 342 ? 33.720 53.516 54.116 1.00 39.29 334 VAL B C 1
ATOM 5425 O O . VAL B 1 342 ? 34.625 53.457 54.959 1.00 40.33 334 VAL B O 1
ATOM 5429 N N . CYS B 1 343 ? 32.687 52.669 54.129 1.00 39.86 335 CYS B N 1
ATOM 5430 C CA . CYS B 1 343 ? 32.596 51.645 55.163 1.00 43.10 335 CYS B CA 1
ATOM 5431 C C . CYS B 1 343 ? 33.731 50.635 55.055 1.00 44.53 335 CYS B C 1
ATOM 5432 O O . CYS B 1 343 ? 34.161 50.079 56.071 1.00 45.54 335 CYS B O 1
ATOM 5435 N N . GLU B 1 344 ? 34.236 50.394 53.843 1.00 43.55 336 GLU B N 1
ATOM 5436 C CA . GLU B 1 344 ? 35.341 49.458 53.683 1.00 45.49 336 GLU B CA 1
ATOM 5437 C C . GLU B 1 344 ? 36.689 50.083 54.029 1.00 45.92 336 GLU B C 1
ATOM 5438 O O . GLU B 1 344 ? 37.584 49.378 54.509 1.00 48.84 336 GLU B O 1
ATOM 5440 N N . HIS B 1 345 ? 36.864 51.385 53.801 1.00 40.81 337 HIS B N 1
ATOM 5441 C CA . HIS B 1 345 ? 38.170 52.017 53.951 1.00 43.13 337 HIS B CA 1
ATOM 5442 C C . HIS B 1 345 ? 38.329 52.862 55.207 1.00 42.65 337 HIS B C 1
ATOM 5443 O O . HIS B 1 345 ? 39.445 53.315 55.488 1.00 43.67 337 HIS B O 1
ATOM 5450 N N . PHE B 1 346 ? 37.266 53.093 55.962 1.00 37.43 338 PHE B N 1
ATOM 5451 C CA . PHE B 1 346 ? 37.343 53.892 57.176 1.00 36.73 338 PHE B CA 1
ATOM 5452 C C . PHE B 1 346 ? 36.613 53.164 58.291 1.00 37.12 338 PHE B C 1
ATOM 5453 O O . PHE B 1 346 ? 35.603 52.491 58.048 1.00 38.96 338 PHE B O 1
ATOM 5461 N N . ASP B 1 347 ? 37.134 53.289 59.510 1.00 35.29 339 ASP B N 1
ATOM 5462 C CA . ASP B 1 347 ? 36.531 52.684 60.694 1.00 36.74 339 ASP B CA 1
ATOM 5463 C C . ASP B 1 347 ? 35.938 53.837 61.495 1.00 32.17 339 ASP B C 1
ATOM 5464 O O . ASP B 1 347 ? 36.664 54.595 62.147 1.00 33.40 339 ASP B O 1
ATOM 5469 N N . LEU B 1 348 ? 34.621 53.996 61.410 1.00 31.48 340 LEU B N 1
ATOM 5470 C CA . LEU B 1 348 ? 33.943 55.126 62.026 1.00 29.59 340 LEU B CA 1
ATOM 5471 C C . LEU B 1 348 ? 33.383 54.811 63.413 1.00 30.56 340 LEU B C 1
ATOM 5472 O O . LEU B 1 348 ? 32.676 55.648 63.987 1.00 29.54 340 LEU B O 1
ATOM 5477 N N . ARG B 1 349 ? 33.681 53.634 63.965 1.00 31.12 341 ARG B N 1
ATOM 5478 C CA . ARG B 1 349 ? 33.443 53.407 65.382 1.00 29.45 341 ARG B CA 1
ATOM 5479 C C . ARG B 1 349 ? 34.319 54.357 66.195 1.00 31.76 341 ARG B C 1
ATOM 5480 O O . ARG B 1 349 ? 35.415 54.717 65.760 1.00 33.09 341 ARG B O 1
ATOM 5488 N N . PRO B 1 350 ? 33.852 54.803 67.374 1.00 28.65 342 PRO B N 1
ATOM 5489 C CA . PRO B 1 350 ? 34.621 55.802 68.130 1.00 27.39 342 PRO B CA 1
ATOM 5490 C C . PRO B 1 350 ? 36.081 55.427 68.352 1.00 27.96 342 PRO B C 1
ATOM 5491 O O . PRO B 1 350 ? 36.958 56.272 68.138 1.00 27.08 342 PRO B O 1
ATOM 5495 N N . LYS B 1 351 ? 36.371 54.183 68.742 1.00 29.28 343 LYS B N 1
ATOM 5496 C CA . LYS B 1 351 ? 37.764 53.792 68.938 1.00 30.46 343 LYS B CA 1
ATOM 5497 C C . LYS B 1 351 ? 38.485 53.575 67.613 1.00 31.44 343 LYS B C 1
ATOM 5498 O O . LYS B 1 351 ? 39.714 53.704 67.551 1.00 32.76 343 LYS B O 1
ATOM 5500 N N . GLY B 1 352 ? 37.751 53.235 66.553 1.00 32.47 344 GLY B N 1
ATOM 5501 C CA . GLY B 1 352 ? 38.390 53.065 65.256 1.00 32.17 344 GLY B CA 1
ATOM 5502 C C . GLY B 1 352 ? 38.893 54.381 64.695 1.00 32.60 344 GLY B C 1
ATOM 5503 O O . GLY B 1 352 ? 39.936 54.430 64.035 1.00 33.30 344 GLY B O 1
ATOM 5504 N N . ILE B 1 353 ? 38.162 55.466 64.958 1.00 29.45 345 ILE B N 1
ATOM 5505 C CA . ILE B 1 353 ? 38.602 56.793 64.537 1.00 28.51 345 ILE B CA 1
ATOM 5506 C C . ILE B 1 353 ? 39.891 57.174 65.255 1.00 28.50 345 ILE B C 1
ATOM 5507 O O . ILE B 1 353 ? 40.841 57.682 64.647 1.00 28.97 345 ILE B O 1
ATOM 5512 N N . VAL B 1 354 ? 39.937 56.931 66.565 1.00 28.06 346 VAL B N 1
ATOM 5513 C CA . VAL B 1 354 ? 41.120 57.282 67.345 1.00 28.07 346 VAL B CA 1
ATOM 5514 C C . VAL B 1 354 ? 42.353 56.579 66.791 1.00 30.04 346 VAL B C 1
ATOM 5515 O O . VAL B 1 354 ? 43.433 57.176 66.678 1.00 30.61 346 VAL B O 1
ATOM 5519 N N . GLN B 1 355 ? 42.211 55.304 66.420 1.00 31.83 347 GLN B N 1
ATOM 5520 C CA . GLN B 1 355 ? 43.336 54.585 65.834 1.00 35.48 347 GLN B CA 1
ATOM 5521 C C . GLN B 1 355 ? 43.632 55.081 64.425 1.00 37.20 347 GLN B C 1
ATOM 5522 O O . GLN B 1 355 ? 44.799 55.244 64.050 1.00 35.14 347 GLN B O 1
ATOM 5528 N N . MET B 1 356 ? 42.584 55.319 63.633 1.00 33.41 348 MET B N 1
ATOM 5529 C CA . MET B 1 356 ? 42.762 55.781 62.262 1.00 35.18 348 MET B CA 1
ATOM 5530 C C . MET B 1 356 ? 43.568 57.073 62.199 1.00 35.84 348 MET B C 1
ATOM 5531 O O . MET B 1 356 ? 44.414 57.241 61.312 1.00 34.36 348 MET B O 1
ATOM 5536 N N . LEU B 1 357 ? 43.327 57.995 63.134 1.00 32.29 349 LEU B N 1
ATOM 5537 C CA . LEU B 1 357 ? 43.902 59.333 63.074 1.00 30.66 349 LEU B CA 1
ATOM 5538 C C . LEU B 1 357 ? 44.946 59.604 64.162 1.00 30.64 349 LEU B C 1
ATOM 5539 O O . LEU B 1 357 ? 45.404 60.746 64.286 1.00 29.90 349 LEU B O 1
ATOM 5544 N N . ASP B 1 358 ? 45.342 58.592 64.938 1.00 31.54 350 ASP B N 1
ATOM 5545 C CA . ASP B 1 358 ? 46.425 58.720 65.923 1.00 31.87 350 ASP B CA 1
ATOM 5546 C C . ASP B 1 358 ? 46.147 59.882 66.877 1.00 29.90 350 ASP B C 1
ATOM 5547 O O . ASP B 1 358 ? 46.949 60.803 67.038 1.00 29.71 350 ASP B O 1
ATOM 5552 N N . LEU B 1 359 ? 44.978 59.826 67.502 1.00 28.51 351 LEU B N 1
ATOM 5553 C CA . LEU B 1 359 ? 44.452 60.982 68.216 1.00 26.54 351 LEU B CA 1
ATOM 5554 C C . LEU B 1 359 ? 44.873 61.070 69.681 1.00 26.06 351 LEU B C 1
ATOM 5555 O O . LEU B 1 359 ? 44.622 62.106 70.305 1.00 24.56 351 LEU B O 1
ATOM 5560 N N . LEU B 1 360 ? 45.486 60.033 70.255 1.00 27.33 352 LEU B N 1
ATOM 5561 C CA . LEU B 1 360 ? 45.837 60.048 71.681 1.00 27.73 352 LEU B CA 1
ATOM 5562 C C . LEU B 1 360 ? 47.194 60.720 71.905 1.00 27.50 352 LEU B C 1
ATOM 5563 O O . LEU B 1 360 ? 48.157 60.112 72.386 1.00 29.89 352 LEU B O 1
ATOM 5568 N N . ARG B 1 361 ? 47.261 61.993 71.530 1.00 26.54 353 ARG B N 1
ATOM 5569 C CA . ARG B 1 361 ? 48.485 62.780 71.603 1.00 27.05 353 ARG B CA 1
ATOM 5570 C C . ARG B 1 361 ? 48.108 64.233 71.839 1.00 25.25 353 ARG B C 1
ATOM 5571 O O . ARG B 1 361 ? 47.005 64.658 71.480 1.00 26.59 353 ARG B O 1
ATOM 5579 N N . PRO B 1 362 ? 49.049 65.065 72.446 1.00 25.28 354 PRO B N 1
ATOM 5580 C CA . PRO B 1 362 ? 48.746 66.496 72.701 1.00 23.95 354 PRO B CA 1
ATOM 5581 C C . PRO B 1 362 ? 48.898 67.353 71.445 1.00 24.53 354 PRO B C 1
ATOM 5582 O O . PRO B 1 362 ? 49.859 68.103 71.262 1.00 28.76 354 PRO B O 1
ATOM 5586 N N . ILE B 1 363 ? 47.912 67.245 70.550 1.00 23.30 355 ILE B N 1
ATOM 5587 C CA . ILE B 1 363 ? 47.970 67.852 69.228 1.00 27.38 355 ILE B CA 1
ATOM 5588 C C . ILE B 1 363 ? 46.889 68.904 69.024 1.00 26.90 355 ILE B C 1
ATOM 5589 O O . ILE B 1 363 ? 46.666 69.339 67.894 1.00 27.26 355 ILE B O 1
ATOM 5594 N N . TYR B 1 364 ? 46.211 69.334 70.092 1.00 20.39 356 TYR B N 1
ATOM 5595 C CA . TYR B 1 364 ? 44.966 70.076 69.917 1.00 18.87 356 TYR B CA 1
ATOM 5596 C C . TYR B 1 364 ? 45.076 71.575 70.156 1.00 18.75 356 TYR B C 1
ATOM 5597 O O . TYR B 1 364 ? 44.226 72.322 69.655 1.00 18.16 356 TYR B O 1
ATOM 5606 N N . GLY B 1 365 ? 46.075 72.037 70.909 1.00 20.70 357 GLY B N 1
ATOM 5607 C CA . GLY B 1 365 ? 46.153 73.459 71.212 1.00 20.58 357 GLY B CA 1
ATOM 5608 C C . GLY B 1 365 ? 46.158 74.336 69.973 1.00 21.20 357 GLY B C 1
ATOM 5609 O O . GLY B 1 365 ? 45.531 75.399 69.953 1.00 21.39 357 GLY B O 1
ATOM 5610 N N . LYS B 1 366 ? 46.843 73.894 68.911 1.00 19.72 358 LYS B N 1
ATOM 5611 C CA . LYS B 1 366 ? 46.916 74.700 67.694 1.00 19.78 358 LYS B CA 1
ATOM 5612 C C . LYS B 1 366 ? 45.596 74.735 66.944 1.00 20.07 358 LYS B C 1
ATOM 5613 O O . LYS B 1 366 ? 45.366 75.669 66.171 1.00 20.15 358 LYS B O 1
ATOM 5619 N N . SER B 1 367 ? 44.719 73.751 67.161 1.00 18.20 359 SER B N 1
ATOM 5620 C CA . SER B 1 367 ? 43.457 73.721 66.431 1.00 17.63 359 SER B CA 1
ATOM 5621 C C . SER B 1 367 ? 42.477 74.768 66.929 1.00 16.06 359 SER B C 1
ATOM 5622 O O . SER B 1 367 ? 41.518 75.086 66.218 1.00 17.19 359 SER B O 1
ATOM 5625 N N . ALA B 1 368 ? 42.709 75.324 68.123 1.00 15.25 360 ALA B N 1
ATOM 5626 C CA . ALA B 1 368 ? 41.683 76.094 68.822 1.00 14.55 360 ALA B CA 1
ATOM 5627 C C . ALA B 1 368 ? 41.600 77.553 68.384 1.00 15.88 360 ALA B C 1
ATOM 5628 O O . ALA B 1 368 ? 40.777 78.295 68.935 1.00 15.67 360 ALA B O 1
ATOM 5630 N N . ALA B 1 369 ? 42.417 77.985 67.426 1.00 15.61 361 ALA B N 1
ATOM 5631 C CA . ALA B 1 369 ? 42.202 79.250 66.735 1.00 16.91 361 ALA B CA 1
ATOM 5632 C C . ALA B 1 369 ? 42.608 79.087 65.279 1.00 17.35 361 ALA B C 1
ATOM 5633 O O . ALA B 1 369 ? 43.501 78.298 64.964 1.00 18.80 361 ALA B O 1
ATOM 5635 N N . TYR B 1 370 ? 41.922 79.827 64.394 1.00 15.53 362 TYR B N 1
ATOM 5636 C CA . TYR B 1 370 ? 42.170 79.887 62.950 1.00 17.75 362 TYR B CA 1
ATOM 5637 C C . TYR B 1 370 ? 41.698 78.630 62.224 1.00 17.28 362 TYR B C 1
ATOM 5638 O O . TYR B 1 370 ? 42.099 78.384 61.075 1.00 18.69 362 TYR B O 1
ATOM 5647 N N . GLY B 1 371 ? 40.826 77.849 62.871 1.00 18.94 363 GLY B N 1
ATOM 5648 C CA . GLY B 1 371 ? 40.117 76.778 62.191 1.00 19.91 363 GLY B CA 1
ATOM 5649 C C . GLY B 1 371 ? 40.686 75.401 62.454 1.00 19.60 363 GLY B C 1
ATOM 5650 O O . GLY B 1 371 ? 41.907 75.224 62.496 1.00 22.20 363 GLY B O 1
ATOM 5651 N N . HIS B 1 372 ? 39.809 74.413 62.637 1.00 17.28 364 HIS B N 1
ATOM 5652 C CA . HIS B 1 372 ? 40.265 73.037 62.774 1.00 18.11 364 HIS B CA 1
ATOM 5653 C C . HIS B 1 372 ? 40.540 72.382 61.431 1.00 19.57 364 HIS B C 1
ATOM 5654 O O . HIS B 1 372 ? 41.285 71.404 61.383 1.00 20.63 364 HIS B O 1
ATOM 5661 N N . PHE B 1 373 ? 39.964 72.910 60.355 1.00 19.73 365 PHE B N 1
ATOM 5662 C CA . PHE B 1 373 ? 40.067 72.317 59.032 1.00 21.09 365 PHE B CA 1
ATOM 5663 C C . PHE B 1 373 ? 40.732 73.285 58.065 1.00 22.27 365 PHE B C 1
ATOM 5664 O O . PHE B 1 373 ? 40.560 74.505 58.158 1.00 21.57 365 PHE B O 1
ATOM 5672 N N . GLY B 1 374 ? 41.508 72.727 57.143 1.00 23.37 366 GLY B N 1
ATOM 5673 C CA . GLY B 1 374 ? 42.101 73.494 56.072 1.00 24.35 366 GLY B CA 1
ATOM 5674 C C . GLY B 1 374 ? 43.551 73.870 56.256 1.00 27.38 366 GLY B C 1
ATOM 5675 O O . GLY B 1 374 ? 44.132 74.470 55.344 1.00 29.04 366 GLY B O 1
ATOM 5676 N N . ARG B 1 375 ? 44.153 73.554 57.397 1.00 26.40 367 ARG B N 1
ATOM 5677 C CA . ARG B 1 375 ? 45.581 73.757 57.603 1.00 30.49 367 ARG B CA 1
ATOM 5678 C C . ARG B 1 375 ? 46.277 72.404 57.633 1.00 31.04 367 ARG B C 1
ATOM 5679 O O . ARG B 1 375 ? 45.905 71.526 58.418 1.00 31.01 367 ARG B O 1
ATOM 5687 N N . GLU B 1 376 ? 47.278 72.230 56.781 1.00 34.46 368 GLU B N 1
ATOM 5688 C CA . GLU B 1 376 ? 47.954 70.936 56.719 1.00 36.23 368 GLU B CA 1
ATOM 5689 C C . GLU B 1 376 ? 49.162 70.896 57.656 1.00 38.65 368 GLU B C 1
ATOM 5690 O O . GLU B 1 376 ? 50.289 70.586 57.271 1.00 41.59 368 GLU B O 1
ATOM 5696 N N . GLU B 1 377 ? 48.904 71.228 58.924 1.00 38.80 369 GLU B N 1
ATOM 5697 C CA . GLU B 1 377 ? 49.904 71.100 59.974 1.00 41.10 369 GLU B CA 1
ATOM 5698 C C . GLU B 1 377 ? 50.185 69.623 60.248 1.00 42.39 369 GLU B C 1
ATOM 5699 O O . GLU B 1 377 ? 49.320 68.770 60.026 1.00 41.50 369 GLU B O 1
ATOM 5705 N N . PRO B 1 378 ? 51.388 69.289 60.728 1.00 44.00 370 PRO B N 1
ATOM 5706 C CA A PRO B 1 378 ? 51.669 67.881 61.054 0.61 44.53 370 PRO B CA 1
ATOM 5707 C CA B PRO B 1 378 ? 51.670 67.882 61.056 0.39 44.54 370 PRO B CA 1
ATOM 5708 C C . PRO B 1 378 ? 50.769 67.326 62.146 1.00 42.61 370 PRO B C 1
ATOM 5709 O O . PRO B 1 378 ? 50.495 66.119 62.154 1.00 43.57 370 PRO B O 1
ATOM 5716 N N . GLU B 1 379 ? 50.297 68.171 63.068 1.00 41.37 371 GLU B N 1
ATOM 5717 C CA . GLU B 1 379 ? 49.397 67.696 64.115 1.00 38.54 371 GLU B CA 1
ATOM 5718 C C . GLU B 1 379 ? 48.062 67.224 63.548 1.00 38.21 371 GLU B C 1
ATOM 5719 O O . GLU B 1 379 ? 47.395 66.374 64.154 1.00 37.05 371 GLU B O 1
ATOM 5725 N N . PHE B 1 380 ? 47.645 67.767 62.403 1.00 35.39 372 PHE B N 1
ATOM 5726 C CA . PHE B 1 380 ? 46.261 67.623 61.945 1.00 30.74 372 PHE B CA 1
ATOM 5727 C C . PHE B 1 380 ? 46.182 66.429 60.995 1.00 32.93 372 PHE B C 1
ATOM 5728 O O . PHE B 1 380 ? 46.214 66.554 59.768 1.00 33.09 372 PHE B O 1
ATOM 5736 N N . THR B 1 381 ? 46.072 65.239 61.593 1.00 32.17 373 THR B N 1
ATOM 5737 C CA . THR B 1 381 ? 46.092 64.008 60.809 1.00 33.23 373 THR B CA 1
ATOM 5738 C C . THR B 1 381 ? 44.856 63.877 59.926 1.00 31.90 373 THR B C 1
ATOM 5739 O O . THR B 1 381 ? 44.905 63.209 58.887 1.00 36.54 373 THR B O 1
ATOM 5743 N N . TRP B 1 382 ? 43.752 64.513 60.314 1.00 27.86 374 TRP B N 1
ATOM 5744 C CA . TRP B 1 382 ? 42.527 64.489 59.526 1.00 27.85 374 TRP B CA 1
ATOM 5745 C C . TRP B 1 382 ? 42.640 65.301 58.243 1.00 29.39 374 TRP B C 1
ATOM 5746 O O . TRP B 1 382 ? 41.721 65.256 57.416 1.00 28.92 374 TRP B O 1
ATOM 5757 N N . GLU B 1 383 ? 43.731 66.039 58.057 1.00 28.77 375 GLU B N 1
ATOM 5758 C CA . GLU B 1 383 ? 43.971 66.767 56.819 1.00 30.02 375 GLU B CA 1
ATOM 5759 C C . GLU B 1 383 ? 44.869 66.001 55.856 1.00 33.31 375 GLU B C 1
ATOM 5760 O O . GLU B 1 383 ? 45.132 66.490 54.754 1.00 34.19 375 GLU B O 1
ATOM 5766 N N . ARG B 1 384 ? 45.342 64.819 56.242 1.00 32.14 376 ARG B N 1
ATOM 5767 C CA . ARG B 1 384 ? 46.143 64.011 55.334 1.00 38.58 376 ARG B CA 1
ATOM 5768 C C . ARG B 1 384 ? 45.260 63.379 54.271 1.00 39.09 376 ARG B C 1
ATOM 5769 O O . ARG B 1 384 ? 44.145 62.934 54.553 1.00 38.45 376 ARG B O 1
ATOM 5777 N N . THR B 1 385 ? 45.769 63.338 53.043 1.00 41.21 377 THR B N 1
ATOM 5778 C CA . THR B 1 385 ? 45.093 62.692 51.921 1.00 43.14 377 THR B CA 1
ATOM 5779 C C . THR B 1 385 ? 45.710 61.333 51.608 1.00 43.78 377 THR B C 1
ATOM 5780 O O . THR B 1 385 ? 45.868 60.951 50.441 1.00 43.83 377 THR B O 1
ATOM 5784 N N . ASP B 1 386 ? 46.058 60.574 52.648 1.00 42.63 378 ASP B N 1
ATOM 5785 C CA . ASP B 1 386 ? 46.780 59.318 52.481 1.00 46.29 378 ASP B CA 1
ATOM 5786 C C . ASP B 1 386 ? 45.894 58.163 52.031 1.00 47.11 378 ASP B C 1
ATOM 5787 O O . ASP B 1 386 ? 46.411 57.066 51.796 1.00 48.98 378 ASP B O 1
ATOM 5792 N N . LYS B 1 387 ? 44.588 58.365 51.889 1.00 44.62 379 LYS B N 1
ATOM 5793 C CA . LYS B 1 387 ? 43.716 57.316 51.383 1.00 46.19 379 LYS B CA 1
ATOM 5794 C C . LYS B 1 387 ? 43.151 57.623 50.002 1.00 45.44 379 LYS B C 1
ATOM 5795 O O . LYS B 1 387 ? 42.418 56.795 49.448 1.00 43.63 379 LYS B O 1
ATOM 5801 N N . ALA B 1 388 ? 43.482 58.781 49.426 1.00 45.94 380 ALA B N 1
ATOM 5802 C CA . ALA B 1 388 ? 42.911 59.168 48.140 1.00 44.09 380 ALA B CA 1
ATOM 5803 C C . ALA B 1 388 ? 43.232 58.142 47.061 1.00 46.03 380 ALA B C 1
ATOM 5804 O O . ALA B 1 388 ? 42.351 57.733 46.296 1.00 46.56 380 ALA B O 1
ATOM 5806 N N . ALA B 1 389 ? 44.492 57.704 46.995 1.00 48.31 381 ALA B N 1
ATOM 5807 C CA . ALA B 1 389 ? 44.906 56.784 45.941 1.00 47.83 381 ALA B CA 1
ATOM 5808 C C . ALA B 1 389 ? 44.202 55.438 46.064 1.00 48.39 381 ALA B C 1
ATOM 5809 O O . ALA B 1 389 ? 43.795 54.850 45.054 1.00 49.60 381 ALA B O 1
ATOM 5811 N N . SER B 1 390 ? 44.042 54.936 47.291 1.00 48.26 382 SER B N 1
ATOM 5812 C CA A SER B 1 390 ? 43.372 53.652 47.480 0.25 49.32 382 SER B CA 1
ATOM 5813 C CA B SER B 1 390 ? 43.371 53.654 47.486 0.31 49.30 382 SER B CA 1
ATOM 5814 C CA C SER B 1 390 ? 43.374 53.651 47.475 0.44 49.30 382 SER B CA 1
ATOM 5815 C C . SER B 1 390 ? 41.891 53.744 47.133 1.00 48.05 382 SER B C 1
ATOM 5816 O O . SER B 1 390 ? 41.309 52.783 46.619 1.00 48.22 382 SER B O 1
ATOM 5823 N N . LEU B 1 391 ? 41.261 54.889 47.415 1.00 46.65 383 LEU B N 1
ATOM 5824 C CA . LEU B 1 391 ? 39.862 55.071 47.041 1.00 46.06 383 LEU B CA 1
ATOM 5825 C C . LEU B 1 391 ? 39.712 55.201 45.530 1.00 48.62 383 LEU B C 1
ATOM 5826 O O . LEU B 1 391 ? 38.786 54.631 44.934 1.00 47.92 383 LEU B O 1
ATOM 5831 N N . LYS B 1 392 ? 40.614 55.960 44.900 1.00 49.28 384 LYS B N 1
ATOM 5832 C CA . LYS B 1 392 ? 40.584 56.123 43.451 1.00 48.92 384 LYS B CA 1
ATOM 5833 C C . LYS B 1 392 ? 40.775 54.785 42.746 1.00 51.53 384 LYS B C 1
ATOM 5834 O O . LYS B 1 392 ? 40.173 54.531 41.693 1.00 50.57 384 LYS B O 1
ATOM 5840 N N . ALA B 1 393 ? 41.607 53.912 43.316 1.00 54.02 385 ALA B N 1
ATOM 5841 C CA . ALA B 1 393 ? 41.801 52.589 42.735 1.00 52.60 385 ALA B CA 1
ATOM 5842 C C . ALA B 1 393 ? 40.596 51.694 43.001 1.00 56.27 385 ALA B C 1
ATOM 5843 O O . ALA B 1 393 ? 40.083 51.034 42.088 1.00 53.66 385 ALA B O 1
ATOM 5845 N N . ALA B 1 394 ? 40.121 51.671 44.252 1.00 54.99 386 ALA B N 1
ATOM 5846 C CA . ALA B 1 394 ? 39.009 50.800 44.624 1.00 55.85 386 ALA B CA 1
ATOM 5847 C C . ALA B 1 394 ? 37.711 51.199 43.933 1.00 56.21 386 ALA B C 1
ATOM 5848 O O . ALA B 1 394 ? 36.831 50.352 43.739 1.00 58.05 386 ALA B O 1
ATOM 5850 N N . ALA B 1 395 ? 37.566 52.473 43.561 1.00 54.13 387 ALA B N 1
ATOM 5851 C CA . ALA B 1 395 ? 36.381 52.913 42.834 1.00 52.01 387 ALA B CA 1
ATOM 5852 C C . ALA B 1 395 ? 36.338 52.391 41.404 1.00 53.69 387 ALA B C 1
ATOM 5853 O O . ALA B 1 395 ? 35.315 52.559 40.732 1.00 50.64 387 ALA B O 1
ATOM 5855 N N . GLY B 1 396 ? 37.406 51.756 40.934 1.00 57.47 388 GLY B N 1
ATOM 5856 C CA . GLY B 1 396 ? 37.508 51.360 39.545 1.00 60.49 388 GLY B CA 1
ATOM 5857 C C . GLY B 1 396 ? 38.009 52.448 38.626 1.00 61.67 388 GLY B C 1
ATOM 5858 O O . GLY B 1 396 ? 37.907 52.302 37.401 1.00 64.13 388 GLY B O 1
ATOM 5859 N N . LEU B 1 397 ? 38.547 53.530 39.177 1.00 59.02 389 LEU B N 1
ATOM 5860 C CA . LEU B 1 397 ? 38.976 54.675 38.391 1.00 59.27 389 LEU B CA 1
ATOM 5861 C C . LEU B 1 397 ? 40.497 54.803 38.429 1.00 61.19 389 LEU B C 1
ATOM 5862 O O . LEU B 1 397 ? 41.187 53.985 39.041 1.00 61.54 389 LEU B O 1
#

Foldseek 3Di:
DKDKDKFKFKACQAQQLLQLLLLLLVVQQQLQPFLPKFWDWKWKFAQLEIETEEAIDGPGDDPSLVSSLVSCVVLPQDDVQQRRHSVRHDYHYHYHHPDVVQVLLQAACRFPVSHGAASAWWKFKAKFFQQDPLRADDFLQLNLQLNVQLSVCCVVVVPVFFGRIKMKMWMFMADPVPRHTDATQEIEIETAGAPPDAPVNVVVCSVVRRVVVRDDPVRYDPNYYYQYNVVGHRHHHHNYRHMHIAQPCQCSQHRRPPDDGTRAGAGRGALSHCSHLVNLLNNLLNSLCCVLVQARMKMKMWIHHRSHFDTPDIFMDRPPGGPDDRVVSVVLCVVPARSGSVRSCVQQVRSHSLPSVSSHSYLGRDPDPSSSSSDNVCNNVSNVVVVD/DKDKDKFKFKACQAQQLLQLLLLLLVVQQQLAPFLPKFWQWKWKDAQLEIEIEEEIEGPDDDPSLLSSLVSQVVLPAPDCVLRYHSVGGDYYYHYHYDYDVLFFAAQAWWKWKAKFFDQDPLRADDNLQLNLQLNVQLSVCCVVVVPVFFGRTKMKMWMFMADPPPRHTDATQEIEIETAGHPPDAPVVVQVCSVPRRPPVRDDPNRYDPNYYYCYNVVRHHHHRGNHVPMYIHFPCQCSQHHRPPADGTRDGAGRGALSHCSHLVNLLNNLLNSLCCVLVQARIKMKMFIHHGRGFDTPDIFMDRPPGGPDDRVVSVVLCVVPASNGSVRSCVVQVRSHSLPSVSSHSYLGRDPDPSSSSSDNVCNNVSNVVSVD

Organism: Neisseria gonorrhoeae (strain ATCC 700825 / FA 1090) (NCBI:txid242231)

CATH classification: 3.30.300.10 (+2 more: 3.30.300.10, 3.30.300.10)